Protein AF-A0A6A5TA75-F1 (afdb_monomer_lite)

Foldseek 3Di:
DLVVLVQVVVQCVVVVHDDDDADEPVNVVVVLLVCLAVDPLPLVQQFLDDDDDDCVQFVDDPVDDDDPVQKDKDKDWFDLVLLCLLCDDLCQQAVAHSVLLLVLLLFVLCCVLCVVDFKFKEWEKDQQLQDPDPVDDRVSYRDRRIFTAIDMDGPVPPPDDSSLSSRQRQLSRPSSSNSLRSNCPRHPNSVVVCVVVDPDHNHYDYDPDDDPDDDPDDPDPPPDPDCQDPSIRMDMDMDGPPTPDVVSVVVSVVCSSVSSSVSSVVSSVHDHDYHPSVQVADPDDPVLRCCCPVPVQVVLCVQQVFHWDHKHFQDQQLLVLLVVCVVPVPPQKDKDKDKDADPPAADDPVVVLVVVQVVCQPDQLSQWAWDADSDPVGRIMIIGTNGGRAAEAEEEDQDPVRVVVVVVVDDRQRNYPRSGARKYWYWYHHPVDSMIMIMIMHGCSSPDDFADDDFPKEWEWDQLLPDPDPCSVVDDDPSIAIFIDGDDPPDPQQFAPVVVVVVSVVSVVVSVVCRVPHPSVVVVVVPDHSVHHHHQEYEYEEQDCPVVVPPPDDDPDDDDCPDDDDDHPHQKYWYWHDYPPDIDIDIDHDCVRDPPVRRVQVVVLVVQQVVVSVPPPCDDDHDGPVPSDPHDPVRVVVVVVVPPDDDDDDDDDDFQDWDDDFPQDTDGNVRLLQQLCLLLVVVVVLPQAFAAEEEEEEDPGPCSSSPLSNSVQNNHAYEYADLVDPPLLSLLVCVVRLHQEYEYAPVCVVSCCVSCVVRPHYYDHDDDPVSSDDPDDSPDRDDGPHDQATFSYWDWDDDPVRRTDIDTDGNVNVSRVVVVVVVVVVVDDDDDPDDDDDDDDDDDDDDD

Structure (mmCIF, N/CA/C/O backbone):
data_AF-A0A6A5TA75-F1
#
_entry.id   AF-A0A6A5TA75-F1
#
loop_
_atom_site.group_PDB
_atom_site.id
_atom_site.type_symbol
_atom_site.label_atom_id
_atom_site.label_alt_id
_atom_site.label_comp_id
_atom_site.label_asym_id
_atom_site.label_entity_id
_atom_site.label_seq_id
_atom_site.pdbx_PDB_ins_code
_atom_site.Cartn_x
_atom_site.Cartn_y
_atom_site.Cartn_z
_atom_site.occupancy
_atom_site.B_iso_or_equiv
_atom_site.auth_seq_id
_atom_site.auth_comp_id
_atom_site.auth_asym_id
_atom_site.auth_atom_id
_atom_site.pdbx_PDB_model_num
ATOM 1 N N . MET A 1 1 ? 16.427 -24.072 -23.713 1.00 62.44 1 MET A N 1
ATOM 2 C CA . MET A 1 1 ? 15.085 -24.137 -23.081 1.00 62.44 1 MET A CA 1
ATOM 3 C C . MET A 1 1 ? 14.016 -24.795 -23.955 1.00 62.44 1 MET A C 1
ATOM 5 O O . MET A 1 1 ? 13.615 -25.899 -23.628 1.00 62.44 1 MET A O 1
ATOM 9 N N . SER A 1 2 ? 13.569 -24.209 -25.073 1.00 77.50 2 SER A N 1
ATOM 10 C CA . SER A 1 2 ? 12.445 -24.779 -25.856 1.00 77.50 2 SER A CA 1
ATOM 11 C C . SER A 1 2 ? 12.727 -26.154 -26.484 1.00 77.50 2 SER A C 1
ATOM 13 O O . SER A 1 2 ? 11.820 -26.970 -26.602 1.00 77.50 2 SER A O 1
ATOM 15 N N . TRP A 1 3 ? 13.988 -26.444 -26.821 1.00 77.69 3 TRP A N 1
ATOM 16 C CA . TRP A 1 3 ? 14.407 -27.764 -27.305 1.00 77.69 3 TRP A CA 1
ATOM 17 C C . TRP A 1 3 ? 14.197 -28.885 -26.285 1.00 77.69 3 TRP A C 1
ATOM 19 O O . TRP A 1 3 ? 13.798 -29.972 -26.678 1.00 77.69 3 TRP A O 1
ATOM 29 N N . HIS A 1 4 ? 14.391 -28.618 -24.990 1.00 78.50 4 HIS A N 1
ATOM 30 C CA . HIS A 1 4 ? 14.182 -29.623 -23.946 1.00 78.50 4 HIS A CA 1
ATOM 31 C C . HIS A 1 4 ? 12.713 -30.062 -23.876 1.00 78.50 4 HIS A C 1
ATOM 33 O O . HIS A 1 4 ? 12.434 -31.248 -23.769 1.00 78.50 4 HIS A O 1
ATOM 39 N N . ILE A 1 5 ? 11.775 -29.120 -24.039 1.00 83.94 5 ILE A N 1
ATOM 40 C CA . ILE A 1 5 ? 10.334 -29.411 -24.094 1.00 83.94 5 ILE A CA 1
ATOM 41 C C . ILE A 1 5 ? 10.025 -30.315 -25.294 1.00 83.94 5 ILE A C 1
ATOM 43 O O . ILE A 1 5 ? 9.351 -31.325 -25.144 1.00 83.94 5 ILE A O 1
ATOM 47 N N . ILE A 1 6 ? 10.560 -29.987 -26.476 1.00 84.81 6 ILE A N 1
ATOM 48 C CA . ILE A 1 6 ? 10.348 -30.779 -27.699 1.00 84.81 6 ILE A CA 1
ATOM 49 C C . ILE A 1 6 ? 10.919 -32.196 -27.545 1.00 84.81 6 ILE A C 1
ATOM 51 O O . ILE A 1 6 ? 10.263 -33.159 -27.929 1.00 84.81 6 ILE A O 1
ATOM 55 N N . LEU A 1 7 ? 12.129 -32.328 -26.994 1.00 82.94 7 LEU A N 1
ATOM 56 C CA . LEU A 1 7 ? 12.778 -33.624 -26.779 1.00 82.94 7 LEU A CA 1
ATOM 57 C C . LEU A 1 7 ? 12.020 -34.472 -25.753 1.00 82.94 7 LEU A C 1
ATOM 59 O O . LEU A 1 7 ? 11.767 -35.644 -26.008 1.00 82.94 7 LEU A O 1
ATOM 63 N N . ASN A 1 8 ? 11.587 -33.866 -24.649 1.00 82.81 8 ASN A N 1
ATOM 64 C CA . ASN A 1 8 ? 10.773 -34.533 -23.640 1.00 82.81 8 ASN A CA 1
ATOM 65 C C . ASN A 1 8 ? 9.407 -34.969 -24.205 1.00 82.81 8 ASN A C 1
ATOM 67 O O . ASN A 1 8 ? 8.933 -36.060 -23.912 1.00 82.81 8 ASN A O 1
ATOM 71 N N . ASP A 1 9 ? 8.779 -34.159 -25.059 1.00 87.31 9 ASP A N 1
ATOM 72 C CA . ASP A 1 9 ? 7.511 -34.515 -25.710 1.00 87.31 9 ASP A CA 1
ATOM 73 C C . ASP A 1 9 ? 7.676 -35.672 -26.698 1.00 87.31 9 ASP A C 1
ATOM 75 O O . ASP A 1 9 ? 6.812 -36.546 -26.789 1.00 87.31 9 ASP A O 1
ATOM 79 N N . LEU A 1 10 ? 8.803 -35.712 -27.412 1.00 85.50 10 LEU A N 1
ATOM 80 C CA . LEU A 1 10 ? 9.163 -36.849 -28.254 1.00 85.50 10 LEU A CA 1
ATOM 81 C C . LEU A 1 10 ? 9.362 -38.119 -27.421 1.00 85.50 10 LEU A C 1
ATOM 83 O O . LEU A 1 10 ? 8.849 -39.162 -27.813 1.00 85.50 10 LEU A O 1
ATOM 87 N N . GLU A 1 11 ? 10.049 -38.038 -26.281 1.00 87.00 11 GLU A N 1
ATOM 88 C CA . GLU A 1 11 ? 10.248 -39.173 -25.370 1.00 87.00 11 GLU A CA 1
ATOM 89 C C . GLU A 1 11 ? 8.910 -39.695 -24.825 1.00 87.00 11 GLU A C 1
ATOM 91 O O . GLU A 1 11 ? 8.597 -40.872 -24.994 1.00 87.00 11 GLU A O 1
ATOM 96 N N . VAL A 1 12 ? 8.039 -38.806 -24.331 1.00 86.75 12 VAL A N 1
ATOM 97 C CA . VAL A 1 12 ? 6.688 -39.165 -23.859 1.00 86.75 12 VAL A CA 1
ATOM 98 C C . VAL A 1 12 ? 5.874 -39.879 -24.941 1.00 86.75 12 VAL A C 1
ATOM 100 O O . VAL A 1 12 ? 5.173 -40.847 -24.645 1.00 86.75 12 VAL A O 1
ATOM 103 N N . LEU A 1 13 ? 5.942 -39.424 -26.195 1.00 88.38 13 LEU A N 1
ATOM 104 C CA . LEU A 1 13 ? 5.235 -40.066 -27.307 1.00 88.38 13 LEU A CA 1
ATOM 105 C C . LEU A 1 13 ? 5.834 -41.425 -27.685 1.00 88.38 13 LEU A C 1
ATOM 107 O O . LEU A 1 13 ? 5.085 -42.341 -28.032 1.00 88.38 13 LEU A O 1
ATOM 111 N N . LEU A 1 14 ? 7.161 -41.562 -27.639 1.00 86.38 14 LEU A N 1
ATOM 112 C CA . LEU A 1 14 ? 7.857 -42.819 -27.928 1.00 86.38 14 LEU A CA 1
ATOM 113 C C . LEU A 1 14 ? 7.573 -43.887 -26.865 1.00 86.38 14 LEU A C 1
ATOM 115 O O . LEU A 1 14 ? 7.445 -45.061 -27.216 1.00 86.38 14 LEU A O 1
ATOM 119 N N . ASP A 1 15 ? 7.351 -43.473 -25.619 1.00 90.25 15 ASP A N 1
ATOM 120 C CA . ASP A 1 15 ? 6.939 -44.338 -24.508 1.00 90.25 15 ASP A CA 1
ATOM 121 C C . ASP A 1 15 ? 5.425 -44.640 -24.489 1.00 90.25 15 ASP A C 1
ATOM 123 O O . ASP A 1 15 ? 4.922 -45.338 -23.606 1.00 90.25 15 ASP A O 1
ATOM 127 N N . GLY A 1 16 ? 4.671 -44.147 -25.480 1.00 86.12 16 GLY A N 1
ATOM 128 C CA . GLY A 1 16 ? 3.231 -44.388 -25.623 1.00 86.12 16 GLY A CA 1
ATOM 129 C C . GLY A 1 16 ? 2.338 -43.506 -24.741 1.00 86.12 16 GLY A C 1
ATOM 130 O O . GLY A 1 16 ? 1.153 -43.808 -24.578 1.00 86.12 16 GLY A O 1
ATOM 131 N N . GLY A 1 17 ? 2.879 -42.428 -24.171 1.00 87.75 17 GLY A N 1
ATOM 132 C CA . GLY A 1 17 ? 2.147 -41.432 -23.393 1.00 87.75 17 GLY A CA 1
ATOM 133 C C . GLY A 1 17 ? 1.369 -40.422 -24.247 1.00 87.75 17 GLY A C 1
ATOM 134 O O . GLY A 1 17 ? 1.492 -40.351 -25.469 1.00 87.75 17 GLY A O 1
ATOM 135 N N . THR A 1 18 ? 0.546 -39.607 -23.584 1.00 87.56 18 THR A N 1
ATOM 136 C CA . THR A 1 18 ? -0.215 -38.512 -24.208 1.00 87.56 18 THR A CA 1
ATOM 137 C C . THR A 1 18 ? 0.341 -37.157 -23.795 1.00 87.56 18 THR A C 1
ATOM 139 O O . THR A 1 18 ? 0.540 -36.908 -22.606 1.00 87.56 18 THR A O 1
ATOM 142 N N . LEU A 1 19 ? 0.525 -36.260 -24.765 1.00 88.25 19 LEU A N 1
ATOM 143 C CA . LEU A 1 19 ? 0.998 -34.902 -24.508 1.00 88.25 19 LEU A CA 1
ATOM 144 C C . LEU A 1 19 ? -0.048 -34.056 -23.774 1.00 88.25 19 LEU A C 1
ATOM 146 O O . LEU A 1 19 ? -1.245 -34.131 -24.053 1.00 88.25 19 LEU A O 1
ATOM 150 N N . GLN A 1 20 ? 0.432 -33.206 -22.871 1.00 81.19 20 GLN A N 1
ATOM 151 C CA . GLN A 1 20 ? -0.375 -32.173 -22.226 1.00 81.19 20 GLN A CA 1
ATOM 152 C C . GLN A 1 20 ? -0.529 -30.949 -23.138 1.00 81.19 20 GLN A C 1
ATOM 154 O O . GLN A 1 20 ? 0.348 -30.651 -23.951 1.00 81.19 20 GLN A O 1
ATOM 159 N N . GLY A 1 21 ? -1.639 -30.221 -22.985 1.00 80.56 21 GLY A N 1
ATOM 160 C CA . GLY A 1 21 ? -1.850 -28.948 -23.675 1.00 80.56 21 GLY A CA 1
ATOM 161 C C . GLY A 1 21 ? -0.842 -27.887 -23.223 1.00 80.56 21 GLY A C 1
ATOM 162 O O . GLY A 1 21 ? -0.429 -27.876 -22.068 1.00 80.56 21 GLY A O 1
ATOM 163 N N . ALA A 1 22 ? -0.460 -26.990 -24.131 1.00 85.50 22 ALA A N 1
ATOM 164 C CA . ALA A 1 22 ? 0.443 -25.879 -23.844 1.00 85.50 22 ALA A CA 1
ATOM 165 C C . ALA A 1 22 ? -0.144 -24.565 -24.368 1.00 85.50 22 ALA A C 1
ATOM 167 O O . ALA A 1 22 ? -0.798 -24.539 -25.416 1.00 85.50 22 ALA A O 1
ATOM 168 N N . VAL A 1 23 ? 0.117 -23.464 -23.661 1.00 86.44 23 VAL A N 1
ATOM 169 C CA . VAL A 1 23 ? -0.227 -22.120 -24.136 1.00 86.44 23 VAL A CA 1
ATOM 170 C C . VAL A 1 23 ? 0.597 -21.822 -25.397 1.00 86.44 23 VAL A C 1
ATOM 172 O O . VAL A 1 23 ? 1.819 -21.972 -25.360 1.00 86.44 23 VAL A O 1
ATOM 175 N N . PRO A 1 24 ? -0.006 -21.402 -26.525 1.00 90.19 24 PRO A N 1
ATOM 176 C CA . PRO A 1 24 ? 0.759 -21.006 -27.704 1.00 90.19 24 PRO A CA 1
ATOM 177 C C . PRO A 1 24 ? 1.611 -19.762 -27.433 1.00 90.19 24 PRO A C 1
ATOM 179 O O . PRO A 1 24 ? 1.159 -18.821 -26.781 1.00 90.19 24 PRO A O 1
ATOM 182 N N . PHE A 1 25 ? 2.814 -19.697 -28.006 1.00 91.38 25 PHE A N 1
ATOM 183 C CA . PHE A 1 25 ? 3.717 -18.553 -27.826 1.00 91.38 25 PHE A CA 1
ATOM 184 C C . PHE A 1 25 ? 3.089 -17.211 -28.249 1.00 91.38 25 PHE A C 1
ATOM 186 O O . PHE A 1 25 ? 3.297 -16.187 -27.606 1.00 91.38 25 PHE A O 1
ATOM 193 N N . GLN A 1 26 ? 2.241 -17.212 -29.279 1.00 91.38 26 GLN A N 1
ATOM 194 C CA . GLN A 1 26 ? 1.506 -16.024 -29.722 1.00 91.38 26 GLN A CA 1
ATOM 195 C C . GLN A 1 26 ? 0.490 -15.546 -28.678 1.00 91.38 26 GLN A C 1
ATOM 197 O O . GLN A 1 26 ? 0.262 -14.345 -28.545 1.00 91.38 26 GLN A O 1
ATOM 202 N N . VAL A 1 27 ? -0.124 -16.476 -27.941 1.00 90.69 27 VAL A N 1
ATOM 203 C CA . VAL A 1 27 ? -1.053 -16.141 -26.856 1.00 90.69 27 VAL A CA 1
ATOM 204 C C . VAL A 1 27 ? -0.285 -15.483 -25.717 1.00 90.69 27 VAL A C 1
ATOM 206 O O . VAL A 1 27 ? -0.701 -14.420 -25.268 1.00 90.69 27 VAL A O 1
ATOM 209 N N . TRP A 1 28 ? 0.867 -16.043 -25.335 1.00 89.75 28 TRP A N 1
ATOM 210 C CA . TRP A 1 28 ? 1.759 -15.427 -24.352 1.00 89.75 28 TRP A CA 1
ATOM 211 C C . TRP A 1 28 ? 2.174 -14.005 -24.758 1.00 89.75 28 TRP A C 1
ATOM 213 O O . TRP A 1 28 ? 1.988 -13.072 -23.982 1.00 89.75 28 TRP A O 1
ATOM 223 N N . ASN A 1 29 ? 2.632 -13.793 -25.995 1.00 89.00 29 ASN A N 1
ATOM 224 C CA . ASN A 1 29 ? 3.004 -12.453 -26.467 1.00 89.00 29 ASN A CA 1
ATOM 225 C C . ASN A 1 29 ? 1.835 -11.461 -26.412 1.00 89.00 29 ASN A C 1
ATOM 227 O O . ASN A 1 29 ? 2.007 -10.335 -25.955 1.00 89.00 29 ASN A O 1
ATOM 231 N N . ASN A 1 30 ? 0.631 -11.876 -26.812 1.00 89.62 30 ASN A N 1
ATOM 232 C CA . ASN A 1 30 ? -0.554 -11.022 -26.715 1.00 89.62 30 ASN A CA 1
ATOM 233 C C . ASN A 1 30 ? -0.926 -10.700 -25.261 1.00 89.62 30 ASN A C 1
ATOM 235 O O . ASN A 1 30 ? -1.386 -9.593 -24.986 1.00 89.62 30 ASN A O 1
ATOM 239 N N . MET A 1 31 ? -0.735 -11.643 -24.335 1.00 89.19 31 MET A N 1
ATOM 240 C CA . MET A 1 31 ? -0.914 -11.389 -22.905 1.00 89.19 31 MET A CA 1
ATOM 241 C C . MET A 1 31 ? 0.097 -10.349 -22.412 1.00 89.19 31 MET A C 1
ATOM 243 O O . MET A 1 31 ? -0.310 -9.415 -21.730 1.00 89.19 31 MET A O 1
ATOM 247 N N . GLN A 1 32 ? 1.375 -10.460 -22.799 1.00 87.00 32 GLN A N 1
ATOM 248 C CA . GLN A 1 32 ? 2.409 -9.484 -22.427 1.00 87.00 32 GLN A CA 1
ATOM 249 C C . GLN A 1 32 ? 2.090 -8.079 -22.954 1.00 87.00 32 GLN A C 1
ATOM 251 O O . GLN A 1 32 ? 2.182 -7.114 -22.200 1.00 87.00 32 GLN A O 1
ATOM 256 N N . ILE A 1 33 ? 1.663 -7.961 -24.217 1.00 87.06 33 ILE A N 1
ATOM 257 C CA . ILE A 1 33 ? 1.275 -6.678 -24.827 1.00 87.06 33 ILE A CA 1
ATOM 258 C C . ILE A 1 33 ? 0.119 -6.048 -24.051 1.00 87.06 33 ILE A C 1
ATOM 260 O O . ILE A 1 33 ? 0.226 -4.910 -23.608 1.00 87.06 33 ILE A O 1
ATOM 264 N N . ARG A 1 34 ? -0.960 -6.806 -23.819 1.00 86.69 34 ARG A N 1
ATOM 265 C CA . ARG A 1 34 ? -2.124 -6.307 -23.073 1.00 86.69 34 ARG A CA 1
ATOM 266 C C . ARG A 1 34 ? -1.769 -5.917 -21.648 1.00 86.69 34 ARG A C 1
ATOM 268 O O . ARG A 1 34 ? -2.282 -4.921 -21.155 1.00 86.69 34 ARG A O 1
ATOM 275 N N . HIS A 1 35 ? -0.912 -6.696 -20.992 1.00 85.00 35 HIS A N 1
ATOM 276 C CA . HIS A 1 35 ? -0.428 -6.365 -19.661 1.00 85.00 35 HIS A CA 1
ATOM 277 C C . HIS A 1 35 ? 0.352 -5.047 -19.690 1.00 85.00 35 HIS A C 1
ATOM 279 O O . HIS A 1 35 ? 0.051 -4.157 -18.912 1.00 85.00 35 HIS A O 1
ATOM 285 N N . ALA A 1 36 ? 1.275 -4.853 -20.630 1.00 83.00 36 ALA A N 1
ATOM 286 C CA . ALA A 1 36 ? 2.021 -3.600 -20.736 1.00 83.00 36 ALA A CA 1
ATOM 287 C C . ALA A 1 36 ? 1.169 -2.382 -21.136 1.00 83.00 36 ALA A C 1
ATOM 289 O O . ALA A 1 36 ? 1.501 -1.268 -20.739 1.00 83.00 36 ALA A O 1
ATOM 290 N N . GLU A 1 37 ? 0.088 -2.573 -21.895 1.00 80.38 37 GLU A N 1
ATOM 291 C CA . GLU A 1 37 ? -0.867 -1.513 -22.251 1.00 80.38 37 GLU A CA 1
ATOM 292 C C . GLU A 1 37 ? -1.817 -1.152 -21.096 1.00 80.38 37 GLU A C 1
ATOM 294 O O . GLU A 1 37 ? -2.194 0.010 -20.953 1.00 80.38 37 GLU A O 1
ATOM 299 N N . ALA A 1 38 ? -2.225 -2.133 -20.284 1.00 70.88 38 ALA A N 1
ATOM 300 C CA . ALA A 1 38 ? -3.181 -1.947 -19.189 1.00 70.88 38 ALA A CA 1
ATOM 301 C C . ALA A 1 38 ? -2.514 -1.509 -17.878 1.00 70.88 38 ALA A C 1
ATOM 303 O O . ALA A 1 38 ? -3.094 -0.751 -17.097 1.00 70.88 38 ALA A O 1
ATOM 304 N N . SER A 1 39 ? -1.306 -1.999 -17.625 1.00 61.50 39 SER A N 1
ATOM 305 C CA . SER A 1 39 ? -0.535 -1.706 -16.427 1.00 61.50 39 SER A CA 1
ATOM 306 C C . SER A 1 39 ? 0.085 -0.315 -16.541 1.00 61.50 39 SER A C 1
ATOM 308 O O . SER A 1 39 ? 0.736 0.009 -17.535 1.00 61.50 39 SER A O 1
ATOM 310 N N . LYS A 1 40 ? -0.045 0.505 -15.492 1.00 61.16 40 LYS A N 1
ATOM 311 C CA . LYS A 1 40 ? 0.764 1.722 -15.309 1.00 61.16 40 LYS A CA 1
ATOM 312 C C . LYS A 1 40 ? 2.219 1.322 -15.006 1.00 61.16 40 LYS A C 1
ATOM 314 O O . LYS A 1 40 ? 2.698 1.548 -13.900 1.00 61.16 40 LYS A O 1
ATOM 319 N N . LEU A 1 41 ? 2.905 0.656 -15.941 1.00 68.44 41 LEU A N 1
ATOM 320 C CA . LEU A 1 41 ? 4.326 0.313 -15.829 1.00 68.44 41 LEU A CA 1
ATOM 321 C C . LEU A 1 41 ? 5.144 1.607 -15.879 1.00 68.44 41 LEU A C 1
ATOM 323 O O . LEU A 1 41 ? 5.673 1.964 -16.930 1.00 68.44 41 LEU A O 1
ATOM 327 N N . GLU A 1 42 ? 5.199 2.333 -14.761 1.00 72.94 42 GLU A N 1
ATOM 328 C CA . GLU A 1 42 ? 5.907 3.605 -14.658 1.00 72.94 42 GLU A CA 1
ATOM 329 C C . GLU A 1 42 ? 7.395 3.399 -14.982 1.00 72.94 42 GLU A C 1
ATOM 331 O O . GLU A 1 42 ? 8.112 2.783 -14.188 1.00 72.94 42 GLU A O 1
ATOM 336 N N . PRO A 1 43 ? 7.896 3.926 -16.118 1.00 75.31 43 PRO A N 1
ATOM 337 C CA . PRO A 1 43 ? 9.231 3.591 -16.618 1.00 75.31 43 PRO A CA 1
ATOM 338 C C . PRO A 1 43 ? 10.362 3.898 -15.631 1.00 75.31 43 PRO A C 1
ATOM 340 O O . PRO A 1 43 ? 11.363 3.187 -15.588 1.00 75.31 43 PRO A O 1
ATOM 343 N N . VAL A 1 44 ? 10.178 4.920 -14.789 1.00 69.69 44 VAL A N 1
ATOM 344 C CA . VAL A 1 44 ? 11.168 5.369 -13.799 1.00 69.69 44 VAL A CA 1
ATOM 345 C C . VAL A 1 44 ? 11.483 4.318 -12.724 1.00 69.69 44 VAL A C 1
ATOM 347 O O . VAL A 1 44 ? 12.517 4.418 -12.074 1.00 69.69 44 VAL A O 1
ATOM 350 N N . GLN A 1 45 ? 10.619 3.316 -12.528 1.00 75.38 45 GLN A N 1
ATOM 351 C CA . GLN A 1 45 ? 10.782 2.283 -11.497 1.00 75.38 45 GLN A CA 1
ATOM 352 C C . GLN A 1 45 ? 11.240 0.923 -12.054 1.00 75.38 45 GLN A C 1
ATOM 354 O O . GLN A 1 45 ? 11.401 -0.022 -11.286 1.00 75.38 45 GLN A O 1
ATOM 359 N N . LEU A 1 46 ? 11.408 0.794 -13.377 1.00 78.56 46 LEU A N 1
ATOM 360 C CA . LEU A 1 46 ? 11.651 -0.501 -14.035 1.00 78.56 46 LEU A CA 1
ATOM 361 C C . LEU A 1 46 ? 13.134 -0.872 -14.158 1.00 78.56 46 LEU A C 1
ATOM 363 O O . LEU A 1 46 ? 13.450 -2.039 -14.386 1.00 78.56 46 LEU A O 1
ATOM 367 N N . LEU A 1 47 ? 14.035 0.103 -14.025 1.00 82.56 47 LEU A N 1
ATOM 368 C CA . LEU A 1 47 ? 15.480 -0.109 -14.034 1.00 82.56 47 LEU A CA 1
ATOM 369 C C . LEU A 1 47 ? 16.087 0.291 -12.691 1.00 82.56 47 LEU A C 1
ATOM 371 O O . LEU A 1 47 ? 15.717 1.303 -12.101 1.00 82.56 47 LEU A O 1
ATOM 375 N N . SER A 1 48 ? 17.074 -0.481 -12.250 1.00 76.31 48 SER A N 1
ATOM 376 C CA . SER A 1 48 ? 17.894 -0.189 -11.070 1.00 76.31 48 SER A CA 1
ATOM 377 C C . SER A 1 48 ? 19.056 0.766 -11.371 1.00 76.31 48 SER A C 1
ATOM 379 O O . SER A 1 48 ? 19.581 1.421 -10.471 1.00 76.31 48 SER A O 1
ATOM 381 N N . THR A 1 49 ? 19.457 0.871 -12.642 1.00 79.62 49 THR A N 1
ATOM 382 C CA . THR A 1 49 ? 20.560 1.720 -13.110 1.00 79.62 49 THR A CA 1
ATOM 383 C C . THR A 1 49 ? 20.213 2.401 -14.429 1.00 79.62 49 THR A C 1
ATOM 385 O O . THR A 1 49 ? 19.515 1.824 -15.260 1.00 79.62 49 THR A O 1
ATOM 388 N N . ASP A 1 50 ? 20.754 3.599 -14.649 1.00 77.50 50 ASP A N 1
ATOM 389 C CA . ASP A 1 50 ? 20.642 4.316 -15.925 1.00 77.50 50 ASP A CA 1
ATOM 390 C C . ASP A 1 50 ? 21.333 3.540 -17.061 1.00 77.50 50 ASP A C 1
ATOM 392 O O . ASP A 1 50 ? 22.296 2.826 -16.814 1.00 77.50 50 ASP A O 1
ATOM 396 N N . ASN A 1 51 ? 20.910 3.704 -18.316 1.00 81.75 51 ASN A N 1
ATOM 397 C CA . ASN A 1 51 ? 21.634 3.144 -19.463 1.00 81.75 51 ASN A CA 1
ATOM 398 C C . ASN A 1 51 ? 22.586 4.180 -20.076 1.00 81.75 51 ASN A C 1
ATOM 400 O O . ASN A 1 51 ? 22.164 5.282 -20.432 1.00 81.75 51 ASN A O 1
ATOM 404 N N . HIS A 1 52 ? 23.852 3.805 -20.261 1.00 83.69 52 HIS A N 1
ATOM 405 C CA . HIS A 1 52 ? 24.843 4.620 -20.958 1.00 83.69 52 HIS A CA 1
ATOM 406 C C . HIS A 1 52 ? 25.699 3.798 -21.938 1.00 83.69 52 HIS A C 1
ATOM 408 O O . HIS A 1 52 ? 26.867 3.516 -21.667 1.00 83.69 52 HIS A O 1
ATOM 414 N N . ASN A 1 53 ? 25.107 3.416 -23.075 1.00 86.00 53 ASN A N 1
ATOM 415 C CA . ASN A 1 53 ? 25.841 2.815 -24.193 1.00 86.00 53 ASN A CA 1
ATOM 416 C C . ASN A 1 53 ? 26.759 3.843 -24.862 1.00 86.00 53 ASN A C 1
ATOM 418 O O . ASN A 1 53 ? 26.317 4.937 -25.210 1.00 86.00 53 ASN A O 1
ATOM 422 N N . ASP A 1 54 ? 28.011 3.464 -25.108 1.00 88.50 54 ASP A N 1
ATOM 423 C CA . ASP A 1 54 ? 28.981 4.291 -25.837 1.00 88.50 54 ASP A CA 1
ATOM 424 C C . ASP A 1 54 ? 29.497 3.565 -27.082 1.00 88.50 54 ASP A C 1
ATOM 426 O O . ASP A 1 54 ? 30.623 3.076 -27.146 1.00 88.50 54 ASP A O 1
ATOM 430 N N . LEU A 1 55 ? 28.638 3.471 -28.097 1.00 88.31 55 LEU A N 1
ATOM 431 C CA . LEU A 1 55 ? 28.977 2.818 -29.366 1.00 88.31 55 LEU A CA 1
ATOM 432 C C . LEU A 1 55 ? 30.075 3.571 -30.134 1.00 88.31 55 LEU A C 1
ATOM 434 O O . LEU A 1 55 ? 30.862 2.957 -30.857 1.00 88.31 55 LEU A O 1
ATOM 438 N N . GLN A 1 56 ? 30.174 4.890 -29.935 1.00 90.19 56 GLN A N 1
ATOM 439 C CA . GLN A 1 56 ? 31.200 5.726 -30.561 1.00 90.19 56 GLN A CA 1
ATOM 440 C C . GLN A 1 56 ? 32.604 5.362 -30.080 1.00 90.19 56 GLN A C 1
ATOM 442 O O . GLN A 1 56 ? 33.530 5.334 -30.892 1.00 90.19 56 GLN A O 1
ATOM 447 N N . PHE A 1 57 ? 32.767 5.032 -28.796 1.00 91.94 57 PHE A N 1
ATOM 448 C CA . PHE A 1 57 ? 34.031 4.527 -28.261 1.00 91.94 57 PHE A CA 1
ATOM 449 C C . PHE A 1 57 ? 34.512 3.279 -29.013 1.00 91.94 57 PHE A C 1
ATOM 451 O O . PHE A 1 57 ? 35.672 3.190 -29.415 1.00 91.94 57 PHE A O 1
ATOM 458 N N . TRP A 1 58 ? 33.599 2.354 -29.310 1.00 91.38 58 TRP A N 1
ATOM 459 C CA . TRP A 1 58 ? 33.900 1.155 -30.096 1.00 91.38 58 TRP A CA 1
ATOM 460 C C . TRP A 1 58 ? 34.064 1.435 -31.593 1.00 91.38 58 TRP A C 1
ATOM 462 O O . TRP A 1 58 ? 34.437 0.539 -32.339 1.00 91.38 58 TRP A O 1
ATOM 472 N N . GLY A 1 59 ? 33.833 2.664 -32.059 1.00 90.69 59 GLY A N 1
ATOM 473 C CA . GLY A 1 59 ? 33.815 2.977 -33.487 1.00 90.69 59 GLY A CA 1
ATOM 474 C C . GLY A 1 59 ? 32.704 2.242 -34.233 1.00 90.69 59 GLY A C 1
ATOM 475 O O . GLY A 1 59 ? 32.848 1.996 -35.425 1.00 90.69 59 GLY A O 1
ATOM 476 N N . TYR A 1 60 ? 31.634 1.861 -33.530 1.00 89.44 60 TYR A N 1
ATOM 477 C CA . TYR A 1 60 ? 30.485 1.187 -34.113 1.00 89.44 60 TYR A CA 1
ATOM 478 C C . TYR A 1 60 ? 29.453 2.208 -34.600 1.00 89.44 60 TYR A C 1
ATOM 480 O O . TYR A 1 60 ? 29.105 3.154 -33.891 1.00 89.44 60 TYR A O 1
ATOM 488 N N . ASP A 1 61 ? 28.916 1.973 -35.793 1.00 86.38 61 ASP A N 1
ATOM 489 C CA . ASP A 1 61 ? 27.753 2.662 -36.331 1.00 86.38 61 ASP A CA 1
ATOM 490 C C . ASP A 1 61 ? 26.843 1.669 -37.069 1.00 86.38 61 ASP A C 1
ATOM 492 O O . ASP A 1 61 ? 27.231 0.543 -37.377 1.00 86.38 61 ASP A O 1
ATOM 496 N N . SER A 1 62 ? 25.617 2.093 -37.378 1.00 82.12 62 SER A N 1
ATOM 497 C CA . SER A 1 62 ? 24.615 1.247 -38.047 1.00 82.12 62 SER A CA 1
ATOM 498 C C . SER A 1 62 ? 24.993 0.760 -39.459 1.00 82.12 62 SER A C 1
ATOM 500 O O . SER A 1 62 ? 24.255 -0.037 -40.035 1.00 82.12 62 SER A O 1
ATOM 502 N N . SER A 1 63 ? 26.086 1.256 -40.049 1.00 86.00 63 SER A N 1
ATOM 503 C CA . SER A 1 63 ? 26.572 0.839 -41.369 1.00 86.00 63 SER A CA 1
ATOM 504 C C . SER A 1 63 ? 27.588 -0.305 -41.312 1.00 86.00 63 SER A C 1
ATOM 506 O O . SER A 1 63 ? 27.818 -0.957 -42.334 1.00 86.00 63 SER A O 1
ATOM 508 N N . LEU A 1 64 ? 28.168 -0.580 -40.138 1.00 88.00 64 LEU A N 1
ATOM 509 C CA . LEU A 1 64 ? 29.054 -1.721 -39.915 1.00 88.00 64 LEU A CA 1
ATOM 510 C C . LEU A 1 64 ? 28.265 -3.037 -39.898 1.00 88.00 64 LEU A C 1
ATOM 512 O O . LEU A 1 64 ? 27.237 -3.163 -39.235 1.00 88.00 64 LEU A O 1
ATOM 516 N N . SER A 1 65 ? 28.769 -4.038 -40.624 1.00 87.50 65 SER A N 1
ATOM 517 C CA . SER A 1 65 ? 28.223 -5.398 -40.577 1.00 87.50 65 SER A CA 1
ATOM 518 C C . SER A 1 65 ? 28.515 -6.026 -39.218 1.00 87.50 65 SER A C 1
ATOM 520 O O . SER A 1 65 ? 29.642 -5.951 -38.732 1.00 87.50 65 SER A O 1
ATOM 522 N N . ASN A 1 66 ? 27.501 -6.644 -38.614 1.00 84.44 66 ASN A N 1
ATOM 523 C CA . ASN A 1 66 ? 27.605 -7.344 -37.336 1.00 84.44 66 ASN A CA 1
ATOM 524 C C . ASN A 1 66 ? 26.963 -8.733 -37.445 1.00 84.44 66 ASN A C 1
ATOM 526 O O . ASN A 1 66 ? 25.969 -9.043 -36.788 1.00 84.44 66 ASN A O 1
ATOM 530 N N . THR A 1 67 ? 27.466 -9.528 -38.390 1.00 86.94 67 THR A N 1
ATOM 531 C CA . THR A 1 67 ? 27.027 -10.908 -38.636 1.00 86.94 67 THR A CA 1
ATOM 532 C C . THR A 1 67 ? 28.033 -11.886 -38.060 1.00 86.94 67 THR A C 1
ATOM 534 O O . THR A 1 67 ? 29.197 -11.535 -37.958 1.00 86.94 67 THR A O 1
ATOM 537 N N . PHE A 1 68 ? 27.638 -13.138 -37.788 1.00 81.06 68 PHE A N 1
ATOM 538 C CA . PHE A 1 68 ? 28.522 -14.177 -37.223 1.00 81.06 68 PHE A CA 1
ATOM 539 C C . PHE A 1 68 ? 29.885 -14.317 -37.937 1.00 81.06 68 PHE A C 1
ATOM 541 O O . PHE A 1 68 ? 30.877 -14.649 -37.300 1.00 81.06 68 PHE A O 1
ATOM 548 N N . ALA A 1 69 ? 29.949 -14.038 -39.244 1.00 86.94 69 ALA A N 1
ATOM 549 C CA . ALA A 1 69 ? 31.190 -14.085 -40.019 1.00 86.94 69 ALA A CA 1
ATOM 550 C C . ALA A 1 69 ? 32.203 -12.984 -39.648 1.00 86.94 69 ALA A C 1
ATOM 552 O O . ALA A 1 69 ? 33.391 -13.163 -39.892 1.00 86.94 69 ALA A O 1
ATOM 553 N N . ASP A 1 70 ? 31.732 -11.883 -39.064 1.00 88.88 70 ASP A N 1
ATOM 554 C CA . ASP A 1 70 ? 32.517 -10.708 -38.683 1.00 88.88 70 ASP A CA 1
ATOM 555 C C . ASP A 1 70 ? 33.032 -10.796 -37.229 1.00 88.88 70 ASP A C 1
ATOM 557 O O . ASP A 1 70 ? 33.661 -9.855 -36.746 1.00 88.88 70 ASP A O 1
ATOM 561 N N . HIS A 1 71 ? 32.743 -11.882 -36.493 1.00 88.31 71 HIS A N 1
ATOM 562 C CA . HIS A 1 71 ? 33.140 -12.024 -35.086 1.00 88.31 71 HIS A CA 1
ATOM 563 C C . HIS A 1 71 ? 34.421 -12.841 -34.911 1.00 88.31 71 HIS A C 1
ATOM 565 O O . HIS A 1 71 ? 34.618 -13.892 -35.519 1.00 88.31 71 HIS A O 1
ATOM 571 N N . ILE A 1 72 ? 35.250 -12.390 -33.974 1.00 89.12 72 ILE A N 1
ATOM 572 C CA . ILE A 1 72 ? 36.297 -13.186 -33.340 1.00 89.12 72 ILE A CA 1
ATOM 573 C C . ILE A 1 72 ? 35.692 -13.779 -32.069 1.00 89.12 72 ILE A C 1
ATOM 575 O O . ILE A 1 72 ? 35.068 -13.051 -31.301 1.00 89.12 72 ILE A O 1
ATOM 579 N N . GLU A 1 73 ? 35.883 -15.077 -31.845 1.00 90.94 73 GLU A N 1
ATOM 580 C CA . GLU A 1 73 ? 35.476 -15.773 -30.623 1.00 90.94 73 GLU A CA 1
ATOM 581 C C . GLU A 1 73 ? 36.709 -16.320 -29.898 1.00 90.94 73 GLU A C 1
ATOM 583 O O . GLU A 1 73 ? 37.591 -16.931 -30.509 1.00 90.94 73 GLU A O 1
ATOM 588 N N . GLU A 1 74 ? 36.769 -16.100 -28.588 1.00 90.69 74 GLU A N 1
ATOM 589 C CA . GLU A 1 74 ? 37.772 -16.687 -27.706 1.00 90.69 74 GLU A CA 1
ATOM 590 C C . GLU A 1 74 ? 37.118 -17.342 -26.497 1.00 90.69 74 GLU A C 1
ATOM 592 O O . GLU A 1 74 ? 36.093 -16.888 -25.989 1.00 90.69 74 GLU A O 1
ATOM 597 N N . THR A 1 75 ? 37.762 -18.394 -25.998 1.00 89.50 75 THR A N 1
ATOM 598 C CA . THR A 1 75 ? 37.284 -19.167 -24.854 1.00 89.50 75 THR A CA 1
ATOM 599 C C . THR A 1 75 ? 38.372 -19.259 -23.792 1.00 89.50 75 THR A C 1
ATOM 601 O O . THR A 1 75 ? 39.548 -19.465 -24.101 1.00 89.50 75 THR A O 1
ATOM 604 N N . LEU A 1 76 ? 37.985 -19.112 -22.527 1.00 88.75 76 LEU A N 1
ATOM 605 C CA . LEU A 1 76 ? 38.858 -19.233 -21.363 1.00 88.75 76 LEU A CA 1
ATOM 606 C C . LEU A 1 76 ? 38.199 -20.097 -20.295 1.00 88.75 76 LEU A 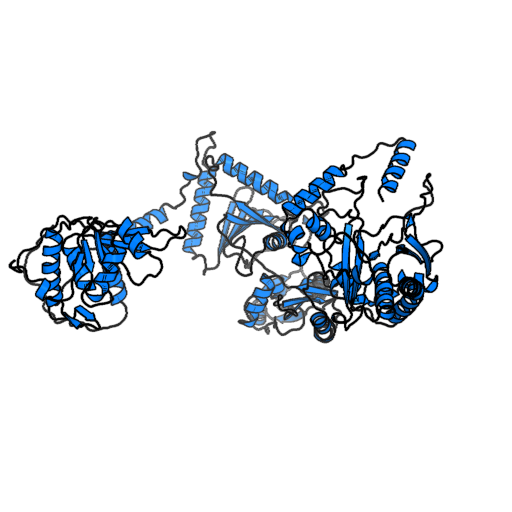C 1
ATOM 608 O O . LEU A 1 76 ? 36.991 -20.057 -20.093 1.00 88.75 76 LEU A O 1
ATOM 612 N N . THR A 1 77 ? 39.019 -20.831 -19.551 1.00 88.44 77 THR A N 1
ATOM 613 C CA . THR A 1 77 ? 38.561 -21.662 -18.435 1.00 88.44 77 THR A CA 1
ATOM 614 C C . THR A 1 77 ? 39.052 -21.099 -17.110 1.00 88.44 77 THR A C 1
ATOM 616 O O . THR A 1 77 ? 40.238 -20.787 -16.958 1.00 88.44 77 THR A O 1
ATOM 619 N N . ILE A 1 78 ? 38.167 -21.035 -16.121 1.00 88.50 78 ILE A N 1
ATOM 620 C CA . ILE A 1 78 ? 38.512 -20.726 -14.736 1.00 88.50 78 ILE A CA 1
ATOM 621 C C . ILE A 1 78 ? 38.906 -22.024 -14.024 1.00 88.50 78 ILE A C 1
ATOM 623 O O . ILE A 1 78 ? 38.194 -23.025 -14.075 1.00 88.50 78 ILE A O 1
ATOM 627 N N . ASP A 1 79 ? 40.045 -22.003 -13.330 1.00 89.50 79 ASP A N 1
ATOM 628 C CA . ASP A 1 79 ? 40.578 -23.178 -12.640 1.00 89.50 79 ASP A CA 1
ATOM 629 C C . ASP A 1 79 ? 39.597 -23.761 -11.601 1.00 89.50 79 ASP A C 1
ATOM 631 O O . ASP A 1 79 ? 38.773 -23.055 -11.019 1.00 89.50 79 ASP A O 1
ATOM 635 N N . HIS A 1 80 ? 39.707 -25.063 -11.336 1.00 88.44 80 HIS A N 1
ATOM 636 C CA . HIS A 1 80 ? 38.760 -25.814 -10.503 1.00 88.44 80 HIS A CA 1
ATOM 637 C C . HIS A 1 80 ? 38.647 -25.272 -9.065 1.00 88.44 80 HIS A C 1
ATOM 639 O O . HIS A 1 80 ? 37.593 -25.366 -8.432 1.00 88.44 80 HIS A O 1
ATOM 645 N N . LYS A 1 81 ? 39.729 -24.684 -8.530 1.00 91.50 81 LYS A N 1
ATOM 646 C CA . LYS A 1 81 ? 39.730 -24.082 -7.190 1.00 91.50 81 LYS A CA 1
ATOM 647 C C . LYS A 1 81 ? 38.903 -22.802 -7.191 1.00 91.50 81 LYS A C 1
ATOM 649 O O . LYS A 1 81 ? 38.062 -22.629 -6.315 1.00 91.50 81 LYS A O 1
ATOM 654 N N . THR A 1 82 ? 39.137 -21.922 -8.157 1.00 91.94 82 THR A N 1
ATOM 655 C CA . THR A 1 82 ? 38.385 -20.670 -8.296 1.00 91.94 82 THR A CA 1
ATOM 656 C C . THR A 1 82 ? 36.918 -20.944 -8.631 1.00 91.94 82 THR A C 1
ATOM 658 O O . THR A 1 82 ? 36.041 -20.354 -8.009 1.00 91.94 82 THR A O 1
ATOM 661 N N . THR A 1 83 ? 36.638 -21.907 -9.511 1.00 90.25 83 THR A N 1
ATOM 662 C CA . THR A 1 83 ? 35.275 -22.342 -9.858 1.00 90.25 83 THR A CA 1
ATOM 663 C C . THR A 1 83 ? 34.497 -22.829 -8.632 1.00 90.25 83 THR A C 1
ATOM 665 O O . THR A 1 83 ? 33.373 -22.389 -8.398 1.00 90.25 83 THR A O 1
ATOM 668 N N . ALA A 1 84 ? 35.107 -23.657 -7.776 1.00 89.81 84 ALA A N 1
ATOM 669 C CA . ALA A 1 84 ? 34.468 -24.114 -6.539 1.00 89.81 84 ALA A CA 1
ATOM 670 C C . ALA A 1 84 ? 34.156 -22.969 -5.555 1.00 89.81 84 ALA A C 1
ATOM 672 O O . ALA A 1 84 ? 33.201 -23.061 -4.784 1.00 89.81 84 ALA A O 1
ATOM 673 N N . LEU A 1 85 ? 34.951 -21.893 -5.567 1.00 91.94 85 LEU A N 1
ATOM 674 C CA . LEU A 1 85 ? 34.676 -20.703 -4.761 1.00 91.94 85 LEU A CA 1
ATOM 675 C C . LEU A 1 85 ? 33.544 -19.865 -5.359 1.00 91.94 85 LEU A C 1
ATOM 677 O O . LEU A 1 85 ? 32.637 -19.497 -4.615 1.00 91.94 85 LEU A O 1
ATOM 681 N N . LEU A 1 86 ? 33.572 -19.627 -6.675 1.00 89.75 86 LEU A N 1
ATOM 682 C CA . LEU A 1 86 ? 32.531 -18.909 -7.421 1.00 89.75 86 LEU A CA 1
ATOM 683 C C . LEU A 1 86 ? 31.151 -19.552 -7.253 1.00 89.75 86 LEU A C 1
ATOM 685 O O . LEU A 1 86 ? 30.164 -18.845 -7.089 1.00 89.75 86 LEU A O 1
ATOM 689 N N . LEU A 1 87 ? 31.086 -20.886 -7.271 1.00 88.44 87 LEU A N 1
ATOM 690 C CA . LEU A 1 87 ? 29.849 -21.659 -7.108 1.00 88.44 87 LEU A CA 1
ATOM 691 C C . LEU A 1 87 ? 29.491 -21.946 -5.638 1.00 88.44 87 LEU A C 1
ATOM 693 O O . LEU A 1 87 ? 28.503 -22.625 -5.371 1.00 88.44 87 LEU A O 1
ATOM 697 N N . GLY A 1 88 ? 30.302 -21.482 -4.684 1.00 89.81 88 GLY A N 1
ATOM 698 C CA . GLY A 1 88 ? 30.201 -21.867 -3.279 1.00 89.81 88 GLY A CA 1
ATOM 699 C C . GLY A 1 88 ? 30.477 -20.708 -2.331 1.00 89.81 88 GLY A C 1
ATOM 700 O O . GLY A 1 88 ? 29.882 -19.642 -2.454 1.00 89.81 88 GLY A O 1
ATOM 701 N N . LYS A 1 89 ? 31.396 -20.926 -1.383 1.00 91.38 89 LYS A N 1
ATOM 702 C CA . LYS A 1 89 ? 31.605 -20.083 -0.190 1.00 91.38 89 LYS A CA 1
ATOM 703 C C . LYS A 1 89 ? 31.915 -18.607 -0.439 1.00 91.38 89 LYS A C 1
ATOM 705 O O . LYS A 1 89 ? 31.769 -17.810 0.479 1.00 91.38 89 LYS A O 1
ATOM 710 N N . ALA A 1 90 ? 32.378 -18.218 -1.631 1.00 93.62 90 ALA A N 1
ATOM 711 C CA . ALA A 1 90 ? 32.586 -16.795 -1.911 1.00 93.62 90 ALA A CA 1
ATOM 712 C C . ALA A 1 90 ? 31.260 -16.014 -1.899 1.00 93.62 90 ALA A C 1
ATOM 714 O O . ALA A 1 90 ? 31.266 -14.815 -1.631 1.00 93.62 90 ALA A O 1
ATOM 715 N N . ASN A 1 91 ? 30.139 -16.701 -2.143 1.00 94.44 91 ASN A N 1
ATOM 716 C CA . ASN A 1 91 ? 28.815 -16.097 -2.145 1.00 94.44 91 ASN A CA 1
ATOM 717 C C . ASN A 1 91 ? 28.300 -15.726 -0.749 1.00 94.44 91 ASN A C 1
ATOM 719 O O . ASN A 1 91 ? 27.509 -14.793 -0.625 1.00 94.44 91 ASN A O 1
ATOM 723 N N . ASP A 1 92 ? 28.787 -16.397 0.299 1.00 94.00 92 ASP A N 1
ATOM 724 C CA . ASP A 1 92 ? 28.323 -16.212 1.681 1.00 94.00 92 ASP A CA 1
ATOM 725 C C . ASP A 1 92 ? 28.593 -14.788 2.204 1.00 94.00 92 ASP A C 1
ATOM 727 O O . ASP A 1 92 ? 27.867 -14.294 3.062 1.00 94.00 92 ASP A O 1
ATOM 731 N N . ALA A 1 93 ? 29.615 -14.105 1.672 1.00 92.81 93 ALA A N 1
ATOM 732 C CA . ALA A 1 93 ? 30.022 -12.771 2.119 1.00 92.81 93 ALA A CA 1
ATOM 733 C C . ALA A 1 93 ? 28.908 -11.721 1.972 1.00 92.81 93 ALA A C 1
ATOM 735 O O . ALA A 1 93 ? 28.740 -10.870 2.843 1.00 92.81 93 ALA A O 1
ATOM 736 N N . TYR A 1 94 ? 28.148 -11.794 0.879 1.00 92.19 94 TYR A N 1
ATOM 737 C CA . TYR A 1 94 ? 27.081 -10.844 0.560 1.00 92.19 94 TYR A CA 1
ATOM 738 C C . TYR A 1 94 ? 25.799 -11.534 0.108 1.00 92.19 94 TYR A C 1
ATOM 740 O O . TYR A 1 94 ? 24.991 -10.899 -0.556 1.00 92.19 94 TYR A O 1
ATOM 748 N N . ASN A 1 95 ? 25.611 -12.824 0.398 1.00 93.31 95 ASN A N 1
ATOM 749 C CA . ASN A 1 95 ? 24.477 -13.602 -0.108 1.00 93.31 95 ASN A CA 1
ATOM 750 C C . ASN A 1 95 ? 24.311 -13.467 -1.642 1.00 93.31 95 ASN A C 1
ATOM 752 O O . ASN A 1 95 ? 23.214 -13.204 -2.134 1.00 93.31 95 ASN A O 1
ATOM 756 N N . THR A 1 96 ? 25.408 -13.535 -2.405 1.00 93.50 96 THR A N 1
ATOM 757 C CA . THR A 1 96 ? 25.389 -13.397 -3.875 1.00 93.50 96 THR A CA 1
ATOM 758 C C . THR A 1 96 ? 25.025 -14.708 -4.568 1.00 93.50 96 THR A C 1
ATOM 760 O O . THR A 1 96 ? 24.972 -15.768 -3.954 1.00 93.50 96 THR A O 1
ATOM 763 N N . GLU A 1 97 ? 24.792 -14.648 -5.873 1.00 91.88 97 GLU A N 1
ATOM 764 C CA . GLU A 1 97 ? 24.807 -15.813 -6.756 1.00 91.88 97 GLU A CA 1
ATOM 765 C C . GLU A 1 97 ? 26.087 -15.827 -7.606 1.00 91.88 97 GLU A C 1
ATOM 767 O O . GLU A 1 97 ? 26.696 -14.774 -7.824 1.00 91.88 97 GLU A O 1
ATOM 772 N N . PRO A 1 98 ? 26.483 -16.981 -8.177 1.00 91.38 98 PRO A N 1
ATOM 773 C CA . PRO A 1 98 ? 27.694 -17.066 -8.995 1.00 91.38 98 PRO A CA 1
ATOM 774 C C . PRO A 1 98 ? 27.735 -16.060 -10.151 1.00 91.38 98 PRO A C 1
ATOM 776 O O . PRO A 1 98 ? 28.798 -15.535 -10.484 1.00 91.38 98 PRO A O 1
ATOM 779 N N . VAL A 1 99 ? 26.572 -15.756 -10.737 1.00 90.62 99 VAL A N 1
ATOM 780 C CA . VAL A 1 99 ? 26.437 -14.761 -11.805 1.00 90.62 99 VAL A CA 1
ATOM 781 C C . VAL A 1 99 ? 26.866 -13.361 -11.355 1.00 90.62 99 VAL A C 1
ATOM 783 O O . VAL A 1 99 ? 27.523 -12.665 -12.124 1.00 90.62 99 VAL A O 1
ATOM 786 N N . ASP A 1 100 ? 26.600 -12.974 -10.102 1.00 93.19 100 ASP A N 1
ATOM 787 C CA . ASP A 1 100 ? 26.994 -11.669 -9.556 1.00 93.19 100 ASP A CA 1
ATOM 788 C C . ASP A 1 100 ? 28.520 -11.543 -9.489 1.00 93.19 100 ASP A C 1
ATOM 790 O O . ASP A 1 100 ? 29.081 -10.494 -9.800 1.00 93.19 100 ASP A O 1
ATOM 794 N N . LEU A 1 101 ? 29.207 -12.631 -9.126 1.00 93.25 101 LEU A N 1
ATOM 795 C CA . LEU A 1 101 ? 30.665 -12.663 -9.009 1.00 93.25 101 LEU A CA 1
ATOM 796 C C . LEU A 1 101 ? 31.359 -12.679 -10.377 1.00 93.25 101 LEU A C 1
ATOM 798 O O . LEU A 1 101 ? 32.397 -12.034 -10.552 1.00 93.25 101 LEU A O 1
ATOM 802 N N . ILE A 1 102 ? 30.786 -13.385 -11.356 1.00 92.25 102 ILE A N 1
ATOM 803 C CA . ILE A 1 102 ? 31.283 -13.397 -12.741 1.00 92.25 102 ILE A CA 1
ATOM 804 C C . ILE A 1 102 ? 31.153 -11.997 -13.343 1.00 92.25 102 ILE A C 1
ATOM 806 O O . ILE A 1 102 ? 32.128 -11.444 -13.854 1.00 92.25 102 ILE A O 1
ATOM 810 N N . LEU A 1 103 ? 29.973 -11.396 -13.207 1.00 92.81 103 LEU A N 1
ATOM 811 C CA . LEU A 1 103 ? 29.708 -10.024 -13.612 1.00 92.81 103 LEU A CA 1
ATOM 812 C C . LEU A 1 103 ? 30.654 -9.035 -12.913 1.00 92.81 103 LEU A C 1
ATOM 814 O O . LEU A 1 103 ? 31.277 -8.207 -13.573 1.00 92.81 103 LEU A O 1
ATOM 818 N N . ALA A 1 104 ? 30.852 -9.150 -11.598 1.00 93.50 104 ALA A N 1
ATOM 819 C CA . ALA A 1 104 ? 31.793 -8.295 -10.872 1.00 93.50 104 ALA A CA 1
ATOM 820 C C . ALA A 1 104 ? 33.218 -8.407 -11.410 1.00 93.50 104 ALA A C 1
ATOM 822 O O . ALA A 1 104 ? 33.889 -7.390 -11.585 1.00 93.50 104 ALA A O 1
ATOM 823 N N . SER A 1 105 ? 33.656 -9.618 -11.746 1.00 93.50 105 SER A N 1
ATOM 824 C CA . SER A 1 105 ? 34.974 -9.854 -12.341 1.00 93.50 105 SER A CA 1
ATOM 825 C C . SER A 1 105 ? 35.104 -9.193 -13.721 1.00 93.50 105 SER A C 1
ATOM 827 O O . SER A 1 105 ? 36.124 -8.558 -14.004 1.00 93.50 105 SER A O 1
ATOM 829 N N . LEU A 1 106 ? 34.056 -9.269 -14.552 1.00 93.12 106 LEU A N 1
ATOM 830 C CA . LEU A 1 106 ? 33.966 -8.587 -15.851 1.00 93.12 106 LEU A CA 1
ATOM 831 C C . LEU A 1 106 ? 34.066 -7.062 -15.703 1.00 93.12 106 LEU A C 1
ATOM 833 O O . LEU A 1 106 ? 34.876 -6.432 -16.380 1.00 93.12 106 LEU A O 1
ATOM 837 N N . TRP A 1 107 ? 33.296 -6.466 -14.790 1.00 92.44 107 TRP A N 1
ATOM 838 C CA . TRP A 1 107 ? 33.300 -5.016 -14.570 1.00 92.44 107 TRP A CA 1
ATOM 839 C C . TRP A 1 107 ? 34.617 -4.499 -13.990 1.00 92.44 107 TRP A C 1
ATOM 841 O O . TRP A 1 107 ? 35.122 -3.473 -14.447 1.00 92.44 107 TRP A O 1
ATOM 851 N N . ILE A 1 108 ? 35.188 -5.194 -13.001 1.00 91.81 108 ILE A N 1
ATOM 852 C CA . ILE A 1 108 ? 36.466 -4.807 -12.385 1.00 91.81 108 ILE A CA 1
ATOM 853 C C . ILE A 1 108 ? 37.565 -4.779 -13.449 1.00 91.81 108 ILE A C 1
ATOM 855 O O . ILE A 1 108 ? 38.236 -3.762 -13.609 1.00 91.81 108 ILE A O 1
ATOM 859 N N . THR A 1 109 ? 37.697 -5.854 -14.228 1.00 94.00 109 THR A N 1
ATOM 860 C CA . THR A 1 109 ? 38.720 -5.940 -15.282 1.00 94.00 109 THR A CA 1
ATOM 861 C C . THR A 1 109 ? 38.490 -4.933 -16.401 1.00 94.00 109 THR A C 1
ATOM 863 O O . THR A 1 109 ? 39.452 -4.332 -16.881 1.00 94.00 109 THR A O 1
ATOM 866 N N . PHE A 1 110 ? 37.234 -4.660 -16.769 1.00 94.06 110 PHE A N 1
ATOM 867 C CA . PHE A 1 110 ? 36.920 -3.625 -17.753 1.00 94.06 110 PHE A CA 1
ATOM 868 C C . PHE A 1 110 ? 37.432 -2.257 -17.293 1.00 94.06 110 PHE A C 1
ATOM 870 O O . PHE A 1 110 ? 38.129 -1.565 -18.033 1.00 94.06 110 PHE A O 1
ATOM 877 N N . LEU A 1 111 ? 37.134 -1.874 -16.049 1.00 91.62 111 LEU A N 1
ATOM 878 C CA . LEU A 1 111 ? 37.569 -0.597 -15.481 1.00 91.62 111 LEU A CA 1
ATOM 879 C C . LEU A 1 111 ? 39.086 -0.550 -15.218 1.00 91.62 111 LEU A C 1
ATOM 881 O O . LEU A 1 111 ? 39.657 0.534 -15.085 1.00 91.62 111 LEU A O 1
ATOM 885 N N . GLU A 1 112 ? 39.781 -1.677 -15.155 1.00 91.69 112 GLU A N 1
ATOM 886 C CA . GLU A 1 112 ? 41.245 -1.694 -15.080 1.00 91.69 112 GLU A CA 1
ATOM 887 C C . GLU A 1 112 ? 41.898 -1.496 -16.454 1.00 91.69 112 GLU A C 1
ATOM 889 O O . GLU A 1 112 ? 42.859 -0.725 -16.574 1.00 91.69 112 GLU A O 1
ATOM 894 N N . VAL A 1 113 ? 41.353 -2.142 -17.489 1.00 95.50 113 VAL A N 1
ATOM 895 C CA . VAL A 1 113 ? 41.873 -2.094 -18.863 1.00 95.50 113 VAL A CA 1
ATOM 896 C C . VAL A 1 113 ? 41.497 -0.787 -19.566 1.00 95.50 113 VAL A C 1
ATOM 898 O O . VAL A 1 113 ? 42.358 -0.128 -20.152 1.00 95.50 113 VAL A O 1
ATOM 901 N N . PHE A 1 114 ? 40.241 -0.353 -19.460 1.00 94.44 114 PHE A N 1
ATOM 902 C CA . PHE A 1 114 ? 39.713 0.844 -20.116 1.00 94.44 114 PHE A CA 1
ATOM 903 C C . PHE A 1 114 ? 39.676 2.037 -19.152 1.00 94.44 114 PHE A C 1
ATOM 905 O O . PHE A 1 114 ? 38.632 2.451 -18.643 1.00 94.44 114 PHE A O 1
ATOM 912 N N . LYS A 1 115 ? 40.850 2.618 -18.884 1.00 90.38 115 LYS A N 1
ATOM 913 C CA . LYS A 1 115 ? 41.012 3.736 -17.931 1.00 90.38 115 LYS A CA 1
ATOM 914 C C . LYS A 1 115 ? 40.277 5.013 -18.332 1.00 90.38 115 LYS A C 1
ATOM 916 O O . LYS A 1 115 ? 39.838 5.751 -17.455 1.00 90.38 115 LYS A O 1
ATOM 921 N N . ASP A 1 116 ? 40.105 5.223 -19.633 1.00 89.69 116 ASP A N 1
ATOM 922 C CA . ASP A 1 116 ? 39.424 6.395 -20.188 1.00 89.69 116 ASP A CA 1
ATOM 923 C C . ASP A 1 116 ? 37.888 6.268 -20.134 1.00 89.69 116 ASP A C 1
ATOM 925 O O . ASP A 1 116 ? 37.174 7.245 -20.354 1.00 89.69 116 ASP A O 1
ATOM 929 N N . ARG A 1 117 ? 37.362 5.079 -19.795 1.00 90.62 117 ARG A N 1
ATOM 930 C CA . ARG A 1 117 ? 35.927 4.828 -19.610 1.00 90.62 117 ARG A CA 1
ATOM 931 C C . ARG A 1 117 ? 35.525 5.036 -18.148 1.00 90.62 117 ARG A C 1
ATOM 933 O O . ARG A 1 117 ? 36.181 4.553 -17.216 1.00 90.62 117 ARG A O 1
ATOM 940 N N . ASN A 1 118 ? 34.406 5.736 -17.947 1.00 87.31 118 ASN A N 1
ATOM 941 C CA . ASN A 1 118 ? 33.849 6.007 -16.616 1.00 87.31 118 ASN A CA 1
ATOM 942 C C . ASN A 1 118 ? 32.901 4.901 -16.112 1.00 87.31 118 ASN A C 1
ATOM 944 O O . ASN A 1 118 ? 32.629 4.815 -14.917 1.00 87.31 118 ASN A O 1
ATOM 948 N N . GLY A 1 119 ? 32.402 4.047 -16.999 1.00 89.94 119 GLY A N 1
ATOM 949 C CA . GLY A 1 119 ? 31.487 2.961 -16.671 1.00 89.94 119 GLY A CA 1
ATOM 950 C C . GLY A 1 119 ? 31.281 2.035 -17.861 1.00 89.94 119 GLY A C 1
ATOM 951 O O . GLY A 1 119 ? 31.820 2.288 -18.938 1.00 89.94 119 GLY A O 1
ATOM 952 N N . LEU A 1 120 ? 30.507 0.977 -17.647 1.00 91.38 120 LEU A N 1
ATOM 953 C CA . LEU A 1 120 ? 30.134 0.007 -18.672 1.00 91.38 120 LEU A CA 1
ATOM 954 C C . LEU A 1 120 ? 28.672 -0.393 -18.484 1.00 91.38 120 LEU A C 1
ATOM 956 O O . LEU A 1 120 ? 28.287 -0.762 -17.369 1.00 91.38 120 LEU A O 1
ATOM 960 N N . THR A 1 121 ? 27.899 -0.358 -19.572 1.00 91.19 121 THR A N 1
ATOM 961 C CA . THR A 1 121 ? 26.593 -1.020 -19.643 1.00 91.19 121 THR A CA 1
ATOM 962 C C . THR A 1 121 ? 26.772 -2.446 -20.159 1.00 91.19 121 THR A C 1
ATOM 964 O O . THR A 1 121 ? 27.297 -2.649 -21.251 1.00 91.19 121 THR A O 1
ATOM 967 N N . ILE A 1 122 ? 26.285 -3.427 -19.402 1.00 91.25 122 ILE A N 1
ATOM 968 C CA . ILE A 1 122 ? 26.138 -4.814 -19.852 1.00 91.25 122 ILE A CA 1
ATOM 969 C C . ILE A 1 122 ? 24.646 -5.133 -19.890 1.00 91.25 122 ILE A C 1
ATOM 971 O O . ILE A 1 122 ? 23.942 -4.946 -18.900 1.00 91.25 122 ILE A O 1
ATOM 975 N N . PHE A 1 123 ? 24.160 -5.624 -21.024 1.00 90.62 123 PHE A N 1
ATOM 976 C CA . PHE A 1 123 ? 22.814 -6.162 -21.151 1.00 90.62 123 PHE A CA 1
ATOM 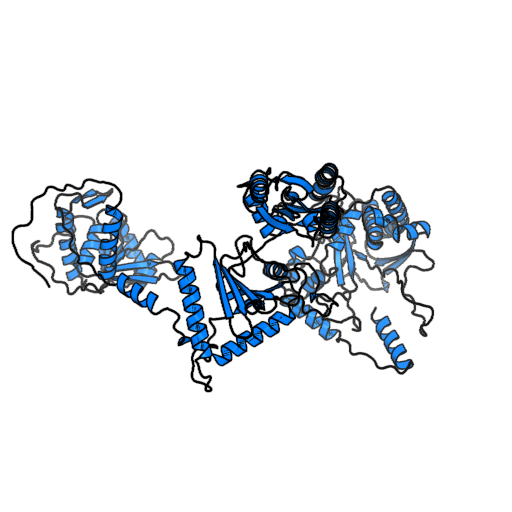977 C C . PHE A 1 123 ? 22.819 -7.608 -20.689 1.00 90.62 123 PHE A C 1
ATOM 979 O O . PHE A 1 123 ? 23.552 -8.434 -21.227 1.00 90.62 123 PHE A O 1
ATOM 986 N N . ILE A 1 124 ? 22.008 -7.908 -19.685 1.00 89.06 124 ILE A N 1
ATOM 987 C CA . ILE A 1 124 ? 21.851 -9.260 -19.164 1.00 89.06 124 ILE A CA 1
ATOM 988 C C . ILE A 1 124 ? 20.715 -9.930 -19.927 1.00 89.06 124 ILE A C 1
ATOM 990 O O . ILE A 1 124 ? 19.601 -9.400 -19.993 1.00 89.06 124 ILE A O 1
ATOM 994 N N . GLU A 1 125 ? 21.016 -11.088 -20.502 1.00 88.06 125 GLU A N 1
ATOM 995 C CA . GLU A 1 125 ? 20.046 -11.969 -21.130 1.00 88.06 125 GLU A CA 1
ATOM 996 C C . GLU A 1 125 ? 19.276 -12.751 -20.055 1.00 88.06 125 GLU A C 1
ATOM 998 O O . GLU A 1 125 ? 19.864 -13.484 -19.259 1.00 88.06 125 GLU A O 1
ATOM 1003 N N . GLY A 1 126 ? 17.955 -12.585 -20.027 1.00 83.44 126 GLY A N 1
ATOM 1004 C CA . GLY A 1 126 ? 17.037 -13.336 -19.177 1.00 83.44 126 GLY A CA 1
ATOM 1005 C C . GLY A 1 126 ? 16.269 -14.391 -19.969 1.00 83.44 126 GLY A C 1
ATOM 1006 O O . GLY A 1 126 ? 16.073 -14.275 -21.181 1.00 83.44 126 GLY A O 1
ATOM 1007 N N . HIS A 1 127 ? 15.791 -15.432 -19.283 1.00 80.81 127 HIS A N 1
ATOM 1008 C CA . HIS A 1 127 ? 15.010 -16.493 -19.923 1.00 80.81 127 HIS A CA 1
ATOM 1009 C C . HIS A 1 127 ? 13.644 -16.013 -20.427 1.00 80.81 127 HIS A C 1
ATOM 1011 O O . HIS A 1 127 ? 13.126 -16.608 -21.374 1.00 80.81 127 HIS A O 1
ATOM 1017 N N . GLY A 1 128 ? 13.063 -14.980 -19.807 1.00 78.12 128 GLY A N 1
ATOM 1018 C CA . GLY A 1 128 ? 11.790 -14.383 -20.216 1.00 78.12 128 GLY A CA 1
ATOM 1019 C C . GLY A 1 128 ? 10.568 -15.262 -19.942 1.00 78.12 128 GLY A C 1
ATOM 1020 O O . GLY A 1 128 ? 9.496 -15.037 -20.506 1.00 78.12 128 GLY A O 1
ATOM 1021 N N . ARG A 1 129 ? 10.740 -16.308 -19.122 1.00 82.56 129 ARG A N 1
ATOM 1022 C CA . ARG A 1 129 ? 9.702 -17.283 -18.742 1.00 82.56 129 ARG A CA 1
ATOM 1023 C C . ARG A 1 129 ? 9.170 -17.025 -17.338 1.00 82.56 129 ARG A C 1
ATOM 1025 O O . ARG A 1 129 ? 8.818 -17.953 -16.619 1.00 82.56 129 ARG A O 1
ATOM 1032 N N . GLU A 1 130 ? 9.119 -15.767 -16.948 1.00 81.88 130 GLU A N 1
ATOM 1033 C CA . GLU A 1 130 ? 8.569 -15.321 -15.682 1.00 81.88 130 GLU A CA 1
ATOM 1034 C C . GLU A 1 130 ? 7.108 -14.936 -15.951 1.00 81.88 130 GLU A C 1
ATOM 1036 O O . GLU A 1 130 ? 6.896 -13.968 -16.675 1.00 81.88 130 GLU A O 1
ATOM 1041 N N . PRO A 1 131 ? 6.079 -15.671 -15.491 1.00 83.19 131 PRO A N 1
ATOM 1042 C CA . PRO A 1 131 ? 4.687 -15.210 -15.521 1.00 83.19 131 PRO A CA 1
ATOM 1043 C C . PRO A 1 131 ? 4.407 -14.228 -14.365 1.00 83.19 131 PRO A C 1
ATOM 1045 O O . PRO A 1 131 ? 5.072 -14.276 -13.339 1.00 83.19 131 PRO A O 1
ATOM 1048 N N . TRP A 1 132 ? 3.446 -13.301 -14.517 1.00 82.62 132 TRP A N 1
ATOM 1049 C CA . TRP A 1 132 ? 3.040 -12.381 -13.423 1.00 82.62 132 TRP A CA 1
ATOM 1050 C C . TRP A 1 132 ? 1.944 -12.952 -12.508 1.00 82.62 132 TRP A C 1
ATOM 1052 O O . TRP A 1 132 ? 1.552 -12.299 -11.550 1.00 82.62 132 TRP A O 1
ATOM 1062 N N . SER A 1 133 ? 1.416 -14.137 -12.815 1.00 81.25 133 SER A N 1
ATOM 1063 C CA . SER A 1 133 ? 0.456 -14.862 -11.978 1.00 81.25 133 SER A CA 1
ATOM 1064 C C . SER A 1 133 ? 0.730 -16.359 -12.085 1.00 81.25 133 SER A C 1
ATOM 1066 O O . SER A 1 133 ? 1.103 -16.844 -13.157 1.00 81.25 133 SER A O 1
ATOM 1068 N N . SER A 1 134 ? 0.508 -17.092 -10.992 1.00 79.75 134 SER A N 1
ATOM 1069 C CA . SER A 1 134 ? 0.576 -18.556 -10.946 1.00 79.75 134 SER A CA 1
ATOM 1070 C C . SER A 1 134 ? -0.428 -19.246 -11.873 1.00 79.75 134 SER A C 1
ATOM 1072 O O . SER A 1 134 ? -0.229 -20.406 -12.221 1.00 79.75 134 SER A O 1
ATOM 1074 N N . ASP A 1 135 ? -1.475 -18.541 -12.311 1.00 84.00 135 ASP A N 1
ATOM 1075 C CA . ASP A 1 135 ? -2.492 -19.073 -13.228 1.00 84.00 135 ASP A CA 1
ATOM 1076 C C . ASP A 1 135 ? -1.992 -19.188 -14.679 1.00 84.00 135 ASP A C 1
ATOM 1078 O O . ASP A 1 135 ? -2.653 -19.783 -15.534 1.00 84.00 135 ASP A O 1
ATOM 1082 N N . ILE A 1 136 ? -0.835 -18.593 -14.988 1.00 85.44 136 ILE A N 1
ATOM 1083 C CA . ILE A 1 136 ? -0.249 -18.584 -16.327 1.00 85.44 136 ILE A CA 1
ATOM 1084 C C . ILE A 1 136 ? 0.873 -19.621 -16.393 1.00 85.44 136 ILE A C 1
ATOM 1086 O O . ILE A 1 136 ? 2.016 -19.351 -16.027 1.00 85.44 136 ILE A O 1
ATOM 1090 N N . ASP A 1 137 ? 0.561 -20.796 -16.938 1.00 86.38 137 ASP A N 1
ATOM 1091 C CA . ASP A 1 137 ? 1.562 -21.829 -17.199 1.00 86.38 137 ASP A CA 1
ATOM 1092 C C . ASP A 1 137 ? 2.122 -21.733 -18.628 1.00 86.38 137 ASP A C 1
ATOM 1094 O O . ASP A 1 137 ? 1.480 -22.097 -19.617 1.00 86.38 137 ASP A O 1
ATOM 1098 N N . ILE A 1 138 ? 3.362 -21.252 -18.723 1.00 87.88 138 ILE A N 1
ATOM 1099 C CA . ILE A 1 138 ? 4.161 -21.202 -19.958 1.00 87.88 138 ILE A CA 1
ATOM 1100 C C . ILE A 1 138 ? 5.344 -22.176 -19.932 1.00 87.88 138 ILE A C 1
ATOM 1102 O O . ILE A 1 138 ? 6.203 -22.130 -20.818 1.00 87.88 138 ILE A O 1
ATOM 1106 N N . SER A 1 139 ? 5.416 -23.072 -18.943 1.00 86.44 139 SER A N 1
ATOM 1107 C CA . SER A 1 139 ? 6.533 -24.013 -18.772 1.00 86.44 139 SER A CA 1
ATOM 1108 C C . SER A 1 139 ? 6.707 -24.932 -19.985 1.00 86.44 139 SER A C 1
ATOM 1110 O O . SER A 1 139 ? 7.832 -25.228 -20.385 1.00 86.44 139 SER A O 1
ATOM 1112 N N . ARG A 1 140 ? 5.595 -25.299 -20.636 1.00 86.38 140 ARG A N 1
ATOM 1113 C CA . ARG A 1 140 ? 5.542 -26.160 -21.831 1.00 86.38 140 ARG A CA 1
ATOM 1114 C C . ARG A 1 140 ? 5.421 -25.395 -23.150 1.00 86.38 140 ARG A C 1
ATOM 1116 O O . ARG A 1 140 ? 5.348 -26.000 -24.217 1.00 86.38 140 ARG A O 1
ATOM 1123 N N . THR A 1 141 ? 5.399 -24.064 -23.122 1.00 89.31 141 THR A N 1
ATOM 1124 C CA . THR A 1 141 ? 5.282 -23.268 -24.348 1.00 89.31 141 THR A CA 1
ATOM 1125 C C . THR A 1 141 ? 6.592 -23.284 -25.128 1.00 89.31 141 THR A C 1
ATOM 1127 O O . THR A 1 141 ? 7.642 -22.907 -24.607 1.00 89.31 141 THR A O 1
ATOM 1130 N N . VAL A 1 142 ? 6.537 -23.656 -26.406 1.00 88.50 142 VAL A N 1
ATOM 1131 C CA . VAL A 1 142 ? 7.676 -23.587 -27.333 1.00 88.50 142 VAL A CA 1
ATOM 1132 C C . VAL A 1 142 ? 7.704 -22.212 -28.005 1.00 88.50 142 VAL A C 1
ATOM 1134 O O . VAL A 1 142 ? 6.754 -21.829 -28.682 1.00 88.50 142 VAL A O 1
ATOM 1137 N N . GLY A 1 143 ? 8.798 -21.471 -27.824 1.00 86.81 143 GLY A N 1
ATOM 1138 C CA . GLY A 1 143 ? 8.983 -20.125 -28.378 1.00 86.81 143 GLY A CA 1
ATOM 1139 C C . GLY A 1 143 ? 10.344 -19.519 -28.026 1.00 86.81 143 GLY A C 1
ATOM 1140 O O . GLY A 1 143 ? 11.165 -20.182 -27.385 1.00 86.81 143 GLY A O 1
ATOM 1141 N N . TRP A 1 144 ? 10.578 -18.272 -28.439 1.00 85.25 144 TRP A N 1
ATOM 1142 C CA . TRP A 1 144 ? 11.782 -17.500 -28.106 1.00 85.25 144 TRP A CA 1
ATOM 1143 C C . TRP A 1 144 ? 11.423 -16.418 -27.087 1.00 85.25 144 TRP A C 1
ATOM 1145 O O . TRP A 1 144 ? 10.798 -15.426 -27.439 1.00 85.25 144 TRP A O 1
ATOM 1155 N N . PHE A 1 145 ? 11.781 -16.627 -25.822 1.00 86.62 145 PHE A N 1
ATOM 1156 C CA . PHE A 1 145 ? 11.313 -15.794 -24.708 1.00 86.62 145 PHE A CA 1
ATOM 1157 C C . PHE A 1 145 ? 12.310 -14.718 -24.274 1.00 86.62 145 PHE A C 1
ATOM 1159 O O . PHE A 1 145 ? 11.930 -13.847 -23.506 1.00 86.62 145 PHE A O 1
ATOM 1166 N N . THR A 1 146 ? 13.548 -14.768 -24.771 1.00 85.44 146 THR A N 1
ATOM 1167 C CA . THR A 1 146 ? 14.672 -13.964 -24.289 1.00 85.44 146 THR A CA 1
ATOM 1168 C C . THR A 1 146 ? 14.324 -12.501 -24.018 1.00 85.44 146 THR A C 1
ATOM 1170 O O . THR A 1 146 ? 13.850 -11.789 -24.906 1.00 85.44 146 THR A O 1
ATOM 1173 N N . THR A 1 147 ? 14.639 -12.052 -22.806 1.00 88.25 147 THR A N 1
ATOM 1174 C CA . THR A 1 147 ? 14.606 -10.645 -22.400 1.00 88.25 147 THR A CA 1
ATOM 1175 C C . THR A 1 147 ? 16.031 -10.109 -22.306 1.00 88.25 147 THR A C 1
ATOM 1177 O O . THR A 1 147 ? 16.974 -10.858 -22.064 1.00 88.25 147 THR A O 1
ATOM 1180 N N . MET A 1 148 ? 16.211 -8.809 -22.525 1.00 89.19 148 MET A N 1
ATOM 1181 C CA . MET A 1 148 ? 17.521 -8.156 -22.459 1.00 89.19 148 MET A CA 1
ATOM 1182 C C . MET A 1 148 ? 17.403 -6.869 -21.653 1.00 89.19 148 MET A C 1
ATOM 1184 O O . MET A 1 148 ? 16.661 -5.964 -22.036 1.00 89.19 148 MET A O 1
ATOM 1188 N N . THR A 1 149 ? 18.134 -6.784 -20.545 1.00 90.50 149 THR A N 1
ATOM 1189 C CA . THR A 1 149 ? 17.987 -5.679 -19.586 1.00 90.50 149 THR A CA 1
ATOM 1190 C C . THR A 1 149 ? 19.336 -5.026 -19.306 1.00 90.50 149 THR A C 1
ATOM 1192 O O . THR A 1 149 ? 20.282 -5.746 -18.986 1.00 90.50 149 THR A O 1
ATOM 1195 N N . PRO A 1 150 ? 19.464 -3.692 -19.432 1.00 90.94 150 PRO A N 1
ATOM 1196 C CA . PRO A 1 150 ? 20.726 -3.008 -19.195 1.00 90.94 150 PRO A CA 1
ATOM 1197 C C . PRO A 1 150 ? 21.050 -2.950 -17.702 1.00 90.94 150 PRO A C 1
ATOM 1199 O O . PRO A 1 150 ? 20.200 -2.613 -16.878 1.00 90.94 150 PRO A O 1
ATOM 1202 N N . LEU A 1 151 ? 22.314 -3.198 -17.380 1.00 90.38 151 LEU A N 1
ATOM 1203 C CA . LEU A 1 151 ? 22.908 -2.934 -16.080 1.00 90.38 151 LEU A CA 1
ATOM 1204 C C . LEU A 1 151 ? 24.120 -2.028 -16.281 1.00 90.38 151 LEU A C 1
ATOM 1206 O O . LEU A 1 151 ? 25.027 -2.381 -17.033 1.00 90.38 151 LEU A O 1
ATOM 1210 N N . HIS A 1 152 ? 24.152 -0.868 -15.631 1.00 90.12 152 HIS A N 1
ATOM 1211 C CA . HIS A 1 152 ? 25.252 0.083 -15.769 1.00 90.12 152 HIS A CA 1
ATOM 1212 C C . HIS A 1 152 ? 25.949 0.341 -14.442 1.00 90.12 152 HIS A C 1
ATOM 1214 O O . HIS A 1 152 ? 25.349 0.804 -13.471 1.00 90.12 152 HIS A O 1
ATOM 1220 N N . ILE A 1 153 ? 27.262 0.135 -14.439 1.00 88.50 153 ILE A N 1
ATOM 1221 C CA . ILE A 1 153 ? 28.121 0.393 -13.287 1.00 88.50 153 ILE A CA 1
ATOM 1222 C C . ILE A 1 153 ? 29.178 1.428 -13.674 1.00 88.50 153 ILE A C 1
ATOM 1224 O O . ILE A 1 153 ? 29.887 1.259 -14.667 1.00 88.50 153 ILE A O 1
ATOM 1228 N N . SER A 1 154 ? 29.297 2.493 -12.871 1.00 86.44 154 SER A N 1
ATOM 1229 C CA . SER A 1 154 ? 30.278 3.569 -13.064 1.00 86.44 154 SER A CA 1
ATOM 1230 C C . SER A 1 154 ? 31.234 3.713 -11.879 1.00 86.44 154 SER A C 1
ATOM 1232 O O . SER A 1 154 ? 30.909 3.358 -10.744 1.00 86.44 154 SER A O 1
ATOM 1234 N N . ARG A 1 155 ? 32.415 4.290 -12.131 1.00 80.19 155 ARG A N 1
ATOM 1235 C CA . ARG A 1 155 ? 33.440 4.555 -11.107 1.00 80.19 155 ARG A CA 1
ATOM 1236 C C . ARG A 1 155 ? 32.952 5.528 -10.032 1.00 80.19 155 ARG A C 1
ATOM 1238 O O . ARG A 1 155 ? 33.313 5.381 -8.872 1.00 80.19 155 ARG A O 1
ATOM 1245 N N . CYS A 1 156 ? 32.155 6.531 -10.415 1.00 60.78 156 CYS A N 1
ATOM 1246 C CA . CYS A 1 156 ? 31.767 7.645 -9.542 1.00 60.78 156 CYS A CA 1
ATOM 1247 C C . CYS A 1 156 ? 30.615 7.328 -8.576 1.00 60.78 156 CYS A C 1
ATOM 1249 O O . CYS A 1 156 ? 30.549 7.944 -7.514 1.00 60.78 156 CYS A O 1
ATOM 1251 N N . ARG A 1 157 ? 29.696 6.414 -8.927 1.00 55.59 157 ARG A N 1
ATOM 1252 C CA . ARG A 1 157 ? 28.562 6.048 -8.051 1.00 55.59 157 ARG A CA 1
ATOM 1253 C C . ARG A 1 157 ? 28.953 5.050 -6.953 1.00 55.59 157 ARG A C 1
ATOM 1255 O O . ARG A 1 157 ? 28.309 5.036 -5.910 1.00 55.59 157 ARG A O 1
ATOM 1262 N N . ASN A 1 158 ? 30.024 4.274 -7.144 1.00 55.44 158 ASN A N 1
ATOM 1263 C CA . ASN A 1 158 ? 30.290 3.067 -6.353 1.00 55.44 158 ASN A CA 1
ATOM 1264 C C . ASN A 1 158 ? 31.602 3.133 -5.557 1.00 55.44 158 ASN A C 1
ATOM 1266 O O . ASN A 1 158 ? 32.433 2.231 -5.646 1.00 55.44 158 ASN A O 1
ATOM 1270 N N . ASN A 1 159 ? 31.779 4.172 -4.731 1.00 50.47 159 ASN A N 1
ATOM 1271 C CA . ASN A 1 159 ? 32.923 4.253 -3.808 1.00 50.47 159 ASN A CA 1
ATOM 1272 C C . ASN A 1 159 ? 33.016 3.047 -2.841 1.00 50.47 159 ASN A C 1
ATOM 1274 O O . ASN A 1 159 ? 34.094 2.796 -2.310 1.00 50.47 159 ASN A O 1
ATOM 1278 N N . ASN A 1 160 ? 31.936 2.270 -2.662 1.00 59.38 160 ASN A N 1
ATOM 1279 C CA . ASN A 1 160 ? 31.871 1.125 -1.755 1.00 59.38 160 ASN A CA 1
ATOM 1280 C C . ASN A 1 160 ? 31.406 -0.154 -2.491 1.00 59.38 160 ASN A C 1
ATOM 1282 O O . ASN A 1 160 ? 30.218 -0.415 -2.609 1.00 59.38 160 ASN A O 1
ATOM 1286 N N . ASN A 1 161 ? 32.368 -0.972 -2.931 1.00 81.06 161 ASN A N 1
ATOM 1287 C CA . ASN A 1 161 ? 32.229 -2.376 -3.361 1.00 81.06 161 ASN A CA 1
ATOM 1288 C C . ASN A 1 161 ? 31.350 -2.685 -4.607 1.00 81.06 161 ASN A C 1
ATOM 1290 O O . ASN A 1 161 ? 30.123 -2.744 -4.551 1.00 81.06 161 ASN A O 1
ATOM 1294 N N . VAL A 1 162 ? 32.013 -3.024 -5.722 1.00 87.12 162 VAL A N 1
ATOM 1295 C CA . VAL A 1 162 ? 31.395 -3.404 -7.012 1.00 87.12 162 VAL A CA 1
ATOM 1296 C C . VAL A 1 162 ? 30.481 -4.635 -6.908 1.00 87.12 162 VAL A C 1
ATOM 1298 O O . VAL A 1 162 ? 29.472 -4.692 -7.605 1.00 87.12 162 VAL A O 1
ATOM 1301 N N . VAL A 1 163 ? 30.781 -5.592 -6.023 1.00 91.12 163 VAL A N 1
ATOM 1302 C CA . VAL A 1 163 ? 29.971 -6.814 -5.855 1.00 91.12 163 VAL A CA 1
ATOM 1303 C C . VAL A 1 163 ? 28.585 -6.488 -5.311 1.00 91.12 163 VAL A C 1
ATOM 1305 O O . VAL A 1 163 ? 27.594 -6.959 -5.866 1.00 91.12 163 VAL A O 1
ATOM 1308 N N . ARG A 1 164 ? 28.512 -5.645 -4.267 1.00 89.62 164 ARG A N 1
ATOM 1309 C CA . ARG A 1 164 ? 27.236 -5.187 -3.687 1.00 89.62 164 ARG A CA 1
ATOM 1310 C C . ARG A 1 164 ? 26.413 -4.476 -4.756 1.00 89.62 164 ARG A C 1
ATOM 1312 O O . ARG A 1 164 ? 25.262 -4.829 -4.975 1.00 89.62 164 ARG A O 1
ATOM 1319 N N . ALA A 1 165 ? 27.046 -3.557 -5.490 1.00 88.38 165 ALA A N 1
ATOM 1320 C CA . ALA A 1 165 ? 26.379 -2.777 -6.525 1.00 88.38 165 ALA A CA 1
ATOM 1321 C C . ALA A 1 165 ? 25.783 -3.650 -7.633 1.00 88.38 165 ALA A C 1
ATOM 1323 O O . ALA A 1 165 ? 24.652 -3.407 -8.041 1.00 88.38 165 ALA A O 1
ATOM 1324 N N . ILE A 1 166 ? 26.502 -4.671 -8.101 1.00 90.69 166 ILE A N 1
ATOM 1325 C CA . ILE A 1 166 ? 26.003 -5.579 -9.142 1.00 90.69 166 ILE A CA 1
ATOM 1326 C C . ILE A 1 166 ? 24.871 -6.448 -8.620 1.00 90.69 166 ILE A C 1
ATOM 1328 O O . ILE A 1 166 ? 23.829 -6.516 -9.268 1.00 90.69 166 ILE A O 1
ATOM 1332 N N . LYS A 1 167 ? 25.056 -7.070 -7.450 1.00 91.50 167 LYS A N 1
ATOM 1333 C CA . LYS A 1 167 ? 24.024 -7.897 -6.821 1.00 91.50 167 LYS A CA 1
ATOM 1334 C C . LYS A 1 167 ? 22.739 -7.095 -6.631 1.00 91.50 167 LYS A C 1
ATOM 1336 O O . LYS A 1 167 ? 21.680 -7.526 -7.082 1.00 91.50 167 LYS A O 1
ATOM 1341 N N . ASP A 1 168 ? 22.843 -5.926 -6.000 1.00 90.38 168 ASP A N 1
ATOM 1342 C CA . ASP A 1 168 ? 21.694 -5.074 -5.698 1.00 90.38 168 ASP A CA 1
ATOM 1343 C C . ASP A 1 168 ? 21.023 -4.599 -6.988 1.00 90.38 168 ASP A C 1
ATOM 1345 O O . ASP A 1 168 ? 19.812 -4.735 -7.146 1.00 90.38 168 ASP A O 1
ATOM 1349 N N . SER A 1 169 ? 21.810 -4.145 -7.968 1.00 88.44 169 SER A N 1
ATOM 1350 C CA . SER A 1 169 ? 21.254 -3.677 -9.236 1.00 88.44 169 SER A CA 1
ATOM 1351 C C . SER A 1 169 ? 20.579 -4.808 -10.021 1.00 88.44 169 SER A C 1
ATOM 1353 O O . SER A 1 169 ? 19.552 -4.569 -10.649 1.00 88.44 169 SER A O 1
ATOM 1355 N N . ARG A 1 170 ? 21.095 -6.043 -9.983 1.00 89.69 170 ARG A N 1
ATOM 1356 C CA . ARG A 1 170 ? 20.464 -7.185 -10.660 1.00 89.69 170 ARG A CA 1
ATOM 1357 C C . ARG A 1 170 ? 19.188 -7.635 -9.950 1.00 89.69 170 ARG A C 1
ATOM 1359 O O . ARG A 1 170 ? 18.182 -7.848 -10.616 1.00 89.69 170 ARG A O 1
ATOM 1366 N N . ARG A 1 171 ? 19.216 -7.781 -8.621 1.00 88.00 171 ARG A N 1
ATOM 1367 C CA . ARG A 1 171 ? 18.077 -8.299 -7.840 1.00 88.00 171 ARG A CA 1
ATOM 1368 C C . ARG A 1 171 ? 16.914 -7.317 -7.723 1.00 88.00 171 ARG A C 1
ATOM 1370 O O . ARG A 1 171 ? 15.779 -7.752 -7.602 1.00 88.00 171 ARG A O 1
ATOM 1377 N N . MET A 1 172 ? 17.170 -6.013 -7.816 1.00 84.88 172 MET A N 1
ATOM 1378 C CA . MET A 1 172 ? 16.112 -4.994 -7.835 1.00 84.88 172 MET A CA 1
ATOM 1379 C C . MET A 1 172 ? 15.352 -4.910 -9.169 1.00 84.88 172 MET A C 1
ATOM 1381 O O . MET A 1 172 ? 14.383 -4.157 -9.271 1.00 84.88 172 MET A O 1
ATOM 1385 N N . LEU A 1 173 ? 15.769 -5.644 -10.208 1.00 84.00 173 LEU A N 1
ATOM 1386 C CA . LEU A 1 173 ? 15.030 -5.692 -11.467 1.00 84.00 173 LEU A CA 1
ATOM 1387 C C . LEU A 1 173 ? 13.728 -6.476 -11.285 1.00 84.00 173 LEU A C 1
ATOM 1389 O O . LEU A 1 173 ? 13.735 -7.693 -11.096 1.00 84.00 173 LEU A O 1
ATOM 1393 N N . ARG A 1 174 ? 12.594 -5.785 -11.426 1.00 79.25 174 ARG A N 1
ATOM 1394 C CA . ARG A 1 174 ? 11.268 -6.414 -11.371 1.00 79.25 174 ARG A CA 1
ATOM 1395 C C . ARG A 1 174 ? 11.127 -7.496 -12.431 1.00 79.25 174 ARG A C 1
ATOM 1397 O O . ARG A 1 174 ? 11.506 -7.294 -13.589 1.00 79.25 174 ARG A O 1
ATOM 1404 N N . SER A 1 175 ? 10.552 -8.635 -12.045 1.00 79.62 175 SER A N 1
ATOM 1405 C CA . SER A 1 175 ? 10.312 -9.765 -12.949 1.00 79.62 175 SER A CA 1
ATOM 1406 C C . SER A 1 175 ? 11.556 -10.151 -13.776 1.00 79.62 175 SER A C 1
ATOM 1408 O O . SER A 1 175 ? 11.445 -10.391 -14.978 1.00 79.62 175 SER A O 1
ATOM 1410 N N . ASN A 1 176 ? 12.756 -10.118 -13.177 1.00 81.75 176 ASN A N 1
ATOM 1411 C CA . ASN A 1 176 ? 14.040 -10.366 -13.854 1.00 81.75 176 ASN A CA 1
ATOM 1412 C C . ASN A 1 176 ? 14.253 -9.517 -15.128 1.00 81.75 176 ASN A C 1
ATOM 1414 O O . ASN A 1 176 ? 14.837 -9.971 -16.112 1.00 81.75 176 ASN A O 1
ATOM 1418 N N . GLY A 1 177 ? 13.740 -8.282 -15.138 1.00 84.56 177 GLY A N 1
ATOM 1419 C CA . GLY A 1 177 ? 13.873 -7.342 -16.253 1.00 84.56 177 GLY A CA 1
ATOM 1420 C C . GLY A 1 177 ? 12.843 -7.509 -17.378 1.00 84.56 177 GLY A C 1
ATOM 1421 O O . GLY A 1 177 ? 12.813 -6.701 -18.310 1.00 84.56 177 GLY A O 1
ATOM 1422 N N . ARG A 1 178 ? 11.933 -8.492 -17.287 1.00 87.06 178 ARG A N 1
ATOM 1423 C CA . ARG A 1 178 ? 10.835 -8.678 -18.254 1.00 87.06 178 ARG A CA 1
ATOM 1424 C C . ARG A 1 178 ? 9.961 -7.427 -18.373 1.00 87.06 178 ARG A C 1
ATOM 1426 O O . ARG A 1 178 ? 9.626 -7.027 -19.482 1.00 87.06 178 ARG A O 1
ATOM 1433 N N . GLU A 1 179 ? 9.604 -6.790 -17.258 1.00 88.06 179 GLU A N 1
ATOM 1434 C CA . GLU A 1 179 ? 8.746 -5.593 -17.276 1.00 88.06 179 GLU A CA 1
ATOM 1435 C C . GLU A 1 179 ? 9.397 -4.411 -17.994 1.00 88.06 179 GLU A C 1
ATOM 1437 O O . GLU A 1 179 ? 8.736 -3.756 -18.799 1.00 88.06 179 GLU A O 1
ATOM 1442 N N . TYR A 1 180 ? 10.696 -4.183 -17.773 1.00 89.25 180 TYR A N 1
ATOM 1443 C CA . TYR A 1 180 ? 11.468 -3.216 -18.553 1.00 89.25 180 TYR A CA 1
ATOM 1444 C C . TYR A 1 180 ? 11.409 -3.553 -20.049 1.00 89.25 180 TYR A C 1
ATOM 1446 O O . TYR A 1 180 ? 11.053 -2.699 -20.864 1.00 89.25 180 TYR A O 1
ATOM 1454 N N . PHE A 1 181 ? 11.719 -4.804 -20.405 1.00 88.56 181 PHE A N 1
ATOM 1455 C CA . PHE A 1 181 ? 11.806 -5.242 -21.795 1.00 88.56 181 PHE A CA 1
ATOM 1456 C C . PHE A 1 181 ? 10.476 -5.052 -22.533 1.00 88.56 181 PHE A C 1
ATOM 1458 O O . PHE A 1 181 ? 10.439 -4.442 -23.598 1.00 88.56 181 PHE A O 1
ATOM 1465 N N . VAL A 1 182 ? 9.364 -5.505 -21.948 1.00 87.94 182 VAL A N 1
ATOM 1466 C CA . VAL A 1 182 ? 8.036 -5.359 -22.560 1.00 87.94 182 VAL A CA 1
ATOM 1467 C C . VAL A 1 182 ? 7.610 -3.887 -22.595 1.00 87.94 182 VAL A C 1
ATOM 1469 O O . VAL A 1 182 ? 7.092 -3.435 -23.616 1.00 87.94 182 VAL A O 1
ATOM 1472 N N . SER A 1 183 ? 7.866 -3.114 -21.532 1.00 88.69 183 SER A N 1
ATOM 1473 C CA . SER A 1 183 ? 7.532 -1.683 -21.480 1.00 88.69 183 SER A CA 1
ATOM 1474 C C . SER A 1 183 ? 8.229 -0.891 -22.590 1.00 88.69 183 SER A C 1
ATOM 1476 O O . SER A 1 183 ? 7.581 -0.113 -23.292 1.00 88.69 183 SER A O 1
ATOM 1478 N N . ARG A 1 184 ? 9.516 -1.162 -22.844 1.00 88.06 184 ARG A N 1
ATOM 1479 C CA . ARG A 1 184 ? 10.297 -0.523 -23.917 1.00 88.06 184 ARG A CA 1
ATOM 1480 C C . ARG A 1 184 ? 9.669 -0.684 -25.308 1.00 88.06 184 ARG A C 1
ATOM 1482 O O . ARG A 1 184 ? 9.772 0.240 -26.109 1.00 88.06 184 ARG A O 1
ATOM 1489 N N . TYR A 1 185 ? 9.020 -1.814 -25.603 1.00 87.31 185 TYR A N 1
ATOM 1490 C CA . TYR A 1 185 ? 8.483 -2.099 -26.945 1.00 87.31 185 TYR A CA 1
ATOM 1491 C C . TYR A 1 185 ? 6.963 -1.979 -27.070 1.00 87.31 185 TYR A C 1
ATOM 1493 O O . TYR A 1 185 ? 6.463 -1.773 -28.179 1.00 87.31 185 TYR A O 1
ATOM 1501 N N . HIS A 1 186 ? 6.212 -2.098 -25.975 1.00 87.38 186 HIS A N 1
ATOM 1502 C CA . HIS A 1 186 ? 4.751 -2.227 -26.022 1.00 87.38 186 HIS A CA 1
ATOM 1503 C C . HIS A 1 186 ? 3.992 -1.213 -25.160 1.00 87.38 186 HIS A C 1
ATOM 1505 O O . HIS A 1 186 ? 2.804 -1.026 -25.399 1.00 87.38 186 HIS A O 1
ATOM 1511 N N . ASN A 1 187 ? 4.650 -0.488 -24.251 1.00 87.00 187 ASN A N 1
ATOM 1512 C CA . ASN A 1 187 ? 4.034 0.602 -23.490 1.00 87.00 187 ASN A CA 1
ATOM 1513 C C . ASN A 1 187 ? 4.422 1.969 -24.090 1.00 87.00 187 ASN A C 1
ATOM 1515 O O . ASN A 1 187 ? 5.591 2.214 -24.373 1.00 87.00 187 ASN A O 1
ATOM 1519 N N . GLU A 1 188 ? 3.464 2.877 -24.301 1.00 86.62 188 GLU A N 1
ATOM 1520 C CA . GLU A 1 188 ? 3.733 4.177 -24.947 1.00 86.62 188 GLU A CA 1
ATOM 1521 C C . GLU A 1 188 ? 4.633 5.107 -24.122 1.00 86.62 188 GLU A C 1
ATOM 1523 O O . GLU A 1 188 ? 5.476 5.808 -24.687 1.00 86.62 188 GLU A O 1
ATOM 1528 N N . ASP A 1 189 ? 4.500 5.104 -22.796 1.00 86.38 189 ASP A N 1
ATOM 1529 C CA . ASP A 1 189 ? 5.357 5.907 -21.922 1.00 86.38 189 ASP A CA 1
ATOM 1530 C C . ASP A 1 189 ? 6.749 5.281 -21.801 1.00 86.38 189 ASP A C 1
ATOM 1532 O O . ASP A 1 189 ? 7.748 5.997 -21.861 1.00 86.38 189 ASP A O 1
ATOM 1536 N N . GLY A 1 190 ? 6.828 3.948 -21.743 1.00 87.12 190 GLY A N 1
ATOM 1537 C CA . GLY A 1 190 ? 8.073 3.182 -21.810 1.00 87.12 190 GLY A CA 1
ATOM 1538 C C . GLY A 1 190 ? 8.857 3.444 -23.095 1.00 87.12 190 GLY A C 1
ATOM 1539 O O . GLY A 1 190 ? 10.036 3.789 -23.029 1.00 87.12 190 GLY A O 1
ATOM 1540 N N . LYS A 1 191 ? 8.204 3.379 -24.262 1.00 87.88 191 LYS A N 1
ATOM 1541 C CA . LYS A 1 191 ? 8.813 3.708 -25.565 1.00 87.88 191 LYS A CA 1
ATOM 1542 C C . LYS A 1 191 ? 9.416 5.110 -25.588 1.00 87.88 191 LYS A C 1
ATOM 1544 O O . LYS A 1 191 ? 10.513 5.291 -26.106 1.00 87.88 191 LYS A O 1
ATOM 1549 N N . ARG A 1 192 ? 8.706 6.107 -25.044 1.00 87.31 192 ARG A N 1
ATOM 1550 C CA . ARG A 1 192 ? 9.195 7.496 -24.973 1.00 87.31 192 ARG A CA 1
ATOM 1551 C C . ARG A 1 192 ? 10.357 7.630 -23.998 1.00 87.31 192 ARG A C 1
ATOM 1553 O O . ARG A 1 192 ? 11.358 8.257 -24.327 1.00 87.31 192 ARG A O 1
ATOM 1560 N N . TYR A 1 193 ? 10.228 7.048 -22.809 1.00 87.31 193 TYR A N 1
ATOM 1561 C CA . TYR A 1 193 ? 11.219 7.176 -21.745 1.00 87.31 193 TYR A CA 1
ATOM 1562 C C . TYR A 1 193 ? 12.530 6.456 -22.090 1.00 87.31 193 TYR A C 1
ATOM 1564 O O . TYR A 1 193 ? 13.613 7.004 -21.898 1.00 87.31 193 TYR A O 1
ATOM 1572 N N . PHE A 1 194 ? 12.440 5.259 -22.674 1.00 88.38 194 PHE A N 1
ATOM 1573 C CA . PHE A 1 194 ? 13.589 4.448 -23.077 1.00 88.38 194 PHE A CA 1
ATOM 1574 C C . PHE A 1 194 ? 14.010 4.664 -24.535 1.00 88.38 194 PHE A C 1
ATOM 1576 O O . PHE A 1 194 ? 14.814 3.892 -25.049 1.00 88.38 194 PHE A O 1
ATOM 1583 N N . GLN A 1 195 ? 13.531 5.718 -25.206 1.00 85.06 195 GLN A N 1
ATOM 1584 C CA . GLN A 1 195 ? 13.857 5.995 -26.611 1.00 85.06 195 GLN A CA 1
ATOM 1585 C C . GLN A 1 195 ? 15.371 6.127 -26.863 1.00 85.06 195 GLN A C 1
ATOM 1587 O O . GLN A 1 195 ? 15.851 5.810 -27.946 1.00 85.06 195 GLN A O 1
ATOM 1592 N N . SER A 1 196 ? 16.127 6.588 -25.862 1.00 81.75 196 SER A N 1
ATOM 1593 C CA . SER A 1 196 ? 17.590 6.712 -25.916 1.00 81.75 196 SER A CA 1
ATOM 1594 C C . SER A 1 196 ? 18.335 5.380 -25.809 1.00 81.75 196 SER A C 1
ATOM 1596 O O . SER A 1 196 ? 19.541 5.332 -26.032 1.00 81.75 196 SER A O 1
ATOM 1598 N N . HIS A 1 197 ? 17.654 4.306 -25.414 1.00 83.38 197 HIS A N 1
ATOM 1599 C CA . HIS A 1 197 ? 18.255 2.988 -25.289 1.00 83.38 197 HIS A CA 1
ATOM 1600 C C . HIS A 1 197 ? 18.226 2.368 -26.679 1.00 83.38 197 HIS A C 1
ATOM 1602 O O . HIS A 1 197 ? 17.287 1.658 -27.003 1.00 83.38 197 HIS A O 1
ATOM 1608 N N . GLU A 1 198 ? 19.207 2.697 -27.515 1.00 71.25 198 GLU A N 1
ATOM 1609 C CA . GLU A 1 198 ? 19.312 2.196 -28.890 1.00 71.25 198 GLU A CA 1
ATOM 1610 C C . GLU A 1 198 ? 19.187 0.657 -28.968 1.00 71.25 198 GLU A C 1
ATOM 1612 O O . GLU A 1 198 ? 19.384 -0.065 -27.984 1.00 71.25 198 GLU A O 1
ATOM 1617 N N . ASP A 1 199 ? 18.841 0.125 -30.143 1.00 74.12 199 ASP A N 1
ATOM 1618 C CA . ASP A 1 199 ? 18.674 -1.327 -30.344 1.00 74.12 199 ASP A CA 1
ATOM 1619 C C . ASP A 1 199 ? 20.006 -2.091 -30.338 1.00 74.12 199 ASP A C 1
ATOM 1621 O O . ASP A 1 199 ? 20.028 -3.309 -30.170 1.00 74.12 199 ASP A O 1
ATOM 1625 N N . THR A 1 200 ? 21.127 -1.380 -30.484 1.00 82.69 200 THR A N 1
ATOM 1626 C CA . THR A 1 200 ? 22.461 -1.974 -30.373 1.00 82.69 200 THR A CA 1
ATOM 1627 C C . THR A 1 200 ? 22.943 -1.930 -28.926 1.00 82.69 200 THR A C 1
ATOM 1629 O O . THR A 1 200 ? 22.960 -0.880 -28.281 1.00 82.69 200 THR A O 1
ATOM 1632 N N . MET A 1 201 ? 23.365 -3.088 -28.429 1.00 87.62 201 MET A N 1
ATOM 1633 C CA . MET A 1 201 ? 23.883 -3.280 -27.077 1.00 87.62 201 MET A CA 1
ATOM 1634 C C . MET A 1 201 ? 25.405 -3.187 -27.088 1.00 87.62 201 MET A C 1
ATOM 1636 O O . MET A 1 201 ? 26.044 -3.748 -27.973 1.00 87.62 201 MET A O 1
ATOM 1640 N N . GLU A 1 202 ? 25.981 -2.497 -26.103 1.00 88.19 202 GLU A N 1
ATOM 1641 C CA . GLU A 1 202 ? 27.438 -2.374 -25.982 1.00 88.19 202 GLU A CA 1
ATOM 1642 C C . GLU A 1 202 ? 28.090 -3.727 -25.656 1.00 88.19 202 GLU A C 1
ATOM 1644 O O . GLU A 1 202 ? 29.044 -4.142 -26.308 1.00 88.19 202 GLU A O 1
ATOM 1649 N N . VAL A 1 203 ? 27.536 -4.437 -24.670 1.00 91.19 203 VAL A N 1
ATOM 1650 C CA . VAL A 1 203 ? 27.930 -5.797 -24.288 1.00 91.19 203 VAL A CA 1
ATOM 1651 C C . VAL A 1 203 ? 26.666 -6.581 -23.962 1.00 91.19 203 VAL A C 1
ATOM 1653 O O . VAL A 1 203 ? 25.822 -6.088 -23.215 1.00 91.19 203 VAL A O 1
ATOM 1656 N N . LEU A 1 204 ? 26.543 -7.797 -24.493 1.00 91.19 204 LEU A N 1
ATOM 1657 C CA . LEU A 1 204 ? 25.498 -8.752 -24.126 1.00 91.19 204 LEU A CA 1
ATOM 1658 C C . LEU A 1 204 ? 26.126 -9.877 -23.300 1.00 91.19 204 LEU A C 1
ATOM 1660 O O . LEU A 1 204 ? 27.143 -10.447 -23.688 1.00 91.19 204 LEU A O 1
ATOM 1664 N N . PHE A 1 205 ? 25.519 -10.192 -22.164 1.00 92.31 205 PHE A N 1
ATOM 1665 C CA . PHE A 1 205 ? 25.958 -11.241 -21.258 1.00 92.31 205 PHE A CA 1
ATOM 1666 C C . PHE A 1 205 ? 24.839 -12.255 -21.051 1.00 92.31 205 PHE A C 1
ATOM 1668 O O . PHE A 1 205 ? 23.719 -11.889 -20.699 1.00 92.31 205 PHE A O 1
ATOM 1675 N N . ASN A 1 206 ? 25.168 -13.533 -21.206 1.00 87.25 206 ASN A N 1
ATOM 1676 C CA . ASN A 1 206 ? 24.258 -14.641 -20.965 1.00 87.25 206 ASN A CA 1
ATOM 1677 C C . ASN A 1 206 ? 24.902 -15.634 -19.991 1.00 87.25 206 ASN A C 1
ATOM 1679 O O . ASN A 1 206 ? 26.075 -15.988 -20.126 1.00 87.25 206 ASN A O 1
ATOM 1683 N N . TYR A 1 207 ? 24.121 -16.090 -19.015 1.00 83.00 207 TYR A N 1
ATOM 1684 C CA . TYR A 1 207 ? 24.518 -17.101 -18.049 1.00 83.00 207 TYR A CA 1
ATOM 1685 C C . TYR A 1 207 ? 23.539 -18.276 -18.095 1.00 83.00 207 TYR A C 1
ATOM 1687 O O . TYR A 1 207 ? 22.376 -18.149 -17.726 1.00 83.00 207 TYR A O 1
ATOM 1695 N N . HIS A 1 208 ? 24.035 -19.441 -18.512 1.00 66.06 208 HIS A N 1
ATOM 1696 C CA . HIS A 1 208 ? 23.227 -20.649 -18.710 1.00 66.06 208 HIS A CA 1
ATOM 1697 C C . HIS A 1 208 ? 22.943 -21.426 -17.408 1.00 66.06 208 HIS A C 1
ATOM 1699 O O . HIS A 1 208 ? 22.235 -22.429 -17.433 1.00 66.06 208 HIS A O 1
ATOM 1705 N N . GLY A 1 209 ? 23.446 -20.948 -16.263 1.00 62.41 209 GLY A N 1
ATOM 1706 C CA . GLY A 1 209 ? 23.249 -21.599 -14.969 1.00 62.41 209 GLY A CA 1
ATOM 1707 C C . GLY A 1 209 ? 24.153 -22.810 -14.736 1.00 62.41 209 GLY A C 1
ATOM 1708 O O . GLY A 1 209 ? 25.053 -23.117 -15.514 1.00 62.41 209 GLY A O 1
ATOM 1709 N N . HIS A 1 210 ? 23.911 -23.489 -13.616 1.00 54.06 210 HIS A N 1
ATOM 1710 C CA . HIS A 1 210 ? 24.448 -24.816 -13.328 1.00 54.06 210 HIS A CA 1
ATOM 1711 C C . HIS A 1 210 ? 23.279 -25.804 -13.392 1.00 54.06 210 HIS A C 1
ATOM 1713 O O . HIS A 1 210 ? 22.443 -25.820 -12.484 1.00 54.06 210 HIS A O 1
ATOM 1719 N N . SER A 1 211 ? 23.179 -26.603 -14.458 1.00 42.94 211 SER A N 1
ATOM 1720 C CA . SER A 1 211 ? 22.148 -27.642 -14.557 1.00 42.94 211 SER A CA 1
ATOM 1721 C C . SER A 1 211 ? 22.395 -28.734 -13.515 1.00 42.94 211 SER A C 1
ATOM 1723 O O . SER A 1 211 ? 23.220 -29.623 -13.692 1.00 42.94 211 SER A O 1
ATOM 1725 N N . LYS A 1 212 ? 21.649 -28.700 -12.407 1.00 37.53 212 LYS A N 1
ATOM 1726 C CA . LYS A 1 212 ? 21.470 -29.850 -11.506 1.00 37.53 212 LYS A CA 1
ATOM 1727 C C . LYS A 1 212 ? 20.222 -30.642 -11.912 1.00 37.53 212 LYS A C 1
ATOM 1729 O O . LYS A 1 212 ? 19.255 -30.680 -11.168 1.00 37.53 212 LYS A O 1
ATOM 1734 N N . LEU A 1 213 ? 20.230 -31.246 -13.096 1.00 31.27 213 LEU A N 1
ATOM 1735 C CA . LEU A 1 213 ? 19.205 -32.160 -13.634 1.00 31.27 213 LEU A CA 1
ATOM 1736 C C . LEU A 1 213 ? 19.949 -32.977 -14.717 1.00 31.27 213 LEU A C 1
ATOM 1738 O O . LEU A 1 213 ? 20.499 -32.369 -15.621 1.00 31.27 213 LEU A O 1
ATOM 1742 N N . GLN A 1 214 ? 20.129 -34.299 -14.668 1.00 34.69 214 GLN A N 1
ATOM 1743 C CA . GLN A 1 214 ? 19.157 -35.369 -14.431 1.00 34.69 214 GLN A CA 1
ATOM 1744 C C . GLN A 1 214 ? 19.859 -36.695 -14.073 1.00 34.69 214 GLN A C 1
ATOM 1746 O O . GLN A 1 214 ? 21.037 -36.885 -14.366 1.00 34.69 214 GLN A O 1
ATOM 1751 N N . GLY A 1 215 ? 19.107 -37.601 -13.439 1.00 36.56 215 GLY A N 1
ATOM 1752 C CA . GLY A 1 215 ? 19.523 -38.980 -13.184 1.00 36.56 215 GLY A CA 1
ATOM 1753 C C . GLY A 1 215 ? 19.739 -39.797 -14.463 1.00 36.56 215 GLY A C 1
ATOM 1754 O O . GLY A 1 215 ? 19.239 -39.447 -15.528 1.00 36.56 215 GLY A O 1
ATOM 1755 N N . ASP A 1 216 ? 20.474 -40.895 -14.297 1.00 34.00 216 ASP A N 1
ATOM 1756 C CA . ASP A 1 216 ? 21.062 -41.790 -15.308 1.00 34.00 216 ASP A CA 1
ATOM 1757 C C . ASP A 1 216 ? 20.109 -42.454 -16.339 1.00 34.00 216 ASP A C 1
ATOM 1759 O O . ASP A 1 216 ? 20.566 -43.287 -17.115 1.00 34.00 216 ASP A O 1
ATOM 1763 N N . ASP A 1 217 ? 18.824 -42.091 -16.423 1.00 37.25 217 ASP A N 1
ATOM 1764 C CA . ASP A 1 217 ? 17.821 -42.804 -17.236 1.00 37.25 217 ASP A CA 1
ATOM 1765 C C . ASP A 1 217 ? 17.020 -41.867 -18.171 1.00 37.25 217 ASP A C 1
ATOM 1767 O O . ASP A 1 217 ? 15.810 -41.714 -18.025 1.00 37.25 217 ASP A O 1
ATOM 1771 N N . THR A 1 218 ? 17.671 -41.228 -19.153 1.00 37.81 218 THR A N 1
ATOM 1772 C CA . THR A 1 218 ? 16.976 -40.616 -20.313 1.00 37.81 218 THR A CA 1
ATOM 1773 C C . THR A 1 218 ? 17.581 -41.120 -21.621 1.00 37.81 218 THR A C 1
ATOM 1775 O O . THR A 1 218 ? 18.800 -41.239 -21.766 1.00 37.81 218 THR A O 1
ATOM 1778 N N . THR A 1 219 ? 16.725 -41.479 -22.582 1.00 38.94 219 THR A N 1
ATOM 1779 C CA . THR A 1 219 ? 17.125 -42.231 -23.792 1.00 38.94 219 THR A CA 1
ATOM 1780 C C . THR A 1 219 ? 17.759 -41.326 -24.852 1.00 38.94 219 THR A C 1
ATOM 1782 O O . THR A 1 219 ? 18.527 -41.775 -25.708 1.00 38.94 219 THR A O 1
ATOM 1785 N N . PHE A 1 220 ? 17.472 -40.027 -24.775 1.00 31.23 220 PHE A N 1
ATOM 1786 C CA . PHE A 1 220 ? 18.155 -38.990 -25.529 1.00 31.23 220 PHE A CA 1
ATOM 1787 C C . PHE A 1 220 ? 19.232 -38.377 -24.638 1.00 31.23 220 PHE A C 1
ATOM 1789 O O . PHE A 1 220 ? 18.918 -37.622 -23.724 1.00 31.23 220 PHE A O 1
ATOM 1796 N N . MET A 1 221 ? 20.510 -38.657 -24.920 1.00 30.20 221 MET A N 1
ATOM 1797 C CA . MET A 1 221 ? 21.586 -37.828 -24.379 1.00 30.20 221 MET A CA 1
ATOM 1798 C C . MET A 1 221 ? 21.311 -36.383 -24.801 1.00 30.20 221 MET A C 1
ATOM 1800 O O . MET A 1 221 ? 21.461 -36.037 -25.976 1.00 30.20 221 MET A O 1
ATOM 1804 N N . ASN A 1 222 ? 20.873 -35.552 -23.853 1.00 33.41 222 ASN A N 1
ATOM 1805 C CA . ASN A 1 222 ? 20.842 -34.111 -24.032 1.00 33.41 222 ASN A CA 1
ATOM 1806 C C . ASN A 1 222 ? 22.251 -33.705 -24.469 1.00 33.41 222 ASN A C 1
ATOM 1808 O O . ASN A 1 222 ? 23.218 -33.936 -23.746 1.00 33.41 222 ASN A O 1
ATOM 1812 N N . ALA A 1 223 ? 22.380 -33.125 -25.663 1.00 25.50 223 ALA A N 1
ATOM 1813 C CA . ALA A 1 223 ? 23.559 -32.347 -25.994 1.00 25.50 223 ALA A CA 1
ATOM 1814 C C . ALA A 1 223 ? 23.616 -31.220 -24.954 1.00 25.50 223 ALA A C 1
ATOM 1816 O O . ALA A 1 223 ? 22.845 -30.263 -25.035 1.00 25.50 223 ALA A O 1
ATOM 1817 N N . SER A 1 224 ? 24.422 -31.407 -23.908 1.00 29.55 224 SER A N 1
ATOM 1818 C CA . SER A 1 224 ? 24.557 -30.456 -22.815 1.00 29.55 224 SER A CA 1
ATOM 1819 C C . SER A 1 224 ? 25.154 -29.179 -23.389 1.00 29.55 224 SER A C 1
ATOM 1821 O O . SER A 1 224 ? 26.346 -29.111 -23.685 1.00 29.55 224 SER A O 1
ATOM 1823 N N . PHE A 1 225 ? 24.321 -28.160 -23.564 1.00 33.25 225 PHE A N 1
ATOM 1824 C CA . PHE A 1 225 ? 24.783 -26.784 -23.667 1.00 33.25 225 PHE A CA 1
ATOM 1825 C C . PHE A 1 225 ? 25.158 -26.317 -22.252 1.00 33.25 225 PHE A C 1
ATOM 1827 O O . PHE A 1 225 ? 24.471 -25.475 -21.685 1.00 33.25 225 PHE A O 1
ATOM 1834 N N . ASP A 1 226 ? 26.183 -26.924 -21.649 1.00 35.81 226 ASP A N 1
ATOM 1835 C CA . ASP A 1 226 ? 26.649 -26.583 -20.303 1.00 35.81 226 ASP A CA 1
ATOM 1836 C C . ASP A 1 226 ? 28.108 -26.113 -20.357 1.00 35.81 226 ASP A C 1
ATOM 1838 O O . ASP A 1 226 ? 29.023 -26.890 -20.625 1.00 35.81 226 ASP A O 1
ATOM 1842 N N . ASN A 1 227 ? 28.327 -24.842 -20.009 1.00 46.31 227 ASN A N 1
ATOM 1843 C CA . ASN A 1 227 ? 29.645 -24.217 -19.810 1.00 46.31 227 ASN A CA 1
ATOM 1844 C C . ASN A 1 227 ? 30.300 -24.606 -18.464 1.00 46.31 227 ASN A C 1
ATOM 1846 O O . ASN A 1 227 ? 31.100 -23.851 -17.903 1.00 46.31 227 ASN A O 1
ATOM 1850 N N . VAL A 1 228 ? 29.959 -25.776 -17.914 1.00 48.59 228 VAL A N 1
ATOM 1851 C CA . VAL A 1 228 ? 30.658 -26.374 -16.770 1.00 48.59 228 VAL A CA 1
ATOM 1852 C C . VAL A 1 228 ? 30.921 -27.845 -17.069 1.00 48.59 228 VAL A C 1
ATOM 1854 O O . VAL A 1 228 ? 30.235 -28.735 -16.573 1.00 48.59 228 VAL A O 1
ATOM 1857 N N . SER A 1 229 ? 31.919 -28.103 -17.908 1.00 47.72 229 SER A N 1
ATOM 1858 C CA . SER A 1 229 ? 32.462 -29.447 -18.104 1.00 47.72 229 SER A CA 1
ATOM 1859 C C . SER A 1 229 ? 33.519 -29.725 -17.024 1.00 47.72 229 SER A C 1
ATOM 1861 O O . SER A 1 229 ? 34.364 -28.881 -16.725 1.00 47.72 229 SER A O 1
ATOM 1863 N N . ASP A 1 230 ? 33.437 -30.882 -16.360 1.00 54.91 230 ASP A N 1
ATOM 1864 C CA . ASP A 1 230 ? 34.429 -31.365 -15.380 1.00 54.91 230 ASP A CA 1
ATOM 1865 C C . ASP A 1 230 ? 34.782 -30.407 -14.211 1.00 54.91 230 ASP A C 1
ATOM 1867 O O . ASP A 1 230 ? 35.906 -30.403 -13.704 1.00 54.91 230 ASP A O 1
ATOM 1871 N N . GLY A 1 231 ? 33.830 -29.591 -13.740 1.00 63.78 231 GLY A N 1
ATOM 1872 C CA . GLY A 1 231 ? 34.036 -28.706 -12.579 1.00 63.78 231 GLY A CA 1
ATOM 1873 C C . GLY A 1 231 ? 34.860 -27.441 -12.861 1.00 63.78 231 GLY A C 1
ATOM 1874 O O . GLY A 1 231 ? 35.323 -26.785 -11.921 1.00 63.78 231 GLY A O 1
ATOM 1875 N N . LEU A 1 232 ? 35.035 -27.085 -14.137 1.00 76.00 232 LEU A N 1
ATOM 1876 C CA . LEU A 1 232 ? 35.638 -25.834 -14.605 1.00 76.00 232 LEU A CA 1
ATOM 1877 C C . LEU A 1 232 ? 34.552 -24.897 -15.141 1.00 76.00 232 LEU A C 1
ATOM 1879 O O . LEU A 1 232 ? 33.689 -25.340 -15.888 1.00 76.00 232 LEU A O 1
ATOM 1883 N N . THR A 1 233 ? 34.598 -23.606 -14.808 1.00 81.12 233 THR A N 1
ATOM 1884 C CA . THR A 1 233 ? 33.739 -22.607 -15.465 1.00 81.12 233 THR A CA 1
ATOM 1885 C C . THR A 1 233 ? 34.376 -22.182 -16.783 1.00 81.12 233 THR A C 1
ATOM 1887 O O . THR A 1 233 ? 35.484 -21.640 -16.784 1.00 81.12 233 THR A O 1
ATOM 1890 N N . GLU A 1 234 ? 33.675 -22.389 -17.894 1.00 85.12 234 GLU A N 1
ATOM 1891 C CA . GLU A 1 234 ? 34.080 -21.918 -19.217 1.00 85.12 234 GLU A CA 1
ATOM 1892 C C . GLU A 1 234 ? 33.421 -20.570 -19.545 1.00 85.12 234 GLU A C 1
ATOM 1894 O O . GLU A 1 234 ? 32.221 -20.365 -19.353 1.00 85.12 234 GLU A O 1
ATOM 1899 N N . LEU A 1 235 ? 34.223 -19.630 -20.035 1.00 87.56 235 LEU A N 1
ATOM 1900 C CA . LEU A 1 235 ? 33.791 -18.329 -20.526 1.00 87.56 235 LEU A CA 1
ATOM 1901 C C . LEU A 1 235 ? 34.066 -18.280 -22.027 1.00 87.56 235 LEU A C 1
ATOM 1903 O O . LEU A 1 235 ? 35.206 -18.493 -22.430 1.00 87.56 235 LEU A O 1
ATOM 1907 N N . SER A 1 236 ? 33.055 -17.962 -22.835 1.00 89.44 236 SER A N 1
ATOM 1908 C CA . SER A 1 236 ? 33.238 -17.578 -24.238 1.00 89.44 236 SER A CA 1
ATOM 1909 C C . SER A 1 236 ? 32.956 -16.087 -24.388 1.00 89.44 236 SER A C 1
ATOM 1911 O O . SER A 1 236 ? 32.031 -15.558 -23.765 1.00 89.44 236 SER A O 1
ATOM 1913 N N . PHE A 1 237 ? 33.770 -15.404 -25.185 1.00 91.69 237 PHE A N 1
ATOM 1914 C CA . PHE A 1 237 ? 33.605 -13.996 -25.495 1.00 91.69 237 PHE A CA 1
ATOM 1915 C C . PHE A 1 237 ? 33.807 -13.777 -26.987 1.00 91.69 237 PHE A C 1
ATOM 1917 O O . PHE A 1 237 ? 34.835 -14.158 -27.550 1.00 91.69 237 PHE A O 1
ATOM 1924 N N . SER A 1 238 ? 32.815 -13.155 -27.621 1.00 92.50 238 SER A N 1
ATOM 1925 C CA . SER A 1 238 ? 32.848 -12.836 -29.042 1.00 92.50 238 SER A CA 1
ATOM 1926 C C . SER A 1 238 ? 32.657 -11.345 -29.272 1.00 92.50 238 SER A C 1
ATOM 1928 O O . SER A 1 238 ? 31.865 -10.686 -28.598 1.00 92.50 238 SER A O 1
ATOM 1930 N N . TRP A 1 239 ? 33.401 -10.794 -30.226 1.00 93.25 239 TRP A N 1
ATOM 1931 C CA . TRP A 1 239 ? 33.315 -9.384 -30.596 1.00 93.25 239 TRP A CA 1
ATOM 1932 C C . TRP A 1 239 ? 33.620 -9.203 -32.081 1.00 93.25 239 TRP A C 1
ATOM 1934 O O . TRP A 1 239 ? 34.239 -10.055 -32.711 1.00 93.25 239 TRP A O 1
ATOM 1944 N N . ASN A 1 240 ? 33.158 -8.095 -32.648 1.00 92.94 240 ASN A N 1
ATOM 1945 C CA . ASN A 1 240 ? 33.318 -7.797 -34.066 1.00 92.94 240 ASN A CA 1
ATOM 1946 C C . ASN A 1 240 ? 34.791 -7.471 -34.401 1.00 92.94 240 ASN A C 1
ATOM 1948 O O . ASN A 1 240 ? 35.445 -6.731 -33.671 1.00 92.94 240 ASN A O 1
ATOM 1952 N N . GLU A 1 241 ? 35.346 -7.983 -35.495 1.00 93.00 241 GLU A N 1
ATOM 1953 C CA . GLU A 1 241 ? 36.753 -7.740 -35.854 1.00 93.00 241 GLU A CA 1
ATOM 1954 C C . GLU A 1 241 ? 37.029 -6.303 -36.334 1.00 93.00 241 GLU A C 1
ATOM 1956 O O . GLU A 1 241 ? 38.175 -5.847 -36.320 1.00 93.00 241 GLU A O 1
ATOM 1961 N N . CYS A 1 242 ? 35.982 -5.571 -36.727 1.00 92.06 242 CYS A N 1
ATOM 1962 C CA . CYS A 1 242 ? 36.074 -4.231 -37.304 1.00 92.06 242 CYS A CA 1
ATOM 1963 C C . CYS A 1 242 ? 35.929 -3.089 -36.282 1.00 92.06 242 CYS A C 1
ATOM 1965 O O . CYS A 1 242 ? 36.172 -1.938 -36.644 1.00 92.06 242 CYS A O 1
ATOM 1967 N N . ILE A 1 243 ? 35.551 -3.365 -35.025 1.00 93.38 243 ILE A N 1
ATOM 1968 C CA . ILE A 1 243 ? 35.435 -2.319 -33.988 1.00 93.38 243 ILE A CA 1
ATOM 1969 C C . ILE A 1 243 ? 36.811 -1.890 -33.458 1.00 93.38 243 ILE A C 1
ATOM 1971 O O . ILE A 1 243 ? 37.809 -2.609 -33.562 1.00 93.38 243 ILE A O 1
ATOM 1975 N N . ASN A 1 244 ? 36.880 -0.707 -32.856 1.00 94.25 244 ASN A N 1
ATOM 1976 C CA . ASN A 1 244 ? 38.092 -0.187 -32.232 1.00 94.25 244 ASN A CA 1
ATOM 1977 C C . ASN A 1 244 ? 38.530 -1.033 -31.020 1.00 94.25 244 ASN A C 1
ATOM 1979 O O . ASN A 1 244 ? 37.788 -1.848 -30.482 1.00 94.25 244 ASN A O 1
ATOM 1983 N N . HIS A 1 245 ? 39.758 -0.791 -30.549 1.00 94.44 245 HIS A N 1
ATOM 1984 C CA . HIS A 1 245 ? 40.290 -1.343 -29.293 1.00 94.44 245 HIS A CA 1
ATOM 1985 C C . HIS A 1 245 ? 40.469 -2.875 -29.229 1.00 94.44 245 HIS A C 1
ATOM 1987 O O . HIS A 1 245 ? 40.602 -3.420 -28.137 1.00 94.44 245 HIS A O 1
ATOM 1993 N N . GLN A 1 246 ? 40.591 -3.559 -30.373 1.00 94.94 246 GLN A N 1
ATOM 1994 C CA . GLN A 1 246 ? 40.801 -5.017 -30.492 1.00 94.94 246 GLN A CA 1
ATOM 1995 C C . GLN A 1 246 ? 41.809 -5.610 -29.482 1.00 94.94 246 GLN A C 1
ATOM 1997 O O . GLN A 1 246 ? 41.528 -6.603 -28.815 1.00 94.94 246 GLN A O 1
ATOM 2002 N N . PHE A 1 247 ? 42.983 -4.983 -29.326 1.00 95.94 247 PHE A N 1
ATOM 2003 C CA . PHE A 1 247 ? 44.002 -5.435 -28.369 1.00 95.94 247 PHE A CA 1
ATOM 2004 C C . PHE A 1 247 ? 43.521 -5.347 -26.913 1.00 95.94 247 PHE A C 1
ATOM 2006 O O . PHE A 1 247 ? 43.713 -6.281 -26.139 1.00 95.94 247 PHE A O 1
ATOM 2013 N N . SER A 1 248 ? 42.883 -4.234 -26.547 1.00 96.06 248 SER A N 1
ATOM 2014 C CA . SER A 1 248 ? 42.362 -4.008 -25.199 1.00 96.06 248 SER A CA 1
ATOM 2015 C C . SER A 1 248 ? 41.179 -4.921 -24.884 1.00 96.06 248 SER A C 1
ATOM 2017 O O . SER A 1 248 ? 41.076 -5.378 -23.756 1.00 96.06 248 SER A O 1
ATOM 2019 N N . ILE A 1 249 ? 40.328 -5.244 -25.863 1.00 94.50 249 ILE A N 1
ATOM 2020 C CA . ILE A 1 249 ? 39.232 -6.213 -25.695 1.00 94.50 249 ILE A CA 1
ATOM 2021 C C . ILE A 1 249 ? 39.792 -7.599 -25.356 1.00 94.50 249 ILE A C 1
ATOM 2023 O O . ILE A 1 249 ? 39.401 -8.200 -24.357 1.00 94.50 249 ILE A O 1
ATOM 2027 N N . ARG A 1 250 ? 40.772 -8.075 -26.134 1.00 95.00 250 ARG A N 1
ATOM 2028 C CA . ARG A 1 250 ? 41.452 -9.348 -25.861 1.00 95.00 250 ARG A CA 1
ATOM 2029 C C . ARG A 1 250 ? 42.142 -9.343 -24.495 1.00 95.00 250 ARG A C 1
ATOM 2031 O O . ARG A 1 250 ? 42.041 -10.318 -23.757 1.00 95.00 250 ARG A O 1
ATOM 2038 N N . GLN A 1 251 ? 42.814 -8.246 -24.137 1.00 96.25 251 GLN A N 1
ATOM 2039 C CA . GLN A 1 251 ? 43.425 -8.096 -22.815 1.00 96.25 251 GLN A CA 1
ATOM 2040 C C . GLN A 1 251 ? 42.373 -8.151 -21.699 1.00 96.25 251 GLN A C 1
ATOM 2042 O O . GLN A 1 251 ? 42.566 -8.865 -20.721 1.00 96.25 251 GLN A O 1
ATOM 2047 N N . TRP A 1 252 ? 41.259 -7.433 -21.848 1.00 95.56 252 TRP A N 1
ATOM 2048 C CA . TRP A 1 252 ? 40.152 -7.454 -20.895 1.00 95.56 252 TRP A CA 1
ATOM 2049 C C . TRP A 1 252 ? 39.653 -8.878 -20.661 1.00 95.56 252 TRP A C 1
ATOM 2051 O O . TRP A 1 252 ? 39.593 -9.307 -19.510 1.00 95.56 252 TRP A O 1
ATOM 2061 N N . PHE A 1 253 ? 39.404 -9.635 -21.730 1.00 94.50 253 PHE A N 1
ATOM 2062 C CA . PHE A 1 253 ? 38.951 -11.017 -21.617 1.00 94.50 253 PHE A CA 1
ATOM 2063 C C . PHE A 1 253 ? 39.966 -11.917 -20.884 1.00 94.50 253 PHE A C 1
ATOM 2065 O O . PHE A 1 253 ? 39.595 -12.684 -19.995 1.00 94.50 253 PHE A O 1
ATOM 2072 N N . GLN A 1 254 ? 41.262 -11.768 -21.180 1.00 95.00 254 GLN A N 1
ATOM 2073 C CA . GLN A 1 254 ? 42.343 -12.559 -20.572 1.00 95.00 254 GLN A CA 1
ATOM 2074 C C . GLN A 1 254 ? 42.538 -12.323 -19.066 1.00 95.00 254 GLN A C 1
ATOM 2076 O O . GLN A 1 254 ? 42.980 -13.235 -18.364 1.00 95.00 254 GLN A O 1
ATOM 2081 N N . GLU A 1 255 ? 42.197 -11.142 -18.548 1.00 95.25 255 GLU A N 1
ATOM 2082 C CA . GLU A 1 255 ? 42.369 -10.803 -17.127 1.00 95.25 255 GLU A CA 1
ATOM 2083 C C . GLU A 1 255 ? 41.209 -11.298 -16.234 1.00 95.25 255 GLU A C 1
ATOM 2085 O O . GLU A 1 255 ? 41.357 -11.383 -15.008 1.00 95.25 255 GLU A O 1
ATOM 2090 N N . ILE A 1 256 ? 40.061 -11.687 -16.812 1.00 93.25 256 ILE A N 1
ATOM 2091 C CA . ILE A 1 256 ? 38.858 -12.095 -16.055 1.00 93.25 256 ILE A CA 1
ATOM 2092 C C . ILE A 1 256 ? 39.128 -13.253 -15.079 1.00 93.25 256 ILE A C 1
ATOM 2094 O O . ILE A 1 256 ? 38.756 -13.114 -13.909 1.00 93.25 256 ILE A O 1
ATOM 2098 N N . PRO A 1 257 ? 39.790 -14.370 -15.459 1.00 93.62 257 PRO A N 1
ATOM 2099 C CA . PRO A 1 257 ? 40.044 -15.466 -14.519 1.00 93.62 257 PRO A CA 1
ATOM 2100 C C . PRO A 1 257 ? 40.918 -15.048 -13.326 1.00 93.62 257 PRO A C 1
ATOM 2102 O O . PRO A 1 257 ? 40.728 -15.532 -12.207 1.00 93.62 257 PRO A O 1
ATOM 2105 N N . GLY A 1 258 ? 41.873 -14.137 -13.550 1.00 94.19 258 GLY A N 1
ATOM 2106 C CA . GLY A 1 258 ? 42.724 -13.578 -12.500 1.00 94.19 258 GLY A CA 1
ATOM 2107 C C . GLY A 1 258 ? 41.925 -12.726 -11.517 1.00 94.19 258 GLY A C 1
ATOM 2108 O O . GLY A 1 258 ? 42.036 -12.915 -10.302 1.00 94.19 258 GLY A O 1
ATOM 2109 N N . SER A 1 259 ? 41.062 -11.855 -12.043 1.00 94.12 259 SER A N 1
ATOM 2110 C CA . SER A 1 259 ? 40.158 -11.030 -11.240 1.00 94.12 259 SER A CA 1
ATOM 2111 C C . SER A 1 259 ? 39.170 -11.872 -10.435 1.00 94.12 259 SER A C 1
ATOM 2113 O O . SER A 1 259 ? 39.076 -11.691 -9.223 1.00 94.12 259 SER A O 1
ATOM 2115 N N . ALA A 1 260 ? 38.541 -12.883 -11.044 1.00 93.25 260 ALA A N 1
ATOM 2116 C CA . ALA A 1 260 ? 37.624 -13.791 -10.351 1.00 93.25 260 ALA A CA 1
ATOM 2117 C C . ALA A 1 260 ? 38.288 -14.505 -9.164 1.00 93.25 260 ALA A C 1
ATOM 2119 O O . ALA A 1 260 ? 37.704 -14.611 -8.082 1.00 93.25 260 ALA A O 1
ATOM 2120 N N . ARG A 1 261 ? 39.542 -14.946 -9.328 1.00 94.94 261 ARG A N 1
ATOM 2121 C CA . ARG A 1 261 ? 40.325 -15.569 -8.253 1.00 94.94 261 ARG A CA 1
ATOM 2122 C C . ARG A 1 261 ? 40.597 -14.607 -7.102 1.00 94.94 261 ARG A C 1
ATOM 2124 O O . ARG A 1 261 ? 40.432 -14.989 -5.939 1.00 94.94 261 ARG A O 1
ATOM 2131 N N . LEU A 1 262 ? 41.043 -13.389 -7.409 1.00 94.31 262 LEU A N 1
ATOM 2132 C CA . LEU A 1 262 ? 41.335 -12.364 -6.403 1.00 94.31 262 LEU A CA 1
ATOM 2133 C C . LEU A 1 262 ? 40.062 -11.936 -5.673 1.00 94.31 262 LEU A C 1
ATOM 2135 O O . LEU A 1 262 ? 40.053 -11.889 -4.442 1.00 94.31 262 LEU A O 1
ATOM 2139 N N . LEU A 1 263 ? 38.980 -11.720 -6.421 1.00 93.75 263 LEU A N 1
ATOM 2140 C CA . LEU A 1 263 ? 37.675 -11.362 -5.893 1.00 93.75 263 LEU A CA 1
ATOM 2141 C C . LEU A 1 263 ? 37.169 -12.426 -4.920 1.00 93.75 263 LEU A C 1
ATOM 2143 O O . LEU A 1 263 ? 36.960 -12.119 -3.748 1.00 93.75 263 LEU A O 1
ATOM 2147 N N . CYS A 1 264 ? 37.073 -13.687 -5.349 1.00 94.19 264 CYS A N 1
ATOM 2148 C CA . CYS A 1 264 ? 36.634 -14.783 -4.481 1.00 94.19 264 CYS A CA 1
ATOM 2149 C C . CYS A 1 264 ? 37.500 -14.909 -3.222 1.00 94.19 264 CYS A C 1
ATOM 2151 O O . CYS A 1 264 ? 36.982 -15.120 -2.129 1.00 94.19 264 CYS A O 1
ATOM 2153 N N . SER A 1 265 ? 38.820 -14.755 -3.360 1.00 93.25 265 SER A N 1
ATOM 2154 C CA . SER A 1 265 ? 39.742 -14.827 -2.221 1.00 93.25 265 SER A CA 1
ATOM 2155 C C . SER A 1 265 ? 39.521 -13.685 -1.226 1.00 93.25 265 SER A C 1
ATOM 2157 O O . SER A 1 265 ? 39.602 -13.912 -0.021 1.00 93.25 265 SER A O 1
ATOM 2159 N N . SER A 1 266 ? 39.225 -12.477 -1.714 1.00 93.00 266 SER A N 1
ATOM 2160 C CA . SER A 1 266 ? 38.900 -11.326 -0.865 1.00 93.00 266 SER A CA 1
ATOM 2161 C C . SER A 1 266 ? 37.566 -11.498 -0.135 1.00 93.00 266 SER A C 1
ATOM 2163 O O . SER A 1 266 ? 37.495 -11.211 1.056 1.00 93.00 266 SER A O 1
ATOM 2165 N N . LEU A 1 267 ? 36.544 -12.043 -0.803 1.00 93.38 267 LEU A N 1
ATOM 2166 C CA . LEU A 1 267 ? 35.219 -12.268 -0.217 1.00 93.38 267 LEU A CA 1
ATOM 2167 C C . LEU A 1 267 ? 35.249 -13.307 0.909 1.00 93.38 267 LEU A C 1
ATOM 2169 O O . LEU A 1 267 ? 34.610 -13.108 1.934 1.00 93.38 267 LEU A O 1
ATOM 2173 N N . LEU A 1 268 ? 36.064 -14.359 0.786 1.00 92.81 268 LEU A N 1
ATOM 2174 C CA . LEU A 1 268 ? 36.259 -15.348 1.858 1.00 92.81 268 LEU A CA 1
ATOM 2175 C C . LEU A 1 268 ? 36.832 -14.763 3.156 1.00 92.81 268 LEU A C 1
ATOM 2177 O O . LEU A 1 268 ? 36.714 -15.389 4.208 1.00 92.81 268 LEU A O 1
ATOM 2181 N N . ALA A 1 269 ? 37.514 -13.618 3.083 1.00 89.38 269 ALA A N 1
ATOM 2182 C CA . ALA A 1 269 ? 38.084 -12.957 4.252 1.00 89.38 269 ALA A CA 1
ATOM 2183 C C . ALA A 1 269 ? 37.071 -12.060 4.984 1.00 89.38 269 ALA A C 1
ATOM 2185 O O . ALA A 1 269 ? 37.371 -11.581 6.079 1.00 89.38 269 ALA A O 1
ATOM 2186 N N . LEU A 1 270 ? 35.897 -11.816 4.393 1.00 89.69 270 LEU A N 1
ATOM 2187 C CA . LEU A 1 270 ? 34.865 -10.955 4.958 1.00 89.69 270 LEU A CA 1
ATOM 2188 C C . LEU A 1 270 ? 33.921 -11.737 5.872 1.00 89.69 270 LEU A C 1
ATOM 2190 O O . LEU A 1 270 ? 33.690 -12.933 5.696 1.00 89.69 270 LEU A O 1
ATOM 2194 N N . GLN A 1 271 ? 33.363 -11.034 6.855 1.00 87.31 271 GLN A N 1
ATOM 2195 C CA . GLN A 1 271 ? 32.200 -11.533 7.580 1.00 87.31 271 GLN A CA 1
ATOM 2196 C C . GLN A 1 271 ? 30.953 -11.366 6.702 1.00 87.31 271 GLN A C 1
ATOM 2198 O O . GLN A 1 271 ? 30.853 -10.340 6.023 1.00 87.31 271 GLN A O 1
ATOM 2203 N N . PRO A 1 272 ? 30.016 -12.330 6.718 1.00 89.69 272 PRO A N 1
ATOM 2204 C CA . PRO A 1 272 ? 28.740 -12.194 6.030 1.00 89.69 272 PRO A CA 1
ATOM 2205 C C . PRO A 1 272 ? 28.012 -10.911 6.437 1.00 89.69 272 PRO A C 1
ATOM 2207 O O . PRO A 1 272 ? 27.868 -10.622 7.626 1.00 89.69 272 PRO A O 1
ATOM 2210 N N . SER A 1 273 ? 27.534 -10.157 5.451 1.00 88.00 273 SER A N 1
ATOM 2211 C CA . SER A 1 273 ? 26.710 -8.966 5.663 1.00 88.00 273 SER A CA 1
ATOM 2212 C C . SER A 1 273 ? 25.655 -8.845 4.572 1.00 88.00 273 SER A C 1
ATOM 2214 O O . SER A 1 273 ? 25.938 -9.128 3.407 1.00 88.00 273 SER A O 1
ATOM 2216 N N . LEU A 1 274 ? 24.466 -8.377 4.937 1.00 90.06 274 LEU A N 1
ATOM 2217 C CA . LEU A 1 274 ? 23.371 -8.169 3.993 1.00 90.06 274 LEU A CA 1
ATOM 2218 C C . LEU A 1 274 ? 23.587 -6.898 3.153 1.00 90.06 274 LEU A C 1
ATOM 2220 O O . LEU A 1 274 ? 24.190 -5.926 3.614 1.00 90.06 274 LEU A O 1
ATOM 2224 N N . THR A 1 275 ? 23.098 -6.902 1.918 1.00 90.06 275 THR A N 1
ATOM 2225 C CA . THR A 1 275 ? 23.106 -5.760 0.992 1.00 90.06 275 THR A CA 1
ATOM 2226 C C . THR A 1 275 ? 21.705 -5.164 0.854 1.00 90.06 275 THR A C 1
ATOM 2228 O O . THR A 1 275 ? 20.776 -5.617 1.518 1.00 90.06 275 THR A O 1
ATOM 2231 N N . ILE A 1 276 ? 21.523 -4.129 0.025 1.00 89.00 276 ILE A N 1
ATOM 2232 C CA . ILE A 1 276 ? 20.230 -3.432 -0.053 1.00 89.00 276 ILE A CA 1
ATOM 2233 C C . ILE A 1 276 ? 19.132 -4.389 -0.536 1.00 89.00 276 ILE A C 1
ATOM 2235 O O . ILE A 1 276 ? 18.043 -4.400 0.024 1.00 89.00 276 ILE A O 1
ATOM 2239 N N . ALA A 1 277 ? 19.434 -5.242 -1.517 1.00 87.44 277 ALA A N 1
ATOM 2240 C CA . ALA A 1 277 ? 18.469 -6.194 -2.059 1.00 87.44 277 ALA A CA 1
ATOM 2241 C C . ALA A 1 277 ? 18.076 -7.328 -1.097 1.00 87.44 277 ALA A C 1
ATOM 2243 O O . ALA A 1 277 ? 17.159 -8.075 -1.415 1.00 87.44 277 ALA A O 1
ATOM 2244 N N . ASP A 1 278 ? 18.751 -7.488 0.047 1.00 88.31 278 ASP A N 1
ATOM 2245 C CA . ASP A 1 278 ? 18.302 -8.431 1.082 1.00 88.31 278 ASP A CA 1
ATOM 2246 C C . ASP A 1 278 ? 17.224 -7.816 1.998 1.00 88.31 278 ASP A C 1
ATOM 2248 O O . ASP A 1 278 ? 16.551 -8.550 2.712 1.00 88.31 278 ASP A O 1
ATOM 2252 N N . TYR A 1 279 ? 17.038 -6.490 1.968 1.00 86.56 279 TYR A N 1
ATOM 2253 C CA . TYR A 1 279 ? 15.971 -5.779 2.678 1.00 86.56 279 TYR A CA 1
ATOM 2254 C C . TYR A 1 279 ? 14.869 -5.370 1.696 1.00 86.56 279 TYR A C 1
ATOM 2256 O O . TYR A 1 279 ? 14.650 -4.185 1.451 1.00 86.56 279 TYR A O 1
ATOM 2264 N N . GLU A 1 280 ? 14.191 -6.362 1.115 1.00 73.25 280 GLU A N 1
ATOM 2265 C CA . GLU A 1 280 ? 13.242 -6.203 -0.002 1.00 73.25 280 GLU A CA 1
ATOM 2266 C C . GLU A 1 280 ? 12.186 -5.107 0.226 1.00 73.25 280 GLU A C 1
ATOM 2268 O O . GLU A 1 280 ? 11.839 -4.366 -0.694 1.00 73.25 280 GLU A O 1
ATOM 2273 N N . PHE A 1 281 ? 11.721 -4.960 1.468 1.00 73.62 281 PHE A N 1
ATOM 2274 C CA . PHE A 1 281 ? 10.647 -4.036 1.834 1.00 73.62 281 PHE A CA 1
ATOM 2275 C C . PHE A 1 281 ? 11.129 -2.650 2.292 1.00 73.62 281 PHE A C 1
ATOM 2277 O O . PHE A 1 281 ? 10.303 -1.792 2.601 1.00 73.62 281 PHE A O 1
ATOM 2284 N N . LEU A 1 282 ? 12.442 -2.400 2.355 1.00 79.94 282 LEU A N 1
ATOM 2285 C CA . LEU A 1 282 ? 12.997 -1.110 2.777 1.00 79.94 282 LEU A CA 1
ATOM 2286 C C . LEU A 1 282 ? 13.572 -0.332 1.592 1.00 79.94 282 LEU A C 1
ATOM 2288 O O . LEU A 1 282 ? 14.253 -0.871 0.722 1.00 79.94 282 LEU A O 1
ATOM 2292 N N . HIS A 1 283 ? 13.379 0.985 1.591 1.00 79.88 283 HIS A N 1
ATOM 2293 C CA . HIS A 1 283 ? 13.923 1.866 0.560 1.00 79.88 283 HIS A CA 1
ATOM 2294 C C . HIS A 1 283 ? 15.271 2.457 0.990 1.00 79.88 283 HIS A C 1
ATOM 2296 O O . HIS A 1 283 ? 15.408 3.666 1.192 1.00 79.88 283 HIS A O 1
ATOM 2302 N N . LEU A 1 284 ? 16.283 1.597 1.121 1.00 83.38 284 LEU A N 1
ATOM 2303 C CA . LEU A 1 284 ? 17.612 1.997 1.591 1.00 83.38 284 LEU A CA 1
ATOM 2304 C C . LEU A 1 284 ? 18.516 2.482 0.448 1.00 83.38 284 LEU A C 1
ATOM 2306 O O . LEU A 1 284 ? 18.508 1.949 -0.660 1.00 83.38 284 LEU A O 1
ATOM 2310 N N . ASP A 1 285 ? 19.371 3.454 0.760 1.00 84.62 285 ASP A N 1
ATOM 2311 C CA . ASP A 1 285 ? 20.633 3.668 0.051 1.00 84.62 285 ASP A CA 1
ATOM 2312 C C . ASP A 1 285 ? 21.798 3.067 0.863 1.00 84.62 285 ASP A C 1
ATOM 2314 O O . ASP A 1 285 ? 21.621 2.620 1.998 1.00 84.62 285 ASP A O 1
ATOM 2318 N N . TYR A 1 286 ? 23.013 3.051 0.307 1.00 84.19 286 TYR A N 1
ATOM 2319 C CA . TYR A 1 286 ? 24.173 2.488 1.013 1.00 84.19 286 TYR A CA 1
ATOM 2320 C C . TYR A 1 286 ? 24.473 3.181 2.346 1.00 84.19 286 TYR A C 1
ATOM 2322 O O . TYR A 1 286 ? 24.955 2.537 3.269 1.00 84.19 286 TYR A O 1
ATOM 2330 N N . LYS A 1 287 ? 24.160 4.474 2.480 1.00 84.94 287 LYS A N 1
ATOM 2331 C CA . LYS A 1 287 ? 24.381 5.209 3.728 1.00 84.94 287 LYS A CA 1
ATOM 2332 C C . LYS A 1 287 ? 23.362 4.799 4.794 1.00 84.94 287 LYS A C 1
ATOM 2334 O O . LYS A 1 287 ? 23.735 4.632 5.951 1.00 84.94 287 LYS A O 1
ATOM 2339 N N . ALA A 1 288 ? 22.097 4.650 4.410 1.00 86.69 288 ALA A N 1
ATOM 2340 C CA . ALA A 1 288 ? 21.024 4.160 5.265 1.00 86.69 288 ALA A CA 1
ATOM 2341 C C . ALA A 1 288 ? 21.270 2.703 5.686 1.00 86.69 288 ALA A C 1
ATOM 2343 O O . ALA A 1 288 ? 21.063 2.360 6.846 1.00 86.69 288 ALA A O 1
ATOM 2344 N N . LEU A 1 289 ? 21.781 1.871 4.774 1.00 88.38 289 LEU A N 1
ATOM 2345 C CA . LEU A 1 289 ? 22.173 0.493 5.064 1.00 88.38 289 LEU A CA 1
ATOM 2346 C C . LEU A 1 289 ? 23.311 0.424 6.092 1.00 88.38 289 LEU A C 1
ATOM 2348 O O . LEU A 1 289 ? 23.192 -0.302 7.077 1.00 88.38 289 LEU A O 1
ATOM 2352 N N . ASP A 1 290 ? 24.369 1.218 5.910 1.00 87.06 290 ASP A N 1
ATOM 2353 C CA . ASP A 1 290 ? 25.475 1.283 6.870 1.00 87.06 290 ASP A CA 1
ATOM 2354 C C . ASP A 1 290 ? 24.975 1.820 8.234 1.00 87.06 290 ASP A C 1
ATOM 2356 O O . ASP A 1 290 ? 25.336 1.299 9.286 1.00 87.06 290 ASP A O 1
ATOM 2360 N N . GLN A 1 291 ? 24.060 2.801 8.260 1.00 88.69 291 GLN A N 1
ATOM 2361 C CA . GLN A 1 291 ? 23.431 3.269 9.505 1.00 88.69 291 GLN A CA 1
ATOM 2362 C C . GLN A 1 291 ? 22.607 2.169 10.200 1.00 88.69 291 GLN A C 1
ATOM 2364 O O . GLN A 1 291 ? 22.691 2.017 11.423 1.00 88.69 291 GLN A O 1
ATOM 2369 N N . LEU A 1 292 ? 21.823 1.397 9.444 1.00 89.69 292 LEU A N 1
ATOM 2370 C CA . LEU A 1 292 ? 21.053 0.273 9.971 1.00 89.69 292 LEU A CA 1
ATOM 2371 C C . LEU A 1 292 ? 21.991 -0.773 10.595 1.00 89.69 292 LEU A C 1
ATOM 2373 O O . LEU A 1 292 ? 21.830 -1.114 11.767 1.00 89.69 292 LEU A O 1
ATOM 2377 N N . GLN A 1 293 ? 22.988 -1.239 9.841 1.00 89.19 293 GLN A N 1
ATOM 2378 C CA . GLN A 1 293 ? 23.849 -2.359 10.231 1.00 89.19 293 GLN A CA 1
ATOM 2379 C C . GLN A 1 293 ? 24.913 -1.997 11.269 1.00 89.19 293 GLN A C 1
ATOM 2381 O O . GLN A 1 293 ? 25.156 -2.792 12.175 1.00 89.19 293 GLN A O 1
ATOM 2386 N N . ASP A 1 294 ? 25.506 -0.805 11.191 1.00 89.00 294 ASP A N 1
ATOM 2387 C CA . ASP A 1 294 ? 26.622 -0.426 12.065 1.00 89.00 294 ASP A CA 1
ATOM 2388 C C . ASP A 1 294 ? 26.167 0.305 13.336 1.00 89.00 294 ASP A C 1
ATOM 2390 O O . ASP A 1 294 ? 26.930 0.393 14.301 1.00 89.00 294 ASP A O 1
ATOM 2394 N N . GLN A 1 295 ? 24.941 0.847 13.360 1.00 89.00 295 GLN A N 1
ATOM 2395 C CA . GLN A 1 295 ? 24.451 1.658 14.483 1.00 89.00 295 GLN A CA 1
ATOM 2396 C C . GLN A 1 295 ? 23.179 1.089 15.109 1.00 89.00 295 GLN A C 1
ATOM 2398 O O . GLN A 1 295 ? 23.166 0.816 16.307 1.00 89.00 295 GLN A O 1
ATOM 2403 N N . ILE A 1 296 ? 22.114 0.885 14.330 1.00 89.56 296 ILE A N 1
ATOM 2404 C CA . ILE A 1 296 ? 20.790 0.549 14.881 1.00 89.56 296 ILE A CA 1
ATOM 2405 C C . ILE A 1 296 ? 20.730 -0.908 15.354 1.00 89.56 296 ILE A C 1
ATOM 2407 O O . ILE A 1 296 ? 20.399 -1.165 16.516 1.00 89.56 296 ILE A O 1
ATOM 2411 N N . LEU A 1 297 ? 21.093 -1.864 14.492 1.00 90.50 297 LEU A N 1
ATOM 2412 C CA . LEU A 1 297 ? 21.040 -3.290 14.829 1.00 90.50 297 LEU A CA 1
ATOM 2413 C C . LEU A 1 297 ? 21.934 -3.646 16.035 1.00 90.50 297 LEU A C 1
ATOM 2415 O O . LEU A 1 297 ? 21.429 -4.303 16.949 1.00 90.50 297 LEU A O 1
ATOM 2419 N N . PRO A 1 298 ? 23.195 -3.173 16.145 1.00 90.81 298 PRO A N 1
ATOM 2420 C CA . PRO A 1 298 ? 24.040 -3.467 17.305 1.00 90.81 298 PRO A CA 1
ATOM 2421 C C . PRO A 1 298 ? 23.492 -2.891 18.618 1.00 90.81 298 PRO A C 1
ATOM 2423 O O . PRO A 1 298 ? 23.605 -3.519 19.676 1.00 90.81 298 PRO A O 1
ATOM 2426 N N . ILE A 1 299 ? 22.858 -1.713 18.575 1.00 89.12 299 ILE A N 1
ATOM 2427 C CA . ILE A 1 299 ? 22.212 -1.113 19.750 1.00 89.12 299 ILE A CA 1
ATOM 2428 C C . ILE A 1 299 ? 21.061 -2.005 20.232 1.00 89.12 299 ILE A C 1
ATOM 2430 O O . ILE A 1 299 ? 20.982 -2.302 21.424 1.00 89.12 299 ILE A O 1
ATOM 2434 N N . ILE A 1 300 ? 20.212 -2.502 19.334 1.00 88.19 300 ILE A N 1
ATOM 2435 C CA . ILE A 1 300 ? 19.094 -3.385 19.704 1.00 88.19 300 ILE A CA 1
ATOM 2436 C C . ILE A 1 300 ? 19.606 -4.727 20.220 1.00 88.19 300 ILE A C 1
ATOM 2438 O O . ILE A 1 300 ? 19.154 -5.197 21.264 1.00 88.19 300 ILE A O 1
ATOM 2442 N N . GLN A 1 301 ? 20.594 -5.320 19.549 1.00 90.12 301 GLN A N 1
ATOM 2443 C CA . GLN A 1 301 ? 21.195 -6.588 19.968 1.00 90.12 301 GLN A CA 1
ATOM 2444 C C . GLN A 1 301 ? 21.846 -6.479 21.352 1.00 90.12 301 GLN A C 1
ATOM 2446 O O . GLN A 1 301 ? 21.691 -7.374 22.179 1.00 90.12 301 GLN A O 1
ATOM 2451 N N . SER A 1 302 ? 22.522 -5.365 21.651 1.00 88.50 302 SER A N 1
ATOM 2452 C CA . SER A 1 302 ? 23.121 -5.141 22.975 1.00 88.50 302 SER A CA 1
ATOM 2453 C C . SER A 1 302 ? 22.088 -4.909 24.085 1.00 88.50 302 SER A C 1
ATOM 2455 O O . SER A 1 302 ? 22.326 -5.322 25.219 1.00 88.50 302 SER A O 1
ATOM 2457 N N . ASN A 1 303 ? 20.938 -4.296 23.776 1.00 83.88 303 ASN A N 1
ATOM 2458 C CA . ASN A 1 303 ? 19.862 -4.057 24.747 1.00 83.88 303 ASN A CA 1
ATOM 2459 C C . ASN A 1 303 ? 18.999 -5.301 25.000 1.00 83.88 303 ASN A C 1
ATOM 2461 O O . ASN A 1 303 ? 18.576 -5.541 26.128 1.00 83.88 303 ASN A O 1
ATOM 2465 N N . THR A 1 304 ? 18.735 -6.091 23.961 1.00 84.31 304 THR A N 1
ATOM 2466 C CA . THR A 1 304 ? 17.871 -7.280 24.035 1.00 84.31 304 THR A CA 1
ATOM 2467 C C . THR A 1 304 ? 18.647 -8.544 24.396 1.00 84.31 304 THR A C 1
ATOM 2469 O O . THR A 1 304 ? 18.084 -9.454 25.000 1.00 84.31 304 THR A O 1
ATOM 2472 N N . GLY A 1 305 ? 19.936 -8.604 24.045 1.00 86.81 305 GLY A N 1
ATOM 2473 C CA . GLY A 1 305 ? 20.774 -9.797 24.145 1.00 86.81 305 GLY A CA 1
ATOM 2474 C C . GLY A 1 305 ? 20.546 -10.820 23.026 1.00 86.81 305 GLY A C 1
ATOM 2475 O O . GLY A 1 305 ? 21.086 -11.922 23.118 1.00 86.81 305 GLY A O 1
ATOM 2476 N N . PHE A 1 306 ? 19.761 -10.486 21.995 1.00 89.88 306 PHE A N 1
ATOM 2477 C CA . PHE A 1 306 ? 19.368 -11.412 20.930 1.00 89.88 306 PHE A CA 1
ATOM 2478 C C . PHE A 1 306 ? 19.676 -10.858 19.537 1.00 89.88 306 PHE A C 1
ATOM 2480 O O . PHE A 1 306 ? 19.621 -9.653 19.306 1.00 89.88 306 PHE A O 1
ATOM 2487 N N . SER A 1 307 ? 19.999 -11.763 18.613 1.00 90.12 307 SER A N 1
ATOM 2488 C CA . SER A 1 307 ? 20.170 -11.514 17.176 1.00 90.12 307 SER A CA 1
ATOM 2489 C C . SER A 1 307 ? 18.882 -10.996 16.541 1.00 90.12 307 SER A C 1
ATOM 2491 O O . SER A 1 307 ? 17.782 -11.237 17.035 1.00 90.12 307 SER A O 1
ATOM 2493 N N . VAL A 1 308 ? 19.034 -10.297 15.417 1.00 90.44 308 VAL A N 1
ATOM 2494 C CA . VAL A 1 308 ? 17.924 -9.829 14.579 1.00 90.44 308 VAL A CA 1
ATOM 2495 C C . VAL A 1 308 ? 17.785 -10.807 13.423 1.00 90.44 308 VAL A C 1
ATOM 2497 O O . VAL A 1 308 ? 18.794 -11.170 12.821 1.00 90.44 308 VAL A O 1
ATOM 2500 N N . VAL A 1 309 ? 16.559 -11.242 13.149 1.00 87.75 309 VAL A N 1
ATOM 2501 C CA . VAL A 1 309 ? 16.246 -12.136 12.025 1.00 87.75 309 VAL A CA 1
ATOM 2502 C C . VAL A 1 309 ? 15.758 -11.343 10.830 1.00 87.75 309 VAL A C 1
ATOM 2504 O O . VAL A 1 309 ? 16.129 -11.678 9.713 1.00 87.75 309 VAL A O 1
ATOM 2507 N N . ASP A 1 310 ? 14.957 -10.302 11.063 1.00 85.00 310 ASP A N 1
ATOM 2508 C CA . ASP A 1 310 ? 14.336 -9.563 9.970 1.00 85.00 310 ASP A CA 1
ATOM 2509 C C . ASP A 1 310 ? 14.036 -8.105 10.327 1.00 85.00 310 ASP A C 1
ATOM 2511 O O . ASP A 1 310 ? 13.966 -7.734 11.507 1.00 85.00 310 ASP A O 1
ATOM 2515 N N . VAL A 1 311 ? 13.871 -7.281 9.295 1.00 87.44 311 VAL A N 1
ATOM 2516 C CA . VAL A 1 311 ? 13.610 -5.846 9.397 1.00 87.44 311 VAL A CA 1
ATOM 2517 C C . VAL A 1 311 ? 12.577 -5.440 8.346 1.00 87.44 311 VAL A C 1
ATOM 2519 O O . VAL A 1 311 ? 12.843 -5.499 7.148 1.00 87.44 311 VAL A O 1
ATOM 2522 N N . PHE A 1 312 ? 11.425 -4.958 8.806 1.00 80.56 312 PHE A N 1
ATOM 2523 C CA . PHE A 1 312 ? 10.293 -4.576 7.966 1.00 80.56 312 PHE A CA 1
ATOM 2524 C C . PHE A 1 312 ? 9.944 -3.094 8.133 1.00 80.56 312 PHE A C 1
ATOM 2526 O O . PHE A 1 312 ? 10.091 -2.554 9.234 1.00 80.56 312 PHE A O 1
ATOM 2533 N N . PRO A 1 313 ? 9.438 -2.412 7.091 1.00 76.38 313 PRO A N 1
ATOM 2534 C CA . PRO A 1 313 ? 8.745 -1.145 7.297 1.00 76.38 313 PRO A CA 1
ATOM 2535 C C . PRO A 1 313 ? 7.524 -1.371 8.201 1.00 76.38 313 PRO A C 1
ATOM 2537 O O . PRO A 1 313 ? 6.889 -2.427 8.150 1.00 76.38 313 PRO A O 1
ATOM 2540 N N . CYS A 1 314 ? 7.183 -0.390 9.035 1.00 67.88 314 CYS A N 1
ATOM 2541 C CA . CYS A 1 314 ? 5.930 -0.456 9.781 1.00 67.88 314 CYS A CA 1
ATOM 2542 C C . CYS A 1 314 ? 4.736 -0.217 8.853 1.00 67.88 314 CYS A C 1
ATOM 2544 O O . CYS A 1 314 ? 4.791 0.586 7.921 1.00 67.88 314 CYS A O 1
ATOM 2546 N N . TRP A 1 315 ? 3.628 -0.897 9.141 1.00 52.25 315 TRP A N 1
ATOM 2547 C CA . TRP A 1 315 ? 2.356 -0.618 8.487 1.00 52.25 315 TRP A CA 1
ATOM 2548 C C . TRP A 1 315 ? 1.843 0.776 8.874 1.00 52.25 315 TRP A C 1
ATOM 2550 O O . TRP A 1 315 ? 2.066 1.201 10.010 1.00 52.25 315 TRP A O 1
ATOM 2560 N N . PRO A 1 316 ? 1.085 1.463 7.998 1.00 55.06 316 PRO A N 1
ATOM 2561 C CA . PRO A 1 316 ? 0.499 2.769 8.291 1.00 55.06 316 PRO A CA 1
ATOM 2562 C C . PRO A 1 316 ? -0.203 2.864 9.655 1.00 55.06 316 PRO A C 1
ATOM 2564 O O . PRO A 1 316 ? 0.013 3.783 10.434 1.00 55.06 316 PRO A O 1
ATOM 2567 N N . MET A 1 317 ? -1.014 1.879 10.024 1.00 50.97 317 MET A N 1
ATOM 2568 C CA . MET A 1 317 ? -1.630 1.901 11.351 1.00 50.97 317 MET A CA 1
ATOM 2569 C C . MET A 1 317 ? -0.592 1.870 12.481 1.00 50.97 317 MET A C 1
ATOM 2571 O O . MET A 1 317 ? -0.705 2.646 13.428 1.00 50.97 317 MET A O 1
ATOM 2575 N N . VAL A 1 318 ? 0.433 1.026 12.367 1.00 58.06 318 VAL A N 1
ATOM 2576 C CA . VAL A 1 318 ? 1.479 0.875 13.385 1.00 58.06 318 VAL A CA 1
ATOM 2577 C C . VAL A 1 318 ? 2.243 2.190 13.547 1.00 58.06 318 VAL A C 1
ATOM 2579 O O . VAL A 1 318 ? 2.418 2.654 14.672 1.00 58.06 318 VAL A O 1
ATOM 2582 N N . ASP A 1 319 ? 2.592 2.854 12.442 1.00 63.62 319 ASP A N 1
ATOM 2583 C CA . ASP A 1 319 ? 3.161 4.207 12.436 1.00 63.62 319 ASP A CA 1
ATOM 2584 C C . ASP A 1 319 ? 2.239 5.208 13.161 1.00 63.62 319 ASP A C 1
ATOM 2586 O O . ASP A 1 319 ? 2.676 5.950 14.045 1.00 63.62 319 ASP A O 1
ATOM 2590 N N . GLY A 1 320 ? 0.940 5.209 12.847 1.00 55.72 320 GLY A N 1
ATOM 2591 C CA . GLY A 1 320 ? -0.063 6.061 13.495 1.00 55.72 320 GLY A CA 1
ATOM 2592 C C . GLY A 1 320 ? -0.196 5.822 15.003 1.00 55.72 320 GLY A C 1
ATOM 2593 O O . GLY A 1 320 ? -0.292 6.783 15.782 1.00 55.72 320 GLY A O 1
ATOM 2594 N N . ILE A 1 321 ? -0.156 4.560 15.431 1.00 60.81 321 ILE A N 1
ATOM 2595 C CA . ILE A 1 321 ? -0.176 4.162 16.840 1.00 60.81 321 ILE A CA 1
ATOM 2596 C C . ILE A 1 321 ? 1.095 4.638 17.545 1.00 60.81 321 ILE A C 1
ATOM 2598 O O . ILE A 1 321 ? 0.997 5.305 18.578 1.00 60.81 321 ILE A O 1
ATOM 2602 N N . LEU A 1 322 ? 2.274 4.374 16.977 1.00 68.38 322 LEU A N 1
ATOM 2603 C CA . LEU A 1 322 ? 3.567 4.767 17.547 1.00 68.38 322 LEU A CA 1
ATOM 2604 C C . LEU A 1 322 ? 3.714 6.297 17.630 1.00 68.38 322 LEU A C 1
ATOM 2606 O O . LEU A 1 322 ? 4.182 6.818 18.647 1.00 68.38 322 LEU A O 1
ATOM 2610 N N . LEU A 1 323 ? 3.238 7.046 16.626 1.00 69.94 323 LEU A N 1
ATOM 2611 C CA . LEU A 1 323 ? 3.174 8.516 16.655 1.00 69.94 323 LEU A CA 1
ATOM 2612 C C . LEU A 1 323 ? 2.225 9.034 17.742 1.00 69.94 323 LEU A C 1
ATOM 2614 O O . LEU A 1 323 ? 2.522 10.027 18.415 1.00 69.94 323 LEU A O 1
ATOM 2618 N N . SER A 1 324 ? 1.070 8.388 17.913 1.00 61.56 324 SER A N 1
ATOM 2619 C CA . SER A 1 324 ? 0.076 8.770 18.920 1.00 61.56 324 SER A CA 1
ATOM 2620 C C . SER A 1 324 ? 0.573 8.495 20.337 1.00 61.56 324 SER A C 1
ATOM 2622 O O . SER A 1 324 ? 0.418 9.350 21.214 1.00 61.56 324 SER A O 1
ATOM 2624 N N . GLN A 1 325 ? 1.250 7.363 20.543 1.00 65.00 325 GLN A N 1
ATOM 2625 C CA . GLN A 1 325 ? 1.931 7.027 21.794 1.00 65.00 325 GLN A CA 1
ATOM 2626 C C . GLN A 1 325 ? 3.007 8.059 22.165 1.00 65.00 325 GLN A C 1
ATOM 2628 O O . GLN A 1 325 ? 3.167 8.368 23.345 1.00 65.00 325 GLN A O 1
ATOM 2633 N N . GLY A 1 326 ? 3.667 8.679 21.180 1.00 64.81 326 GLY A N 1
ATOM 2634 C CA . GLY A 1 326 ? 4.630 9.764 21.421 1.00 64.81 326 GLY A CA 1
ATOM 2635 C C . GLY A 1 326 ? 4.032 11.076 21.902 1.00 64.81 326 GLY A C 1
ATOM 2636 O O . GLY A 1 326 ? 4.721 11.879 22.530 1.00 64.81 326 GLY A O 1
ATOM 2637 N N . LYS A 1 327 ? 2.740 11.301 21.649 1.00 65.12 327 LYS A N 1
ATOM 2638 C CA . LYS A 1 327 ? 1.998 12.449 22.190 1.00 65.12 327 LYS A CA 1
ATOM 2639 C C . LYS A 1 327 ? 1.347 12.116 23.529 1.00 65.12 327 LYS A C 1
ATOM 2641 O O . LYS A 1 327 ? 1.275 12.978 24.403 1.00 65.12 327 LYS A O 1
ATOM 2646 N N . ASN A 1 328 ? 0.860 10.885 23.685 1.00 62.81 328 ASN A N 1
ATOM 2647 C CA . ASN A 1 328 ? 0.244 10.386 24.906 1.00 62.81 328 ASN A CA 1
ATOM 2648 C C . ASN A 1 328 ? 0.635 8.922 25.155 1.00 62.81 328 ASN A C 1
ATOM 2650 O O . ASN A 1 328 ? 0.064 8.015 24.558 1.00 62.81 328 ASN A O 1
ATOM 2654 N N . PHE A 1 329 ? 1.513 8.701 26.136 1.00 63.34 329 PHE A N 1
ATOM 2655 C CA . PHE A 1 329 ? 2.034 7.379 26.506 1.00 63.34 329 PHE A CA 1
ATOM 2656 C C . PHE A 1 329 ? 0.977 6.357 26.960 1.00 63.34 329 PHE A C 1
ATOM 2658 O O . PHE A 1 329 ? 1.285 5.175 27.072 1.00 63.34 329 PHE A O 1
ATOM 2665 N N . SER A 1 330 ? -0.242 6.804 27.280 1.00 61.38 330 SER A N 1
ATOM 2666 C CA . SER A 1 330 ? -1.348 5.930 27.700 1.00 61.38 330 SER A CA 1
ATOM 2667 C C . SER A 1 330 ? -2.303 5.545 26.567 1.00 61.38 330 SER A C 1
ATOM 2669 O O . SER A 1 330 ? -3.122 4.648 26.751 1.00 61.38 330 SER A O 1
ATOM 2671 N N . ALA A 1 331 ? -2.211 6.206 25.408 1.00 57.19 331 ALA A N 1
ATOM 2672 C CA . ALA A 1 331 ? -3.002 5.851 24.237 1.00 57.19 331 ALA A CA 1
ATOM 2673 C C . ALA A 1 331 ? -2.523 4.508 23.670 1.00 57.19 331 ALA A C 1
ATOM 2675 O O . ALA A 1 331 ? -1.327 4.221 23.696 1.00 57.19 331 ALA A O 1
ATOM 2676 N N . TYR A 1 332 ? -3.444 3.700 23.138 1.00 62.38 332 TYR A N 1
ATOM 2677 C CA . TYR A 1 332 ? -3.101 2.436 22.484 1.00 62.38 332 TYR A CA 1
ATOM 2678 C C . TYR A 1 332 ? -2.311 1.464 23.386 1.00 62.38 332 TYR A C 1
ATOM 2680 O O . TYR A 1 332 ? -1.405 0.761 22.927 1.00 62.38 332 TYR A O 1
ATOM 2688 N N . LYS A 1 333 ? -2.695 1.380 24.667 1.00 69.00 333 LYS A N 1
ATOM 2689 C CA . LYS A 1 333 ? -2.313 0.307 25.597 1.00 69.00 333 LYS A CA 1
ATOM 2690 C C . LYS A 1 333 ? -3.460 -0.706 25.690 1.00 69.00 333 LYS A C 1
ATOM 2692 O O . LYS A 1 333 ? -4.522 -0.355 26.198 1.00 69.00 333 LYS A O 1
ATOM 2697 N N . THR A 1 334 ? -3.223 -1.954 25.288 1.00 71.12 334 THR A N 1
ATOM 2698 C CA . THR A 1 334 ? -4.150 -3.061 25.570 1.00 71.12 334 THR A CA 1
ATOM 2699 C C . THR A 1 334 ? -3.772 -3.729 26.883 1.00 71.12 334 THR A C 1
ATOM 2701 O O . THR A 1 334 ? -2.590 -3.852 27.232 1.00 71.12 334 THR A O 1
ATOM 2704 N N . SER A 1 335 ? -4.775 -4.200 27.613 1.00 80.62 335 SER A N 1
ATOM 2705 C CA . SER A 1 335 ? -4.543 -5.188 28.650 1.00 80.62 335 SER A CA 1
ATOM 2706 C C . SER A 1 335 ? -5.750 -6.089 28.854 1.00 80.62 335 SER A C 1
ATOM 2708 O O . SER A 1 335 ? -6.895 -5.700 28.621 1.00 80.62 335 SER A O 1
ATOM 2710 N N . SER A 1 336 ? -5.497 -7.315 29.293 1.00 75.62 336 SER A N 1
ATOM 2711 C CA . SER A 1 336 ? -6.536 -8.304 29.561 1.00 75.62 336 SER A CA 1
ATOM 2712 C C . SER A 1 336 ? -6.233 -9.033 30.856 1.00 75.62 336 SER A C 1
ATOM 2714 O O . SER A 1 336 ? -5.092 -9.415 31.114 1.00 75.62 336 SER A O 1
ATOM 2716 N N . THR A 1 337 ? -7.263 -9.229 31.674 1.00 84.62 337 THR A N 1
ATOM 2717 C CA . THR A 1 337 ? -7.145 -9.894 32.972 1.00 84.62 337 THR A CA 1
ATOM 2718 C C . THR A 1 337 ? -8.035 -11.122 33.005 1.00 84.62 337 THR A C 1
ATOM 2720 O O . THR A 1 337 ? -9.250 -11.019 32.871 1.00 84.62 337 THR A O 1
ATOM 2723 N N . TYR A 1 338 ? -7.425 -12.268 33.254 1.00 81.38 338 TYR A N 1
ATOM 2724 C CA . TYR A 1 338 ? -8.041 -13.579 33.302 1.00 81.38 338 TYR A CA 1
ATOM 2725 C C . TYR A 1 338 ? -7.941 -14.164 34.706 1.00 81.38 338 TYR A C 1
ATOM 2727 O O . TYR A 1 338 ? -6.976 -13.935 35.437 1.00 81.38 338 TYR A O 1
ATOM 2735 N N . GLU A 1 339 ? -8.928 -14.968 35.069 1.00 84.69 339 GLU A N 1
ATOM 2736 C CA . GLU A 1 339 ? -8.894 -15.790 36.270 1.00 84.69 339 GLU A CA 1
ATOM 2737 C C . GLU A 1 339 ? -8.616 -17.237 35.866 1.00 84.69 339 GLU A C 1
ATOM 2739 O O . GLU A 1 339 ? -9.365 -17.843 35.105 1.00 84.69 339 GLU A O 1
ATOM 2744 N N . VAL A 1 340 ? -7.507 -17.786 36.351 1.00 82.44 340 VAL A N 1
ATOM 2745 C CA . VAL A 1 340 ? -7.060 -19.146 36.055 1.00 82.44 340 VAL A CA 1
ATOM 2746 C C . VAL A 1 340 ? -7.377 -20.035 37.249 1.00 82.44 340 VAL A C 1
ATOM 2748 O O . VAL A 1 340 ? -6.911 -19.788 38.365 1.00 82.44 340 VAL A O 1
ATOM 2751 N N . MET A 1 341 ? -8.154 -21.088 37.003 1.00 79.88 341 MET A N 1
ATOM 2752 C CA . MET A 1 341 ? -8.578 -22.065 38.006 1.00 79.88 341 MET A CA 1
ATOM 2753 C C . MET A 1 341 ? -8.226 -23.483 37.551 1.00 79.88 341 MET A C 1
ATOM 2755 O O . MET A 1 341 ? -8.253 -23.786 36.359 1.00 79.88 341 MET A O 1
ATOM 2759 N N . GLN A 1 342 ? -7.915 -24.368 38.497 1.00 74.62 342 GLN A N 1
ATOM 2760 C CA . GLN A 1 342 ? -7.703 -25.791 38.238 1.00 74.62 342 GLN A CA 1
ATOM 2761 C C . GLN A 1 342 ? -8.510 -26.611 39.252 1.00 74.62 342 GLN A C 1
ATOM 2763 O O . GLN A 1 342 ? -8.643 -26.244 40.419 1.00 74.62 342 GLN A O 1
ATOM 2768 N N . ARG A 1 343 ? -9.109 -27.722 38.808 1.00 67.06 343 ARG A N 1
ATOM 2769 C CA . ARG A 1 343 ? -10.010 -28.516 39.655 1.00 67.06 343 ARG A CA 1
ATOM 2770 C C . ARG A 1 343 ? -9.289 -29.006 40.911 1.00 67.06 343 ARG A C 1
ATOM 2772 O O . ARG A 1 343 ? -8.323 -29.760 40.814 1.00 67.06 343 ARG A O 1
ATOM 2779 N N . ASN A 1 344 ? -9.801 -28.621 42.079 1.00 62.97 344 ASN A N 1
ATOM 2780 C CA . ASN A 1 344 ? -9.336 -29.046 43.405 1.00 62.97 344 ASN A CA 1
ATOM 2781 C C . ASN A 1 344 ? -7.856 -28.740 43.731 1.00 62.97 344 ASN A C 1
ATOM 2783 O O . ASN A 1 344 ? -7.345 -29.280 44.713 1.00 62.97 344 ASN A O 1
ATOM 2787 N N . GLN A 1 345 ? -7.158 -27.916 42.937 1.00 76.94 345 GLN A N 1
ATOM 2788 C CA . GLN A 1 345 ? -5.750 -27.545 43.138 1.00 76.94 345 GLN A CA 1
ATOM 2789 C C . GLN A 1 345 ? -5.468 -26.149 42.566 1.00 76.94 345 GLN A C 1
ATOM 2791 O O . GLN A 1 345 ? -6.127 -25.709 41.632 1.00 76.94 345 GLN A O 1
ATOM 2796 N N . LEU A 1 346 ? -4.460 -25.458 43.098 1.00 75.94 346 LEU A N 1
ATOM 2797 C CA . LEU A 1 346 ? -3.982 -24.202 42.519 1.00 75.94 346 LEU A CA 1
ATOM 2798 C C . LEU A 1 346 ? -3.293 -24.478 41.163 1.00 75.94 346 LEU A C 1
ATOM 2800 O O . LEU A 1 346 ? -2.448 -25.378 41.121 1.00 75.94 346 LEU A O 1
ATOM 2804 N N . PRO A 1 347 ? -3.568 -23.701 40.095 1.00 83.75 347 PRO A N 1
ATOM 2805 C CA . PRO A 1 347 ? -2.868 -23.864 38.826 1.00 83.75 347 PRO A CA 1
ATOM 2806 C C . PRO A 1 347 ? -1.347 -23.694 38.959 1.00 83.75 347 PRO A C 1
ATOM 2808 O O . PRO A 1 347 ? -0.849 -22.917 39.779 1.00 83.75 347 PRO A O 1
ATOM 2811 N N . ASN A 1 348 ? -0.588 -24.426 38.141 1.00 85.31 348 ASN A N 1
ATOM 2812 C CA . ASN A 1 348 ? 0.872 -24.380 38.175 1.00 85.31 348 ASN A CA 1
ATOM 2813 C C . ASN A 1 348 ? 1.403 -23.090 37.522 1.00 85.31 348 ASN A C 1
ATOM 2815 O O . ASN A 1 348 ? 1.410 -22.952 36.300 1.00 85.31 348 ASN A O 1
ATOM 2819 N N . ILE A 1 349 ? 1.888 -22.161 38.351 1.00 87.81 349 ILE A N 1
ATOM 2820 C CA . ILE A 1 349 ? 2.459 -20.880 37.907 1.00 87.81 349 ILE A CA 1
ATOM 2821 C C . ILE A 1 349 ? 3.689 -21.071 37.022 1.00 87.81 349 ILE A C 1
ATOM 2823 O O . ILE A 1 349 ? 3.839 -20.343 36.045 1.00 87.81 349 ILE A O 1
ATOM 2827 N N . ASP A 1 350 ? 4.565 -22.023 37.338 1.00 87.94 350 ASP A N 1
ATOM 2828 C CA . ASP A 1 350 ? 5.785 -22.225 36.556 1.00 87.94 350 ASP A CA 1
ATOM 2829 C C . ASP A 1 350 ? 5.459 -22.709 35.142 1.00 87.94 350 ASP A C 1
ATOM 2831 O O . ASP A 1 350 ? 6.028 -22.199 34.178 1.00 87.94 350 ASP A O 1
ATOM 2835 N N . LEU A 1 351 ? 4.441 -23.563 35.003 1.00 87.31 351 LEU A N 1
ATOM 2836 C CA . LEU A 1 351 ? 3.938 -23.980 33.695 1.00 87.31 351 LEU A CA 1
ATOM 2837 C C . LEU A 1 351 ? 3.347 -22.804 32.898 1.00 87.31 351 LEU A C 1
ATOM 2839 O O . LEU A 1 351 ? 3.591 -22.699 31.701 1.00 87.31 351 LEU A O 1
ATOM 2843 N N . LEU A 1 352 ? 2.605 -21.895 33.543 1.00 86.62 352 LEU A N 1
ATOM 2844 C CA . LEU A 1 352 ? 2.064 -20.696 32.883 1.00 86.62 352 LEU A CA 1
ATOM 2845 C C . LEU A 1 352 ? 3.176 -19.754 32.402 1.00 86.62 352 LEU A C 1
ATOM 2847 O O . LEU A 1 352 ? 3.083 -19.189 31.313 1.00 86.62 352 LEU A O 1
ATOM 2851 N N . LYS A 1 353 ? 4.252 -19.610 33.186 1.00 89.94 353 LYS A N 1
ATOM 2852 C CA . LYS A 1 353 ? 5.432 -18.832 32.783 1.00 89.94 353 LYS A CA 1
ATOM 2853 C C . LYS A 1 353 ? 6.103 -19.455 31.566 1.00 89.94 353 LYS A C 1
ATOM 2855 O O . LYS A 1 353 ? 6.413 -18.734 30.624 1.00 89.94 353 LYS A O 1
ATOM 2860 N N . GLU A 1 354 ? 6.336 -20.766 31.584 1.00 89.56 354 GLU A N 1
ATOM 2861 C CA . GLU A 1 354 ? 6.943 -21.491 30.462 1.00 89.56 354 GLU A CA 1
ATOM 2862 C C . GLU A 1 354 ? 6.074 -21.410 29.203 1.00 89.56 354 GLU A C 1
ATOM 2864 O O . GLU A 1 354 ? 6.591 -21.127 28.122 1.00 89.56 354 GLU A O 1
ATOM 2869 N N . ALA A 1 355 ? 4.754 -21.557 29.349 1.00 87.62 355 ALA A N 1
ATOM 2870 C CA . ALA A 1 355 ? 3.802 -21.409 28.253 1.00 87.62 355 ALA A CA 1
ATOM 2871 C C . ALA A 1 355 ? 3.869 -20.009 27.628 1.00 87.62 355 ALA A C 1
ATOM 2873 O O . ALA A 1 355 ? 3.927 -19.892 26.407 1.00 87.62 355 ALA A O 1
ATOM 2874 N N . TRP A 1 356 ? 3.943 -18.949 28.440 1.00 90.75 356 TRP A N 1
ATOM 2875 C CA . TRP A 1 356 ? 4.105 -17.588 27.923 1.00 90.75 356 TRP A CA 1
ATOM 2876 C C . TRP A 1 356 ? 5.401 -17.411 27.134 1.00 90.75 356 TRP A C 1
ATOM 2878 O O . TRP A 1 356 ? 5.381 -16.845 26.046 1.00 90.75 356 TRP A O 1
ATOM 2888 N N . GLN A 1 357 ? 6.523 -17.946 27.626 1.00 92.75 357 GLN A N 1
ATOM 2889 C CA . GLN A 1 357 ? 7.784 -17.887 26.878 1.00 92.75 357 GLN A CA 1
ATOM 2890 C C . GLN A 1 357 ? 7.692 -18.637 25.544 1.00 92.75 357 GLN A C 1
ATOM 2892 O O . GLN A 1 357 ? 8.212 -18.156 24.541 1.00 92.75 357 GLN A O 1
ATOM 2897 N N . ALA A 1 358 ? 6.995 -19.777 25.503 1.00 85.88 358 ALA A N 1
ATOM 2898 C CA . ALA A 1 358 ? 6.759 -20.515 24.264 1.00 85.88 358 ALA A CA 1
ATOM 2899 C C . ALA A 1 358 ? 5.876 -19.731 23.274 1.00 85.88 358 ALA A C 1
ATOM 2901 O O . ALA A 1 358 ? 6.153 -19.736 22.074 1.00 85.88 358 ALA A O 1
ATOM 2902 N N . VAL A 1 359 ? 4.856 -19.015 23.764 1.00 85.44 359 VAL A N 1
ATOM 2903 C CA . VAL A 1 359 ? 4.020 -18.113 22.952 1.00 85.44 359 VAL A CA 1
ATOM 2904 C C . VAL A 1 359 ? 4.866 -16.973 22.382 1.00 85.44 359 VAL A C 1
ATOM 2906 O O . VAL A 1 359 ? 4.865 -16.758 21.172 1.00 85.44 359 VAL A O 1
ATOM 2909 N N . VAL A 1 360 ? 5.664 -16.298 23.213 1.00 89.06 360 VAL A N 1
ATOM 2910 C CA . VAL A 1 360 ? 6.567 -15.229 22.757 1.00 89.06 360 VAL A CA 1
ATOM 2911 C C . VAL A 1 360 ? 7.554 -15.758 21.714 1.00 89.06 360 VAL A C 1
ATOM 2913 O O . VAL A 1 360 ? 7.704 -15.154 20.659 1.00 89.06 360 VAL A O 1
ATOM 2916 N N . ALA A 1 361 ? 8.178 -16.918 21.942 1.00 86.00 361 ALA A N 1
ATOM 2917 C CA . ALA A 1 361 ? 9.094 -17.541 20.983 1.00 86.00 361 ALA A CA 1
ATOM 2918 C C . ALA A 1 361 ? 8.428 -17.823 19.623 1.00 86.00 361 ALA A C 1
ATOM 2920 O O . ALA A 1 361 ? 9.032 -17.580 18.576 1.00 86.00 361 ALA A O 1
ATOM 2921 N N . ARG A 1 362 ? 7.172 -18.285 19.630 1.00 80.88 362 ARG A N 1
ATOM 2922 C CA . ARG A 1 362 ? 6.418 -18.653 18.425 1.00 80.88 362 ARG A CA 1
ATOM 2923 C C . ARG A 1 362 ? 6.034 -17.457 17.550 1.00 80.88 362 ARG A C 1
ATOM 2925 O O . ARG A 1 362 ? 6.028 -17.610 16.332 1.00 80.88 362 ARG A O 1
ATOM 2932 N N . HIS A 1 363 ? 5.698 -16.306 18.133 1.00 81.06 363 HIS A N 1
ATOM 2933 C CA . HIS A 1 363 ? 5.083 -15.190 17.404 1.00 81.06 363 HIS A CA 1
ATOM 2934 C C . HIS A 1 363 ? 6.069 -14.027 17.165 1.00 81.06 363 HIS A C 1
ATOM 2936 O O . HIS A 1 363 ? 6.431 -13.345 18.125 1.00 81.06 363 HIS A O 1
ATOM 2942 N N . PRO A 1 364 ? 6.465 -13.733 15.906 1.00 82.44 364 PRO A N 1
ATOM 2943 C CA . PRO A 1 364 ? 7.374 -12.627 15.574 1.00 82.44 364 PRO A CA 1
ATOM 2944 C C . PRO A 1 364 ? 6.950 -11.261 16.129 1.00 82.44 364 PRO A C 1
ATOM 2946 O O . PRO A 1 364 ? 7.796 -10.517 16.622 1.00 82.44 364 PRO A O 1
ATOM 2949 N N . ALA A 1 365 ? 5.647 -10.955 16.135 1.00 82.62 365 ALA A N 1
ATOM 2950 C CA . ALA A 1 365 ? 5.105 -9.709 16.688 1.00 82.62 365 ALA A CA 1
ATOM 2951 C C . ALA A 1 365 ? 5.474 -9.509 18.173 1.00 82.62 365 ALA A C 1
ATOM 2953 O O . ALA A 1 365 ? 5.887 -8.425 18.574 1.00 82.62 365 ALA A O 1
ATOM 2954 N N . LEU A 1 366 ? 5.452 -10.578 18.980 1.00 86.19 366 LEU A N 1
ATOM 2955 C CA . LEU A 1 366 ? 5.849 -10.541 20.397 1.00 86.19 366 LEU A CA 1
ATOM 2956 C C . LEU A 1 366 ? 7.373 -10.475 20.597 1.00 86.19 366 LEU A C 1
ATOM 2958 O O . LEU A 1 366 ? 7.859 -10.361 21.722 1.00 86.19 366 LEU A O 1
ATOM 2962 N N . ARG A 1 367 ? 8.153 -10.551 19.520 1.00 90.81 367 ARG A N 1
ATOM 2963 C CA . ARG A 1 367 ? 9.617 -10.424 19.523 1.00 90.81 367 ARG A CA 1
ATOM 2964 C C . ARG A 1 367 ? 10.079 -9.240 18.680 1.00 90.81 367 ARG A C 1
ATOM 2966 O O . ARG A 1 367 ? 11.245 -9.188 18.297 1.00 90.81 367 ARG A O 1
ATOM 2973 N N . SER A 1 368 ? 9.161 -8.324 18.384 1.00 88.75 368 SER A N 1
ATOM 2974 C CA . SER A 1 368 ? 9.410 -7.154 17.555 1.00 88.75 368 SER A CA 1
ATOM 2975 C C . SER A 1 368 ? 9.709 -5.921 18.398 1.00 88.75 368 SER A C 1
ATOM 2977 O O . SER A 1 368 ? 9.080 -5.688 19.429 1.00 88.75 368 SER A O 1
ATOM 2979 N N . VAL A 1 369 ? 10.670 -5.131 17.935 1.00 89.06 369 VAL A N 1
ATOM 2980 C CA . VAL A 1 369 ? 11.028 -3.811 18.455 1.00 89.06 369 VAL A CA 1
ATOM 2981 C C . VAL A 1 369 ? 10.750 -2.793 17.357 1.00 89.06 369 VAL A C 1
ATOM 2983 O O . VAL A 1 369 ? 11.078 -3.044 16.202 1.00 89.06 369 VAL A O 1
ATOM 2986 N N . PHE A 1 370 ? 10.173 -1.649 17.707 1.00 86.12 370 PHE A N 1
ATOM 2987 C CA . PHE A 1 370 ? 9.919 -0.569 16.756 1.00 86.12 370 PHE A CA 1
ATOM 2988 C C . PHE A 1 370 ? 10.927 0.556 16.974 1.00 86.12 370 PHE A C 1
ATOM 2990 O O . PHE A 1 370 ? 11.151 0.977 18.110 1.00 86.12 370 PHE A O 1
ATOM 2997 N N . VAL A 1 371 ? 11.553 1.022 15.897 1.00 86.38 371 VAL A N 1
ATOM 2998 C CA . VAL A 1 371 ? 12.535 2.116 15.921 1.00 86.38 371 VAL A CA 1
ATOM 2999 C C . VAL A 1 371 ? 12.204 3.166 14.876 1.00 86.38 371 VAL A C 1
ATOM 3001 O O . VAL A 1 371 ? 11.476 2.882 13.930 1.00 86.38 371 VAL A O 1
ATOM 3004 N N . ASP A 1 372 ? 12.745 4.371 15.042 1.00 84.50 372 ASP A N 1
ATOM 3005 C CA . ASP A 1 372 ? 12.562 5.453 14.076 1.00 84.50 372 ASP A CA 1
ATOM 3006 C C . ASP A 1 372 ? 13.002 5.039 12.661 1.00 84.50 372 ASP A C 1
ATOM 3008 O O . ASP A 1 372 ? 13.967 4.292 12.464 1.00 84.50 372 ASP A O 1
ATOM 3012 N N . GLY A 1 373 ? 12.286 5.576 11.677 1.00 79.50 373 GLY A N 1
ATOM 3013 C CA . GLY A 1 373 ? 12.545 5.430 10.253 1.00 79.50 373 GLY A CA 1
ATOM 3014 C C . GLY A 1 373 ? 13.982 5.762 9.862 1.00 79.50 373 GLY A C 1
ATOM 3015 O O . GLY A 1 373 ? 14.558 6.760 10.301 1.00 79.50 373 GLY A O 1
ATOM 3016 N N . ILE A 1 374 ? 14.556 4.924 9.002 1.00 75.81 374 ILE A N 1
ATOM 3017 C CA . ILE A 1 374 ? 15.950 5.048 8.539 1.00 75.81 374 ILE A CA 1
ATOM 3018 C C . ILE A 1 374 ? 16.006 5.806 7.208 1.00 75.81 374 ILE A C 1
ATOM 3020 O O . ILE A 1 374 ? 16.995 6.476 6.900 1.00 75.81 374 ILE A O 1
ATOM 3024 N N . ASP A 1 375 ? 14.917 5.757 6.441 1.00 69.12 375 ASP A N 1
ATOM 3025 C CA . ASP A 1 375 ? 14.720 6.538 5.229 1.00 69.12 375 ASP A CA 1
ATOM 3026 C C . ASP A 1 375 ? 13.647 7.631 5.429 1.00 69.12 375 ASP A C 1
ATOM 3028 O O . ASP A 1 375 ? 12.967 7.703 6.449 1.00 69.12 375 ASP A O 1
ATOM 3032 N N . LYS A 1 376 ? 13.512 8.541 4.456 1.00 60.81 376 LYS A N 1
ATOM 3033 C CA . LYS A 1 376 ? 12.556 9.666 4.536 1.00 60.81 376 LYS A CA 1
ATOM 3034 C C . LYS A 1 376 ? 11.092 9.275 4.277 1.00 60.81 376 LYS A C 1
ATOM 3036 O O . LYS A 1 376 ? 10.230 10.149 4.342 1.00 60.81 376 LYS A O 1
ATOM 3041 N N . ARG A 1 377 ? 10.829 8.035 3.873 1.00 64.25 377 ARG A N 1
ATOM 3042 C CA . ARG A 1 377 ? 9.518 7.496 3.488 1.00 64.25 377 ARG A CA 1
ATOM 3043 C C . ARG A 1 377 ? 8.891 6.669 4.610 1.00 64.25 377 ARG A C 1
ATOM 3045 O O . ARG A 1 377 ? 7.673 6.690 4.729 1.00 64.25 377 ARG A O 1
ATOM 3052 N N . THR A 1 378 ? 9.694 5.989 5.424 1.00 66.06 378 THR A N 1
ATOM 3053 C CA . THR A 1 378 ? 9.249 5.214 6.592 1.00 66.06 378 THR A CA 1
ATOM 3054 C C . THR A 1 378 ? 9.276 6.076 7.851 1.00 66.06 378 THR A C 1
ATOM 3056 O O . THR A 1 378 ? 10.301 6.705 8.113 1.00 66.06 378 THR A O 1
ATOM 3059 N N . ALA A 1 379 ? 8.201 6.110 8.645 1.00 71.94 379 ALA A N 1
ATOM 3060 C CA . ALA A 1 379 ? 8.226 6.801 9.937 1.00 71.94 379 ALA A CA 1
ATOM 3061 C C . ALA A 1 379 ? 8.831 5.919 11.037 1.00 71.94 379 ALA A C 1
ATOM 3063 O O . ALA A 1 379 ? 9.638 6.418 11.822 1.00 71.94 379 ALA A O 1
ATOM 3064 N N . PHE A 1 380 ? 8.508 4.622 11.043 1.00 81.25 380 PHE A N 1
ATOM 3065 C CA . PHE A 1 380 ? 9.125 3.615 11.902 1.00 81.25 380 PHE A CA 1
ATOM 3066 C C . PHE A 1 380 ? 9.488 2.340 11.129 1.00 81.25 380 PHE A C 1
ATOM 3068 O O . PHE A 1 380 ? 8.966 2.042 10.052 1.00 81.25 380 PHE A O 1
ATOM 3075 N N . VAL A 1 381 ? 10.394 1.558 11.709 1.00 84.94 381 VAL A N 1
ATOM 3076 C CA . VAL A 1 381 ? 10.844 0.254 11.218 1.00 84.94 381 VAL A CA 1
ATOM 3077 C C . VAL A 1 381 ? 10.624 -0.787 12.313 1.00 84.94 381 VAL A C 1
ATOM 3079 O O . VAL A 1 381 ? 10.973 -0.569 13.475 1.00 84.94 381 VAL A O 1
ATOM 3082 N N . GLN A 1 382 ? 10.051 -1.927 11.940 1.00 86.25 382 GLN A N 1
ATOM 3083 C CA . GLN A 1 382 ? 9.859 -3.085 12.797 1.00 86.25 382 GLN A CA 1
ATOM 3084 C C . GLN A 1 382 ? 11.068 -4.015 12.684 1.00 86.25 382 GLN A C 1
ATOM 3086 O O . GLN A 1 382 ? 11.400 -4.504 11.609 1.00 86.25 382 GLN A O 1
ATOM 3091 N N . ILE A 1 383 ? 11.712 -4.298 13.809 1.00 89.25 383 ILE A N 1
ATOM 3092 C CA . ILE A 1 383 ? 12.885 -5.165 13.905 1.00 89.25 383 ILE A CA 1
ATOM 3093 C C . ILE A 1 383 ? 12.499 -6.419 14.673 1.00 89.25 383 ILE A C 1
ATOM 3095 O O . ILE A 1 383 ? 12.132 -6.356 15.846 1.00 89.25 383 ILE A O 1
ATOM 3099 N N . VAL A 1 384 ? 12.591 -7.567 14.011 1.00 89.38 384 VAL A N 1
ATOM 3100 C CA . VAL A 1 384 ? 12.199 -8.864 14.558 1.00 89.38 384 VAL A CA 1
ATOM 3101 C C . VAL A 1 384 ? 13.437 -9.569 15.095 1.00 89.38 384 VAL A C 1
ATOM 3103 O O . VAL A 1 384 ? 14.378 -9.866 14.358 1.00 89.38 384 VAL A O 1
ATOM 3106 N N . LEU A 1 385 ? 13.444 -9.859 16.393 1.00 91.31 385 LEU A N 1
ATOM 3107 C CA . LEU A 1 385 ? 14.536 -10.597 17.031 1.00 91.31 385 LEU A CA 1
ATOM 3108 C C . LEU A 1 385 ? 14.513 -12.075 16.604 1.00 91.31 385 LEU A C 1
ATOM 3110 O O . LEU A 1 385 ? 13.561 -12.526 15.982 1.00 91.31 385 LEU A O 1
ATOM 3114 N N . GLU A 1 386 ? 15.523 -12.871 16.937 1.00 91.38 386 GLU A N 1
ATOM 3115 C CA . GLU A 1 386 ? 15.477 -14.338 16.785 1.00 91.38 386 GLU A CA 1
ATOM 3116 C C . GLU A 1 386 ? 14.721 -14.988 17.941 1.00 91.38 386 GLU A C 1
ATOM 3118 O O . GLU A 1 386 ? 13.916 -15.903 17.776 1.00 91.38 386 GLU A O 1
ATOM 3123 N N . TYR A 1 387 ? 14.937 -14.442 19.129 1.00 89.81 387 TYR A N 1
ATOM 3124 C CA . TYR A 1 387 ? 14.324 -14.870 20.367 1.00 89.81 387 TYR A CA 1
ATOM 3125 C C . TYR A 1 387 ? 14.128 -13.648 21.262 1.00 89.81 387 TYR A C 1
ATOM 3127 O O . TYR A 1 387 ? 14.834 -12.651 21.137 1.00 89.81 387 TYR A O 1
ATOM 3135 N N . PHE A 1 388 ? 13.160 -13.711 22.169 1.00 90.19 388 PHE A N 1
ATOM 3136 C CA . PHE A 1 388 ? 13.020 -12.726 23.230 1.00 90.19 388 PHE A CA 1
ATOM 3137 C C . PHE A 1 388 ? 12.406 -13.394 24.450 1.00 90.19 388 PHE A C 1
ATOM 3139 O O . PHE A 1 388 ? 11.429 -14.134 24.337 1.00 90.19 388 PHE A O 1
ATOM 3146 N N . LYS A 1 389 ? 12.979 -13.138 25.627 1.00 89.50 389 LYS A N 1
ATOM 3147 C CA . LYS A 1 389 ? 12.414 -13.618 26.885 1.00 89.50 389 LYS A CA 1
ATOM 3148 C C . LYS A 1 389 ? 11.417 -12.582 27.401 1.00 89.50 389 LYS A C 1
ATOM 3150 O O . LYS A 1 389 ? 11.833 -11.600 28.007 1.00 89.50 389 LYS A O 1
ATOM 3155 N N . GLY A 1 390 ? 10.125 -12.812 27.164 1.00 87.50 390 GLY A N 1
ATOM 3156 C CA . GLY A 1 390 ? 9.055 -11.901 27.584 1.00 87.50 390 GLY A CA 1
ATOM 3157 C C . GLY A 1 390 ? 9.069 -11.635 29.090 1.00 87.50 390 GLY A C 1
ATOM 3158 O O . GLY A 1 390 ? 9.389 -12.532 29.878 1.00 87.50 390 GLY A O 1
ATOM 3159 N N . GLU A 1 391 ? 8.713 -10.419 29.502 1.00 88.75 391 GLU A N 1
ATOM 3160 C CA . GLU A 1 391 ? 8.667 -10.057 30.919 1.00 88.75 391 GLU A CA 1
ATOM 3161 C C . GLU A 1 391 ? 7.535 -10.815 31.626 1.00 88.75 391 GLU A C 1
ATOM 3163 O O . GLU A 1 391 ? 6.384 -10.792 31.185 1.00 88.75 391 GLU A O 1
ATOM 3168 N N . VAL A 1 392 ? 7.865 -11.493 32.733 1.00 92.44 392 VAL A N 1
ATOM 3169 C CA . VAL A 1 392 ? 6.875 -12.171 33.578 1.00 92.44 392 VAL A CA 1
ATOM 3170 C C . VAL A 1 392 ? 7.072 -11.793 35.038 1.00 92.44 392 VAL A C 1
ATOM 3172 O O . VAL A 1 392 ? 8.094 -12.131 35.640 1.00 92.44 392 VAL A O 1
ATOM 3175 N N . ILE A 1 393 ? 6.069 -11.145 35.623 1.00 92.19 393 ILE A N 1
ATOM 3176 C CA . ILE A 1 393 ? 6.020 -10.798 37.043 1.00 92.19 393 ILE A CA 1
ATOM 3177 C C . ILE A 1 393 ? 5.150 -11.824 37.767 1.00 92.19 393 ILE A C 1
ATOM 3179 O O . ILE A 1 393 ? 4.030 -12.104 37.354 1.00 92.19 393 ILE A O 1
ATOM 3183 N N . VAL A 1 394 ? 5.649 -12.376 38.872 1.00 92.56 394 VAL A N 1
ATOM 3184 C CA . VAL A 1 394 ? 4.892 -13.298 39.731 1.00 92.56 394 VAL A CA 1
ATOM 3185 C C . VAL A 1 394 ? 4.831 -12.722 41.133 1.00 92.56 394 VAL A C 1
ATOM 3187 O O . VAL A 1 394 ? 5.868 -12.389 41.705 1.00 92.56 394 VAL A O 1
ATOM 3190 N N . THR A 1 395 ? 3.632 -12.623 41.697 1.00 91.75 395 THR A N 1
ATOM 3191 C CA . THR A 1 395 ? 3.425 -12.074 43.041 1.00 91.75 395 THR A CA 1
ATOM 3192 C C . THR A 1 395 ? 2.212 -12.706 43.735 1.00 91.75 395 THR A C 1
ATOM 3194 O O . THR A 1 395 ? 1.509 -13.534 43.152 1.00 91.75 395 THR A O 1
ATOM 3197 N N . THR A 1 396 ? 1.974 -12.362 45.000 1.00 90.88 396 THR A N 1
ATOM 3198 C CA . THR A 1 396 ? 0.822 -12.819 45.792 1.00 90.88 396 THR A CA 1
ATOM 3199 C C . THR A 1 396 ? -0.088 -11.648 46.153 1.00 90.88 396 THR A C 1
ATOM 3201 O O . THR A 1 396 ? 0.370 -10.520 46.331 1.00 90.88 396 THR A O 1
ATOM 3204 N N . ALA A 1 397 ? -1.390 -11.908 46.267 1.00 90.44 397 ALA A N 1
ATOM 3205 C CA . ALA A 1 397 ? -2.361 -10.941 46.769 1.00 90.44 397 ALA A CA 1
ATOM 3206 C C . ALA A 1 397 ? -3.329 -11.603 47.763 1.00 90.44 397 ALA A C 1
ATOM 3208 O O . ALA A 1 397 ? -3.754 -12.741 47.548 1.00 90.44 397 ALA A O 1
ATOM 3209 N N . PRO A 1 398 ? -3.741 -10.891 48.827 1.00 88.75 398 PRO A N 1
ATOM 3210 C CA . PRO A 1 398 ? -4.630 -11.452 49.840 1.00 88.75 398 PRO A CA 1
ATOM 3211 C C . PRO A 1 398 ? -6.032 -11.746 49.290 1.00 88.75 398 PRO A C 1
ATOM 3213 O O . PRO A 1 398 ? -6.678 -12.692 49.723 1.00 88.75 398 PRO A O 1
ATOM 3216 N N . THR A 1 399 ? -6.509 -10.953 48.324 1.00 88.94 399 THR A N 1
ATOM 3217 C CA . THR A 1 399 ? -7.824 -11.116 47.684 1.00 88.94 399 THR A CA 1
ATOM 3218 C C . THR A 1 399 ? -7.749 -10.794 46.194 1.00 88.94 399 THR A C 1
ATOM 3220 O O . THR A 1 399 ? -6.862 -10.054 45.758 1.00 88.94 399 THR A O 1
ATOM 3223 N N . ARG A 1 400 ? -8.732 -11.268 45.415 1.00 84.50 400 ARG A N 1
ATOM 3224 C CA . ARG A 1 400 ? -8.914 -10.881 44.004 1.00 84.50 400 ARG A CA 1
ATOM 3225 C C . ARG A 1 400 ? -8.999 -9.364 43.824 1.00 84.50 400 ARG A C 1
ATOM 3227 O O . ARG A 1 400 ? -8.379 -8.814 42.923 1.00 84.50 400 ARG A O 1
ATOM 3234 N N . HIS A 1 401 ? -9.727 -8.679 44.704 1.00 86.38 401 HIS A N 1
ATOM 3235 C CA . HIS A 1 401 ? -9.868 -7.224 44.639 1.00 86.38 401 HIS A CA 1
ATOM 3236 C C . HIS A 1 401 ? -8.529 -6.506 44.864 1.00 86.38 401 HIS A C 1
ATOM 3238 O O . HIS A 1 401 ? -8.200 -5.573 44.138 1.00 86.38 401 HIS A O 1
ATOM 3244 N N . ALA A 1 402 ? -7.713 -6.988 45.809 1.00 87.19 402 ALA A N 1
ATOM 3245 C CA . ALA A 1 402 ? -6.371 -6.454 46.032 1.00 87.19 402 ALA A CA 1
ATOM 3246 C C . ALA A 1 402 ? -5.438 -6.692 44.830 1.00 87.19 402 ALA A C 1
ATOM 3248 O O . ALA A 1 402 ? -4.621 -5.825 44.525 1.00 87.19 402 ALA A O 1
ATOM 3249 N N . ALA A 1 403 ? -5.576 -7.824 44.128 1.00 88.06 403 ALA A N 1
ATOM 3250 C CA . ALA A 1 403 ? -4.825 -8.088 42.899 1.00 88.06 403 ALA A CA 1
ATOM 3251 C C . ALA A 1 403 ? -5.180 -7.082 41.792 1.00 88.06 403 ALA A C 1
ATOM 3253 O O . ALA A 1 403 ? -4.281 -6.495 41.201 1.00 88.06 403 ALA A O 1
ATOM 3254 N N . LEU A 1 404 ? -6.474 -6.814 41.572 1.00 86.69 404 LEU A N 1
ATOM 3255 C CA . LEU A 1 404 ? -6.939 -5.844 40.570 1.00 86.69 404 LEU A CA 1
ATOM 3256 C C . LEU A 1 404 ? -6.465 -4.412 40.872 1.00 86.69 404 LEU A C 1
ATOM 3258 O O . LEU A 1 404 ? -5.950 -3.749 39.981 1.00 86.69 404 LEU A O 1
ATOM 3262 N N . ILE A 1 405 ? -6.535 -3.967 42.133 1.00 86.19 405 ILE A N 1
ATOM 3263 C CA . ILE A 1 405 ? -5.993 -2.652 42.535 1.00 86.19 405 ILE A CA 1
ATOM 3264 C C . ILE A 1 405 ? -4.480 -2.580 42.293 1.00 86.19 405 ILE A C 1
ATOM 3266 O O . ILE A 1 405 ? -3.959 -1.538 41.905 1.00 86.19 405 ILE A O 1
ATOM 3270 N N . SER A 1 406 ? -3.765 -3.679 42.542 1.00 86.88 406 SER A N 1
ATOM 3271 C CA . SER A 1 406 ? -2.313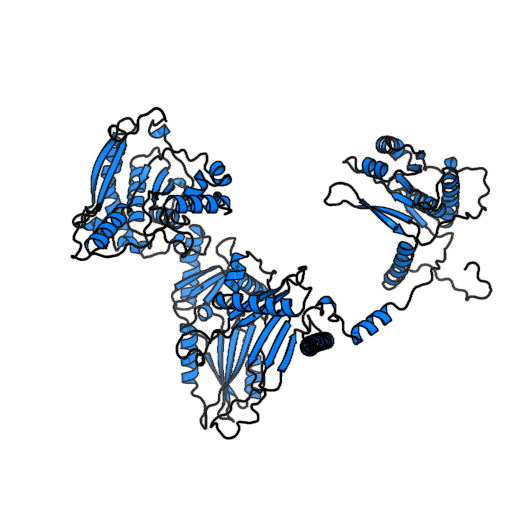 -3.727 42.346 1.00 86.88 406 SER A CA 1
ATOM 3272 C C . SER A 1 406 ? -1.936 -3.673 40.863 1.00 86.88 406 SER A C 1
ATOM 3274 O O . SER A 1 406 ? -0.922 -3.066 40.532 1.00 86.88 406 SER A O 1
ATOM 3276 N N . ILE A 1 407 ? -2.755 -4.264 39.984 1.00 86.44 407 ILE A N 1
ATOM 3277 C CA . ILE A 1 407 ? -2.602 -4.183 38.525 1.00 86.44 407 ILE A CA 1
ATOM 3278 C C . ILE A 1 407 ? -2.701 -2.726 38.055 1.00 86.44 407 ILE A C 1
ATOM 3280 O O . ILE A 1 407 ? -1.820 -2.264 37.333 1.00 86.44 407 ILE A O 1
ATOM 3284 N N . ASP A 1 408 ? -3.690 -1.971 38.541 1.00 81.69 408 ASP A N 1
ATOM 3285 C CA . ASP A 1 408 ? -3.872 -0.550 38.192 1.00 81.69 408 ASP A CA 1
ATOM 3286 C C . ASP A 1 408 ? -2.701 0.347 38.647 1.00 81.69 408 ASP A C 1
ATOM 3288 O O . ASP A 1 408 ? -2.544 1.471 38.167 1.00 81.69 408 ASP A O 1
ATOM 3292 N N . GLN A 1 409 ? -1.871 -0.134 39.578 1.00 83.88 409 GLN A N 1
ATOM 3293 C CA . GLN A 1 409 ? -0.702 0.574 40.113 1.00 83.88 409 GLN A CA 1
ATOM 3294 C C . GLN A 1 409 ? 0.622 0.157 39.459 1.00 83.88 409 GLN A C 1
ATOM 3296 O O . GLN A 1 409 ? 1.676 0.687 39.829 1.00 83.88 409 GLN A O 1
ATOM 3301 N N . LEU A 1 410 ? 0.607 -0.790 38.516 1.00 82.44 410 LEU A N 1
ATOM 3302 C CA . LEU A 1 410 ? 1.822 -1.236 37.843 1.00 82.44 410 LEU A CA 1
ATOM 3303 C C . LEU A 1 410 ? 2.463 -0.095 37.033 1.00 82.44 410 LEU A C 1
ATOM 3305 O O . LEU A 1 410 ? 1.762 0.716 36.423 1.00 82.44 410 LEU A O 1
ATOM 3309 N N . PRO A 1 411 ? 3.807 -0.030 36.975 1.00 77.75 411 PRO A N 1
ATOM 3310 C CA . PRO A 1 411 ? 4.487 0.952 36.146 1.00 77.75 411 PRO A CA 1
ATOM 3311 C C . PRO A 1 411 ? 4.137 0.720 34.676 1.00 77.75 411 PRO A C 1
ATOM 3313 O O . PRO A 1 411 ? 4.146 -0.420 34.203 1.00 77.75 411 PRO A O 1
ATOM 3316 N N . ASN A 1 412 ? 3.856 1.805 33.955 1.00 71.12 412 ASN A N 1
ATOM 3317 C CA . ASN A 1 412 ? 3.566 1.743 32.527 1.00 71.12 412 ASN A CA 1
ATOM 3318 C C . ASN A 1 412 ? 4.769 1.182 31.758 1.00 71.12 412 ASN A C 1
ATOM 3320 O O . ASN A 1 412 ? 5.900 1.631 31.952 1.00 71.12 412 ASN A O 1
ATOM 3324 N N . ILE A 1 413 ? 4.507 0.223 30.870 1.00 71.50 413 ILE A N 1
ATOM 3325 C CA . ILE A 1 413 ? 5.469 -0.212 29.853 1.00 71.50 413 ILE A CA 1
ATOM 3326 C C . ILE A 1 413 ? 5.695 0.981 28.921 1.00 71.50 413 ILE A C 1
ATOM 3328 O O . ILE A 1 413 ? 4.736 1.640 28.515 1.00 71.50 413 ILE A O 1
ATOM 3332 N N . ASN A 1 414 ? 6.952 1.316 28.635 1.00 65.62 414 ASN A N 1
ATOM 3333 C CA . ASN A 1 414 ? 7.262 2.432 27.750 1.00 65.62 414 ASN A CA 1
ATOM 3334 C C . ASN A 1 414 ? 7.412 1.915 26.320 1.00 65.62 414 ASN A C 1
ATOM 3336 O O . ASN A 1 414 ? 8.458 1.389 25.962 1.00 65.62 414 ASN A O 1
ATOM 3340 N N . TYR A 1 415 ? 6.367 2.101 25.520 1.00 65.44 415 TYR A N 1
ATOM 3341 C CA . TYR A 1 415 ? 6.256 1.578 24.158 1.00 65.44 415 TYR A CA 1
ATOM 3342 C C . TYR A 1 415 ? 7.161 2.271 23.120 1.00 65.44 415 TYR A C 1
ATOM 3344 O O . TYR A 1 415 ? 7.296 1.756 22.018 1.00 65.44 415 TYR A O 1
ATOM 3352 N N . GLN A 1 416 ? 7.795 3.404 23.456 1.00 57.59 416 GLN A N 1
ATOM 3353 C CA . GLN A 1 416 ? 8.653 4.163 22.531 1.00 57.59 416 GLN A CA 1
ATOM 3354 C C . GLN A 1 416 ? 10.144 4.134 22.875 1.00 57.59 416 GLN A C 1
ATOM 3356 O O . GLN A 1 416 ? 10.980 4.161 21.981 1.00 57.59 416 GLN A O 1
ATOM 3361 N N . SER A 1 417 ? 10.510 4.139 24.161 1.00 54.59 417 SER A N 1
ATOM 3362 C CA . SER A 1 417 ? 11.921 4.250 24.568 1.00 54.59 417 SER A CA 1
ATOM 3363 C C . SER A 1 417 ? 12.545 2.921 24.987 1.00 54.59 417 SER A C 1
ATOM 3365 O O . SER A 1 417 ? 13.708 2.891 25.394 1.00 54.59 417 SER A O 1
ATOM 3367 N N . GLN A 1 418 ? 11.772 1.837 24.983 1.00 59.69 418 GLN A N 1
ATOM 3368 C CA . GLN A 1 418 ? 12.284 0.508 25.262 1.00 59.69 418 GLN A CA 1
ATOM 3369 C C . GLN A 1 418 ? 12.672 -0.142 23.941 1.00 59.69 418 GLN A C 1
ATOM 3371 O O . GLN A 1 418 ? 11.827 -0.502 23.134 1.00 59.69 418 GLN A O 1
ATOM 3376 N N . LEU A 1 419 ? 13.975 -0.339 23.752 1.00 73.31 419 LEU A N 1
ATOM 3377 C CA . LEU A 1 419 ? 14.541 -1.155 22.674 1.00 73.31 419 LEU A CA 1
ATOM 3378 C C . LEU A 1 419 ? 14.265 -2.658 22.901 1.00 73.31 419 LEU A C 1
ATOM 3380 O O . LEU A 1 419 ? 15.102 -3.497 22.585 1.00 73.31 419 LEU A O 1
ATOM 3384 N N . VAL A 1 420 ? 13.130 -2.996 23.519 1.00 82.00 420 VAL A N 1
ATOM 3385 C CA . VAL A 1 420 ? 12.672 -4.352 23.818 1.00 82.00 420 VAL A CA 1
ATOM 3386 C C . VAL A 1 420 ? 11.180 -4.471 23.475 1.00 82.00 420 VAL A C 1
ATOM 3388 O O . VAL A 1 420 ? 10.457 -3.482 23.599 1.00 82.00 420 VAL A O 1
ATOM 3391 N N . PRO A 1 421 ? 10.702 -5.657 23.057 1.00 86.75 421 PRO A N 1
ATOM 3392 C CA . PRO A 1 421 ? 9.294 -5.884 22.747 1.00 86.75 421 PRO A CA 1
ATOM 3393 C C . PRO A 1 421 ? 8.362 -5.477 23.900 1.00 86.75 421 PRO A C 1
ATOM 3395 O O . PRO A 1 421 ? 8.550 -5.949 25.027 1.00 86.75 421 PRO A O 1
ATOM 3398 N N . PRO A 1 422 ? 7.356 -4.617 23.656 1.00 83.00 422 PRO A N 1
ATOM 3399 C CA . PRO A 1 422 ? 6.646 -3.944 24.731 1.00 83.00 422 PRO A CA 1
ATOM 3400 C C . PRO A 1 422 ? 5.394 -4.726 25.155 1.00 83.00 422 PRO A C 1
ATOM 3402 O O . PRO A 1 422 ? 4.257 -4.341 24.881 1.00 83.00 422 PRO A O 1
ATOM 3405 N N . HIS A 1 423 ? 5.606 -5.855 25.828 1.00 87.69 423 HIS A N 1
ATOM 3406 C CA . HIS A 1 423 ? 4.544 -6.652 26.445 1.00 87.69 423 HIS A CA 1
ATOM 3407 C C . HIS A 1 423 ? 4.991 -7.232 27.786 1.00 87.69 423 HIS A C 1
ATOM 3409 O O . HIS A 1 423 ? 6.183 -7.399 28.052 1.00 87.69 423 HIS A O 1
ATOM 3415 N N . ARG A 1 424 ? 4.018 -7.540 28.644 1.00 90.19 424 ARG A N 1
ATOM 3416 C CA . ARG A 1 424 ? 4.251 -8.085 29.981 1.00 90.19 424 ARG A CA 1
ATOM 3417 C C . ARG A 1 424 ? 3.134 -9.024 30.398 1.00 90.19 424 ARG A C 1
ATOM 3419 O O . ARG A 1 424 ? 1.959 -8.714 30.228 1.00 90.19 424 ARG A O 1
ATOM 3426 N N . LEU A 1 425 ? 3.514 -10.127 31.037 1.00 92.31 425 LEU A N 1
ATOM 3427 C CA . LEU A 1 425 ? 2.607 -11.012 31.760 1.00 92.31 425 LEU A CA 1
ATOM 3428 C C . LEU A 1 425 ? 2.785 -10.818 33.272 1.00 92.31 425 LEU A C 1
ATOM 3430 O O . LEU A 1 425 ? 3.902 -10.820 33.788 1.00 92.31 425 LEU A O 1
ATOM 3434 N N . VAL A 1 426 ? 1.686 -10.716 34.009 1.00 93.50 426 VAL A N 1
ATOM 3435 C CA . VAL A 1 426 ? 1.668 -10.626 35.470 1.00 93.50 426 VAL A CA 1
ATOM 3436 C C . VAL A 1 426 ? 0.762 -11.714 36.036 1.00 93.50 426 VAL A C 1
ATOM 3438 O O . VAL A 1 426 ? -0.395 -11.840 35.652 1.00 93.50 426 VAL A O 1
ATOM 3441 N N . LEU A 1 427 ? 1.285 -12.510 36.965 1.00 93.00 427 LEU A N 1
ATOM 3442 C CA . LEU A 1 427 ? 0.586 -13.619 37.608 1.00 93.00 427 LEU A CA 1
ATOM 3443 C C . LEU A 1 427 ? 0.476 -13.350 39.116 1.00 93.00 427 LEU A C 1
ATOM 3445 O O . LEU A 1 427 ? 1.481 -13.354 39.830 1.00 93.00 427 LEU A O 1
ATOM 3449 N N . TYR A 1 428 ? -0.744 -13.148 39.610 1.00 92.69 428 TYR A N 1
ATOM 3450 C CA . TYR A 1 428 ? -1.054 -13.004 41.033 1.00 92.69 428 TYR A CA 1
ATOM 3451 C C . TYR A 1 428 ? -1.620 -14.307 41.593 1.00 92.69 428 TYR A C 1
ATOM 3453 O O . TYR A 1 428 ? -2.698 -14.746 41.196 1.00 92.69 428 TYR A O 1
ATOM 3461 N N . LYS A 1 429 ? -0.943 -14.891 42.579 1.00 91.44 429 LYS A N 1
ATOM 3462 C CA . LYS A 1 429 ? -1.491 -15.981 43.391 1.00 91.44 429 LYS A CA 1
ATOM 3463 C C . LYS A 1 429 ? -2.376 -15.412 44.499 1.00 91.44 429 LYS A C 1
ATOM 3465 O O . LYS A 1 429 ? -1.898 -14.613 45.306 1.00 91.44 429 LYS A O 1
ATOM 3470 N N . ILE A 1 430 ? -3.635 -15.839 44.565 1.00 90.44 430 ILE A N 1
ATOM 3471 C CA . ILE A 1 430 ? -4.553 -15.405 45.623 1.00 90.44 430 ILE A CA 1
ATOM 3472 C C . ILE A 1 430 ? -4.337 -16.263 46.875 1.00 90.44 430 ILE A C 1
ATOM 3474 O O . ILE A 1 430 ? -4.257 -17.483 46.795 1.00 90.44 430 ILE A O 1
ATOM 3478 N N . GLU A 1 431 ? -4.186 -15.638 48.044 1.00 84.56 431 GLU A N 1
ATOM 3479 C CA . GLU A 1 431 ? -3.908 -16.362 49.299 1.00 84.56 431 GLU A CA 1
ATOM 3480 C C . GLU A 1 431 ? -5.144 -17.068 49.870 1.00 84.56 431 GLU A C 1
ATOM 3482 O O . GLU A 1 431 ? -5.024 -18.100 50.527 1.00 84.56 431 GLU A O 1
ATOM 3487 N N . GLN A 1 432 ? -6.326 -16.500 49.626 1.00 71.06 432 GLN A N 1
ATOM 3488 C CA . GLN A 1 432 ? -7.601 -16.965 50.177 1.00 71.06 432 GLN A CA 1
ATOM 3489 C C . GLN A 1 432 ? -8.344 -17.962 49.274 1.00 71.06 432 GLN A C 1
ATOM 3491 O O . GLN A 1 432 ? -9.366 -18.495 49.701 1.00 71.06 432 GLN A O 1
ATOM 3496 N N . ASP A 1 433 ? -7.850 -18.222 48.058 1.00 72.94 433 ASP A N 1
ATOM 3497 C CA . ASP A 1 433 ? -8.523 -19.061 47.060 1.00 72.94 433 ASP A CA 1
ATOM 3498 C C . ASP A 1 433 ? -7.513 -19.840 46.193 1.00 72.94 433 ASP A C 1
ATOM 3500 O O . ASP A 1 433 ? -6.357 -19.443 46.050 1.00 72.94 433 ASP A O 1
ATOM 3504 N N . SER A 1 434 ? -7.928 -20.957 45.592 1.00 79.75 434 SER A N 1
ATOM 3505 C CA . SER A 1 434 ? -7.102 -21.768 44.680 1.00 79.75 434 SER A CA 1
ATOM 3506 C C . SER A 1 434 ? -7.102 -21.214 43.249 1.00 79.75 434 SER A C 1
ATOM 3508 O O . SER A 1 434 ? -7.203 -21.964 42.279 1.00 79.75 434 SER A O 1
ATOM 3510 N N . THR A 1 435 ? -6.949 -19.896 43.112 1.00 84.44 435 THR A N 1
ATOM 3511 C CA . THR A 1 435 ? -7.038 -19.167 41.839 1.00 84.44 435 THR A CA 1
ATOM 3512 C C . THR A 1 435 ? -5.794 -18.320 41.576 1.00 84.44 435 THR A C 1
ATOM 3514 O O . THR A 1 435 ? -5.153 -17.807 42.500 1.00 84.44 435 THR A O 1
ATOM 3517 N N . ILE A 1 436 ? -5.476 -18.113 40.299 1.00 88.75 436 ILE A N 1
ATOM 3518 C CA . ILE A 1 436 ? -4.442 -17.173 39.849 1.00 88.75 436 ILE A CA 1
ATOM 3519 C C . ILE A 1 436 ? -5.091 -16.103 38.984 1.00 88.75 436 ILE A C 1
ATOM 3521 O O . ILE A 1 436 ? -5.834 -16.425 38.066 1.00 88.75 436 ILE A O 1
ATOM 3525 N N . ILE A 1 437 ? -4.786 -14.835 39.240 1.00 90.56 437 ILE A N 1
ATOM 3526 C CA . ILE A 1 437 ? -5.137 -13.752 38.320 1.00 90.56 437 ILE A CA 1
ATOM 3527 C C . ILE A 1 437 ? -3.975 -13.569 37.348 1.00 90.56 437 ILE A C 1
ATOM 3529 O O . ILE A 1 437 ? -2.847 -13.300 37.758 1.00 90.56 437 ILE A O 1
ATOM 3533 N N . CYS A 1 438 ? -4.254 -13.751 36.066 1.00 90.12 438 CYS A N 1
ATOM 3534 C CA . CYS A 1 438 ? -3.326 -13.586 34.960 1.00 90.12 438 CYS A CA 1
ATOM 3535 C C . CYS A 1 438 ? -3.649 -12.274 34.251 1.00 90.12 438 CYS A C 1
ATOM 3537 O O . CYS A 1 438 ? -4.763 -12.092 33.782 1.00 90.12 438 CYS A O 1
ATOM 3539 N N . HIS A 1 439 ? -2.702 -11.353 34.185 1.00 90.69 439 HIS A N 1
ATOM 3540 C CA . HIS A 1 439 ? -2.863 -10.067 33.527 1.00 90.69 439 HIS A CA 1
ATOM 3541 C C . HIS A 1 439 ? -1.817 -9.920 32.431 1.00 90.69 439 HIS A C 1
ATOM 3543 O O . HIS A 1 439 ? -0.629 -10.090 32.689 1.00 90.69 439 HIS A O 1
ATOM 3549 N N . ILE A 1 440 ? -2.252 -9.619 31.216 1.00 87.06 440 ILE A N 1
ATOM 3550 C CA . ILE A 1 440 ? -1.383 -9.438 30.057 1.00 87.06 440 ILE A CA 1
ATOM 3551 C C . ILE A 1 440 ? -1.531 -7.993 29.597 1.00 87.06 440 ILE A C 1
ATOM 3553 O O . ILE A 1 440 ? -2.652 -7.528 29.425 1.00 87.06 440 ILE A O 1
ATOM 3557 N N . GLU A 1 441 ? -0.417 -7.296 29.396 1.00 84.88 441 GLU A N 1
ATOM 3558 C CA . GLU A 1 441 ? -0.368 -5.945 28.830 1.00 84.88 441 GLU A CA 1
ATOM 3559 C C . GLU A 1 441 ? 0.486 -5.950 27.566 1.00 84.88 441 GLU A C 1
ATOM 3561 O O . GLU A 1 441 ? 1.563 -6.550 27.556 1.00 84.88 441 GLU A O 1
ATOM 3566 N N . MET A 1 442 ? 0.032 -5.265 26.518 1.00 79.06 442 MET A N 1
ATOM 3567 C CA . MET A 1 442 ? 0.795 -5.076 25.282 1.00 79.06 442 MET A CA 1
ATOM 3568 C C . MET A 1 442 ? 0.325 -3.834 24.505 1.00 79.06 442 MET A C 1
ATOM 3570 O O . MET A 1 442 ? -0.771 -3.321 24.733 1.00 79.06 442 MET A O 1
ATOM 3574 N N . GLY A 1 443 ? 1.152 -3.301 23.604 1.00 69.19 443 GLY A N 1
ATOM 3575 C CA . GLY A 1 443 ? 0.806 -2.101 22.823 1.00 69.19 443 GLY A CA 1
ATOM 3576 C C . GLY A 1 443 ? -0.051 -2.434 21.600 1.00 69.19 443 GLY A C 1
ATOM 3577 O O . GLY A 1 443 ? 0.186 -3.458 20.979 1.00 69.19 443 GLY A O 1
ATOM 3578 N N . HIS A 1 444 ? -0.986 -1.574 21.180 1.00 62.78 444 HIS A N 1
ATOM 3579 C CA . HIS A 1 444 ? -1.762 -1.865 19.954 1.00 62.78 444 HIS A CA 1
ATOM 3580 C C . HIS A 1 444 ? -0.919 -1.824 18.665 1.00 62.78 444 HIS A C 1
ATOM 3582 O O . HIS A 1 444 ? -1.357 -2.338 17.645 1.00 62.78 444 HIS A O 1
ATOM 3588 N N . ALA A 1 445 ? 0.313 -1.292 18.698 1.00 59.47 445 ALA A N 1
ATOM 3589 C CA . ALA A 1 445 ? 1.272 -1.408 17.591 1.00 59.47 445 ALA A CA 1
ATOM 3590 C C . ALA A 1 445 ? 1.558 -2.878 17.212 1.00 59.47 445 ALA A C 1
ATOM 3592 O O . ALA A 1 445 ? 2.091 -3.148 16.141 1.00 59.47 445 ALA A O 1
ATOM 3593 N N . ILE A 1 446 ? 1.199 -3.823 18.091 1.00 64.38 446 ILE A N 1
ATOM 3594 C CA . ILE A 1 446 ? 1.221 -5.260 17.823 1.00 64.38 446 ILE A CA 1
ATOM 3595 C C . ILE A 1 446 ? -0.181 -5.903 17.705 1.00 64.38 446 ILE A C 1
ATOM 3597 O O . ILE A 1 446 ? -0.212 -7.124 17.568 1.00 64.38 446 ILE A O 1
ATOM 3601 N N . THR A 1 447 ? -1.312 -5.162 17.746 1.00 50.69 447 THR A N 1
ATOM 3602 C CA . THR A 1 447 ? -2.678 -5.754 17.785 1.00 50.69 447 THR A CA 1
ATOM 3603 C C . THR A 1 447 ? -3.750 -5.295 16.749 1.00 50.69 447 THR A C 1
ATOM 3605 O O . THR A 1 447 ? -4.381 -6.210 16.231 1.00 50.69 447 THR A O 1
ATOM 3608 N N . ASP A 1 448 ? -3.986 -4.011 16.378 1.00 46.97 448 ASP A N 1
ATOM 3609 C CA . ASP A 1 448 ? -5.277 -3.596 15.708 1.00 46.97 448 ASP A CA 1
ATOM 3610 C C . ASP A 1 448 ? -5.165 -2.547 14.553 1.00 46.97 448 ASP A C 1
ATOM 3612 O O . ASP A 1 448 ? -4.706 -1.445 14.818 1.00 46.97 448 ASP A O 1
ATOM 3616 N N . ALA A 1 449 ? -5.620 -2.782 13.305 1.00 31.84 449 ALA A N 1
ATOM 3617 C CA . ALA A 1 449 ? -5.708 -1.738 12.248 1.00 31.84 449 ALA A CA 1
ATOM 3618 C C . ALA A 1 449 ? -6.927 -1.806 11.326 1.00 31.84 449 ALA A C 1
ATOM 3620 O O . ALA A 1 449 ? -7.088 -2.811 10.636 1.00 31.84 449 ALA A O 1
ATOM 3621 N N . TYR A 1 450 ? -7.478 -0.598 11.078 1.00 28.02 450 TYR A N 1
ATOM 3622 C CA . TYR A 1 450 ? -8.017 -0.033 9.820 1.00 28.02 450 TYR A CA 1
ATOM 3623 C C . TYR A 1 450 ? -9.575 -0.118 9.697 1.00 28.02 450 TYR A C 1
ATOM 3625 O O . TYR A 1 450 ? -10.153 -1.199 9.747 1.00 28.02 450 TYR A O 1
ATOM 3633 N N . THR A 1 451 ? -10.295 0.996 9.398 1.00 37.25 451 THR A N 1
ATOM 3634 C CA . THR A 1 451 ? -11.610 0.939 8.636 1.00 37.25 451 THR A CA 1
ATOM 3635 C C . THR A 1 451 ? -12.670 2.166 8.527 1.00 37.25 451 THR A C 1
ATOM 3637 O O . THR A 1 451 ? -12.896 2.793 9.551 1.00 37.25 451 THR A O 1
ATOM 3640 N N . GLY A 1 452 ? -13.342 2.587 7.382 1.00 33.66 452 GLY A N 1
ATOM 3641 C CA . GLY A 1 452 ? -14.426 3.653 7.154 1.00 33.66 452 GLY A CA 1
ATOM 3642 C C . GLY A 1 452 ? -14.634 4.490 5.793 1.00 33.66 452 GLY A C 1
ATOM 3643 O O . GLY A 1 452 ? -13.941 5.500 5.616 1.00 33.66 452 GLY A O 1
ATOM 3644 N N . ASN A 1 453 ? -15.640 4.203 4.896 1.00 34.47 453 ASN A N 1
ATOM 3645 C CA . ASN A 1 453 ? -16.160 5.074 3.759 1.00 34.47 453 ASN A CA 1
ATOM 3646 C C . ASN A 1 453 ? -17.565 4.688 3.119 1.00 34.47 453 ASN A C 1
ATOM 3648 O O . ASN A 1 453 ? -18.072 3.629 3.454 1.00 34.47 453 ASN A O 1
ATOM 3652 N N . ASP A 1 454 ? -18.146 5.500 2.182 1.00 36.94 454 ASP A N 1
ATOM 3653 C CA . ASP A 1 454 ? -19.546 5.580 1.590 1.00 36.94 454 ASP A CA 1
ATOM 3654 C C . ASP A 1 454 ? -20.093 4.468 0.637 1.00 36.94 454 ASP A C 1
ATOM 3656 O O . ASP A 1 454 ? -21.161 4.593 0.025 1.00 36.94 454 ASP A O 1
ATOM 3660 N N . GLN A 1 455 ? -19.406 3.343 0.508 1.00 50.88 455 GLN A N 1
ATOM 3661 C CA . GLN A 1 455 ? -20.098 2.084 0.215 1.00 50.88 455 GLN A CA 1
ATOM 3662 C C . GLN A 1 455 ? -20.602 1.560 1.554 1.00 50.88 455 GLN A C 1
ATOM 3664 O O . GLN A 1 455 ? -19.985 1.862 2.569 1.00 50.88 455 GLN A O 1
ATOM 3669 N N . VAL A 1 456 ? -21.677 0.763 1.620 1.00 54.09 456 VAL A N 1
ATOM 3670 C CA . VAL A 1 456 ? -21.902 0.046 2.886 1.00 54.09 456 VAL A CA 1
ATOM 3671 C C . VAL A 1 456 ? -20.882 -1.082 2.914 1.00 54.09 456 VAL A C 1
ATOM 3673 O O . VAL A 1 456 ? -21.117 -2.192 2.442 1.00 54.09 456 VAL A O 1
ATOM 3676 N N . CYS A 1 457 ? -19.697 -0.694 3.354 1.00 63.09 457 CYS A N 1
ATOM 3677 C CA . CYS A 1 457 ? -18.550 -1.509 3.616 1.00 63.09 457 CYS A CA 1
ATOM 3678 C C . CYS A 1 457 ? -18.626 -1.795 5.111 1.00 63.09 457 CYS A C 1
ATOM 3680 O O . CYS A 1 457 ? -18.683 -0.863 5.914 1.00 63.09 457 CYS A O 1
ATOM 3682 N N . PHE A 1 458 ? -18.715 -3.061 5.485 1.00 68.81 458 PHE A N 1
ATOM 3683 C CA . PHE A 1 458 ? -18.608 -3.492 6.874 1.00 68.81 458 PHE A CA 1
ATOM 3684 C C . PHE A 1 458 ? -17.846 -4.804 6.929 1.00 68.81 458 PHE A C 1
ATOM 3686 O O . PHE A 1 458 ? -17.909 -5.621 6.005 1.00 68.81 458 PHE A O 1
ATOM 3693 N N . GLY A 1 459 ? -17.122 -4.993 8.020 1.00 73.25 459 GLY A N 1
ATOM 3694 C CA . GLY A 1 459 ? -16.382 -6.212 8.275 1.00 73.25 459 GLY A CA 1
ATOM 3695 C C . GLY A 1 459 ? -17.310 -7.244 8.867 1.00 73.25 459 GLY A C 1
ATOM 3696 O O . GLY A 1 459 ? -18.172 -6.910 9.681 1.00 73.25 459 GLY A O 1
ATOM 3697 N N . TYR A 1 460 ? -17.127 -8.504 8.506 1.00 76.56 460 TYR A N 1
ATOM 3698 C CA . TYR A 1 460 ? -17.754 -9.597 9.230 1.00 76.56 460 TYR A CA 1
ATOM 3699 C C . TYR A 1 460 ? -16.772 -10.724 9.502 1.00 76.56 460 TYR A C 1
ATOM 3701 O O . TYR A 1 460 ? -15.848 -10.978 8.728 1.00 76.56 460 TYR A O 1
ATOM 3709 N N . THR A 1 461 ? -16.951 -11.381 10.645 1.00 71.06 461 THR A N 1
ATOM 3710 C CA . THR A 1 461 ? -16.017 -12.405 11.110 1.00 71.06 461 THR A CA 1
ATOM 3711 C C . THR A 1 461 ? -16.335 -13.762 10.488 1.00 71.06 461 THR A C 1
ATOM 3713 O O . THR A 1 461 ? -17.412 -14.326 10.685 1.00 71.06 461 THR A O 1
ATOM 3716 N N . ALA A 1 462 ? -15.372 -14.318 9.756 1.00 74.00 462 ALA A N 1
ATOM 3717 C CA . ALA A 1 462 ? -15.340 -15.733 9.405 1.00 74.00 462 ALA A CA 1
ATOM 3718 C C . ALA A 1 462 ? -14.554 -16.485 10.485 1.00 74.00 462 ALA A C 1
ATOM 3720 O O . ALA A 1 462 ? -13.504 -16.018 10.911 1.00 74.00 462 ALA A O 1
ATOM 3721 N N . SER A 1 463 ? -15.035 -17.647 10.939 1.00 70.62 463 SER A N 1
ATOM 3722 C CA . SER A 1 463 ? -14.401 -18.394 12.042 1.00 70.62 463 SER A CA 1
ATOM 3723 C C . SER A 1 463 ? -12.978 -18.869 11.710 1.00 70.62 463 SER A C 1
ATOM 3725 O O . SER A 1 463 ? -12.148 -19.012 12.608 1.00 70.62 463 SER A O 1
ATOM 3727 N N . GLY A 1 464 ? -12.715 -19.172 10.431 1.00 65.50 464 GLY A N 1
ATOM 3728 C CA . GLY A 1 464 ? -11.460 -19.757 9.933 1.00 65.50 464 GLY A CA 1
ATOM 3729 C C . GLY A 1 464 ? -11.172 -21.181 10.427 1.00 65.50 464 GLY A C 1
ATOM 3730 O O . GLY A 1 464 ? -10.193 -21.803 10.015 1.00 65.50 464 GLY A O 1
ATOM 3731 N N . ARG A 1 465 ? -12.052 -21.734 11.269 1.00 69.88 465 ARG A N 1
ATOM 3732 C CA . ARG A 1 465 ? -11.993 -23.102 11.807 1.00 69.88 465 ARG A CA 1
ATOM 3733 C C . ARG A 1 465 ? -12.685 -24.138 10.921 1.00 69.88 465 ARG A C 1
ATOM 3735 O O . ARG A 1 465 ? -12.704 -25.311 11.263 1.00 69.88 465 ARG A O 1
ATOM 3742 N N . ASP A 1 466 ? -13.193 -23.722 9.767 1.00 66.12 466 ASP A N 1
ATOM 3743 C CA . ASP A 1 466 ? -13.831 -24.609 8.788 1.00 66.12 466 ASP A CA 1
ATOM 3744 C C . ASP A 1 466 ? -12.823 -25.197 7.777 1.00 66.12 466 ASP A C 1
ATOM 3746 O O . ASP A 1 466 ? -13.204 -25.887 6.831 1.00 66.12 466 ASP A O 1
ATOM 3750 N N . SER A 1 467 ? -11.520 -24.930 7.955 1.00 61.75 467 SER A N 1
ATOM 3751 C CA . SER A 1 467 ? -10.472 -25.454 7.072 1.00 61.75 467 SER A CA 1
ATOM 3752 C C . SER A 1 467 ? -10.239 -26.958 7.275 1.00 61.75 467 SER A C 1
ATOM 3754 O O . SER A 1 467 ? -10.434 -27.502 8.359 1.00 61.75 467 SER A O 1
ATOM 3756 N N . HIS A 1 468 ? -9.760 -27.649 6.236 1.00 62.66 468 HIS A N 1
ATOM 3757 C CA . HIS A 1 468 ? -9.501 -29.098 6.255 1.00 62.66 468 HIS A CA 1
ATOM 3758 C C . HIS A 1 468 ? -8.270 -29.522 7.087 1.00 62.66 468 HIS A C 1
ATOM 3760 O O . HIS A 1 468 ? -7.659 -30.558 6.819 1.00 62.66 468 HIS A O 1
ATOM 3766 N N . ILE A 1 469 ? -7.882 -28.730 8.086 1.00 68.56 469 ILE A N 1
ATOM 3767 C CA . ILE A 1 469 ? -6.791 -29.046 9.003 1.00 68.56 469 ILE A CA 1
ATOM 3768 C C . ILE A 1 469 ? -7.369 -29.876 10.163 1.00 68.56 469 ILE A C 1
ATOM 3770 O O . ILE A 1 469 ? -8.291 -29.413 10.837 1.00 68.56 469 ILE A O 1
ATOM 3774 N N . PRO A 1 470 ? -6.858 -31.095 10.425 1.00 66.00 470 PRO A N 1
ATOM 3775 C CA . PRO A 1 470 ? -7.331 -31.919 11.535 1.00 66.00 470 PRO A CA 1
ATOM 3776 C C . PRO A 1 470 ? -7.263 -31.176 12.878 1.00 66.00 470 PRO A C 1
ATOM 3778 O O . PRO A 1 470 ? -6.255 -30.537 13.176 1.00 66.00 470 PRO A O 1
ATOM 3781 N N . ASP A 1 471 ? -8.328 -31.283 13.680 1.00 70.81 471 ASP A N 1
ATOM 3782 C CA . ASP A 1 471 ? -8.476 -30.678 15.016 1.00 70.81 471 ASP A CA 1
ATOM 3783 C C . ASP A 1 471 ? -8.399 -29.133 15.069 1.00 70.81 471 ASP A C 1
ATOM 3785 O O . ASP A 1 471 ? -8.200 -28.553 16.145 1.00 70.81 471 ASP A O 1
ATOM 3789 N N . ILE A 1 472 ? -8.569 -28.425 13.942 1.00 65.50 472 ILE A N 1
ATOM 3790 C CA . ILE A 1 472 ? -8.548 -26.951 13.928 1.00 65.50 472 ILE A CA 1
ATOM 3791 C C . ILE A 1 472 ? -9.682 -26.333 14.760 1.00 65.50 472 ILE A C 1
ATOM 3793 O O . ILE A 1 472 ? -9.497 -25.290 15.389 1.00 65.50 472 ILE A O 1
ATOM 3797 N N . ASP A 1 473 ? -10.824 -27.002 14.867 1.00 62.75 473 ASP A N 1
ATOM 3798 C CA . ASP A 1 473 ? -11.934 -26.630 15.743 1.00 62.75 473 ASP A CA 1
ATOM 3799 C C . ASP A 1 473 ? -11.511 -26.572 17.222 1.00 62.75 473 ASP A C 1
ATOM 3801 O O . ASP A 1 473 ? -12.016 -25.742 17.976 1.00 62.75 473 ASP A O 1
ATOM 3805 N N . ARG A 1 474 ? -10.506 -27.361 17.619 1.00 63.81 474 ARG A N 1
ATOM 3806 C CA . ARG A 1 474 ? -9.987 -27.458 18.998 1.00 63.81 474 ARG A CA 1
ATOM 3807 C C . ARG A 1 474 ? -8.711 -26.642 19.228 1.00 63.81 474 ARG A C 1
ATOM 3809 O O . ARG A 1 474 ? -8.168 -26.639 20.332 1.00 63.81 474 ARG A O 1
ATOM 3816 N N . SER A 1 475 ? -8.215 -25.964 18.196 1.00 54.94 475 SER A N 1
ATOM 3817 C CA . SER A 1 475 ? -6.966 -25.203 18.238 1.00 54.94 475 SER A CA 1
ATOM 3818 C C . SER A 1 475 ? -7.129 -23.840 18.937 1.00 54.94 475 SER A C 1
ATOM 3820 O O . SER A 1 475 ? -8.184 -23.212 18.875 1.00 54.94 475 SER A O 1
ATOM 3822 N N . VAL A 1 476 ? -6.098 -23.341 19.622 1.00 54.75 476 VAL A N 1
ATOM 3823 C CA . VAL A 1 476 ? -6.120 -22.011 20.269 1.00 54.75 476 VAL A CA 1
ATOM 3824 C C . VAL A 1 476 ? -5.325 -21.031 19.408 1.00 54.75 476 VAL A C 1
ATOM 3826 O O . VAL A 1 476 ? -4.224 -21.357 18.970 1.00 54.75 476 VAL A O 1
ATOM 3829 N N . GLY A 1 477 ? -5.899 -19.863 19.119 1.00 51.78 477 GLY A N 1
ATOM 3830 C CA . GLY A 1 477 ? -5.329 -18.873 18.204 1.00 51.78 477 GLY A CA 1
ATOM 3831 C C . GLY A 1 477 ? -6.402 -18.021 17.527 1.00 51.78 477 GLY A C 1
ATOM 3832 O O . GLY A 1 477 ? -7.586 -18.369 17.542 1.00 51.78 477 GLY A O 1
ATOM 3833 N N . ALA A 1 478 ? -5.977 -16.905 16.941 1.00 55.94 478 ALA A N 1
ATOM 3834 C CA . ALA A 1 478 ? -6.819 -16.054 16.112 1.00 55.94 478 ALA A CA 1
ATOM 3835 C C . ALA A 1 478 ? -6.918 -16.665 14.706 1.00 55.94 478 ALA A C 1
ATOM 3837 O O . ALA A 1 478 ? -6.120 -16.367 13.826 1.00 55.94 478 ALA A O 1
ATOM 3838 N N . TYR A 1 479 ? -7.857 -17.596 14.536 1.00 64.12 479 TYR A N 1
ATOM 3839 C CA . TYR A 1 479 ? -8.214 -18.146 13.220 1.00 64.12 479 TYR A CA 1
ATOM 3840 C C . TYR A 1 479 ? -9.301 -17.323 12.545 1.00 64.12 479 TYR A C 1
ATOM 3842 O O . TYR A 1 479 ? -9.498 -17.447 11.340 1.00 64.12 479 TYR A O 1
ATOM 3850 N N . ALA A 1 480 ? -10.001 -16.501 13.332 1.00 63.09 480 ALA A N 1
ATOM 3851 C CA . ALA A 1 480 ? -11.027 -15.637 12.807 1.00 63.09 480 ALA A CA 1
ATOM 3852 C C . ALA A 1 480 ? -10.391 -14.659 11.818 1.00 63.09 480 ALA A C 1
ATOM 3854 O O . ALA A 1 480 ? -9.422 -13.982 12.159 1.00 63.09 480 ALA A O 1
ATOM 3855 N N . ASN A 1 481 ? -10.935 -14.609 10.608 1.00 69.12 481 ASN A N 1
ATOM 3856 C CA . ASN A 1 481 ? -10.530 -13.646 9.599 1.00 69.12 481 ASN A CA 1
ATOM 3857 C C . ASN A 1 481 ? -11.662 -12.642 9.376 1.00 69.12 481 ASN A C 1
ATOM 3859 O O . ASN A 1 481 ? -12.843 -12.974 9.526 1.00 69.12 481 ASN A O 1
ATOM 3863 N N . LEU A 1 482 ? -11.299 -11.414 9.027 1.00 70.81 482 LEU A N 1
ATOM 3864 C CA . LEU A 1 482 ? -12.250 -10.358 8.712 1.00 70.81 482 LEU A CA 1
ATOM 3865 C C . LEU A 1 482 ? -12.472 -10.326 7.207 1.00 70.81 482 LEU A C 1
ATOM 3867 O O . LEU A 1 482 ? -11.558 -10.047 6.436 1.00 70.81 482 LEU A O 1
ATOM 3871 N N . LEU A 1 483 ? -13.703 -10.616 6.802 1.00 78.12 483 LEU A N 1
ATOM 3872 C CA . LEU A 1 483 ? -14.155 -10.465 5.430 1.00 78.12 483 LEU A CA 1
ATOM 3873 C C . LEU A 1 483 ? -14.805 -9.099 5.246 1.00 78.12 483 LEU A C 1
ATOM 3875 O O . LEU A 1 483 ? -15.474 -8.587 6.144 1.00 78.12 483 LEU A O 1
ATOM 3879 N N . ILE A 1 484 ? -14.635 -8.530 4.058 1.00 79.12 484 ILE A N 1
ATOM 3880 C CA . ILE A 1 484 ? -15.196 -7.229 3.702 1.00 79.12 484 ILE A CA 1
ATOM 3881 C C . ILE A 1 484 ? -16.487 -7.450 2.937 1.00 79.12 484 ILE A C 1
ATOM 3883 O O . ILE A 1 484 ? -16.466 -7.914 1.799 1.00 79.12 484 ILE A O 1
ATOM 3887 N N . CYS A 1 485 ? -17.616 -7.069 3.523 1.00 77.12 485 CYS A N 1
ATOM 3888 C CA . CYS A 1 485 ? -18.849 -6.968 2.764 1.00 77.12 485 CYS A CA 1
ATOM 3889 C C . CYS A 1 485 ? -18.927 -5.578 2.137 1.00 77.12 485 CYS A C 1
ATOM 3891 O O . CYS A 1 485 ? -19.206 -4.605 2.831 1.00 77.12 485 CYS A O 1
ATOM 3893 N N . GLN A 1 486 ? -18.743 -5.490 0.821 1.00 73.12 486 GLN A N 1
ATOM 3894 C CA . GLN A 1 486 ? -19.006 -4.280 0.044 1.00 73.12 486 GLN A CA 1
ATOM 3895 C C . GLN A 1 486 ? -20.388 -4.399 -0.615 1.00 73.12 486 GLN A C 1
ATOM 3897 O O . GLN A 1 486 ? -20.554 -5.037 -1.657 1.00 73.12 486 GLN A O 1
ATOM 3902 N N . ALA A 1 487 ? -21.409 -3.799 -0.002 1.00 66.19 487 ALA A N 1
ATOM 3903 C CA . ALA A 1 487 ? -22.760 -3.795 -0.552 1.00 66.19 487 ALA A CA 1
ATOM 3904 C C . ALA A 1 487 ? -23.040 -2.488 -1.309 1.00 66.19 487 ALA A C 1
ATOM 3906 O O . ALA A 1 487 ? -23.105 -1.409 -0.716 1.00 66.19 487 ALA A O 1
ATOM 3907 N N . ASP A 1 488 ? -23.257 -2.592 -2.626 1.00 65.38 488 ASP A N 1
ATOM 3908 C CA . ASP A 1 488 ? -23.775 -1.483 -3.427 1.00 65.38 488 ASP A CA 1
ATOM 3909 C C . ASP A 1 488 ? -25.284 -1.323 -3.193 1.00 65.38 488 ASP A C 1
ATOM 3911 O O . ASP A 1 488 ? -26.121 -2.045 -3.743 1.00 65.38 488 ASP A O 1
ATOM 3915 N N . THR A 1 489 ? -25.624 -0.344 -2.359 1.00 58.75 489 THR A N 1
ATOM 3916 C CA . THR A 1 489 ? -27.003 0.041 -2.047 1.00 58.75 489 THR A CA 1
ATOM 3917 C C . THR A 1 489 ? -27.568 1.092 -3.013 1.00 58.75 489 THR A C 1
ATOM 3919 O O . THR A 1 489 ? -28.734 1.467 -2.895 1.00 58.75 489 THR A O 1
ATOM 3922 N N . SER A 1 490 ? -26.774 1.561 -3.983 1.00 53.03 490 SER A N 1
ATOM 3923 C CA . SER A 1 490 ? -27.126 2.641 -4.914 1.00 53.03 490 SER A CA 1
ATOM 3924 C C . SER A 1 490 ? -27.708 2.148 -6.245 1.00 53.03 490 SER A C 1
ATOM 3926 O O . SER A 1 490 ? -28.352 2.914 -6.967 1.00 53.03 490 SER A O 1
ATOM 3928 N N . SER A 1 491 ? -27.521 0.867 -6.580 1.00 49.06 491 SER A N 1
ATOM 3929 C CA . SER A 1 491 ? -27.931 0.340 -7.882 1.00 49.06 491 SER A CA 1
ATOM 3930 C C . SER A 1 491 ? -29.458 0.241 -8.052 1.00 49.06 491 SER A C 1
ATOM 3932 O O . SER A 1 491 ? -30.205 -0.205 -7.178 1.00 49.06 491 SER A O 1
ATOM 3934 N N . HIS A 1 492 ? -29.934 0.537 -9.268 1.00 48.59 492 HIS A N 1
ATOM 3935 C CA . HIS A 1 492 ? -31.309 0.283 -9.731 1.00 48.59 492 HIS A CA 1
ATOM 3936 C C . HIS A 1 492 ? -31.728 -1.214 -9.691 1.00 48.59 492 HIS A C 1
ATOM 3938 O O . HIS A 1 492 ? -32.838 -1.558 -10.107 1.00 48.59 492 HIS A O 1
ATOM 3944 N N . ALA A 1 493 ? -30.872 -2.118 -9.188 1.00 44.53 493 ALA A N 1
ATOM 3945 C CA . ALA A 1 493 ? -31.133 -3.548 -9.029 1.00 44.53 493 ALA A CA 1
ATOM 3946 C C . ALA A 1 493 ? -31.982 -3.900 -7.784 1.00 44.53 493 ALA A C 1
ATOM 3948 O O . ALA A 1 493 ? -32.468 -5.026 -7.679 1.00 44.53 493 ALA A O 1
ATOM 3949 N N . LEU A 1 494 ? -32.241 -2.948 -6.880 1.00 53.38 494 LEU A N 1
ATOM 3950 C CA . LEU A 1 494 ? -32.960 -3.147 -5.606 1.00 53.38 494 LEU A CA 1
ATOM 3951 C C . LEU A 1 494 ? -34.497 -3.062 -5.712 1.00 53.38 494 LEU A C 1
ATOM 3953 O O . LEU A 1 494 ? -35.184 -2.631 -4.784 1.00 53.38 494 LEU A O 1
ATOM 3957 N N . THR A 1 495 ? -35.065 -3.467 -6.849 1.00 55.03 495 THR A N 1
ATOM 3958 C CA . THR A 1 495 ? -36.524 -3.433 -7.069 1.00 55.03 495 THR A CA 1
ATOM 3959 C C . THR A 1 495 ? -37.280 -4.597 -6.413 1.00 55.03 495 THR A C 1
ATOM 3961 O O . THR A 1 495 ? -38.503 -4.546 -6.315 1.00 55.03 495 THR A O 1
ATOM 3964 N N . ASP A 1 496 ? -36.575 -5.625 -5.933 1.00 64.69 496 ASP A N 1
ATOM 3965 C CA . ASP A 1 496 ? -37.160 -6.828 -5.328 1.00 64.69 496 ASP A CA 1
ATOM 3966 C C . ASP A 1 496 ? -36.330 -7.284 -4.116 1.00 64.69 496 ASP A C 1
ATOM 3968 O O . ASP A 1 496 ? -35.153 -7.635 -4.251 1.00 64.69 496 ASP A O 1
ATOM 3972 N N . THR A 1 497 ? -36.954 -7.318 -2.934 1.00 65.44 497 THR A N 1
ATOM 3973 C CA . THR A 1 497 ? -36.347 -7.794 -1.679 1.00 65.44 497 THR A CA 1
ATOM 3974 C C . THR A 1 497 ? -35.749 -9.196 -1.811 1.00 65.44 497 THR A C 1
ATOM 3976 O O . THR A 1 497 ? -34.677 -9.469 -1.270 1.00 65.44 497 THR A O 1
ATOM 3979 N N . ARG A 1 498 ? -36.384 -10.098 -2.571 1.00 67.81 498 ARG A N 1
ATOM 3980 C CA . ARG A 1 498 ? -35.866 -11.457 -2.779 1.00 67.81 498 ARG A CA 1
ATOM 3981 C C . ARG A 1 498 ? -34.565 -11.440 -3.572 1.00 67.81 498 ARG A C 1
ATOM 3983 O O . ARG A 1 498 ? -33.639 -12.173 -3.232 1.00 67.81 498 ARG A O 1
ATOM 3990 N N . ARG A 1 499 ? -34.487 -10.608 -4.614 1.00 68.81 499 ARG A N 1
ATOM 3991 C CA . ARG A 1 499 ? -33.260 -10.443 -5.405 1.00 68.81 499 ARG A CA 1
ATOM 3992 C C . ARG A 1 499 ? -32.145 -9.827 -4.580 1.00 68.81 499 ARG A C 1
ATOM 3994 O O . ARG A 1 499 ? -31.006 -10.233 -4.755 1.00 68.81 499 ARG A O 1
ATOM 4001 N N . PHE A 1 500 ? -32.466 -8.918 -3.661 1.00 69.06 500 PHE A N 1
ATOM 4002 C CA . PHE A 1 500 ? -31.480 -8.363 -2.739 1.00 69.06 500 PHE A CA 1
ATOM 4003 C C . PHE A 1 500 ? -30.906 -9.427 -1.793 1.00 69.06 500 PHE A C 1
ATOM 4005 O O . PHE A 1 500 ? -29.692 -9.543 -1.680 1.00 69.06 500 PHE A O 1
ATOM 4012 N N . VAL A 1 501 ? -31.748 -10.272 -1.186 1.00 73.81 501 VAL A N 1
ATOM 4013 C CA . VAL A 1 501 ? -31.269 -11.386 -0.343 1.00 73.81 501 VAL A CA 1
ATOM 4014 C C . VAL A 1 501 ? -30.435 -12.382 -1.157 1.00 73.81 501 VAL A C 1
ATOM 4016 O O . VAL A 1 501 ? -29.395 -12.837 -0.694 1.00 73.81 501 VAL A O 1
ATOM 4019 N N . GLN A 1 502 ? -30.851 -12.695 -2.388 1.00 75.81 502 GLN A N 1
ATOM 4020 C CA . GLN A 1 502 ? -30.078 -13.555 -3.293 1.00 75.81 502 GLN A CA 1
ATOM 4021 C C . GLN A 1 502 ? -28.741 -12.926 -3.698 1.00 75.81 502 GLN A C 1
ATOM 4023 O O . GLN A 1 502 ? -27.742 -13.634 -3.762 1.00 75.81 502 GLN A O 1
ATOM 4028 N N . TYR A 1 503 ? -28.720 -11.616 -3.947 1.00 77.75 503 TYR A N 1
ATOM 4029 C CA . TYR A 1 503 ? -27.511 -10.850 -4.229 1.00 77.75 503 TYR A CA 1
ATOM 4030 C C . TYR A 1 503 ? -26.549 -10.891 -3.040 1.00 77.75 503 TYR A C 1
ATOM 4032 O O . TYR A 1 503 ? -25.403 -11.287 -3.218 1.00 77.75 503 TYR A O 1
ATOM 4040 N N . MET A 1 504 ? -27.026 -10.576 -1.832 1.00 74.75 504 MET A N 1
ATOM 4041 C CA . MET A 1 504 ? -26.215 -10.625 -0.612 1.00 74.75 504 MET A CA 1
ATOM 4042 C C . MET A 1 504 ? -25.691 -12.037 -0.340 1.00 74.75 504 MET A C 1
ATOM 4044 O O . MET A 1 504 ? -24.522 -12.202 -0.020 1.00 74.75 504 MET A O 1
ATOM 4048 N N . HIS A 1 505 ? -26.517 -13.070 -0.532 1.00 80.94 505 HIS A N 1
ATOM 4049 C CA . HIS A 1 505 ? -26.074 -14.457 -0.400 1.00 80.94 505 HIS A CA 1
ATOM 4050 C C . HIS A 1 505 ? -24.989 -14.815 -1.426 1.00 80.94 505 HIS A C 1
ATOM 4052 O O . HIS A 1 505 ? -23.965 -15.378 -1.057 1.00 80.94 505 HIS A O 1
ATOM 4058 N N . ALA A 1 506 ? -25.183 -14.472 -2.702 1.00 79.12 506 ALA A N 1
ATOM 4059 C CA . ALA A 1 506 ? -24.192 -14.720 -3.746 1.00 79.12 506 ALA A CA 1
ATOM 4060 C C . ALA A 1 506 ? -22.899 -13.916 -3.531 1.00 79.12 506 ALA A C 1
ATOM 4062 O O . ALA A 1 506 ? -21.826 -14.396 -3.879 1.00 79.12 506 ALA A O 1
ATOM 4063 N N . GLN A 1 507 ? -22.990 -12.713 -2.960 1.00 77.25 507 GLN A N 1
ATOM 4064 C CA . GLN A 1 507 ? -21.834 -11.922 -2.553 1.00 77.25 507 GLN A CA 1
ATOM 4065 C C . GLN A 1 507 ? -21.054 -12.644 -1.452 1.00 77.25 507 GLN A C 1
ATOM 4067 O O . GLN A 1 507 ? -19.908 -13.000 -1.685 1.00 77.25 507 GLN A O 1
ATOM 4072 N N . VAL A 1 508 ? -21.701 -12.991 -0.333 1.00 77.75 508 VAL A N 1
ATOM 4073 C CA . VAL A 1 508 ? -21.051 -13.690 0.792 1.00 77.75 508 VAL A CA 1
ATOM 4074 C C . VAL A 1 508 ? -20.441 -15.028 0.363 1.00 77.75 508 VAL A C 1
ATOM 4076 O O . VAL A 1 508 ? -19.341 -15.366 0.782 1.00 77.75 508 VAL A O 1
ATOM 4079 N N . MET A 1 509 ? -21.115 -15.795 -0.502 1.00 82.06 509 MET A N 1
ATOM 4080 C CA . MET A 1 509 ? -20.563 -17.060 -1.006 1.00 82.06 509 MET A CA 1
ATOM 4081 C C . MET A 1 509 ? -19.299 -16.857 -1.851 1.00 82.06 509 MET A C 1
ATOM 4083 O O . MET A 1 509 ? -18.401 -17.687 -1.774 1.00 82.06 509 MET A O 1
ATOM 4087 N N . ARG A 1 510 ? -19.210 -15.763 -2.622 1.00 81.50 510 ARG A N 1
ATOM 4088 C CA . ARG A 1 510 ? -17.987 -15.398 -3.354 1.00 81.50 510 ARG A CA 1
ATOM 4089 C C . ARG A 1 510 ? -16.895 -14.910 -2.408 1.00 81.50 510 ARG A C 1
ATOM 4091 O O . ARG A 1 510 ? -15.751 -15.310 -2.562 1.00 81.50 510 ARG A O 1
ATOM 4098 N N . ASP A 1 511 ? -17.244 -14.097 -1.413 1.00 80.06 511 ASP A N 1
ATOM 4099 C CA . ASP A 1 511 ? -16.290 -13.590 -0.421 1.00 80.06 511 ASP A CA 1
ATOM 4100 C C . ASP A 1 511 ? -15.633 -14.745 0.366 1.00 80.06 511 ASP A C 1
ATOM 4102 O O . ASP A 1 511 ? -14.434 -14.712 0.639 1.00 80.06 511 ASP A O 1
ATOM 4106 N N . LEU A 1 512 ? -16.390 -15.812 0.671 1.00 77.94 512 LEU A N 1
ATOM 4107 C CA . LEU A 1 512 ? -15.882 -17.011 1.352 1.00 77.94 512 LEU A CA 1
ATOM 4108 C C . LEU A 1 512 ? -14.798 -17.765 0.562 1.00 77.94 512 LEU A C 1
ATOM 4110 O O . LEU A 1 512 ? -13.971 -18.439 1.179 1.00 77.94 512 LEU A O 1
ATOM 4114 N N . GLU A 1 513 ? -14.749 -17.648 -0.770 1.00 80.44 513 GLU A N 1
ATOM 4115 C CA . GLU A 1 513 ? -13.657 -18.218 -1.582 1.00 80.44 513 GLU A CA 1
ATOM 4116 C C . GLU A 1 513 ? -12.308 -17.548 -1.260 1.00 80.44 513 GLU A C 1
ATOM 4118 O O . GLU A 1 513 ? -11.253 -18.164 -1.410 1.00 80.44 513 GLU A O 1
ATOM 4123 N N . TYR A 1 514 ? -12.351 -16.321 -0.730 1.00 75.94 514 TYR A N 1
ATOM 4124 C CA . TYR A 1 514 ? -11.199 -15.514 -0.332 1.00 75.94 514 TYR A CA 1
ATOM 4125 C C . TYR A 1 514 ? -11.055 -15.385 1.191 1.00 75.94 514 TYR A C 1
ATOM 4127 O O . TYR A 1 514 ? -10.265 -14.573 1.660 1.00 75.94 514 TYR A O 1
ATOM 4135 N N . GLN A 1 515 ? -11.745 -16.214 1.987 1.00 72.56 515 GLN A N 1
ATOM 4136 C CA . GLN A 1 515 ? -11.711 -16.174 3.462 1.00 72.56 515 GLN A CA 1
ATOM 4137 C C . GLN A 1 515 ? -10.329 -16.375 4.099 1.00 72.56 515 GLN A C 1
ATOM 4139 O O . GLN A 1 515 ? -10.185 -16.219 5.308 1.00 72.56 515 GLN A O 1
ATOM 4144 N N . HIS A 1 516 ? -9.318 -16.738 3.311 1.00 71.94 516 HIS A N 1
ATOM 4145 C CA . HIS A 1 516 ? -7.928 -16.882 3.743 1.00 71.94 516 HIS A CA 1
ATOM 4146 C C . HIS A 1 516 ? -7.056 -15.665 3.393 1.00 71.94 516 HIS A C 1
ATOM 4148 O O . HIS A 1 516 ? -5.885 -15.652 3.757 1.00 71.94 516 HIS A O 1
ATOM 4154 N N . CYS A 1 517 ? -7.609 -14.666 2.694 1.00 69.06 517 CYS A N 1
ATOM 4155 C CA . CYS A 1 517 ? -6.945 -13.409 2.367 1.00 69.06 517 CYS A CA 1
ATOM 4156 C C . CYS A 1 517 ? -7.087 -12.434 3.551 1.00 69.06 517 CYS A C 1
ATOM 4158 O O . CYS A 1 517 ? -8.214 -12.137 3.959 1.00 69.06 517 CYS A O 1
ATOM 4160 N N . PRO A 1 518 ? -5.979 -11.976 4.150 1.00 66.44 518 PRO A N 1
ATOM 4161 C CA . PRO A 1 518 ? -6.008 -10.989 5.223 1.00 66.44 518 PRO A CA 1
ATOM 4162 C C . PRO A 1 518 ? -6.566 -9.638 4.756 1.00 66.44 518 PRO A C 1
ATOM 4164 O O . PRO A 1 518 ? -6.210 -9.144 3.689 1.00 66.44 518 PRO A O 1
ATOM 4167 N N . LEU A 1 519 ? -7.372 -8.992 5.604 1.00 63.41 519 LEU A N 1
ATOM 4168 C CA . LEU A 1 519 ? -7.889 -7.633 5.382 1.00 63.41 519 LEU A CA 1
ATOM 4169 C C . LEU A 1 519 ? -6.770 -6.608 5.085 1.00 63.41 519 LEU A C 1
ATOM 4171 O O . LEU A 1 519 ? -6.907 -5.779 4.188 1.00 63.41 519 LEU A O 1
ATOM 4175 N N . ALA A 1 520 ? -5.631 -6.733 5.772 1.00 56.72 520 ALA A N 1
ATOM 4176 C CA . ALA A 1 520 ? -4.475 -5.853 5.603 1.00 56.72 520 ALA A CA 1
ATOM 4177 C C . ALA A 1 520 ? -3.856 -5.914 4.191 1.00 56.72 520 ALA A C 1
ATOM 4179 O O . ALA A 1 520 ? -3.440 -4.885 3.657 1.00 56.72 520 ALA A O 1
ATOM 4180 N N . ASP A 1 521 ? -3.836 -7.095 3.559 1.00 61.47 521 ASP A N 1
ATOM 4181 C CA . ASP A 1 521 ? -3.312 -7.260 2.195 1.00 61.47 521 ASP A CA 1
ATOM 4182 C C . ASP A 1 521 ? -4.230 -6.567 1.177 1.00 61.47 521 ASP A C 1
ATOM 4184 O O . ASP A 1 521 ? -3.768 -5.930 0.228 1.00 61.47 521 ASP A O 1
ATOM 4188 N N . ILE A 1 522 ? -5.544 -6.624 1.418 1.00 66.12 522 ILE A N 1
ATOM 4189 C CA . ILE A 1 522 ? -6.555 -5.946 0.599 1.00 66.12 522 ILE A CA 1
ATOM 4190 C C . ILE A 1 522 ? -6.395 -4.418 0.698 1.00 66.12 522 ILE A C 1
ATOM 4192 O O . ILE A 1 522 ? -6.468 -3.719 -0.311 1.00 66.12 522 ILE A O 1
ATOM 4196 N N . GLU A 1 523 ? -6.147 -3.874 1.890 1.00 59.59 523 GLU A N 1
ATOM 4197 C CA . GLU A 1 523 ? -5.949 -2.431 2.110 1.00 59.59 523 GLU A CA 1
ATOM 4198 C C . GLU A 1 523 ? -4.650 -1.897 1.506 1.00 59.59 523 GLU A C 1
ATOM 4200 O O . GLU A 1 523 ? -4.628 -0.775 0.986 1.00 59.59 523 GLU A O 1
ATOM 4205 N N . HIS A 1 524 ? -3.585 -2.705 1.553 1.00 58.59 524 HIS A N 1
ATOM 4206 C CA . HIS A 1 524 ? -2.281 -2.385 0.980 1.00 58.59 524 HIS A CA 1
ATOM 4207 C C . HIS A 1 524 ? -2.356 -2.188 -0.534 1.00 58.59 524 HIS A C 1
ATOM 4209 O O . HIS A 1 524 ? -1.952 -1.142 -1.046 1.00 58.59 524 HIS A O 1
ATOM 4215 N N . GLU A 1 525 ? -2.930 -3.164 -1.241 1.00 73.25 525 GLU A N 1
ATOM 4216 C CA . GLU A 1 525 ? -3.086 -3.137 -2.700 1.00 73.25 525 GLU A CA 1
ATOM 4217 C C . GLU A 1 525 ? -3.990 -1.987 -3.173 1.00 73.25 525 GLU A C 1
ATOM 4219 O O . GLU A 1 525 ? -3.835 -1.466 -4.279 1.00 73.25 525 GLU A O 1
ATOM 4224 N N . LEU A 1 526 ? -4.917 -1.530 -2.323 1.00 66.75 526 LEU A N 1
ATOM 4225 C CA . LEU A 1 526 ? -5.788 -0.386 -2.607 1.00 66.75 526 LEU A CA 1
ATOM 4226 C C . LEU A 1 526 ? -5.127 0.984 -2.350 1.00 66.75 526 LEU A C 1
ATOM 4228 O O . LEU A 1 526 ? -5.703 2.007 -2.729 1.00 66.75 526 LEU A O 1
ATOM 4232 N N . GLY A 1 527 ? -3.931 1.037 -1.748 1.00 63.78 527 GLY A N 1
ATOM 4233 C CA . GLY A 1 527 ? -3.156 2.271 -1.559 1.00 63.78 527 GLY A CA 1
ATOM 4234 C C . GLY A 1 527 ? -3.786 3.293 -0.600 1.00 63.78 527 GLY A C 1
ATOM 4235 O O . GLY A 1 527 ? -3.611 4.501 -0.789 1.00 63.78 527 GLY A O 1
ATOM 4236 N N . LEU A 1 528 ? -4.548 2.837 0.400 1.00 56.69 528 LEU A N 1
ATOM 4237 C CA . LEU A 1 528 ? -5.199 3.701 1.396 1.00 56.69 528 LEU A CA 1
ATOM 4238 C C . LEU A 1 528 ? -4.179 4.314 2.387 1.00 56.69 528 LEU A C 1
ATOM 4240 O O . LEU A 1 528 ? -3.083 3.793 2.587 1.00 56.69 528 LEU A O 1
ATOM 4244 N N . SER A 1 529 ? -4.508 5.473 2.979 1.00 48.88 529 SER A N 1
ATOM 4245 C CA . SER A 1 529 ? -3.632 6.247 3.889 1.00 48.88 529 SER A CA 1
ATOM 4246 C C . SER A 1 529 ? -4.068 6.167 5.367 1.00 48.88 529 SER A C 1
ATOM 4248 O O . SER A 1 529 ? -5.197 5.800 5.647 1.00 48.88 529 SER A O 1
ATOM 4250 N N . HIS A 1 530 ? -3.212 6.578 6.321 1.00 41.72 530 HIS A N 1
ATOM 4251 C CA . HIS A 1 530 ? -3.360 6.425 7.794 1.00 41.72 530 HIS A CA 1
ATOM 4252 C C . HIS A 1 530 ? -4.672 6.911 8.456 1.00 41.72 530 HIS A C 1
ATOM 4254 O O . HIS A 1 530 ? -4.924 6.593 9.614 1.00 41.72 530 HIS A O 1
ATOM 4260 N N . SER A 1 531 ? -5.465 7.749 7.792 1.00 42.72 531 SER A N 1
ATOM 4261 C CA . SER A 1 531 ? -6.753 8.258 8.295 1.00 42.72 531 SER A CA 1
ATOM 4262 C C . SER A 1 531 ? -7.943 7.762 7.470 1.00 42.72 531 SER A C 1
ATOM 4264 O O . SER A 1 531 ? -9.061 8.239 7.646 1.00 42.72 531 SER A O 1
ATOM 4266 N N . GLN A 1 532 ? -7.676 6.893 6.499 1.00 46.31 532 GLN A N 1
ATOM 4267 C CA . GLN A 1 532 ? -8.634 6.295 5.591 1.00 46.31 532 GLN A CA 1
ATOM 4268 C C . GLN A 1 532 ? -8.658 4.801 5.806 1.00 46.31 532 GLN A C 1
ATOM 4270 O O . GLN A 1 532 ? -7.748 4.191 6.333 1.00 46.31 532 GLN A O 1
ATOM 4275 N N . SER A 1 533 ? -9.806 4.256 5.484 1.00 55.88 533 SER A N 1
ATOM 4276 C CA . SER A 1 533 ? -10.390 3.240 6.295 1.00 55.88 533 SER A CA 1
ATOM 4277 C C . SER A 1 533 ? -11.461 2.676 5.310 1.00 55.88 533 SER A C 1
ATOM 4279 O O . SER A 1 533 ? -12.288 3.439 4.853 1.00 55.88 533 SER A O 1
ATOM 4281 N N . LEU A 1 534 ? -11.477 1.408 4.870 1.00 63.53 534 LEU A N 1
ATOM 4282 C CA . LEU A 1 534 ? -12.591 0.714 4.169 1.00 63.53 534 LEU A CA 1
ATOM 4283 C C . LEU A 1 534 ? -13.942 0.684 4.942 1.00 63.53 534 LEU A C 1
ATOM 4285 O O . LEU A 1 534 ? -14.945 1.153 4.425 1.00 63.53 534 LEU A O 1
ATOM 4289 N N . PHE A 1 535 ? -13.954 0.144 6.162 1.00 67.75 535 PHE A N 1
ATOM 4290 C CA . PHE A 1 535 ? -14.991 -0.086 7.190 1.00 67.75 535 PHE A CA 1
ATOM 4291 C C . PHE A 1 535 ? -15.127 0.476 8.640 1.00 67.75 535 PHE A C 1
ATOM 4293 O O . PHE A 1 535 ? -14.356 0.070 9.496 1.00 67.75 535 PHE A O 1
ATOM 4300 N N . ASN A 1 536 ? -16.131 1.252 9.060 1.00 68.81 536 ASN A N 1
ATOM 4301 C CA . ASN A 1 536 ? -16.195 1.679 10.488 1.00 68.81 536 ASN A CA 1
ATOM 4302 C C . ASN A 1 536 ? -17.040 0.772 11.413 1.00 68.81 536 ASN A C 1
ATOM 4304 O O . ASN A 1 536 ? -17.172 1.051 12.605 1.00 68.81 536 ASN A O 1
ATOM 4308 N N . THR A 1 537 ? -17.655 -0.278 10.858 1.00 68.88 537 THR A N 1
ATOM 4309 C CA . THR A 1 537 ? -18.610 -1.154 11.550 1.00 68.88 537 THR A CA 1
ATOM 4310 C C . THR A 1 537 ? -18.225 -2.618 11.361 1.00 68.88 537 THR A C 1
ATOM 4312 O O . THR A 1 537 ? -17.950 -3.037 10.234 1.00 68.88 537 THR A O 1
ATOM 4315 N N . ILE A 1 538 ? -18.270 -3.405 12.439 1.00 78.69 538 ILE A N 1
ATOM 4316 C CA . ILE A 1 538 ? -18.069 -4.860 12.405 1.00 78.69 538 ILE A CA 1
ATOM 4317 C C . ILE A 1 538 ? -19.352 -5.612 12.771 1.00 78.69 538 ILE A C 1
ATOM 4319 O O . ILE A 1 538 ? -20.099 -5.203 13.659 1.00 78.69 538 ILE A O 1
ATOM 4323 N N . VAL A 1 539 ? -19.602 -6.729 12.090 1.00 77.50 539 VAL A N 1
ATOM 4324 C CA . VAL A 1 539 ? -20.719 -7.640 12.354 1.00 77.50 539 VAL A CA 1
ATOM 4325 C C . VAL A 1 539 ? -20.174 -9.019 12.709 1.00 77.50 539 VA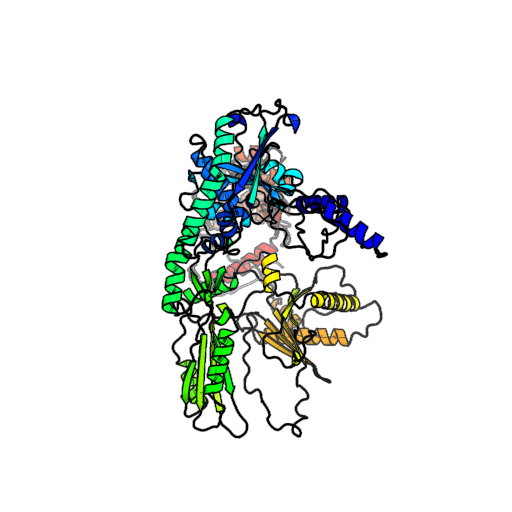L A C 1
ATOM 4327 O O . VAL A 1 539 ? -19.442 -9.627 11.932 1.00 77.50 539 VAL A O 1
ATOM 4330 N N . SER A 1 540 ? -20.555 -9.551 13.866 1.00 77.44 540 SER A N 1
ATOM 4331 C CA . SER A 1 540 ? -20.165 -10.901 14.279 1.00 77.44 540 SER A CA 1
ATOM 4332 C C . SER A 1 540 ? -21.371 -11.831 14.346 1.00 77.44 540 SER A C 1
ATOM 4334 O O . SER A 1 540 ? -22.411 -11.486 14.903 1.00 77.44 540 SER A O 1
ATOM 4336 N N . PHE A 1 541 ? -21.226 -13.027 13.773 1.00 78.25 541 PHE A N 1
ATOM 4337 C CA . PHE A 1 541 ? -22.217 -14.097 13.866 1.00 78.25 541 PHE A CA 1
ATOM 4338 C C . PHE A 1 541 ? -21.658 -15.212 14.738 1.00 78.25 541 PHE A C 1
ATOM 4340 O O . PHE A 1 541 ? -20.655 -15.835 14.389 1.00 78.25 541 PHE A O 1
ATOM 4347 N N . GLN A 1 542 ? -22.311 -15.485 15.862 1.00 70.81 542 GLN A N 1
ATOM 4348 C CA . GLN A 1 542 ? -21.887 -16.537 16.777 1.00 70.81 542 GLN A CA 1
ATOM 4349 C C . GLN A 1 542 ? -23.036 -17.498 17.054 1.00 70.81 542 GLN A C 1
ATOM 4351 O O . GLN A 1 542 ? -24.192 -17.100 17.228 1.00 70.81 542 GLN A O 1
ATOM 4356 N N . VAL A 1 543 ? -22.701 -18.787 17.106 1.00 69.69 543 VAL A N 1
ATOM 4357 C CA . VAL A 1 543 ? -23.593 -19.783 17.698 1.00 69.69 543 VAL A CA 1
ATOM 4358 C C . VAL A 1 543 ? -23.586 -19.499 19.191 1.00 69.69 543 VAL A C 1
ATOM 4360 O O . VAL A 1 543 ? -22.610 -19.784 19.880 1.00 69.69 543 VAL A O 1
ATOM 4363 N N . GLY A 1 544 ? -24.639 -18.841 19.661 1.00 58.78 544 GLY A N 1
ATOM 4364 C CA . GLY A 1 544 ? -24.749 -18.456 21.055 1.00 58.78 544 GLY A CA 1
ATOM 4365 C C . GLY A 1 544 ? -25.158 -19.651 21.900 1.00 58.78 544 GLY A C 1
ATOM 4366 O O . GLY A 1 544 ? -26.024 -20.436 21.511 1.00 58.78 544 GLY A O 1
ATOM 4367 N N . ASP A 1 545 ? -24.614 -19.728 23.108 1.00 56.19 545 ASP A N 1
ATOM 4368 C CA . ASP A 1 545 ? -25.025 -20.687 24.133 1.00 56.19 545 ASP A CA 1
ATOM 4369 C C . ASP A 1 545 ? -26.329 -20.229 24.825 1.00 56.19 545 ASP A C 1
ATOM 4371 O O . ASP A 1 545 ? -26.522 -20.325 26.032 1.00 56.19 545 ASP A O 1
ATOM 4375 N N . VAL A 1 546 ? -27.262 -19.672 24.045 1.00 51.16 546 VAL A N 1
ATOM 4376 C CA . VAL A 1 546 ? -28.512 -19.064 24.540 1.00 51.16 546 VAL A CA 1
ATOM 4377 C C . VAL A 1 546 ? -29.417 -20.123 25.199 1.00 51.16 546 VAL A C 1
ATOM 4379 O O . VAL A 1 546 ? -30.265 -19.809 26.035 1.00 51.16 546 VAL A O 1
ATOM 4382 N N . ASP A 1 547 ? -29.183 -21.399 24.875 1.00 49.31 547 ASP A N 1
ATOM 4383 C CA . ASP A 1 547 ? -29.901 -22.562 25.395 1.00 49.31 547 ASP A CA 1
ATOM 4384 C C . ASP A 1 547 ? -29.182 -23.267 26.586 1.00 49.31 547 ASP A C 1
ATOM 4386 O O . ASP A 1 547 ? -29.758 -24.184 27.180 1.00 49.31 547 ASP A O 1
ATOM 4390 N N . SER A 1 548 ? -27.967 -22.867 27.009 1.00 49.78 548 SER A N 1
ATOM 4391 C CA . SER A 1 548 ? -27.121 -23.662 27.938 1.00 49.78 548 SER A CA 1
ATOM 4392 C C . SER A 1 548 ? -27.467 -23.620 29.420 1.00 49.78 548 SER A C 1
ATOM 4394 O O . SER A 1 548 ? -26.780 -24.205 30.260 1.00 49.78 548 SER A O 1
ATOM 4396 N N . ARG A 1 549 ? -28.636 -23.084 29.771 1.00 50.09 549 ARG A N 1
ATOM 4397 C CA . ARG A 1 549 ? -29.225 -23.371 31.089 1.00 50.09 549 ARG A CA 1
ATOM 4398 C C . ARG A 1 549 ? -29.643 -24.842 31.261 1.00 50.09 549 ARG A C 1
ATOM 4400 O O . ARG A 1 549 ? -30.055 -25.205 32.360 1.00 50.09 549 ARG A O 1
ATOM 4407 N N . ALA A 1 550 ? -29.552 -25.674 30.218 1.00 49.00 550 ALA A N 1
ATOM 4408 C CA . ALA A 1 550 ? -30.021 -27.060 30.227 1.00 49.00 550 ALA A CA 1
ATOM 4409 C C . ALA A 1 550 ? -28.965 -28.143 30.564 1.00 49.00 550 ALA A C 1
ATOM 441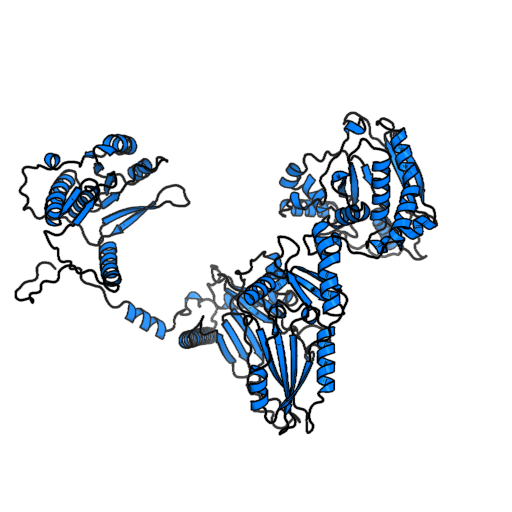1 O O . ALA A 1 550 ? -29.374 -29.246 30.915 1.00 49.00 550 ALA A O 1
ATOM 4412 N N . ASP A 1 551 ? -27.652 -27.865 30.533 1.00 48.38 551 ASP A N 1
ATOM 4413 C CA . ASP A 1 551 ? -26.592 -28.900 30.634 1.00 48.38 551 ASP A CA 1
ATOM 4414 C C . ASP A 1 551 ? -25.813 -28.896 31.968 1.00 48.38 551 ASP A C 1
ATOM 4416 O O . ASP A 1 551 ? -24.594 -29.052 32.030 1.00 48.38 551 ASP A O 1
ATOM 4420 N N . ILE A 1 552 ? -26.530 -28.752 33.084 1.00 52.81 552 ILE A N 1
ATOM 4421 C CA . ILE A 1 552 ? -25.940 -28.724 34.438 1.00 52.81 552 ILE A CA 1
ATOM 4422 C C . ILE A 1 552 ? -25.477 -30.125 34.908 1.00 52.81 552 ILE A C 1
ATOM 4424 O O . ILE A 1 552 ? -24.641 -30.229 35.804 1.00 52.81 552 ILE A O 1
ATOM 4428 N N . ASP A 1 553 ? -25.948 -31.209 34.281 1.00 50.41 553 ASP A N 1
ATOM 4429 C CA . ASP A 1 553 ? -25.779 -32.578 34.800 1.00 50.41 553 ASP A CA 1
ATOM 4430 C C . ASP A 1 553 ? -24.622 -33.397 34.181 1.00 50.41 553 ASP A C 1
ATOM 4432 O O . ASP A 1 553 ? -24.403 -34.540 34.588 1.00 50.41 553 ASP A O 1
ATOM 4436 N N . THR A 1 554 ? -23.861 -32.870 33.212 1.00 51.03 554 THR A N 1
ATOM 4437 C CA . THR A 1 554 ? -22.934 -33.695 32.398 1.00 51.03 554 THR A CA 1
ATOM 4438 C C . THR A 1 554 ? -21.441 -33.361 32.511 1.00 51.03 554 THR A C 1
ATOM 4440 O O . THR A 1 554 ? -20.628 -34.166 32.054 1.00 51.03 554 THR A O 1
ATOM 4443 N N . HIS A 1 555 ? -21.039 -32.241 33.128 1.00 47.06 555 HIS A N 1
ATOM 4444 C CA . HIS A 1 555 ? -19.646 -31.762 33.084 1.00 47.06 555 HIS A CA 1
ATOM 4445 C C . HIS A 1 555 ? -19.019 -31.531 34.475 1.00 47.06 555 HIS A C 1
ATOM 4447 O O . HIS A 1 555 ? -19.641 -31.025 35.402 1.00 47.06 555 HIS A O 1
ATOM 4453 N N . GLU A 1 556 ? -17.746 -31.919 34.620 1.00 48.75 556 GLU A N 1
ATOM 4454 C CA . GLU A 1 556 ? -16.982 -31.945 35.879 1.00 48.75 556 GLU A CA 1
ATOM 4455 C C . GLU A 1 556 ? -16.360 -30.590 36.298 1.00 48.75 556 GLU A C 1
ATOM 4457 O O . GLU A 1 556 ? -15.990 -30.405 37.464 1.00 48.75 556 GLU A O 1
ATOM 4462 N N . LEU A 1 557 ? -16.248 -29.653 35.356 1.00 41.50 557 LEU A N 1
ATOM 4463 C CA . LEU A 1 557 ? -15.786 -28.271 35.504 1.00 41.50 557 LEU A CA 1
ATOM 4464 C C . LEU A 1 557 ? -16.662 -27.388 34.611 1.00 41.50 557 LEU A C 1
ATOM 4466 O O . LEU A 1 557 ? -16.925 -27.759 33.468 1.00 41.50 557 LEU A O 1
ATOM 4470 N N . LEU A 1 558 ? -17.074 -26.230 35.124 1.00 46.78 558 LEU A N 1
ATOM 4471 C CA . LEU A 1 558 ? -17.906 -25.256 34.420 1.00 46.78 558 LEU A CA 1
ATOM 4472 C C . LEU A 1 558 ? -17.197 -23.902 34.434 1.00 46.78 558 LEU A C 1
ATOM 4474 O O . LEU A 1 558 ? -16.776 -23.436 35.494 1.00 46.78 558 LEU A O 1
ATOM 4478 N N . PHE A 1 559 ? -17.069 -23.290 33.260 1.00 46.66 559 PHE A N 1
ATOM 4479 C CA . PHE A 1 559 ? -16.566 -21.929 33.101 1.00 46.66 559 PHE A CA 1
ATOM 4480 C C . PHE A 1 559 ? -17.764 -20.993 32.973 1.00 46.66 559 PHE A C 1
ATOM 4482 O O . PHE A 1 559 ? -18.690 -21.275 32.217 1.00 46.66 559 PHE A O 1
ATOM 4489 N N . HIS A 1 560 ? -17.770 -19.918 33.760 1.00 48.66 560 HIS A N 1
ATOM 4490 C CA . HIS A 1 560 ? -18.830 -18.919 33.737 1.00 48.66 560 HIS A CA 1
ATOM 4491 C C . HIS A 1 560 ? -18.228 -17.546 33.473 1.00 48.66 560 HIS A C 1
ATOM 4493 O O . HIS A 1 560 ? -17.334 -17.111 34.203 1.00 48.66 560 HIS A O 1
ATOM 4499 N N . ASP A 1 561 ? -18.743 -16.865 32.456 1.00 47.28 561 ASP A N 1
ATOM 4500 C CA . ASP A 1 561 ? -18.306 -15.522 32.104 1.00 47.28 561 ASP A CA 1
ATOM 4501 C C . ASP A 1 561 ? -18.865 -14.507 33.109 1.00 47.28 561 ASP A C 1
ATOM 4503 O O . ASP A 1 561 ? -20.069 -14.279 33.202 1.00 47.28 561 ASP A O 1
ATOM 4507 N N . ILE A 1 562 ? -17.977 -13.914 33.915 1.00 44.38 562 ILE A N 1
ATOM 4508 C CA . ILE A 1 562 ? -18.332 -12.948 34.974 1.00 44.38 562 ILE A CA 1
ATOM 4509 C C . ILE A 1 562 ? -18.238 -11.503 34.459 1.00 44.38 562 ILE A C 1
ATOM 4511 O O . ILE A 1 562 ? -18.988 -10.631 34.899 1.00 44.38 562 ILE A O 1
ATOM 4515 N N . ALA A 1 563 ? -17.290 -11.236 33.558 1.00 45.09 563 ALA A N 1
ATOM 4516 C CA . ALA A 1 563 ? -17.096 -9.944 32.915 1.00 45.09 563 ALA A CA 1
ATOM 4517 C C . ALA A 1 563 ? -16.297 -10.125 31.619 1.00 45.09 563 ALA A C 1
ATOM 4519 O O . ALA A 1 563 ? -15.266 -10.796 31.621 1.00 45.09 563 ALA A O 1
ATOM 4520 N N . TYR A 1 564 ? -16.754 -9.481 30.550 1.00 46.41 564 TYR A N 1
ATOM 4521 C CA . TYR A 1 564 ? -16.126 -9.486 29.234 1.00 46.41 564 TYR A CA 1
ATOM 4522 C C . TYR A 1 564 ? -15.861 -8.040 28.809 1.00 46.41 564 TYR A C 1
ATOM 4524 O O . TYR A 1 564 ? -16.702 -7.163 29.015 1.00 46.41 564 TYR A O 1
ATOM 4532 N N . LYS A 1 565 ? -14.667 -7.775 28.280 1.00 47.41 565 LYS A N 1
ATOM 4533 C CA . LYS A 1 565 ? -14.298 -6.502 27.657 1.00 47.41 565 LYS A CA 1
ATOM 4534 C C . LYS A 1 565 ? -13.581 -6.829 26.363 1.00 47.41 565 LYS A C 1
ATOM 4536 O O . LYS A 1 565 ? -12.471 -7.347 26.411 1.00 47.41 565 LYS A O 1
ATOM 4541 N N . ASP A 1 566 ? -14.216 -6.479 25.260 1.00 54.72 566 ASP A N 1
ATOM 4542 C CA . ASP A 1 566 ? -13.695 -6.664 23.910 1.00 54.72 566 ASP A CA 1
ATOM 4543 C C . ASP A 1 566 ? -13.750 -5.320 23.186 1.00 54.72 566 ASP A C 1
ATOM 4545 O O . ASP A 1 566 ? -14.697 -5.031 22.454 1.00 54.72 566 ASP A O 1
ATOM 4549 N N . PRO A 1 567 ? -12.834 -4.403 23.548 1.00 52.44 567 PRO A N 1
ATOM 4550 C CA . PRO A 1 567 ? -12.771 -3.096 22.924 1.00 52.44 567 PRO A CA 1
ATOM 4551 C C . PRO A 1 567 ? -12.333 -3.272 21.469 1.00 52.44 567 PRO A C 1
ATOM 4553 O O . PRO A 1 567 ? -11.183 -3.603 21.204 1.00 52.44 567 PRO A O 1
ATOM 4556 N N . THR A 1 568 ? -13.255 -3.048 20.539 1.00 55.97 568 THR A N 1
ATOM 4557 C CA . THR A 1 568 ? -12.979 -3.094 19.103 1.00 55.97 568 THR A CA 1
ATOM 4558 C C . THR A 1 568 ? -12.440 -1.753 18.611 1.00 55.97 568 THR A C 1
ATOM 4560 O O . THR A 1 568 ? -12.853 -0.702 19.099 1.00 55.97 568 THR A O 1
ATOM 4563 N N . GLU A 1 569 ? -11.567 -1.771 17.601 1.00 54.94 569 GLU A N 1
ATOM 4564 C CA . GLU A 1 569 ? -11.123 -0.554 16.900 1.00 54.94 569 GLU A CA 1
ATOM 4565 C C . GLU A 1 569 ? -12.224 0.094 16.043 1.00 54.94 569 GLU A C 1
ATOM 4567 O O . GLU A 1 569 ? -12.134 1.267 15.687 1.00 54.94 569 GLU A O 1
ATOM 4572 N N . PHE A 1 570 ? -13.279 -0.667 15.738 1.00 66.00 570 PHE A N 1
ATOM 4573 C CA . PHE A 1 570 ? -14.447 -0.198 15.005 1.00 66.00 570 PHE A CA 1
ATOM 4574 C C . PHE A 1 570 ? -15.340 0.669 15.894 1.00 66.00 570 PHE A C 1
ATOM 4576 O O . PHE A 1 570 ? -15.622 0.321 17.044 1.00 66.00 570 PHE A O 1
ATOM 4583 N N . ASP A 1 571 ? -15.838 1.773 15.335 1.00 72.62 571 ASP A N 1
ATOM 4584 C CA . ASP A 1 571 ? -16.704 2.728 16.033 1.00 72.62 571 ASP A CA 1
ATOM 4585 C C . ASP A 1 571 ? -18.020 2.078 16.514 1.00 72.62 571 ASP A C 1
ATOM 4587 O O . ASP A 1 571 ? -18.620 2.524 17.502 1.00 72.62 571 ASP A O 1
ATOM 4591 N N . ILE A 1 572 ? -18.466 1.032 15.800 1.00 72.88 572 ILE A N 1
ATOM 4592 C CA . ILE A 1 572 ? -19.696 0.266 16.037 1.00 72.88 572 ILE A CA 1
ATOM 4593 C C . ILE A 1 572 ? -19.417 -1.239 15.871 1.00 72.88 572 ILE A C 1
ATOM 4595 O O . ILE A 1 572 ? -18.931 -1.679 14.827 1.00 72.88 572 ILE A O 1
ATOM 4599 N N . SER A 1 573 ? -19.808 -2.045 16.858 1.00 80.25 573 SER A N 1
ATOM 4600 C CA . SER A 1 573 ? -19.794 -3.509 16.806 1.00 80.25 573 SER A CA 1
ATOM 4601 C C . SER A 1 573 ? -21.208 -4.060 16.977 1.00 80.25 573 SER A C 1
ATOM 4603 O O . SER A 1 573 ? -21.883 -3.780 17.967 1.00 80.25 573 SER A O 1
ATOM 4605 N N . LEU A 1 574 ? -21.675 -4.822 15.988 1.00 79.44 574 LEU A N 1
ATOM 4606 C CA . LEU A 1 574 ? -22.970 -5.495 15.993 1.00 79.44 574 LEU A CA 1
ATOM 4607 C C . LEU A 1 574 ? -22.759 -6.994 16.236 1.00 79.44 574 LEU A C 1
ATOM 4609 O O . LEU A 1 574 ? -22.261 -7.717 15.369 1.00 79.44 574 LEU A O 1
ATOM 4613 N N . GLY A 1 575 ? -23.162 -7.470 17.409 1.00 81.75 575 GLY A N 1
ATOM 4614 C CA . GLY A 1 575 ? -23.164 -8.885 17.758 1.00 81.75 575 GLY A CA 1
ATOM 4615 C C . GLY A 1 575 ? -24.496 -9.541 17.416 1.00 81.75 575 GLY A C 1
ATOM 4616 O O . GLY A 1 575 ? -25.560 -9.057 17.802 1.00 81.75 575 GLY A O 1
ATOM 4617 N N . ILE A 1 576 ? -24.443 -10.658 16.692 1.00 82.25 576 ILE A N 1
ATOM 4618 C CA . ILE A 1 576 ? -25.600 -11.493 16.374 1.00 82.25 576 ILE A CA 1
ATOM 4619 C C . ILE A 1 576 ? -25.337 -12.891 16.926 1.00 82.25 576 ILE A C 1
ATOM 4621 O O . ILE A 1 576 ? -24.592 -13.683 16.343 1.00 82.25 576 ILE A O 1
ATOM 4625 N N . ALA A 1 577 ? -25.982 -13.207 18.044 1.00 78.75 577 ALA A N 1
ATOM 4626 C CA . ALA A 1 577 ? -25.966 -14.543 18.619 1.00 78.75 577 ALA A CA 1
ATOM 4627 C C . ALA A 1 577 ? -27.263 -15.264 18.249 1.00 78.75 577 ALA A C 1
ATOM 4629 O O . ALA A 1 577 ? -28.358 -14.748 18.476 1.00 78.75 577 ALA A O 1
ATOM 4630 N N . TYR A 1 578 ? -27.167 -16.458 17.671 1.00 80.19 578 TYR A N 1
ATOM 4631 C CA . TYR A 1 578 ? -28.345 -17.249 17.316 1.00 80.19 578 TYR A CA 1
ATOM 4632 C C . TYR A 1 578 ? -28.308 -18.632 17.966 1.00 80.19 578 TYR A C 1
ATOM 4634 O O . TYR A 1 578 ? -27.274 -19.297 18.004 1.00 80.19 578 TYR A O 1
ATOM 4642 N N . GLY A 1 579 ? -29.463 -19.050 18.484 1.00 75.06 579 GLY A N 1
ATOM 4643 C CA . GLY A 1 579 ? -29.725 -20.384 19.021 1.00 75.06 579 GLY A CA 1
ATOM 4644 C C . GLY A 1 579 ? -30.819 -21.098 18.225 1.00 75.06 579 GLY A C 1
ATOM 4645 O O . GLY A 1 579 ? -31.228 -20.653 17.151 1.00 75.06 579 GLY A O 1
ATOM 4646 N N . LYS A 1 580 ? -31.355 -22.207 18.751 1.00 74.44 580 LYS A N 1
ATOM 4647 C CA . LYS A 1 580 ? -32.404 -22.970 18.041 1.00 74.44 580 LYS A CA 1
ATOM 4648 C C . LYS A 1 580 ? -33.741 -22.233 17.960 1.00 74.44 580 LYS A C 1
ATOM 4650 O O . LYS A 1 580 ? -34.542 -22.525 17.075 1.00 74.44 580 LYS A O 1
ATOM 4655 N N . THR A 1 581 ? -34.011 -21.335 18.907 1.00 75.75 581 THR A N 1
ATOM 4656 C CA . THR A 1 581 ? -35.329 -20.697 19.069 1.00 75.75 581 THR A CA 1
ATOM 4657 C C . THR A 1 581 ? -35.292 -19.173 19.138 1.00 75.75 581 THR A C 1
ATOM 4659 O O . THR A 1 581 ? -36.345 -18.545 19.027 1.00 75.75 581 THR A O 1
ATOM 4662 N N . GLN A 1 582 ? -34.115 -18.568 19.317 1.00 77.50 582 GLN A N 1
ATOM 4663 C CA . GLN A 1 582 ? -33.963 -17.130 19.531 1.00 77.50 582 GLN A CA 1
ATOM 4664 C C . GLN A 1 582 ? -32.731 -16.581 18.810 1.00 77.50 582 GLN A C 1
ATOM 4666 O O . GLN A 1 582 ? -31.751 -17.295 18.599 1.00 77.50 582 GLN A O 1
ATOM 4671 N N . VAL A 1 583 ? -32.814 -15.300 18.448 1.00 79.38 583 VAL A N 1
ATOM 4672 C CA . VAL A 1 583 ? -31.704 -14.487 17.945 1.00 79.38 583 VAL A CA 1
ATOM 4673 C C . VAL A 1 583 ? -31.589 -13.273 18.855 1.00 79.38 583 VAL A C 1
ATOM 4675 O O . VAL A 1 583 ? -32.580 -12.577 19.091 1.00 79.38 583 VAL A O 1
ATOM 4678 N N . GLU A 1 584 ? -30.392 -13.035 19.363 1.00 81.19 584 GLU A N 1
ATOM 4679 C CA . GLU A 1 584 ? -30.028 -11.883 20.171 1.00 81.19 584 GLU A CA 1
ATOM 4680 C C . GLU A 1 584 ? -29.179 -10.924 19.330 1.00 81.19 584 GLU A C 1
ATOM 4682 O O . GLU A 1 584 ? -28.298 -11.351 18.583 1.00 81.19 584 GLU A O 1
ATOM 4687 N N . LEU A 1 585 ? -29.490 -9.629 19.429 1.00 79.50 585 LEU A N 1
ATOM 4688 C CA . LEU A 1 585 ? -28.762 -8.547 18.772 1.00 79.50 585 LEU A CA 1
ATOM 4689 C C . LEU A 1 585 ? -28.168 -7.651 19.858 1.00 79.50 585 LEU A C 1
ATOM 4691 O O . LEU A 1 585 ? -28.923 -7.073 20.645 1.00 79.50 585 LEU A O 1
ATOM 4695 N N . SER A 1 586 ? -26.849 -7.508 19.878 1.00 84.00 586 SER A N 1
ATOM 4696 C CA . SER A 1 586 ? -26.128 -6.561 20.730 1.00 84.00 586 SER A CA 1
ATOM 4697 C C . SER A 1 586 ? -25.453 -5.498 19.868 1.00 84.00 586 SER A C 1
ATOM 4699 O O . SER A 1 586 ? -24.992 -5.788 18.767 1.00 84.00 586 SER A O 1
ATOM 4701 N N . LEU A 1 587 ? -25.420 -4.252 20.342 1.00 78.75 587 LEU A N 1
ATOM 4702 C CA . LEU A 1 587 ? -24.691 -3.170 19.685 1.00 78.75 587 LEU A CA 1
ATOM 4703 C C . LEU A 1 587 ? -23.800 -2.483 20.710 1.00 78.75 587 LEU A C 1
ATOM 4705 O O . LEU A 1 587 ? -24.299 -1.841 21.636 1.00 78.75 587 LEU A O 1
ATOM 4709 N N . ASP A 1 588 ? -22.499 -2.614 20.510 1.00 79.88 588 ASP A N 1
ATOM 4710 C CA . ASP A 1 588 ? -21.476 -1.928 21.278 1.00 79.88 588 ASP A CA 1
ATOM 4711 C C . ASP A 1 588 ? -20.961 -0.748 20.455 1.00 79.88 588 ASP A C 1
ATOM 4713 O O . ASP A 1 588 ? -20.632 -0.869 19.276 1.00 79.88 588 ASP A O 1
ATOM 4717 N N . SER A 1 589 ? -20.932 0.433 21.061 1.00 75.62 589 SER A N 1
ATOM 4718 C CA . SER A 1 589 ? -20.458 1.652 20.407 1.00 75.62 589 SER A CA 1
ATOM 4719 C C . SER A 1 589 ? -19.830 2.574 21.433 1.00 75.62 589 SER A C 1
ATOM 4721 O O . SER A 1 589 ? -20.322 2.677 22.563 1.00 75.62 589 SER A O 1
ATOM 4723 N N . HIS A 1 590 ? -18.792 3.310 21.046 1.00 69.12 590 HIS A N 1
ATOM 4724 C CA . HIS A 1 590 ? -18.237 4.319 21.938 1.00 69.12 590 HIS A CA 1
ATOM 4725 C C . HIS A 1 590 ? -19.232 5.478 22.119 1.00 69.12 590 HIS A C 1
ATOM 4727 O O . HIS A 1 590 ? -19.834 5.960 21.156 1.00 69.12 590 HIS A O 1
ATOM 4733 N N . SER A 1 591 ? -19.367 5.987 23.348 1.00 70.62 591 SER A N 1
ATOM 4734 C CA . SER A 1 591 ? -20.314 7.069 23.677 1.00 70.62 591 SER A CA 1
ATOM 4735 C C . SER A 1 591 ? -20.008 8.401 22.979 1.00 70.62 591 SER A C 1
ATOM 4737 O O . SER A 1 591 ? -20.852 9.296 22.959 1.00 70.62 591 SER A O 1
ATOM 4739 N N . SER A 1 592 ? -18.813 8.534 22.394 1.00 68.19 592 SER A N 1
ATOM 4740 C CA . SER A 1 592 ? -18.433 9.658 21.531 1.00 68.19 592 SER A CA 1
ATOM 4741 C C . SER A 1 592 ? -19.024 9.585 20.119 1.00 68.19 592 SER A C 1
ATOM 4743 O O . SER A 1 592 ? -19.082 10.625 19.468 1.00 68.19 592 SER A O 1
ATOM 4745 N N . TYR A 1 593 ? -19.445 8.402 19.651 1.00 61.22 593 TYR A N 1
ATOM 4746 C CA . TYR A 1 593 ? -19.975 8.177 18.298 1.00 61.22 593 TYR A CA 1
ATOM 4747 C C . TYR A 1 593 ? -21.487 7.945 18.289 1.00 61.22 593 TYR A C 1
ATOM 4749 O O . TYR A 1 593 ? -22.198 8.573 17.505 1.00 61.22 593 TYR A O 1
ATOM 4757 N N . LEU A 1 594 ? -21.993 7.101 19.193 1.00 68.19 594 LEU A N 1
ATOM 4758 C CA . LEU A 1 594 ? -23.424 6.914 19.423 1.00 68.19 594 LEU A CA 1
ATOM 4759 C C . LEU A 1 594 ? -23.742 7.087 20.907 1.00 68.19 594 LEU A C 1
ATOM 4761 O O . LEU A 1 594 ? -23.204 6.399 21.773 1.00 68.19 594 LEU A O 1
ATOM 4765 N N . SER A 1 595 ? -24.673 7.989 21.210 1.00 78.00 595 SER A N 1
ATOM 4766 C CA . SER A 1 595 ? -25.304 8.002 22.529 1.00 78.00 595 SER A CA 1
ATOM 4767 C C . SER A 1 595 ? -26.146 6.741 22.728 1.00 78.00 595 SER A C 1
ATOM 4769 O O . SER A 1 595 ? -26.654 6.165 21.766 1.00 78.00 595 SER A O 1
ATOM 4771 N N . THR A 1 596 ? -26.371 6.352 23.984 1.00 78.94 596 THR A N 1
ATOM 4772 C CA . THR A 1 596 ? -27.202 5.187 24.329 1.00 78.94 596 THR A CA 1
ATOM 4773 C C . THR A 1 596 ? -28.577 5.241 23.659 1.00 78.94 596 THR A C 1
ATOM 4775 O O . THR A 1 596 ? -29.007 4.266 23.056 1.00 78.94 596 THR A O 1
ATOM 4778 N N . THR A 1 597 ? -29.226 6.409 23.651 1.00 77.56 597 THR A N 1
ATOM 4779 C CA . THR A 1 597 ? -30.524 6.599 22.987 1.00 77.56 597 THR A CA 1
ATOM 4780 C C . THR A 1 597 ? -30.444 6.392 21.473 1.00 77.56 597 THR A C 1
ATOM 4782 O O . THR A 1 597 ? -31.359 5.828 20.879 1.00 77.56 597 THR A O 1
ATOM 4785 N N . GLN A 1 598 ? -29.367 6.846 20.823 1.00 73.12 598 GLN A N 1
ATOM 4786 C CA . GLN A 1 598 ? -29.173 6.631 19.386 1.00 73.12 598 GLN A CA 1
ATOM 4787 C C . GLN A 1 598 ? -28.914 5.151 19.085 1.00 73.12 598 GLN A C 1
ATOM 4789 O O . GLN A 1 598 ? -29.510 4.622 18.154 1.00 73.12 598 GLN A O 1
ATOM 4794 N N . ALA A 1 599 ? -28.092 4.471 19.891 1.00 75.88 599 ALA A N 1
ATOM 4795 C CA . ALA A 1 599 ? -27.822 3.040 19.760 1.00 75.88 599 ALA A CA 1
ATOM 4796 C C . ALA A 1 599 ? -29.107 2.202 19.897 1.00 75.88 599 ALA A C 1
ATOM 4798 O O . ALA A 1 599 ? -29.393 1.348 19.055 1.00 75.88 599 ALA A O 1
ATOM 4799 N N . GLU A 1 600 ? -29.936 2.508 20.898 1.00 82.19 600 GLU A N 1
ATOM 4800 C CA . GLU A 1 600 ? -31.244 1.874 21.107 1.00 82.19 600 GLU A CA 1
ATOM 4801 C C . GLU A 1 600 ? -32.205 2.106 19.931 1.00 82.19 600 GLU A C 1
ATOM 4803 O O . GLU A 1 600 ? -32.891 1.174 19.495 1.00 82.19 600 GLU A O 1
ATOM 4808 N N . ARG A 1 601 ? -32.250 3.332 19.387 1.00 75.38 601 ARG A N 1
ATOM 4809 C CA . ARG A 1 601 ? -33.057 3.657 18.198 1.00 75.38 601 ARG A CA 1
ATOM 4810 C C . ARG A 1 601 ? -32.575 2.882 16.968 1.00 75.38 601 ARG A C 1
ATOM 4812 O O . ARG A 1 601 ? -33.407 2.309 16.264 1.00 75.38 601 ARG A O 1
ATOM 4819 N N . THR A 1 602 ? -31.263 2.780 16.755 1.00 74.38 602 THR A N 1
ATOM 4820 C CA . THR A 1 602 ? -30.654 2.004 15.660 1.00 74.38 602 THR A CA 1
ATOM 4821 C C . THR A 1 602 ? -30.996 0.516 15.757 1.00 74.38 602 THR A C 1
ATOM 4823 O O . THR A 1 602 ? -31.471 -0.068 14.782 1.00 74.38 602 THR A O 1
ATOM 4826 N N . LEU A 1 603 ? -30.848 -0.098 16.937 1.00 79.25 603 LEU A N 1
ATOM 4827 C CA . LEU A 1 603 ? -31.232 -1.498 17.166 1.00 79.25 603 LEU A CA 1
ATOM 4828 C C . LEU A 1 603 ? -32.737 -1.725 16.972 1.00 79.25 603 LEU A C 1
ATOM 4830 O O . LEU A 1 603 ? -33.152 -2.724 16.382 1.00 79.25 603 LEU A O 1
ATOM 4834 N N . SER A 1 604 ? -33.568 -0.789 17.430 1.00 78.56 604 SER A N 1
ATOM 4835 C CA . SER A 1 604 ? -35.024 -0.863 17.269 1.00 78.56 604 SER A CA 1
ATOM 4836 C C . SER A 1 604 ? -35.447 -0.780 15.801 1.00 78.56 604 SER A C 1
ATOM 4838 O O . SER A 1 604 ? -36.348 -1.511 15.373 1.00 78.56 604 SER A O 1
ATOM 4840 N N . LEU A 1 605 ? -34.779 0.067 15.014 1.00 72.06 605 LEU A N 1
ATOM 4841 C CA . LEU A 1 605 ? -34.971 0.149 13.569 1.00 72.06 605 LEU A CA 1
ATOM 4842 C C . LEU A 1 605 ? -34.541 -1.156 12.891 1.00 72.06 605 LEU A C 1
ATOM 4844 O O . LEU A 1 605 ? -35.348 -1.742 12.171 1.00 72.06 605 LEU A O 1
ATOM 4848 N N . LEU A 1 606 ? -33.336 -1.662 13.180 1.00 76.06 606 LEU A N 1
ATOM 4849 C CA . LEU A 1 606 ? -32.831 -2.927 12.632 1.00 76.06 606 LEU A CA 1
ATOM 4850 C C . LEU A 1 606 ? -33.791 -4.087 12.919 1.00 76.06 606 LEU A C 1
ATOM 4852 O O . LEU A 1 606 ? -34.159 -4.835 12.014 1.00 76.06 606 LEU A O 1
ATOM 4856 N N . LYS A 1 607 ? -34.275 -4.193 14.160 1.00 80.12 607 LYS A N 1
ATOM 4857 C CA . LYS A 1 607 ? -35.278 -5.185 14.558 1.00 80.12 607 LYS A CA 1
ATOM 4858 C C . LYS A 1 607 ? -36.573 -5.047 13.752 1.00 80.12 607 LYS A C 1
ATOM 4860 O O . LYS A 1 607 ? -37.118 -6.048 13.295 1.00 80.12 607 LYS A O 1
ATOM 4865 N N . SER A 1 608 ? -37.072 -3.826 13.571 1.00 71.62 608 SER A N 1
ATOM 4866 C CA . SER A 1 608 ? -38.306 -3.562 12.815 1.00 71.62 608 SER A CA 1
ATOM 4867 C C . SER A 1 608 ? -38.159 -3.918 11.334 1.00 71.62 608 SER A C 1
ATOM 4869 O O . SER A 1 608 ? -39.075 -4.497 10.746 1.00 71.62 608 SER A O 1
ATOM 4871 N N . VAL A 1 609 ? -36.992 -3.637 10.746 1.00 71.06 609 VAL A N 1
ATOM 4872 C CA . VAL A 1 609 ? -36.635 -4.038 9.379 1.00 71.06 609 VAL A CA 1
ATOM 4873 C C . VAL A 1 609 ? -36.587 -5.561 9.263 1.00 71.06 609 VAL A C 1
ATOM 4875 O O . VAL A 1 609 ? -37.235 -6.111 8.378 1.00 71.06 609 VAL A O 1
ATOM 4878 N N . LEU A 1 610 ? -35.903 -6.256 10.178 1.00 75.06 610 LEU A N 1
ATOM 4879 C CA . LEU A 1 610 ? -35.820 -7.722 10.188 1.00 75.06 610 LEU A CA 1
ATOM 4880 C C . LEU A 1 610 ? -37.199 -8.378 10.314 1.00 75.06 610 LEU A C 1
ATOM 4882 O O . LEU A 1 610 ? -37.519 -9.275 9.540 1.00 75.06 610 LEU A O 1
ATOM 4886 N N . MET A 1 611 ? -38.044 -7.902 11.234 1.00 76.25 611 MET A N 1
ATOM 4887 C CA . MET A 1 611 ? -39.418 -8.400 11.370 1.00 76.25 611 MET A CA 1
ATOM 4888 C C . MET A 1 611 ? -40.228 -8.153 10.095 1.00 76.25 611 MET A C 1
ATOM 4890 O O . MET A 1 611 ? -40.896 -9.062 9.620 1.00 76.25 611 MET A O 1
ATOM 4894 N N . SER A 1 612 ? -40.095 -6.974 9.480 1.00 69.06 612 SER A N 1
ATOM 4895 C CA . SER A 1 612 ? -40.761 -6.672 8.207 1.00 69.06 612 SER A CA 1
ATOM 4896 C C . SER A 1 612 ? -40.297 -7.605 7.084 1.00 69.06 612 SER A C 1
ATOM 4898 O O . SER A 1 612 ? -41.117 -8.072 6.302 1.00 69.06 612 SER A O 1
ATOM 4900 N N . LEU A 1 613 ? -39.000 -7.923 7.012 1.00 70.00 613 LEU A N 1
ATOM 4901 C CA . LEU A 1 613 ? -38.443 -8.859 6.030 1.00 70.00 613 LEU A CA 1
ATOM 4902 C C . LEU A 1 613 ? -38.941 -10.299 6.230 1.00 70.00 613 LEU A C 1
ATOM 4904 O O . LEU A 1 613 ? -39.137 -11.006 5.244 1.00 70.00 613 LEU A O 1
ATOM 4908 N N . VAL A 1 614 ? -39.163 -10.721 7.478 1.00 73.69 614 VAL A N 1
ATOM 4909 C CA . VAL A 1 614 ? -39.697 -12.051 7.823 1.00 73.69 614 VAL A CA 1
ATOM 4910 C C . VAL A 1 614 ? -41.212 -12.136 7.590 1.00 73.69 614 VAL A C 1
ATOM 4912 O O . VAL A 1 614 ? -41.696 -13.144 7.075 1.00 73.69 614 VAL A O 1
ATOM 4915 N N . ASP A 1 615 ? -41.958 -11.083 7.932 1.00 67.31 615 ASP A N 1
ATOM 4916 C CA . ASP A 1 615 ? -43.421 -11.016 7.797 1.00 67.31 615 ASP A CA 1
ATOM 4917 C C . ASP A 1 615 ? -43.886 -10.785 6.356 1.00 67.31 615 ASP A C 1
ATOM 4919 O O . ASP A 1 615 ? -45.032 -11.102 6.008 1.00 67.31 615 ASP A O 1
ATOM 4923 N N . LEU A 1 616 ? -43.006 -10.262 5.494 1.00 63.28 616 LEU A N 1
ATOM 4924 C CA . LEU A 1 616 ? -43.196 -10.261 4.051 1.00 63.28 616 LEU A CA 1
ATOM 4925 C C . LEU A 1 616 ? -43.313 -11.714 3.578 1.00 63.28 616 LEU A C 1
ATOM 4927 O O . LEU A 1 616 ? -42.332 -12.359 3.215 1.00 63.28 616 LEU A O 1
ATOM 4931 N N . LYS A 1 617 ? -44.545 -12.236 3.533 1.00 53.75 617 LYS A N 1
ATOM 4932 C CA . LYS A 1 617 ? -44.874 -13.421 2.740 1.00 53.75 617 LYS A CA 1
ATOM 4933 C C . LYS A 1 617 ? -44.355 -13.144 1.338 1.00 53.75 617 LYS A C 1
ATOM 4935 O O . LYS A 1 617 ? -44.898 -12.287 0.645 1.00 53.75 617 LYS A O 1
ATOM 4940 N N . ILE A 1 618 ? -43.271 -13.818 0.962 1.00 51.97 618 ILE A N 1
ATOM 4941 C CA . ILE A 1 618 ? -42.601 -13.662 -0.329 1.00 51.97 618 ILE A CA 1
ATOM 4942 C C . ILE A 1 618 ? -43.527 -14.243 -1.410 1.00 51.97 618 ILE A C 1
ATOM 4944 O O . ILE A 1 618 ? -43.303 -15.331 -1.936 1.00 51.97 618 ILE A O 1
ATOM 4948 N N . GLU A 1 619 ? -44.621 -13.548 -1.714 1.00 49.53 619 GLU A N 1
ATOM 4949 C CA . GLU A 1 619 ? -45.374 -13.741 -2.943 1.00 49.53 619 GLU A CA 1
ATOM 4950 C C . GLU A 1 619 ? -44.564 -13.099 -4.067 1.00 49.53 619 GLU A C 1
ATOM 4952 O O . GLU A 1 619 ? -44.044 -11.987 -3.950 1.00 49.53 619 GLU A O 1
ATOM 4957 N N . ALA A 1 620 ? -44.353 -13.865 -5.133 1.00 46.16 620 ALA A N 1
ATOM 4958 C CA . ALA A 1 620 ? -43.413 -13.514 -6.181 1.00 46.16 620 ALA A CA 1
ATOM 4959 C C . ALA A 1 620 ? -43.812 -12.200 -6.881 1.00 46.16 620 ALA A C 1
ATOM 4961 O O . ALA A 1 620 ? -44.732 -12.190 -7.695 1.00 46.16 620 ALA A O 1
ATOM 4962 N N . GLY A 1 621 ? -43.063 -11.121 -6.616 1.00 48.59 621 GLY A N 1
ATOM 4963 C CA . GLY A 1 621 ? -42.917 -9.997 -7.546 1.00 48.59 621 GLY A CA 1
ATOM 4964 C C . GLY A 1 621 ? -43.452 -8.617 -7.144 1.00 48.59 621 GLY A C 1
ATOM 4965 O O . GLY A 1 621 ? -43.541 -7.778 -8.036 1.00 48.59 621 GLY A O 1
ATOM 4966 N N . THR A 1 622 ? -43.802 -8.331 -5.882 1.00 47.53 622 THR A N 1
ATOM 4967 C CA . THR A 1 622 ? -44.435 -7.029 -5.539 1.00 47.53 622 THR A CA 1
ATOM 4968 C C . THR A 1 622 ? -43.812 -6.207 -4.405 1.00 47.53 622 THR A C 1
ATOM 4970 O O . THR A 1 622 ? -44.255 -5.080 -4.190 1.00 47.53 622 THR A O 1
ATOM 4973 N N . SER A 1 623 ? -42.792 -6.692 -3.697 1.00 55.41 623 SER A N 1
ATOM 4974 C CA . SER A 1 623 ? -42.264 -5.997 -2.509 1.00 55.41 623 SER A CA 1
ATOM 4975 C C . SER A 1 623 ? -40.945 -5.277 -2.817 1.00 55.41 623 SER A C 1
ATOM 4977 O O . SER A 1 623 ? -39.894 -5.905 -2.932 1.00 55.41 623 SER A O 1
ATOM 4979 N N . LEU A 1 624 ? -41.021 -3.953 -2.978 1.00 55.47 624 LEU A N 1
ATOM 4980 C CA . LEU A 1 624 ? -39.883 -3.059 -3.231 1.00 55.47 624 LEU A CA 1
ATOM 4981 C C . LEU A 1 624 ? -39.101 -2.792 -1.935 1.00 55.47 624 LEU A C 1
ATOM 4983 O O . LEU A 1 624 ? -39.706 -2.430 -0.925 1.00 55.47 624 LEU A O 1
ATOM 4987 N N . LEU A 1 625 ? -37.764 -2.853 -1.972 1.00 53.56 625 LEU A N 1
ATOM 4988 C CA . LEU A 1 625 ? -36.908 -2.534 -0.815 1.00 53.56 625 LEU A CA 1
ATOM 4989 C C . LEU A 1 625 ? -37.133 -1.093 -0.307 1.00 53.56 625 LEU A C 1
ATOM 4991 O O . LEU A 1 625 ? -37.080 -0.834 0.890 1.00 53.56 625 LEU A O 1
ATOM 4995 N N . SER A 1 626 ? -37.495 -0.173 -1.209 1.00 49.59 626 SER A N 1
ATOM 4996 C CA . SER A 1 626 ? -37.821 1.228 -0.902 1.00 49.59 626 SER A CA 1
ATOM 4997 C C . SER A 1 626 ? -39.087 1.423 -0.055 1.00 49.59 626 SER A C 1
ATOM 4999 O O . SER A 1 626 ? -39.390 2.547 0.332 1.00 49.59 626 SER A O 1
ATOM 5001 N N . THR A 1 627 ? -39.870 0.365 0.179 1.00 51.84 627 THR A N 1
ATOM 5002 C CA . THR A 1 627 ? -41.077 0.420 1.024 1.00 51.84 627 THR A CA 1
ATOM 5003 C C . THR A 1 627 ? -40.798 0.090 2.486 1.00 51.84 627 THR A C 1
ATOM 5005 O O . THR A 1 627 ? -41.655 0.330 3.336 1.00 51.84 627 THR A O 1
ATOM 5008 N N . VAL A 1 628 ? -39.598 -0.408 2.797 1.00 57.12 628 VAL A N 1
ATOM 5009 C CA . VAL A 1 628 ? -39.141 -0.573 4.175 1.00 57.12 628 VAL A CA 1
ATOM 5010 C C . VAL A 1 628 ? -38.884 0.822 4.742 1.00 57.12 628 VAL A C 1
ATOM 5012 O O . VAL A 1 628 ? -38.022 1.551 4.254 1.00 57.12 628 VAL A O 1
ATOM 5015 N N . ALA A 1 629 ? -39.670 1.227 5.739 1.00 54.66 629 ALA A N 1
ATOM 5016 C CA . ALA A 1 629 ? -39.545 2.547 6.345 1.00 54.66 629 ALA A CA 1
ATOM 5017 C C . ALA A 1 629 ? -38.146 2.718 6.966 1.00 54.66 629 ALA A C 1
ATOM 5019 O O . ALA A 1 629 ? -37.812 2.060 7.947 1.00 54.66 629 ALA A O 1
ATOM 5020 N N . ALA A 1 630 ? -37.345 3.626 6.402 1.00 54.56 630 ALA A N 1
ATOM 5021 C CA . ALA A 1 630 ? -35.996 3.960 6.875 1.00 54.56 630 ALA A CA 1
ATOM 5022 C C . ALA A 1 630 ? -35.987 4.862 8.126 1.00 54.56 630 ALA A C 1
ATOM 5024 O O . ALA A 1 630 ? -34.943 5.356 8.539 1.00 54.56 630 ALA A O 1
ATOM 5025 N N . ILE A 1 631 ? -37.160 5.119 8.704 1.00 62.94 631 ILE A N 1
ATOM 5026 C CA . ILE A 1 631 ? -37.344 5.972 9.870 1.00 62.94 631 ILE A CA 1
ATOM 5027 C C . ILE A 1 631 ? -38.361 5.321 10.802 1.00 62.94 631 ILE A C 1
ATOM 5029 O O . ILE A 1 631 ? -39.386 4.798 10.351 1.00 62.94 631 ILE A O 1
ATOM 5033 N N . SER A 1 632 ? -38.077 5.330 12.104 1.00 65.81 632 SER A N 1
ATOM 5034 C CA . SER A 1 632 ? -39.027 4.824 13.088 1.00 65.81 632 SER A CA 1
ATOM 5035 C C . SER A 1 632 ? -40.224 5.776 13.218 1.00 65.81 632 SER A C 1
ATOM 5037 O O . SER A 1 632 ? -40.123 6.979 12.961 1.00 65.81 632 SER A O 1
ATOM 5039 N N . ALA A 1 633 ? -41.377 5.259 13.648 1.00 68.12 633 ALA A N 1
ATOM 5040 C CA . ALA A 1 633 ? -42.552 6.097 13.902 1.00 68.12 633 ALA A CA 1
ATOM 5041 C C . ALA A 1 633 ? -42.277 7.184 14.962 1.00 68.12 633 ALA A C 1
ATOM 5043 O O . ALA A 1 633 ? -42.817 8.284 14.872 1.00 68.12 633 ALA A O 1
ATOM 5044 N N . GLN A 1 634 ? -41.401 6.882 15.924 1.00 69.25 634 GLN A N 1
ATOM 5045 C CA . GLN A 1 634 ? -40.999 7.789 16.995 1.00 69.25 634 GLN A CA 1
ATOM 5046 C C . GLN A 1 634 ? -40.143 8.957 16.480 1.00 69.25 634 GLN A C 1
ATOM 5048 O O . GLN A 1 634 ? -40.353 10.095 16.892 1.00 69.25 634 GLN A O 1
ATOM 5053 N N . ASP A 1 635 ? -39.214 8.702 15.553 1.00 66.50 635 ASP A N 1
ATOM 5054 C CA . ASP A 1 635 ? -38.344 9.745 14.990 1.00 66.50 635 ASP A CA 1
ATOM 5055 C C . ASP A 1 635 ? -39.124 10.735 14.112 1.00 66.50 635 ASP A C 1
ATOM 5057 O O . ASP A 1 635 ? -38.873 11.941 14.146 1.00 66.50 635 ASP A O 1
ATOM 5061 N N . LEU A 1 636 ? -40.106 10.249 13.342 1.00 69.56 636 LEU A N 1
ATOM 5062 C CA . LEU A 1 636 ? -40.958 11.108 12.512 1.00 69.56 636 LEU A CA 1
ATOM 5063 C C . LEU A 1 636 ? -41.739 12.124 13.349 1.00 69.56 636 LEU A C 1
ATOM 5065 O O . LEU A 1 636 ? -41.831 13.291 12.968 1.00 69.56 636 LEU A O 1
ATOM 5069 N N . GLU A 1 637 ? -42.298 11.696 14.478 1.00 76.94 637 GLU A N 1
ATOM 5070 C CA . GLU A 1 637 ? -43.066 12.563 15.375 1.00 76.94 637 GLU A CA 1
ATOM 5071 C C . GLU A 1 637 ? -42.200 13.705 15.938 1.00 76.94 637 GLU A C 1
ATOM 5073 O O . GLU A 1 637 ? -42.623 14.864 15.963 1.00 76.94 637 GLU A O 1
ATOM 5078 N N . GLU A 1 638 ? -40.946 13.403 16.280 1.00 75.12 638 GLU A N 1
ATOM 5079 C CA . GLU A 1 638 ? -39.979 14.370 16.801 1.00 75.12 638 GLU A CA 1
ATOM 5080 C C . GLU A 1 638 ? -39.558 15.415 15.741 1.00 75.12 638 GLU A C 1
ATOM 5082 O O . GLU A 1 638 ? -39.541 16.623 16.008 1.00 75.12 638 GLU A O 1
ATOM 5087 N N . ILE A 1 639 ? -39.323 14.990 14.495 1.00 73.00 639 ILE A N 1
ATOM 5088 C CA . ILE A 1 639 ? -38.996 15.899 13.379 1.00 73.00 639 ILE A CA 1
ATOM 5089 C C . ILE A 1 639 ? -40.127 16.903 13.128 1.00 73.00 639 ILE A C 1
ATOM 5091 O O . ILE A 1 639 ? -39.879 18.086 12.866 1.00 73.00 639 ILE A O 1
ATOM 5095 N N . TRP A 1 640 ? -41.382 16.462 13.215 1.00 75.06 640 TRP A N 1
ATOM 5096 C CA . TRP A 1 640 ? -42.526 17.352 13.025 1.00 75.06 640 TRP A CA 1
ATOM 5097 C C . TRP A 1 640 ? -42.657 18.383 14.146 1.00 75.06 640 TRP A C 1
ATOM 5099 O O . TRP A 1 640 ? -43.018 19.529 13.868 1.00 75.06 640 TRP A O 1
ATOM 5109 N N . THR A 1 641 ? -42.286 18.042 15.383 1.00 76.25 641 THR A N 1
ATOM 5110 C CA . THR A 1 641 ? -42.247 19.030 16.471 1.00 76.25 641 THR A CA 1
ATOM 5111 C C . THR A 1 641 ? -41.210 20.133 16.259 1.00 76.25 641 THR A C 1
ATOM 5113 O O . THR A 1 641 ? -41.492 21.292 16.570 1.00 76.25 641 THR A O 1
ATOM 5116 N N . TRP A 1 642 ? -40.040 19.830 15.688 1.00 69.75 642 TRP A N 1
ATOM 5117 C CA . TRP A 1 642 ? -38.997 20.838 15.443 1.00 69.75 642 TRP A CA 1
ATOM 5118 C C . TRP A 1 642 ? -39.389 21.874 14.382 1.00 69.75 642 TRP A C 1
ATOM 5120 O O . TRP A 1 642 ? -38.959 23.025 14.450 1.00 69.75 642 TRP A O 1
ATOM 5130 N N . ASN A 1 643 ? -40.252 21.496 13.437 1.00 65.56 643 ASN A N 1
ATOM 5131 C CA . ASN A 1 643 ? -40.617 22.318 12.280 1.00 65.56 643 ASN A CA 1
ATOM 5132 C C . ASN A 1 643 ? -41.881 23.179 12.481 1.00 65.56 643 ASN A C 1
ATOM 5134 O O . ASN A 1 643 ? -42.410 23.740 11.523 1.00 65.56 643 ASN A O 1
ATOM 5138 N N . HIS A 1 644 ? -42.385 23.304 13.711 1.00 65.50 644 HIS A N 1
ATOM 5139 C CA . HIS A 1 644 ? -43.708 23.883 13.960 1.00 65.50 644 HIS A CA 1
ATOM 5140 C C . HIS A 1 644 ? -43.791 25.427 13.794 1.00 65.50 644 HIS A C 1
ATOM 5142 O O . HIS A 1 644 ? -44.877 25.947 13.535 1.00 65.50 644 HIS A O 1
ATOM 5148 N N . ALA A 1 645 ? -42.718 26.217 13.946 1.00 59.56 645 ALA A N 1
ATOM 5149 C CA . ALA A 1 645 ? -42.842 27.682 14.105 1.00 59.56 645 ALA A CA 1
ATOM 5150 C C . ALA A 1 645 ? -42.221 28.532 12.971 1.00 59.56 645 ALA A C 1
ATOM 5152 O O . ALA A 1 645 ? -41.023 28.437 12.714 1.00 59.56 645 ALA A O 1
ATOM 5153 N N . ALA A 1 646 ? -43.007 29.451 12.385 1.00 50.09 646 ALA A N 1
ATOM 5154 C CA . ALA A 1 646 ? -42.550 30.492 11.449 1.00 50.09 646 ALA A CA 1
ATOM 5155 C C . ALA A 1 646 ? -42.640 31.909 12.081 1.00 50.09 646 ALA A C 1
ATOM 5157 O O . ALA A 1 646 ? -43.647 32.206 12.726 1.00 50.09 646 ALA A O 1
ATOM 5158 N N . PRO A 1 647 ? -41.620 32.784 11.936 1.00 51.00 647 PRO A N 1
ATOM 5159 C CA . PRO A 1 647 ? -41.580 34.104 12.585 1.00 51.00 647 PRO A CA 1
ATOM 5160 C C . PRO A 1 647 ? -42.181 35.267 11.764 1.00 51.00 647 PRO A C 1
ATOM 5162 O O . PRO A 1 647 ? -42.223 35.225 10.537 1.00 51.00 647 PRO A O 1
ATOM 5165 N N . ASP A 1 648 ? -42.571 36.340 12.469 1.00 47.97 648 ASP A N 1
ATOM 5166 C CA . ASP A 1 648 ? -43.203 37.568 11.948 1.00 47.97 648 ASP A CA 1
ATOM 5167 C C . ASP A 1 648 ? -42.173 38.728 11.800 1.00 47.97 648 ASP A C 1
ATOM 5169 O O . ASP A 1 648 ? -41.427 39.005 12.754 1.00 47.97 648 ASP A O 1
ATOM 5173 N N . PRO A 1 649 ? -42.049 39.406 10.638 1.00 44.88 649 PRO A N 1
ATOM 5174 C CA . PRO A 1 649 ? -40.976 40.370 10.389 1.00 44.88 649 PRO A CA 1
ATOM 5175 C C . PRO A 1 649 ? -41.346 41.809 10.793 1.00 44.88 649 PRO A C 1
ATOM 5177 O O . PRO A 1 649 ? -41.966 42.545 10.033 1.00 44.88 649 PRO A O 1
ATOM 5180 N N . THR A 1 650 ? -40.864 42.288 11.946 1.00 48.97 650 THR A N 1
ATOM 5181 C CA . THR A 1 650 ? -40.845 43.736 12.254 1.00 48.97 650 THR A CA 1
ATOM 5182 C C . THR A 1 650 ? -39.462 44.224 12.703 1.00 48.97 650 THR A C 1
ATOM 5184 O O . THR A 1 650 ? -38.813 43.656 13.585 1.00 48.97 650 THR A O 1
ATOM 5187 N N . VAL A 1 651 ? -38.988 45.318 12.093 1.00 53.62 651 VAL A N 1
ATOM 5188 C CA . VAL A 1 651 ? -37.733 46.015 12.435 1.00 53.62 651 VAL A CA 1
ATOM 5189 C C . VAL A 1 651 ? -38.057 47.485 12.724 1.00 53.62 651 VAL A C 1
ATOM 5191 O O . VAL A 1 651 ? -38.799 48.113 11.976 1.00 53.62 651 VAL A O 1
ATOM 5194 N N . ARG A 1 652 ? -37.521 48.046 13.818 1.00 55.06 652 ARG A N 1
ATOM 5195 C CA . ARG A 1 652 ? -37.658 49.474 14.176 1.00 55.06 652 ARG A CA 1
ATOM 5196 C C . ARG A 1 652 ? -36.436 50.256 13.680 1.00 55.06 652 ARG A C 1
ATOM 5198 O O . ARG A 1 652 ? -35.317 49.841 13.964 1.00 55.06 652 ARG A O 1
ATOM 5205 N N . MET A 1 653 ? -36.645 51.380 12.988 1.00 58.38 653 MET A N 1
ATOM 5206 C CA . MET A 1 653 ? -35.577 52.285 12.521 1.00 58.38 653 MET A CA 1
ATOM 5207 C C . MET A 1 653 ? -35.353 53.457 13.493 1.00 58.38 653 MET A C 1
ATOM 5209 O O . MET A 1 653 ? -36.317 53.976 14.056 1.00 58.38 653 MET A O 1
ATOM 5213 N N . VAL A 1 654 ? -34.098 53.905 13.649 1.00 73.31 654 VAL A N 1
ATOM 5214 C CA . VAL A 1 654 ? -33.710 55.100 14.429 1.00 73.31 654 VAL A CA 1
ATOM 5215 C C . VAL A 1 654 ? -33.140 56.162 13.466 1.00 73.31 654 VAL A C 1
ATOM 5217 O O . VAL A 1 654 ? -32.003 56.008 13.026 1.00 73.31 654 VAL A O 1
ATOM 5220 N N . PRO A 1 655 ? -33.893 57.228 13.121 1.00 73.44 655 PRO A N 1
ATOM 5221 C CA . PRO A 1 655 ? -33.581 58.104 11.979 1.00 73.44 655 PRO A CA 1
ATOM 5222 C C . PRO A 1 655 ? -32.203 58.786 11.991 1.00 73.44 655 PRO A C 1
ATOM 5224 O O . PRO A 1 655 ? -31.537 58.823 10.963 1.00 73.44 655 PRO A O 1
ATOM 5227 N N . ASN A 1 656 ? -31.745 59.288 13.141 1.00 78.69 656 ASN A N 1
ATOM 5228 C CA . ASN A 1 656 ? -30.524 60.108 13.221 1.00 78.69 656 ASN A CA 1
ATOM 5229 C C . ASN A 1 656 ? -29.251 59.297 13.526 1.00 78.69 656 ASN A C 1
ATOM 5231 O O . ASN A 1 656 ? -28.214 59.874 13.844 1.00 78.69 656 ASN A O 1
ATOM 5235 N N . SER A 1 657 ? -29.321 57.964 13.507 1.00 82.19 657 SER A N 1
ATOM 5236 C CA . SER A 1 657 ? -28.154 57.113 13.762 1.00 82.19 657 SER A CA 1
ATOM 5237 C C . SER A 1 657 ? -27.320 56.938 12.480 1.00 82.19 657 SER A C 1
ATOM 5239 O O . SER A 1 657 ? -27.908 56.920 11.392 1.00 82.19 657 SER A O 1
ATOM 5241 N N . PRO A 1 658 ? -25.981 56.800 12.572 1.00 82.94 658 PRO A N 1
ATOM 5242 C CA . PRO A 1 658 ? -25.148 56.435 11.427 1.00 82.94 658 PRO A CA 1
ATOM 5243 C C . PRO A 1 658 ? -25.619 55.115 10.795 1.00 82.94 658 PRO A C 1
ATOM 5245 O O . PRO A 1 658 ? -25.838 54.133 11.505 1.00 82.94 658 PRO A O 1
ATOM 5248 N N . ALA A 1 659 ? -25.791 55.099 9.473 1.00 81.56 659 ALA A N 1
ATOM 5249 C CA . ALA A 1 659 ? -26.263 53.945 8.701 1.00 81.56 659 ALA A CA 1
ATOM 5250 C C . ALA A 1 659 ? -25.200 53.407 7.733 1.00 81.56 659 ALA A C 1
ATOM 5252 O O . ALA A 1 659 ? -25.057 52.194 7.597 1.00 81.56 659 ALA A O 1
ATOM 5253 N N . VAL A 1 660 ? -24.443 54.294 7.082 1.00 84.81 660 VAL A N 1
ATOM 5254 C CA . VAL A 1 660 ? -23.311 53.953 6.210 1.00 84.81 660 VAL A CA 1
ATOM 5255 C C . VAL A 1 660 ? -22.102 54.759 6.671 1.00 84.81 660 VAL A C 1
ATOM 5257 O O . VAL A 1 660 ? -22.221 55.965 6.872 1.00 84.81 660 VAL A O 1
ATOM 5260 N N . CYS A 1 661 ? -20.959 54.094 6.833 1.00 86.25 661 CYS A N 1
ATOM 5261 C CA . CYS A 1 661 ? -19.665 54.731 7.058 1.00 86.25 661 CYS A CA 1
ATOM 5262 C C . CYS A 1 661 ? -18.695 54.220 5.994 1.00 86.25 661 CYS A C 1
ATOM 5264 O O . CYS A 1 661 ? -18.467 53.010 5.903 1.00 86.25 661 CYS A O 1
ATOM 5266 N N . ALA A 1 662 ? -18.192 55.117 5.152 1.00 87.00 662 ALA A N 1
ATOM 5267 C CA . ALA A 1 662 ? -17.332 54.783 4.023 1.00 87.00 662 ALA A CA 1
ATOM 5268 C C . ALA A 1 662 ? -16.238 55.842 3.847 1.00 87.00 662 ALA A C 1
ATOM 5270 O O . ALA A 1 662 ? -16.309 56.941 4.392 1.00 87.00 662 ALA A O 1
ATOM 5271 N N . TRP A 1 663 ? -15.198 55.507 3.083 1.00 86.56 663 TRP A N 1
ATOM 5272 C CA . TRP A 1 663 ? -14.034 56.382 2.902 1.00 86.56 663 TRP A CA 1
ATOM 5273 C C . TRP A 1 663 ? -14.363 57.682 2.148 1.00 86.56 663 TRP A C 1
ATOM 5275 O O . TRP A 1 663 ? -13.672 58.682 2.324 1.00 86.56 663 TRP A O 1
ATOM 5285 N N . ASP A 1 664 ? -15.416 57.674 1.332 1.00 84.75 664 ASP A N 1
ATOM 5286 C CA . ASP A 1 664 ? -15.914 58.801 0.543 1.00 84.75 664 ASP A CA 1
ATOM 5287 C C . ASP A 1 664 ? -17.072 59.555 1.229 1.00 84.75 664 ASP A C 1
ATOM 5289 O O . ASP A 1 664 ? -17.616 60.512 0.672 1.00 84.75 664 ASP A O 1
ATOM 5293 N N . GLY A 1 665 ? -17.440 59.156 2.455 1.00 85.50 665 GLY A N 1
ATOM 5294 C CA . GLY A 1 665 ? -18.362 59.872 3.335 1.00 85.50 665 GLY A CA 1
ATOM 5295 C C . GLY A 1 665 ? -19.357 58.977 4.076 1.00 85.50 665 GLY A C 1
ATOM 5296 O O . GLY A 1 665 ? -19.526 57.797 3.771 1.00 85.50 665 GLY A O 1
ATOM 5297 N N . ASP A 1 666 ? -20.064 59.586 5.026 1.00 87.81 666 ASP A N 1
ATOM 5298 C CA . ASP A 1 666 ? -21.020 58.906 5.902 1.00 87.81 666 ASP A CA 1
ATOM 5299 C C . ASP A 1 666 ? -22.470 59.303 5.584 1.00 87.81 666 ASP A C 1
ATOM 5301 O O . ASP A 1 666 ? -22.725 60.407 5.102 1.00 87.81 666 ASP A O 1
ATOM 5305 N N . TRP A 1 667 ? -23.421 58.418 5.906 1.00 86.44 667 TRP A N 1
ATOM 5306 C CA . TRP A 1 667 ? -24.861 58.685 5.827 1.00 86.44 667 TRP A CA 1
ATOM 5307 C C . TRP A 1 667 ? -25.598 58.208 7.074 1.00 86.44 667 TRP A C 1
ATOM 5309 O O . TRP A 1 667 ? -25.350 57.116 7.593 1.00 86.44 667 TRP A O 1
ATOM 5319 N N . THR A 1 668 ? -26.574 58.991 7.520 1.00 86.94 668 THR A N 1
ATOM 5320 C CA . THR A 1 668 ? -27.556 58.602 8.541 1.00 86.94 668 THR A CA 1
ATOM 5321 C C . THR A 1 668 ? -28.714 57.797 7.943 1.00 86.94 668 THR A C 1
ATOM 5323 O O . THR A 1 668 ? -28.946 57.805 6.731 1.00 86.94 668 THR A O 1
ATOM 5326 N N . TYR A 1 669 ? -29.501 57.117 8.785 1.00 78.75 669 TYR A N 1
ATOM 5327 C CA . TYR A 1 669 ? -30.712 56.411 8.333 1.00 78.75 669 TYR A CA 1
ATOM 5328 C C . TYR A 1 669 ? -31.734 57.349 7.672 1.00 78.75 669 TYR A C 1
ATOM 5330 O O . TYR A 1 669 ? -32.433 56.932 6.748 1.00 78.75 669 TYR A O 1
ATOM 5338 N N . GLN A 1 670 ? -31.828 58.604 8.120 1.00 81.06 670 GLN A N 1
ATOM 5339 C CA . GLN A 1 670 ? -32.702 59.611 7.519 1.00 81.06 670 GLN A CA 1
ATOM 5340 C C . GLN A 1 670 ? -32.255 59.973 6.096 1.00 81.06 670 GLN A C 1
ATOM 5342 O O . GLN A 1 670 ? -33.094 60.034 5.198 1.00 81.06 670 GLN A O 1
ATOM 5347 N N . GLU A 1 671 ? -30.956 60.171 5.877 1.00 83.12 671 GLU A N 1
ATOM 5348 C CA . GLU A 1 671 ? -30.393 60.486 4.555 1.00 83.12 671 GLU A CA 1
ATOM 5349 C C . GLU A 1 671 ? -30.482 59.284 3.606 1.00 83.12 671 GLU A C 1
ATOM 5351 O O . GLU A 1 671 ? -30.906 59.413 2.459 1.00 83.12 671 GLU A O 1
ATOM 5356 N N . LEU A 1 672 ? -30.215 58.075 4.104 1.00 81.44 672 LEU A N 1
ATOM 5357 C CA . LEU A 1 672 ? -30.445 56.834 3.360 1.00 81.44 672 LEU A CA 1
ATOM 5358 C C . LEU A 1 672 ? -31.926 56.690 2.967 1.00 81.44 672 LEU A C 1
ATOM 5360 O O . LEU A 1 672 ? -32.264 56.272 1.853 1.00 81.44 672 LEU A O 1
ATOM 5364 N N . GLY A 1 673 ? -32.812 57.068 3.890 1.00 75.88 673 GLY A N 1
ATOM 5365 C CA . GLY A 1 673 ? -34.258 57.088 3.734 1.00 75.88 673 GLY A CA 1
ATOM 5366 C C . GLY A 1 673 ? -34.768 58.119 2.731 1.00 75.88 673 GLY A C 1
ATOM 5367 O O . GLY A 1 673 ? -35.826 57.874 2.162 1.00 75.88 673 GLY A O 1
ATOM 5368 N N . SER A 1 674 ? -34.039 59.208 2.467 1.00 80.94 674 SER A N 1
ATOM 5369 C CA . SER A 1 674 ? -34.419 60.242 1.494 1.00 80.94 674 SER A CA 1
ATOM 5370 C C . SER A 1 674 ? -33.795 60.032 0.110 1.00 80.94 674 SER A C 1
ATOM 5372 O O . SER A 1 674 ? -34.469 60.279 -0.891 1.00 80.94 674 SER A O 1
ATOM 5374 N N . LEU A 1 675 ? -32.560 59.524 0.036 1.00 84.44 675 LEU A N 1
ATOM 5375 C CA . LEU A 1 675 ? -31.821 59.313 -1.217 1.00 84.44 675 LEU A CA 1
ATOM 5376 C C . LEU A 1 675 ? -32.273 58.057 -1.973 1.00 84.44 675 LEU A C 1
ATOM 5378 O O . LEU A 1 675 ? -32.510 58.111 -3.181 1.00 84.44 675 LEU A O 1
ATOM 5382 N N . SER A 1 676 ? -32.451 56.927 -1.276 1.00 87.25 676 SER A N 1
ATOM 5383 C CA . SER A 1 676 ? -32.842 55.667 -1.933 1.00 87.25 676 SER A CA 1
ATOM 5384 C C . SER A 1 676 ? -34.222 55.720 -2.621 1.00 87.25 676 SER A C 1
ATOM 5386 O O . SER A 1 676 ? -34.334 55.172 -3.716 1.00 87.25 676 SER A O 1
ATOM 5388 N N . PRO A 1 677 ? -35.262 56.405 -2.089 1.00 83.81 677 PRO A N 1
ATOM 5389 C CA . PRO A 1 677 ? -36.501 56.678 -2.828 1.00 83.81 677 PRO A CA 1
ATOM 5390 C C . PRO A 1 677 ? -36.325 57.468 -4.125 1.00 83.81 677 PRO A C 1
ATOM 5392 O O . PRO A 1 677 ? -36.936 57.130 -5.135 1.00 83.81 677 PRO A O 1
ATOM 5395 N N . GLN A 1 678 ? -35.508 58.523 -4.115 1.00 84.12 678 GLN A N 1
ATOM 5396 C CA . GLN A 1 678 ? -35.333 59.381 -5.292 1.00 84.12 678 GLN A CA 1
ATOM 5397 C C . GLN A 1 678 ? -34.717 58.589 -6.446 1.00 84.12 678 GLN A C 1
ATOM 5399 O O . GLN A 1 678 ? -35.204 58.641 -7.576 1.00 84.12 678 GLN A O 1
ATOM 5404 N N . LEU A 1 679 ? -33.708 57.771 -6.137 1.00 87.31 679 LEU A N 1
ATOM 5405 C CA . LEU A 1 679 ? -33.127 56.850 -7.104 1.00 87.31 679 LEU A CA 1
ATOM 5406 C C . LEU A 1 679 ? -34.132 55.763 -7.529 1.00 87.31 679 LEU A C 1
ATOM 5408 O O . LEU A 1 679 ? -34.228 55.468 -8.717 1.00 87.31 679 LEU A O 1
ATOM 5412 N N . ALA A 1 680 ? -34.942 55.226 -6.609 1.00 87.12 680 ALA A N 1
ATOM 5413 C CA . ALA A 1 680 ? -35.974 54.237 -6.933 1.00 87.12 680 ALA A CA 1
ATOM 5414 C C . ALA A 1 680 ? -37.022 54.776 -7.925 1.00 87.12 680 ALA A C 1
ATOM 5416 O O . ALA A 1 680 ? -37.373 54.077 -8.871 1.00 87.12 680 ALA A O 1
ATOM 5417 N N . HIS A 1 681 ? -37.478 56.027 -7.778 1.00 85.31 681 HIS A N 1
ATOM 5418 C CA . HIS A 1 681 ? -38.401 56.656 -8.738 1.00 85.31 681 HIS A CA 1
ATOM 5419 C C . HIS A 1 681 ? -37.818 56.702 -10.149 1.00 85.31 681 HIS A C 1
ATOM 5421 O O . HIS A 1 681 ? -38.516 56.413 -11.122 1.00 85.31 681 HIS A O 1
ATOM 5427 N N . ARG A 1 682 ? -36.534 57.046 -10.255 1.00 86.00 682 ARG A N 1
ATOM 5428 C CA . ARG A 1 682 ? -35.830 57.090 -11.534 1.00 86.00 682 ARG A CA 1
ATOM 5429 C C . ARG A 1 682 ? -35.651 55.698 -12.135 1.00 86.00 682 ARG A C 1
ATOM 5431 O O . ARG A 1 682 ? -35.828 55.529 -13.332 1.00 86.00 682 ARG A O 1
ATOM 5438 N N . LEU A 1 683 ? -35.361 54.691 -11.315 1.00 90.12 683 LEU A N 1
ATOM 5439 C CA . LEU A 1 683 ? -35.296 53.300 -11.769 1.00 90.12 683 LEU A CA 1
ATOM 5440 C C . LEU A 1 683 ? -36.653 52.818 -12.303 1.00 90.12 683 LEU A C 1
ATOM 5442 O O . LEU A 1 683 ? -36.711 52.209 -13.369 1.00 90.12 683 LEU A O 1
ATOM 5446 N N . ILE A 1 684 ? -37.750 53.148 -11.618 1.00 89.38 684 ILE A N 1
ATOM 5447 C CA . ILE A 1 684 ? -39.109 52.802 -12.062 1.00 89.38 684 ILE A CA 1
ATOM 5448 C C . ILE A 1 684 ? -39.435 53.471 -13.404 1.00 89.38 684 ILE A C 1
ATOM 5450 O O . ILE A 1 684 ? -39.967 52.811 -14.296 1.00 89.38 684 ILE A O 1
ATOM 5454 N N . SER A 1 685 ? -39.085 54.750 -13.598 1.00 86.19 685 SER A N 1
ATOM 5455 C CA . SER A 1 685 ? -39.309 55.425 -14.887 1.00 86.19 685 SER A CA 1
ATOM 5456 C C . SER A 1 685 ? -38.456 54.857 -16.028 1.00 86.19 685 SER A C 1
ATOM 5458 O O . SER A 1 685 ? -38.833 54.985 -17.190 1.00 86.19 685 SER A O 1
ATOM 5460 N N . MET A 1 686 ? -37.352 54.178 -15.702 1.00 88.50 686 MET A N 1
ATOM 5461 C CA . MET A 1 686 ? -36.509 53.423 -16.636 1.00 88.50 686 MET A CA 1
ATOM 5462 C C . MET A 1 686 ? -36.974 51.967 -16.838 1.00 88.50 686 MET A C 1
ATOM 5464 O O . MET A 1 686 ? -36.319 51.212 -17.550 1.00 88.50 686 MET A O 1
ATOM 5468 N N . GLY A 1 687 ? -38.107 51.566 -16.249 1.00 89.06 687 GLY A N 1
ATOM 5469 C CA . GLY A 1 687 ? -38.723 50.251 -16.453 1.00 89.06 687 GLY A CA 1
ATOM 5470 C C . GLY A 1 687 ? -38.336 49.176 -15.432 1.00 89.06 687 GLY A C 1
ATOM 5471 O O . GLY A 1 687 ? -38.624 47.999 -15.658 1.00 89.06 687 GLY A O 1
ATOM 5472 N N . VAL A 1 688 ? -37.702 49.545 -14.315 1.00 92.56 688 VAL A N 1
ATOM 5473 C CA . VAL A 1 688 ? -37.392 48.608 -13.223 1.00 92.56 688 VAL A CA 1
ATOM 5474 C C . VAL A 1 688 ? -38.656 48.272 -12.425 1.00 92.56 688 VAL A C 1
ATOM 5476 O O . VAL A 1 688 ? -39.430 49.153 -12.056 1.00 92.56 688 VAL A O 1
ATOM 5479 N N . GLY A 1 689 ? -38.837 46.982 -12.141 1.00 91.50 689 GLY A N 1
ATOM 5480 C CA . GLY A 1 689 ? -39.939 46.410 -11.367 1.00 91.50 689 GLY A CA 1
ATOM 5481 C C . GLY A 1 689 ? -39.648 44.948 -10.991 1.00 91.50 689 GLY A C 1
ATOM 5482 O O . GLY A 1 689 ? -38.507 44.508 -11.159 1.00 91.50 689 GLY A O 1
ATOM 5483 N N . PRO A 1 690 ? -40.648 44.173 -10.527 1.00 92.25 690 PRO A N 1
ATOM 5484 C CA . PRO A 1 690 ? -40.472 42.770 -10.139 1.00 92.25 690 PRO A CA 1
ATOM 5485 C C . PRO A 1 690 ? -39.743 41.927 -11.195 1.00 92.25 690 PRO A C 1
ATOM 5487 O O . PRO A 1 690 ? -40.084 41.971 -12.377 1.00 92.25 690 PRO A O 1
ATOM 5490 N N . GLU A 1 691 ? -38.746 41.152 -10.754 1.00 93.00 691 GLU A N 1
ATOM 5491 C CA . GLU A 1 691 ? -37.883 40.290 -11.588 1.00 93.00 691 GLU A CA 1
ATOM 5492 C C . GLU A 1 691 ? -37.040 41.026 -12.654 1.00 93.00 691 GLU A C 1
ATOM 5494 O O . GLU A 1 691 ? -36.423 40.387 -13.507 1.00 93.00 691 GLU A O 1
ATOM 5499 N N . LYS A 1 692 ? -36.971 42.365 -12.627 1.00 95.50 692 LYS A N 1
ATOM 5500 C CA . LYS A 1 692 ? -36.083 43.141 -13.508 1.00 95.50 692 LYS A CA 1
ATOM 5501 C C . LYS A 1 692 ? -34.724 43.347 -12.859 1.00 95.50 692 LYS A C 1
ATOM 5503 O O . LYS A 1 692 ? -34.637 43.905 -11.769 1.00 95.50 692 LYS A O 1
ATOM 5508 N N . ILE A 1 693 ? -33.671 42.912 -13.545 1.00 96.69 693 ILE A N 1
ATOM 5509 C CA . ILE A 1 693 ? -32.296 42.960 -13.041 1.00 96.69 693 ILE A CA 1
ATOM 5510 C C . ILE A 1 693 ? -31.702 44.353 -13.249 1.00 96.69 693 ILE A C 1
ATOM 5512 O O . ILE A 1 693 ? -31.810 44.931 -14.329 1.00 96.69 693 ILE A O 1
ATOM 5516 N N . VAL A 1 694 ? -31.044 44.871 -12.216 1.00 96.50 694 VAL A N 1
ATOM 5517 C CA . VAL A 1 694 ? -30.263 46.106 -12.247 1.00 96.50 694 VAL A CA 1
ATOM 5518 C C . VAL A 1 694 ? -28.809 45.769 -11.942 1.00 96.50 694 VAL A C 1
ATOM 5520 O O . VAL A 1 694 ? -28.504 45.249 -10.866 1.00 96.50 694 VAL A O 1
ATOM 5523 N N . GLY A 1 695 ? -27.920 46.064 -12.891 1.00 94.75 695 GLY A N 1
ATOM 5524 C CA . GLY A 1 695 ? -26.478 45.897 -12.716 1.00 94.75 695 GLY A CA 1
ATOM 5525 C C . GLY A 1 695 ? -25.911 47.026 -11.860 1.00 94.75 695 GLY A C 1
ATOM 5526 O O . GLY A 1 695 ? -26.158 48.193 -12.148 1.00 94.75 695 GLY A O 1
ATOM 5527 N N . LEU A 1 696 ? -25.172 46.696 -10.806 1.00 94.94 696 LEU A N 1
ATOM 5528 C CA . LEU A 1 696 ? -24.509 47.636 -9.907 1.00 94.94 696 LEU A CA 1
ATOM 5529 C C . LEU A 1 696 ? -22.995 47.508 -10.102 1.00 94.94 696 LEU A C 1
ATOM 5531 O O . LEU A 1 696 ? -22.378 46.574 -9.589 1.00 94.94 696 LEU A O 1
ATOM 5535 N N . CYS A 1 697 ? -22.421 48.448 -10.845 1.00 92.75 697 CYS A N 1
ATOM 5536 C CA . CYS A 1 697 ? -21.012 48.510 -11.219 1.00 92.75 697 CYS A CA 1
ATOM 5537 C C . CYS A 1 697 ? -20.324 49.654 -10.462 1.00 92.75 697 CYS A C 1
ATOM 5539 O O . CYS A 1 697 ? -20.056 50.715 -11.021 1.00 92.75 697 CYS A O 1
ATOM 5541 N N . PHE A 1 698 ? -20.079 49.454 -9.171 1.00 89.38 698 PHE A N 1
ATOM 5542 C CA . PHE A 1 698 ? -19.455 50.452 -8.302 1.00 89.38 698 PHE A CA 1
ATOM 5543 C C . PHE A 1 698 ? -18.168 49.905 -7.701 1.00 89.38 698 PHE A C 1
ATOM 5545 O O . PHE A 1 698 ? -18.073 48.716 -7.386 1.00 89.38 698 PHE A O 1
ATOM 5552 N N . GLU A 1 699 ? -17.219 50.793 -7.435 1.00 87.44 699 GLU A N 1
ATOM 5553 C CA . GLU A 1 699 ? -16.204 50.555 -6.422 1.00 87.44 699 GLU A CA 1
ATOM 5554 C C . GLU A 1 699 ? -16.846 50.428 -5.024 1.00 87.44 699 GLU A C 1
ATOM 5556 O O . GLU A 1 699 ? -18.039 50.671 -4.807 1.00 87.44 699 GLU A O 1
ATOM 5561 N N . LYS A 1 700 ? -16.058 50.039 -4.019 1.00 84.81 700 LYS A N 1
ATOM 5562 C CA . LYS A 1 700 ? -16.532 50.031 -2.627 1.00 84.81 700 LYS A CA 1
ATOM 5563 C C . LYS A 1 700 ? -16.702 51.472 -2.126 1.00 84.81 700 LYS A C 1
ATOM 5565 O O . LYS A 1 700 ? -15.779 52.002 -1.517 1.00 84.81 700 LYS A O 1
ATOM 5570 N N . CYS A 1 701 ? -17.859 52.087 -2.365 1.00 87.56 701 CYS A N 1
ATOM 5571 C CA . CYS A 1 701 ? -18.175 53.470 -1.990 1.00 87.56 701 CYS A CA 1
ATOM 5572 C C . CYS A 1 701 ? -19.515 53.592 -1.241 1.00 87.56 701 CYS A C 1
ATOM 5574 O O . CYS A 1 701 ? -20.308 52.643 -1.168 1.00 87.56 701 CYS A O 1
ATOM 5576 N N . ARG A 1 702 ? -19.792 54.774 -0.677 1.00 88.44 702 ARG A N 1
ATOM 5577 C CA . ARG A 1 702 ? -21.025 55.055 0.085 1.00 88.44 702 ARG A CA 1
ATOM 5578 C C . ARG A 1 702 ? -22.309 54.942 -0.742 1.00 88.44 702 ARG A C 1
ATOM 5580 O O . ARG A 1 702 ? -23.393 54.852 -0.165 1.00 88.44 702 ARG A O 1
ATOM 5587 N N . TRP A 1 703 ? -22.208 54.960 -2.072 1.00 89.19 703 TRP A N 1
ATOM 5588 C CA . TRP A 1 703 ? -23.350 54.900 -2.988 1.00 89.19 703 TRP A CA 1
ATOM 5589 C C . TRP A 1 703 ? -23.866 53.477 -3.227 1.00 89.19 703 TRP A C 1
ATOM 5591 O O . TRP A 1 703 ? -25.062 53.304 -3.467 1.00 89.19 703 TRP A O 1
ATOM 5601 N N . THR A 1 704 ? -23.030 52.447 -3.070 1.00 90.06 704 THR A N 1
ATOM 5602 C CA . THR A 1 704 ? -23.415 51.043 -3.301 1.00 90.06 704 THR A CA 1
ATOM 5603 C C . THR A 1 704 ? -24.611 50.596 -2.440 1.00 90.06 704 THR A C 1
ATOM 5605 O O . THR A 1 704 ? -25.566 50.039 -2.992 1.00 90.06 704 THR A O 1
ATOM 5608 N N . PRO A 1 705 ? -24.664 50.887 -1.120 1.00 89.06 705 PRO A N 1
ATOM 5609 C CA . PRO A 1 705 ? -25.843 50.589 -0.302 1.00 89.06 705 PRO A CA 1
ATOM 5610 C C . PRO A 1 705 ? -27.099 51.372 -0.718 1.00 89.06 705 PRO A C 1
ATOM 5612 O O . PRO A 1 705 ? -28.201 50.825 -0.673 1.00 89.06 705 PRO A O 1
ATOM 5615 N N . ILE A 1 706 ? -26.954 52.635 -1.144 1.00 89.81 706 ILE A N 1
ATOM 5616 C CA . ILE A 1 706 ? -28.073 53.461 -1.634 1.00 89.81 706 ILE A CA 1
ATOM 5617 C C . ILE A 1 706 ? -28.657 52.843 -2.906 1.00 89.81 706 ILE A C 1
ATOM 5619 O O . ILE A 1 706 ? -29.877 52.710 -3.010 1.00 89.81 706 ILE A O 1
ATOM 5623 N N . ALA A 1 707 ? -27.799 52.437 -3.842 1.00 91.44 707 ALA A N 1
ATOM 5624 C CA . ALA A 1 707 ? -28.192 51.820 -5.100 1.00 91.44 707 ALA A CA 1
ATOM 5625 C C . ALA A 1 707 ? -28.925 50.489 -4.874 1.00 91.44 707 ALA A C 1
ATOM 5627 O O . ALA A 1 707 ? -30.034 50.313 -5.375 1.00 91.44 707 ALA A O 1
ATOM 5628 N N . ALA A 1 708 ? -28.381 49.595 -4.041 1.00 91.44 708 ALA A N 1
ATOM 5629 C CA . ALA A 1 708 ? -29.028 48.323 -3.711 1.00 91.44 708 ALA A CA 1
ATOM 5630 C C . ALA A 1 708 ? -30.399 48.515 -3.030 1.00 91.44 708 ALA A C 1
ATOM 5632 O O . ALA A 1 708 ? -31.374 47.845 -3.376 1.00 91.44 708 ALA A O 1
ATOM 5633 N N . LEU A 1 709 ? -30.515 49.474 -2.102 1.00 89.50 709 LEU A N 1
ATOM 5634 C CA . LEU A 1 709 ? -31.794 49.805 -1.463 1.00 89.50 709 LEU A CA 1
ATOM 5635 C C . LEU A 1 709 ? -32.789 50.447 -2.430 1.00 89.50 709 LEU A C 1
ATOM 5637 O O . LEU A 1 709 ? -33.987 50.193 -2.323 1.00 89.50 709 LEU A O 1
ATOM 5641 N N . ALA A 1 710 ? -32.325 51.272 -3.365 1.00 90.31 710 ALA A N 1
ATOM 5642 C CA . ALA A 1 710 ? -33.175 51.871 -4.385 1.00 90.31 710 ALA A CA 1
ATOM 5643 C C . ALA A 1 710 ? -33.738 50.813 -5.343 1.00 90.31 710 ALA A C 1
ATOM 5645 O O . ALA A 1 710 ? -34.934 50.833 -5.628 1.00 90.31 710 ALA A O 1
ATOM 5646 N N . VAL A 1 711 ? -32.913 49.851 -5.772 1.00 93.94 711 VAL A N 1
ATOM 5647 C CA . VAL A 1 711 ? -33.349 48.703 -6.584 1.00 93.94 711 VAL A CA 1
ATOM 5648 C C . VAL A 1 711 ? -34.379 47.870 -5.825 1.00 93.94 711 VAL A C 1
ATOM 5650 O O . VAL A 1 711 ? -35.454 47.600 -6.357 1.00 93.94 711 VAL A O 1
ATOM 5653 N N . MET A 1 712 ? -34.107 47.556 -4.554 1.00 89.94 712 MET A N 1
ATOM 5654 C CA . MET A 1 712 ? -35.046 46.845 -3.681 1.00 89.94 712 MET A CA 1
ATOM 5655 C C . MET A 1 712 ? -36.385 47.590 -3.549 1.00 89.94 712 MET A C 1
ATOM 5657 O O . MET A 1 712 ? -37.444 46.977 -3.656 1.00 89.94 712 MET A O 1
ATOM 5661 N N . LYS A 1 713 ? -36.361 48.916 -3.354 1.00 87.62 713 LYS A N 1
ATOM 5662 C CA . LYS A 1 713 ? -37.569 49.760 -3.265 1.00 87.62 713 LYS A CA 1
ATOM 5663 C C . LYS A 1 713 ? -38.331 49.856 -4.586 1.00 87.62 713 LYS A C 1
ATOM 5665 O O . LYS A 1 713 ? -39.556 49.902 -4.562 1.00 87.62 713 LYS A O 1
ATOM 5670 N N . ALA A 1 714 ? -37.629 49.852 -5.717 1.00 89.69 714 ALA A N 1
ATOM 5671 C CA . ALA A 1 714 ? -38.230 49.765 -7.046 1.00 89.69 714 ALA A CA 1
ATOM 5672 C C . ALA A 1 714 ? -38.835 48.374 -7.337 1.00 89.69 714 ALA A C 1
ATOM 5674 O O . ALA A 1 714 ? -39.561 48.214 -8.314 1.00 89.69 714 ALA A O 1
ATOM 5675 N N . GLY A 1 715 ? -38.571 47.374 -6.486 1.00 89.31 715 GLY A N 1
ATOM 5676 C CA . GLY A 1 715 ? -38.994 45.986 -6.673 1.00 89.31 715 GLY A CA 1
ATOM 5677 C C . GLY A 1 715 ? -38.105 45.197 -7.638 1.00 89.31 715 GLY A C 1
ATOM 5678 O O . GLY A 1 715 ? -38.485 44.101 -8.032 1.00 89.31 715 GLY A O 1
ATOM 5679 N N . GLY A 1 716 ? -36.959 45.753 -8.038 1.00 92.88 716 GLY A N 1
ATOM 5680 C CA . GLY A 1 716 ? -36.002 45.114 -8.937 1.00 92.88 716 GLY A CA 1
ATOM 5681 C C . GLY A 1 716 ? -35.041 44.158 -8.231 1.00 92.88 716 GLY A C 1
ATOM 5682 O O . GLY A 1 716 ? -34.977 44.082 -7.005 1.00 92.88 716 GLY A O 1
ATOM 5683 N N . VAL A 1 717 ? -34.247 43.463 -9.040 1.00 96.31 717 VAL A N 1
ATOM 5684 C CA . VAL A 1 717 ? -33.245 42.484 -8.620 1.00 96.31 717 VAL A CA 1
ATOM 5685 C C . VAL A 1 717 ? -31.861 43.115 -8.699 1.00 96.31 717 VAL A C 1
ATOM 5687 O O . VAL A 1 717 ? -31.422 43.512 -9.776 1.00 96.31 717 VAL A O 1
ATOM 5690 N N . SER A 1 718 ? -31.148 43.196 -7.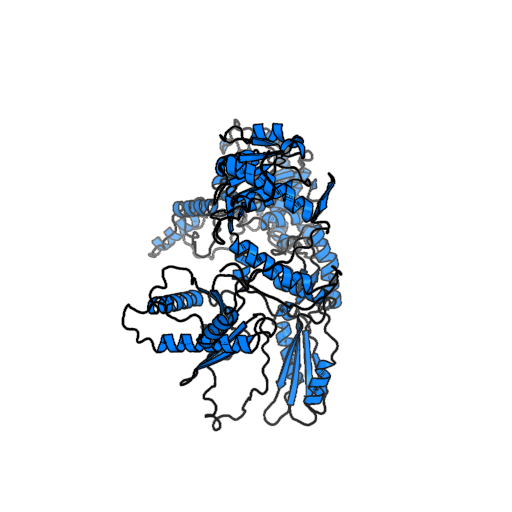577 1.00 96.31 718 SER A N 1
ATOM 5691 C CA . SER A 1 718 ? -29.776 43.722 -7.582 1.00 96.31 718 SER A CA 1
ATOM 5692 C C . SER A 1 718 ? -28.785 42.679 -8.101 1.00 96.31 718 SER A C 1
ATOM 5694 O O . SER A 1 718 ? -28.772 41.546 -7.622 1.00 96.31 718 SER A O 1
ATOM 5696 N N . LEU A 1 719 ? -27.917 43.072 -9.030 1.00 95.56 719 LEU A N 1
ATOM 5697 C CA . LEU A 1 719 ? -26.765 42.287 -9.470 1.00 95.56 719 LEU A CA 1
ATOM 5698 C C . LEU A 1 719 ? -25.503 43.131 -9.301 1.00 95.56 719 LEU A C 1
ATOM 5700 O O . LEU A 1 719 ? -25.265 44.042 -10.084 1.00 95.56 719 LEU A O 1
ATOM 5704 N N . ILE A 1 720 ? -24.694 42.839 -8.284 1.00 92.56 720 ILE A N 1
ATOM 5705 C CA . ILE A 1 720 ? -23.408 43.523 -8.094 1.00 92.56 720 ILE A CA 1
ATOM 5706 C C . ILE A 1 720 ? -22.374 42.877 -9.014 1.00 92.56 720 ILE A C 1
ATOM 5708 O O . ILE A 1 720 ? -22.184 41.661 -8.965 1.00 92.56 720 ILE A O 1
ATOM 5712 N N . VAL A 1 721 ? -21.716 43.690 -9.842 1.00 90.44 721 VAL A N 1
ATOM 5713 C CA . VAL A 1 721 ? -20.688 43.244 -10.787 1.00 90.44 721 VAL A CA 1
ATOM 5714 C C . VAL A 1 721 ? -19.364 43.900 -10.422 1.00 90.44 721 VAL A C 1
ATOM 5716 O O . VAL A 1 721 ? -19.238 45.121 -10.439 1.00 90.44 721 VAL A O 1
ATOM 5719 N N . ASP A 1 722 ? -18.378 43.070 -10.093 1.00 89.00 722 ASP A N 1
ATOM 5720 C CA . ASP A 1 722 ? -17.014 43.512 -9.821 1.00 89.00 722 ASP A CA 1
ATOM 5721 C C . ASP A 1 722 ? -16.274 43.739 -11.145 1.00 89.00 722 ASP A C 1
ATOM 5723 O O . ASP A 1 722 ? -16.007 42.785 -11.876 1.00 89.00 722 ASP A O 1
ATOM 5727 N N . LEU A 1 723 ? -15.987 45.001 -11.474 1.00 86.06 723 LEU A N 1
ATOM 5728 C CA . LEU A 1 723 ? -15.321 45.377 -12.724 1.00 86.06 723 LEU A CA 1
ATOM 5729 C C . LEU A 1 723 ? -13.797 45.191 -12.693 1.00 86.06 723 LEU A C 1
ATOM 5731 O O . LEU A 1 723 ? -13.180 45.229 -13.756 1.00 86.06 723 LEU A O 1
ATOM 5735 N N . ASP A 1 724 ? -13.193 44.947 -11.527 1.00 83.44 724 ASP A N 1
ATOM 5736 C CA . ASP A 1 724 ? -11.738 44.777 -11.388 1.00 83.44 724 ASP A CA 1
ATOM 5737 C C . ASP A 1 724 ? -11.265 43.359 -11.773 1.00 83.44 724 ASP A C 1
ATOM 5739 O O . ASP A 1 724 ? -10.070 43.053 -11.771 1.00 83.44 724 ASP A O 1
ATOM 5743 N N . LEU A 1 725 ? -12.196 42.470 -12.134 1.00 80.62 725 LEU A N 1
ATOM 5744 C CA . LEU A 1 725 ? -11.898 41.106 -12.567 1.00 80.62 725 LEU A CA 1
ATOM 5745 C C . LEU A 1 725 ? -11.215 41.088 -13.950 1.00 80.62 725 LEU A C 1
ATOM 5747 O O . LEU A 1 725 ? -11.797 41.491 -14.955 1.00 80.62 725 LEU A O 1
ATOM 5751 N N . THR A 1 726 ? -10.005 40.522 -14.019 1.00 66.44 726 THR A N 1
ATOM 5752 C CA . THR A 1 726 ? -9.090 40.581 -15.181 1.00 66.44 726 THR A CA 1
ATOM 5753 C C . THR A 1 726 ? -9.492 39.752 -16.407 1.00 66.44 726 THR A C 1
ATOM 5755 O O . THR A 1 726 ? -8.929 39.941 -17.483 1.00 66.44 726 THR A O 1
ATOM 5758 N N . ASP A 1 727 ? -10.464 38.844 -16.283 1.00 68.75 727 ASP A N 1
ATOM 5759 C CA . ASP A 1 727 ? -10.660 37.745 -17.246 1.00 68.75 727 ASP A CA 1
ATOM 5760 C C . ASP A 1 727 ? -11.914 37.904 -18.134 1.00 68.75 727 ASP A C 1
ATOM 5762 O O . ASP A 1 727 ? -12.570 36.916 -18.459 1.00 68.75 727 ASP A O 1
ATOM 5766 N N . ASN A 1 728 ? -12.329 39.131 -18.479 1.00 78.00 728 ASN A N 1
ATOM 5767 C CA . ASN A 1 728 ? -13.594 39.428 -19.192 1.00 78.00 728 ASN A CA 1
ATOM 5768 C C . ASN A 1 728 ? -14.879 38.883 -18.516 1.00 78.00 728 ASN A C 1
ATOM 5770 O O . ASN A 1 728 ? -15.969 38.988 -19.077 1.00 78.00 728 ASN A O 1
ATOM 5774 N N . ARG A 1 729 ? -14.799 38.338 -17.295 1.00 85.62 729 ARG A N 1
ATOM 5775 C CA . ARG A 1 729 ? -15.953 37.818 -16.536 1.00 85.62 729 ARG A CA 1
ATOM 5776 C C . ARG A 1 729 ? -17.075 38.842 -16.325 1.00 85.62 729 ARG A C 1
ATOM 5778 O O . ARG A 1 729 ? -18.228 38.431 -16.432 1.00 85.62 729 ARG A O 1
ATOM 5785 N N . PRO A 1 730 ? -16.800 40.138 -16.068 1.00 88.94 730 PRO A N 1
ATOM 5786 C CA . PRO A 1 730 ? -17.861 41.133 -15.903 1.00 88.94 730 PRO A CA 1
ATOM 5787 C C . PRO A 1 730 ? -18.742 41.247 -17.148 1.00 88.94 730 PRO A C 1
ATOM 5789 O O . PRO A 1 730 ? -19.964 41.312 -17.036 1.00 88.94 730 PRO A O 1
ATOM 5792 N N . ARG A 1 731 ? -18.123 41.174 -18.332 1.00 89.19 731 ARG A N 1
ATOM 5793 C CA . ARG A 1 731 ? -18.811 41.172 -19.625 1.00 89.19 731 ARG A CA 1
ATOM 5794 C C . ARG A 1 731 ? -19.727 39.958 -19.773 1.00 89.19 731 ARG A C 1
ATOM 5796 O O . ARG A 1 731 ? -20.902 40.132 -20.064 1.00 89.19 731 ARG A O 1
ATOM 5803 N N . VAL A 1 732 ? -19.231 38.754 -19.472 1.00 88.38 732 VAL A N 1
ATOM 5804 C CA . VAL A 1 732 ? -20.028 37.508 -19.525 1.00 88.38 732 VAL A CA 1
ATOM 5805 C C . VAL A 1 732 ? -21.214 37.551 -18.553 1.00 88.38 732 VAL A C 1
ATOM 5807 O O . VAL A 1 732 ? -22.319 37.145 -18.901 1.00 88.38 732 VAL A O 1
ATOM 5810 N N . ILE A 1 733 ? -21.008 38.069 -17.339 1.00 90.94 733 ILE A N 1
ATOM 5811 C CA . ILE A 1 733 ? -22.069 38.207 -16.331 1.00 90.94 733 ILE A CA 1
ATOM 5812 C C . ILE A 1 733 ? -23.158 39.169 -16.815 1.00 90.94 733 ILE A C 1
ATOM 5814 O O . ILE A 1 733 ? -24.341 38.850 -16.714 1.00 90.94 733 ILE A O 1
ATOM 5818 N N . LEU A 1 734 ? -22.773 40.333 -17.346 1.00 91.56 734 LEU A N 1
ATOM 5819 C CA . LEU A 1 734 ? -23.714 41.326 -17.867 1.00 91.56 734 LEU A CA 1
ATOM 5820 C C . LEU A 1 734 ? -24.462 40.801 -19.100 1.00 91.56 734 LEU A C 1
ATOM 5822 O O . LEU A 1 734 ? -25.681 40.955 -19.177 1.00 91.56 734 LEU A O 1
ATOM 5826 N N . GLU A 1 735 ? -23.764 40.122 -20.012 1.00 90.62 735 GLU A N 1
ATOM 5827 C CA . GLU A 1 735 ? -24.349 39.479 -21.192 1.00 90.62 735 GLU A CA 1
ATOM 5828 C C . GLU A 1 735 ? -25.365 38.397 -20.804 1.00 90.62 735 GLU A C 1
ATOM 5830 O O . GLU A 1 735 ? -26.450 38.329 -21.379 1.00 90.62 735 GLU A O 1
ATOM 5835 N N . GLN A 1 736 ? -25.068 37.582 -19.791 1.00 90.81 736 GLN A N 1
ATOM 5836 C CA . GLN A 1 736 ? -25.985 36.548 -19.315 1.00 90.81 736 GLN A CA 1
ATOM 5837 C C . GLN A 1 736 ? -27.178 37.127 -18.543 1.00 90.81 736 GLN A C 1
ATOM 5839 O O . GLN A 1 736 ? -28.288 36.604 -18.636 1.00 90.81 736 GLN A O 1
ATOM 5844 N N . ALA A 1 737 ? -26.955 38.178 -17.752 1.00 90.81 737 ALA A N 1
ATOM 5845 C CA . ALA A 1 737 ? -27.980 38.762 -16.898 1.00 90.81 737 ALA A CA 1
ATOM 5846 C C . ALA A 1 737 ? -28.947 39.691 -17.644 1.00 90.81 737 ALA A C 1
ATOM 5848 O O . ALA A 1 737 ? -30.068 39.865 -17.169 1.00 90.81 737 ALA A O 1
ATOM 5849 N N . GLN A 1 738 ? -28.529 40.287 -18.768 1.00 92.75 738 GLN A N 1
ATOM 5850 C CA . GLN A 1 738 ? -29.321 41.243 -19.558 1.00 92.75 738 GLN A CA 1
ATOM 5851 C C . GLN A 1 738 ? -30.019 42.300 -18.667 1.00 92.75 738 GLN A C 1
ATOM 5853 O O . GLN A 1 738 ? -31.254 42.360 -18.612 1.00 92.75 738 GLN A O 1
ATOM 5858 N N . PRO A 1 739 ? -29.252 43.099 -17.893 1.00 94.19 739 PRO A N 1
ATOM 5859 C CA . PRO A 1 739 ? -29.821 44.081 -16.977 1.00 94.19 739 PRO A CA 1
ATOM 5860 C C . PRO A 1 739 ? -30.690 45.111 -17.708 1.00 94.19 739 PRO A C 1
ATOM 5862 O O . PRO A 1 739 ? -30.391 45.545 -18.813 1.00 94.19 739 PRO A O 1
ATOM 5865 N N . THR A 1 740 ? -31.763 45.552 -17.051 1.00 95.12 740 THR A N 1
ATOM 5866 C CA . THR A 1 740 ? -32.652 46.617 -17.549 1.00 95.12 740 THR A CA 1
ATOM 5867 C C . THR A 1 740 ? -31.979 47.988 -17.491 1.00 95.12 740 THR A C 1
ATOM 5869 O O . THR A 1 740 ? -32.273 48.865 -18.294 1.00 95.12 740 THR A O 1
ATOM 5872 N N . VAL A 1 741 ? -31.077 48.181 -16.530 1.00 94.25 741 VAL A N 1
ATOM 5873 C CA . VAL A 1 741 ? -30.263 49.388 -16.365 1.00 94.25 741 VAL A CA 1
ATOM 5874 C C . VAL A 1 741 ? -28.980 49.017 -15.627 1.00 94.25 741 VAL A C 1
ATOM 5876 O O . VAL A 1 741 ? -29.000 48.157 -14.739 1.00 94.25 741 VAL A O 1
ATOM 5879 N N . VAL A 1 742 ? -27.874 49.670 -15.982 1.00 94.50 742 VAL A N 1
ATOM 5880 C CA . VAL A 1 742 ? -26.603 49.586 -15.251 1.00 94.50 742 VAL A CA 1
ATOM 5881 C C . VAL A 1 742 ? -26.376 50.886 -14.486 1.00 94.50 742 VAL A C 1
ATOM 5883 O O . VAL A 1 742 ? -26.386 51.975 -15.060 1.00 94.50 742 VAL A O 1
ATOM 5886 N N . LEU A 1 743 ? -26.180 50.775 -13.176 1.00 94.06 743 LEU A N 1
ATOM 5887 C CA . LEU A 1 743 ? -25.766 51.864 -12.301 1.00 94.06 743 LEU A CA 1
ATOM 5888 C C . LEU A 1 743 ? -24.249 51.814 -12.123 1.00 94.06 743 LEU A C 1
ATOM 5890 O O . LEU A 1 743 ? -23.710 50.751 -11.825 1.00 94.06 743 LEU A O 1
ATOM 5894 N N . THR A 1 744 ? -23.576 52.948 -12.289 1.00 92.44 744 THR A N 1
ATOM 5895 C CA . THR A 1 744 ? -22.113 53.054 -12.164 1.00 92.44 744 THR A CA 1
ATOM 5896 C C . THR A 1 744 ? -21.707 54.335 -11.449 1.00 92.44 744 THR A C 1
ATOM 5898 O O . THR A 1 744 ? -22.462 55.307 -11.446 1.00 92.44 744 THR A O 1
ATOM 5901 N N . SER A 1 745 ? -20.496 54.374 -10.901 1.00 90.25 745 SER A N 1
ATOM 5902 C CA . SER A 1 745 ? -19.852 55.631 -10.513 1.00 90.25 745 SER A CA 1
ATOM 5903 C C . SER A 1 745 ? -19.238 56.347 -11.723 1.00 90.25 745 SER A C 1
ATOM 5905 O O . SER A 1 745 ? -19.093 55.757 -12.801 1.00 90.25 745 SER A O 1
ATOM 5907 N N . THR A 1 746 ? -18.847 57.615 -11.576 1.00 87.12 746 THR A N 1
ATOM 5908 C CA . THR A 1 746 ? -18.077 58.355 -12.598 1.00 87.12 746 THR A CA 1
ATOM 5909 C C . THR A 1 746 ? -16.718 57.705 -12.795 1.00 87.12 746 THR A C 1
ATOM 5911 O O . THR A 1 746 ? -16.258 57.620 -13.932 1.00 87.12 746 THR A O 1
ATOM 5914 N N . ALA A 1 747 ? -16.104 57.202 -11.719 1.00 86.19 747 ALA A N 1
ATOM 5915 C CA . ALA A 1 747 ? -14.818 56.517 -11.775 1.00 86.19 747 ALA A CA 1
ATOM 5916 C C . ALA A 1 747 ? -14.876 55.258 -12.653 1.00 86.19 747 ALA A C 1
ATOM 5918 O O . ALA A 1 747 ? -13.971 55.022 -13.448 1.00 86.19 747 ALA A O 1
ATOM 5919 N N . TYR A 1 748 ? -15.948 54.467 -12.545 1.00 88.50 748 TYR A N 1
ATOM 5920 C CA . TYR A 1 748 ? -16.093 53.201 -13.274 1.00 88.50 748 TYR A CA 1
ATOM 5921 C C . TYR A 1 748 ? -16.860 53.331 -14.594 1.00 88.50 748 TYR A C 1
ATOM 5923 O O . TYR A 1 748 ? -16.991 52.352 -15.325 1.00 88.50 748 TYR A O 1
ATOM 5931 N N . LYS A 1 749 ? -17.309 54.539 -14.958 1.00 87.56 749 LYS A N 1
ATOM 5932 C CA . LYS A 1 749 ? -18.144 54.791 -16.140 1.00 87.56 749 LYS A CA 1
ATOM 5933 C C . LYS A 1 749 ? -17.539 54.254 -17.438 1.00 87.56 749 LYS A C 1
ATOM 5935 O O . LYS A 1 749 ? -18.239 53.596 -18.201 1.00 87.56 749 LYS A O 1
ATOM 5940 N N . GLU A 1 750 ? -16.270 54.550 -17.717 1.00 88.25 750 GLU A N 1
ATOM 5941 C CA . GLU A 1 750 ? -15.621 54.123 -18.967 1.00 88.25 750 GLU A CA 1
ATOM 5942 C C . GLU A 1 750 ? -15.463 52.597 -19.026 1.00 88.25 750 GLU A C 1
ATOM 5944 O O . GLU A 1 750 ? -15.797 51.978 -20.038 1.00 88.25 750 GLU A O 1
ATOM 5949 N N . THR A 1 751 ? -15.047 51.979 -17.918 1.00 87.81 751 THR A N 1
ATOM 5950 C CA . THR A 1 751 ? -14.920 50.521 -17.792 1.00 87.81 751 THR A CA 1
ATOM 5951 C C . THR A 1 751 ? -16.276 49.825 -17.906 1.00 87.81 751 THR A C 1
ATOM 5953 O O . THR A 1 751 ? -16.397 48.823 -18.609 1.00 87.81 751 THR A O 1
ATOM 5956 N N . ALA A 1 752 ? -17.322 50.371 -17.281 1.00 86.56 752 ALA A N 1
ATOM 5957 C CA . ALA A 1 752 ? -18.681 49.848 -17.363 1.00 86.56 752 ALA A CA 1
ATOM 5958 C C . ALA A 1 752 ? -19.219 49.888 -18.804 1.00 86.56 752 ALA A C 1
ATOM 5960 O O . ALA A 1 752 ? -19.802 48.903 -19.249 1.00 86.56 752 ALA A O 1
ATOM 5961 N N . ILE A 1 753 ? -18.958 50.965 -19.563 1.00 86.88 753 ILE A N 1
ATOM 5962 C CA . ILE A 1 753 ? -19.309 51.051 -20.997 1.00 86.88 753 ILE A CA 1
ATOM 5963 C C . ILE A 1 753 ? -18.594 49.960 -21.790 1.00 86.88 753 ILE A C 1
ATOM 5965 O O . ILE A 1 753 ? -19.221 49.281 -22.599 1.00 86.88 753 ILE A O 1
ATOM 5969 N N . ALA A 1 754 ? -17.294 49.768 -21.551 1.00 86.69 754 ALA A N 1
ATOM 5970 C CA . ALA A 1 754 ? -16.517 48.752 -22.253 1.00 86.69 754 ALA A CA 1
ATOM 5971 C C . ALA A 1 754 ? -17.030 47.327 -21.972 1.00 86.69 754 ALA A C 1
ATOM 5973 O O . ALA A 1 754 ? -17.108 46.512 -22.890 1.00 86.69 754 ALA A O 1
ATOM 5974 N N . MET A 1 755 ? -17.412 47.034 -20.725 1.00 87.38 755 MET A N 1
ATOM 5975 C CA . MET A 1 755 ? -17.890 45.708 -20.313 1.00 87.38 755 MET A CA 1
ATOM 5976 C C . MET A 1 755 ? -19.355 45.444 -20.681 1.00 87.38 755 MET A C 1
ATOM 5978 O O . MET A 1 755 ? -19.722 44.290 -20.878 1.00 87.38 755 MET A O 1
ATOM 5982 N N . ALA A 1 756 ? -20.184 46.482 -20.800 1.00 85.69 756 ALA A N 1
ATOM 5983 C CA . ALA A 1 756 ? -21.596 46.373 -21.173 1.00 85.69 756 ALA A CA 1
ATOM 5984 C C . ALA A 1 756 ? -21.851 46.561 -22.681 1.00 85.69 756 ALA A C 1
ATOM 5986 O O . ALA A 1 756 ? -23.002 46.650 -23.088 1.00 85.69 756 ALA A O 1
ATOM 5987 N N . ASN A 1 757 ? -20.808 46.623 -23.518 1.00 83.44 757 ASN A N 1
ATOM 5988 C CA . ASN A 1 757 ? -20.932 46.972 -24.939 1.00 83.44 757 ASN A CA 1
ATOM 5989 C C . ASN A 1 757 ? -21.843 46.028 -25.757 1.00 83.44 757 ASN A C 1
ATOM 5991 O O . ASN A 1 757 ? -22.382 46.446 -26.777 1.00 83.44 757 ASN A O 1
ATOM 5995 N N . ASP A 1 758 ? -22.034 44.778 -25.320 1.00 83.56 758 ASP A N 1
ATOM 5996 C CA . ASP A 1 758 ? -22.941 43.817 -25.976 1.00 83.56 758 ASP A CA 1
ATOM 5997 C C . ASP A 1 758 ? -24.337 43.748 -25.330 1.00 83.56 758 ASP A C 1
ATOM 5999 O O . ASP A 1 758 ? -25.157 42.912 -25.707 1.00 83.56 758 ASP A O 1
ATOM 6003 N N . VAL A 1 759 ? -24.619 44.612 -24.350 1.00 86.00 759 VAL A N 1
ATOM 6004 C CA . VAL A 1 759 ? -25.908 44.690 -23.658 1.00 86.00 759 VAL A CA 1
ATOM 6005 C C . VAL A 1 759 ? -26.594 46.003 -24.024 1.00 86.00 759 VAL A C 1
ATOM 6007 O O . VAL A 1 759 ? -26.112 47.085 -23.697 1.00 86.00 759 VAL A O 1
ATOM 6010 N N . ASP A 1 760 ? -27.760 45.915 -24.661 1.00 86.50 760 ASP A N 1
ATOM 6011 C CA . ASP A 1 760 ? -28.566 47.087 -25.017 1.00 86.50 760 ASP A CA 1
ATOM 6012 C C . ASP A 1 760 ? -29.371 47.582 -23.804 1.00 86.50 760 ASP A C 1
ATOM 6014 O O . ASP A 1 760 ? -30.556 47.280 -23.642 1.00 86.50 760 ASP A O 1
ATOM 6018 N N . CYS A 1 761 ? -28.704 48.298 -22.894 1.00 87.38 761 CYS A N 1
ATOM 6019 C CA . CYS A 1 761 ? -29.341 48.883 -21.716 1.00 87.38 761 CYS A CA 1
ATOM 6020 C C . CYS A 1 761 ? -28.813 50.295 -21.396 1.00 87.38 761 CYS A C 1
ATOM 6022 O O . CYS A 1 761 ? -27.643 50.607 -21.636 1.00 87.38 761 CYS A O 1
ATOM 6024 N N . PRO A 1 762 ? -29.657 51.184 -20.841 1.00 90.00 762 PRO A N 1
ATOM 6025 C CA . PRO A 1 762 ? -29.219 52.501 -20.406 1.00 90.00 762 PRO A CA 1
ATOM 6026 C C . PRO A 1 762 ? -28.269 52.403 -19.207 1.00 90.00 762 PRO A C 1
ATOM 6028 O O . PRO A 1 762 ? -28.474 51.604 -18.290 1.00 90.00 762 PRO A O 1
ATOM 6031 N N . MET A 1 763 ? -27.272 53.289 -19.175 1.00 88.75 763 MET A N 1
ATOM 6032 C CA . MET A 1 763 ? -26.354 53.424 -18.047 1.00 88.75 763 MET A CA 1
ATOM 6033 C C . MET A 1 763 ? -26.589 54.739 -17.301 1.00 88.75 763 MET A C 1
ATOM 6035 O O . MET A 1 763 ? -26.684 55.807 -17.912 1.00 88.75 763 MET A O 1
ATOM 6039 N N . LEU A 1 764 ? -26.669 54.666 -15.974 1.00 89.94 764 LEU A N 1
ATOM 6040 C CA . LEU A 1 764 ? -26.889 55.806 -15.093 1.00 89.94 764 LEU A CA 1
ATOM 6041 C C . LEU A 1 764 ? -25.707 55.968 -14.131 1.00 89.94 764 LEU A C 1
ATOM 6043 O O . LEU A 1 764 ? -25.400 55.068 -13.354 1.00 89.94 764 LEU A O 1
ATOM 6047 N N . VAL A 1 765 ? -25.066 57.136 -14.181 1.00 88.94 765 VAL A N 1
ATOM 6048 C CA . VAL A 1 765 ? -23.986 57.506 -13.257 1.00 88.94 765 VAL A CA 1
ATOM 6049 C C . VAL A 1 765 ? -24.593 58.020 -11.947 1.00 88.94 765 VAL A C 1
ATOM 6051 O O . VAL A 1 765 ? -25.527 58.823 -11.991 1.00 88.94 765 VAL A O 1
ATOM 6054 N N . VAL A 1 766 ? -24.097 57.553 -10.798 1.00 85.94 766 VAL A N 1
ATOM 6055 C CA . VAL A 1 766 ? -24.609 57.905 -9.462 1.00 85.94 766 VAL A CA 1
ATOM 6056 C C . VAL A 1 766 ? -23.452 58.281 -8.532 1.00 85.94 766 VAL A C 1
ATOM 6058 O O . VAL A 1 766 ? -22.961 57.434 -7.796 1.00 85.94 766 VAL A O 1
ATOM 6061 N N . ASP A 1 767 ? -23.061 59.560 -8.546 1.00 73.62 767 ASP A N 1
ATOM 6062 C CA . ASP A 1 767 ? -21.921 60.063 -7.753 1.00 73.62 767 ASP A CA 1
ATOM 6063 C C . ASP A 1 767 ? -22.217 61.292 -6.886 1.00 73.62 767 ASP A C 1
ATOM 6065 O O . ASP A 1 767 ? -21.532 61.529 -5.887 1.00 73.62 767 ASP A O 1
ATOM 6069 N N . GLU A 1 768 ? -23.232 62.080 -7.239 1.00 69.50 768 GLU A N 1
ATOM 6070 C CA . GLU A 1 768 ? -23.541 63.352 -6.583 1.00 69.50 768 GLU A CA 1
ATOM 6071 C C . GLU A 1 768 ? -25.056 63.555 -6.447 1.00 69.50 768 GLU A C 1
ATOM 6073 O O . GLU A 1 768 ? -25.840 63.100 -7.286 1.00 69.50 768 GLU A O 1
ATOM 6078 N N . LEU A 1 769 ? -25.473 64.278 -5.398 1.00 59.62 769 LEU A N 1
ATOM 6079 C CA . LEU A 1 769 ? -26.887 64.577 -5.135 1.00 59.62 769 LEU A CA 1
ATOM 6080 C C . LEU A 1 769 ? -27.535 65.410 -6.251 1.00 59.62 769 LEU A C 1
ATOM 6082 O O . LEU A 1 769 ? -28.723 65.231 -6.521 1.00 59.62 769 LEU A O 1
ATOM 6086 N N . ASP A 1 770 ? -26.765 66.264 -6.931 1.00 57.00 770 ASP A N 1
ATOM 6087 C CA . ASP A 1 770 ? -27.307 67.201 -7.919 1.00 57.00 770 ASP A CA 1
ATOM 6088 C C . ASP A 1 770 ? -27.926 66.490 -9.138 1.00 57.00 770 ASP A C 1
ATOM 6090 O O . ASP A 1 770 ? -28.833 67.007 -9.792 1.00 57.00 770 ASP A O 1
ATOM 6094 N N . GLN A 1 771 ? -27.497 65.253 -9.407 1.00 56.59 771 GLN A N 1
ATOM 6095 C CA . GLN A 1 771 ? -28.009 64.422 -10.499 1.00 56.59 771 GLN A CA 1
ATOM 6096 C C . GLN A 1 771 ? -29.323 63.698 -10.149 1.00 56.59 771 GLN A C 1
ATOM 6098 O O . GLN A 1 771 ? -29.934 63.092 -11.034 1.00 56.59 771 GLN A O 1
ATOM 6103 N N . LEU A 1 772 ? -29.770 63.749 -8.887 1.00 59.38 772 LEU A N 1
ATOM 6104 C CA . LEU A 1 772 ? -30.992 63.112 -8.372 1.00 59.38 772 LEU A CA 1
ATOM 6105 C C . LEU A 1 772 ? -32.169 64.094 -8.209 1.00 59.38 772 LEU A C 1
ATOM 6107 O O . LEU A 1 772 ? -33.276 63.657 -7.886 1.00 59.38 772 LEU A O 1
ATOM 6111 N N . HIS A 1 773 ? -31.973 65.391 -8.486 1.00 55.19 773 HIS A N 1
ATOM 6112 C CA . HIS A 1 773 ? -33.050 66.383 -8.472 1.00 55.19 773 HIS A CA 1
ATOM 6113 C C . HIS A 1 773 ? -34.082 66.102 -9.572 1.00 55.19 773 HIS A C 1
ATOM 6115 O O . HIS A 1 773 ? -33.929 66.487 -10.728 1.00 55.19 773 HIS A O 1
ATOM 6121 N N . SER A 1 774 ? -35.174 65.449 -9.185 1.00 51.22 774 SER A N 1
ATOM 6122 C CA . SER A 1 774 ? -36.438 65.474 -9.918 1.00 51.22 774 SER A CA 1
ATOM 6123 C C . SER A 1 774 ? -37.409 66.399 -9.182 1.00 51.22 774 SER A C 1
ATOM 6125 O O . SER A 1 774 ? -37.427 66.423 -7.953 1.00 51.22 774 SER A O 1
ATOM 6127 N N . GLU A 1 775 ? -38.233 67.158 -9.909 1.00 49.91 775 GLU A N 1
ATOM 6128 C CA . GLU A 1 775 ? -39.279 68.045 -9.358 1.00 49.91 775 GLU A CA 1
ATOM 6129 C C . GLU A 1 775 ? -40.444 67.275 -8.681 1.00 49.91 775 GLU A C 1
ATOM 6131 O O . GLU A 1 775 ? -41.546 67.800 -8.518 1.00 49.91 775 GLU A O 1
ATOM 6136 N N . ILE A 1 776 ? -40.235 66.011 -8.294 1.00 53.81 776 ILE A N 1
ATOM 6137 C CA . ILE A 1 776 ? -41.266 65.123 -7.755 1.00 53.81 776 ILE A CA 1
ATOM 6138 C C . ILE A 1 776 ? -41.229 65.183 -6.214 1.00 53.81 776 ILE A C 1
ATOM 6140 O O . ILE A 1 776 ? -40.178 64.935 -5.619 1.00 53.81 776 ILE A O 1
ATOM 6144 N N . PRO A 1 777 ? -42.349 65.496 -5.530 1.00 51.38 777 PRO A N 1
ATOM 6145 C CA . PRO A 1 777 ? -42.382 65.604 -4.073 1.00 51.38 777 PRO A CA 1
ATOM 6146 C C . PRO A 1 777 ? -41.996 64.294 -3.367 1.00 51.38 777 PRO A C 1
ATOM 6148 O O . PRO A 1 777 ? -42.522 63.229 -3.679 1.00 51.38 777 PRO A O 1
ATOM 6151 N N . ILE A 1 778 ? -41.150 64.406 -2.337 1.00 53.19 778 ILE A N 1
ATOM 6152 C CA . ILE A 1 778 ? -40.529 63.324 -1.537 1.00 53.19 778 ILE A CA 1
ATOM 6153 C C . ILE A 1 778 ? -41.555 62.465 -0.737 1.00 53.19 778 ILE A C 1
ATOM 6155 O O . ILE A 1 778 ? -41.179 61.564 0.005 1.00 53.19 778 ILE A O 1
ATOM 6159 N N . SER A 1 779 ? -42.865 62.697 -0.880 1.00 50.72 779 SER A N 1
ATOM 6160 C CA . SER A 1 779 ? -43.928 62.051 -0.088 1.00 50.72 779 SER A CA 1
ATOM 6161 C C . SER A 1 779 ? -44.771 60.994 -0.819 1.00 50.72 779 SER A C 1
ATOM 6163 O O . SER A 1 779 ? -45.766 60.530 -0.259 1.00 50.72 779 SER A O 1
ATOM 6165 N N . ALA A 1 780 ? -44.423 60.588 -2.042 1.00 51.31 780 ALA A N 1
ATOM 6166 C CA . ALA A 1 780 ? -45.155 59.526 -2.735 1.00 51.31 780 ALA A CA 1
ATOM 6167 C C . ALA A 1 780 ? -44.723 58.136 -2.224 1.00 51.31 780 ALA A C 1
ATOM 6169 O O . ALA A 1 780 ? -43.618 57.677 -2.496 1.00 51.31 780 ALA A O 1
ATOM 6170 N N . ASN A 1 781 ? -45.600 57.444 -1.489 1.00 56.97 781 ASN A N 1
ATOM 6171 C CA . ASN A 1 781 ? -45.416 56.021 -1.196 1.00 56.97 781 ASN A CA 1
ATOM 6172 C C . ASN A 1 781 ? -45.346 55.234 -2.516 1.00 56.97 781 ASN A C 1
ATOM 6174 O O . ASN A 1 781 ? -46.291 55.261 -3.305 1.00 56.97 781 ASN A O 1
ATOM 6178 N N . PHE A 1 782 ? -44.248 54.516 -2.744 1.00 61.09 782 PHE A N 1
ATOM 6179 C CA . PHE A 1 782 ? -44.129 53.565 -3.847 1.00 61.09 782 PHE A CA 1
ATOM 6180 C C . PHE A 1 782 ? -45.065 52.391 -3.576 1.00 61.09 782 PHE A C 1
ATOM 6182 O O . PHE A 1 782 ? -44.939 51.724 -2.551 1.00 61.09 782 PHE A O 1
ATOM 6189 N N . SER A 1 783 ? -45.993 52.127 -4.489 1.00 62.69 783 SER A N 1
ATOM 6190 C CA . SER A 1 783 ? -46.669 50.836 -4.555 1.00 62.69 783 SER A CA 1
ATOM 6191 C C . SER A 1 783 ? -45.987 50.046 -5.664 1.00 62.69 783 SER A C 1
ATOM 6193 O O . SER A 1 783 ? -46.067 50.424 -6.830 1.00 62.69 783 SER A O 1
ATOM 6195 N N . THR A 1 784 ? -45.243 49.008 -5.288 1.00 72.56 784 THR A N 1
ATOM 6196 C CA . THR A 1 784 ? -44.652 48.045 -6.221 1.00 72.56 784 THR A CA 1
ATOM 6197 C C . THR A 1 784 ? -45.343 46.698 -6.036 1.00 72.56 784 THR A C 1
ATOM 6199 O O . THR A 1 784 ? -45.728 46.343 -4.923 1.00 72.56 784 THR A O 1
ATOM 6202 N N . ASP A 1 785 ? -45.485 45.924 -7.113 1.00 82.88 785 ASP A N 1
ATOM 6203 C CA . ASP A 1 785 ? -46.102 44.586 -7.079 1.00 82.88 785 ASP A CA 1
ATOM 6204 C C . ASP A 1 785 ? -45.151 43.494 -6.542 1.00 82.88 785 ASP A C 1
ATOM 6206 O O . ASP A 1 785 ? -45.358 42.300 -6.779 1.00 82.88 785 ASP A O 1
ATOM 6210 N N . VAL A 1 786 ? -44.076 43.885 -5.849 1.00 86.31 786 VAL A N 1
ATOM 6211 C CA . VAL A 1 786 ? -43.067 42.956 -5.333 1.00 86.31 786 VAL A CA 1
ATOM 6212 C C . VAL A 1 786 ? -43.648 42.112 -4.197 1.00 86.31 786 VAL A C 1
ATOM 6214 O O . VAL A 1 786 ? -44.284 42.609 -3.269 1.00 86.31 786 VAL A O 1
ATOM 6217 N N . LYS A 1 787 ? -43.428 40.802 -4.265 1.00 86.94 787 LYS A N 1
ATOM 6218 C CA . LYS A 1 787 ? -43.897 39.803 -3.300 1.00 86.94 787 LYS A CA 1
ATOM 6219 C C . LYS A 1 787 ? -42.710 39.169 -2.576 1.00 86.94 787 LYS A C 1
ATOM 6221 O O . LYS A 1 787 ? -41.617 39.106 -3.136 1.00 86.94 787 LYS A O 1
ATOM 6226 N N . PRO A 1 788 ? -42.912 38.571 -1.387 1.00 84.38 788 PRO A N 1
ATOM 6227 C CA . PRO A 1 788 ? -41.844 37.871 -0.668 1.00 84.38 788 PRO A CA 1
ATOM 6228 C C . PRO A 1 788 ? -41.142 36.771 -1.481 1.00 84.38 788 PRO A C 1
ATOM 6230 O O . PRO A 1 788 ? -39.975 36.481 -1.248 1.00 84.38 788 PRO A O 1
ATOM 6233 N N . ASN A 1 789 ? -41.826 36.160 -2.451 1.00 86.50 789 ASN A N 1
ATOM 6234 C CA . ASN A 1 789 ? -41.238 35.126 -3.305 1.00 86.50 789 ASN A CA 1
ATOM 6235 C C . ASN A 1 789 ? -40.521 35.662 -4.551 1.00 86.50 789 ASN A C 1
ATOM 6237 O O . ASN A 1 789 ? -39.968 34.850 -5.291 1.00 86.50 789 ASN A O 1
ATOM 6241 N N . ASN A 1 790 ? -40.519 36.975 -4.786 1.00 92.56 790 ASN A N 1
ATOM 6242 C CA . ASN A 1 790 ? -39.725 37.562 -5.856 1.00 92.56 790 ASN A CA 1
ATOM 6243 C C . ASN A 1 790 ? -38.237 37.572 -5.505 1.00 92.56 790 ASN A C 1
ATOM 6245 O O . ASN A 1 790 ? -37.853 37.566 -4.327 1.00 92.56 790 ASN A O 1
ATOM 6249 N N . THR A 1 791 ? -37.406 37.575 -6.540 1.00 94.06 791 THR A N 1
ATOM 6250 C CA . THR A 1 791 ? -35.951 37.658 -6.412 1.00 94.06 791 THR A CA 1
ATOM 6251 C C . THR A 1 791 ? -35.550 39.037 -5.881 1.00 94.06 791 THR A C 1
ATOM 6253 O O . THR A 1 791 ? -36.025 40.055 -6.367 1.00 94.06 791 THR A O 1
ATOM 6256 N N . LEU A 1 792 ? -34.679 39.069 -4.873 1.00 93.56 792 LEU A N 1
ATOM 6257 C CA . LEU A 1 792 ? -34.120 40.285 -4.283 1.00 93.56 792 LEU A CA 1
ATOM 6258 C C . LEU A 1 792 ? -32.770 40.641 -4.921 1.00 93.56 792 LEU A C 1
ATOM 6260 O O . LEU A 1 792 ? -32.517 41.790 -5.283 1.00 93.56 792 LEU A O 1
ATOM 6264 N N . TYR A 1 793 ? -31.881 39.656 -5.036 1.00 95.25 793 TYR A N 1
ATOM 6265 C CA . TYR A 1 793 ? -30.575 39.829 -5.662 1.00 95.25 793 TYR A CA 1
ATOM 6266 C C . TYR A 1 793 ? -30.086 38.526 -6.297 1.00 95.25 793 TYR A C 1
ATOM 6268 O O . TYR A 1 793 ? -30.529 37.432 -5.932 1.00 95.25 793 TYR A O 1
ATOM 6276 N N . ILE A 1 794 ? -29.155 38.662 -7.239 1.00 95.12 794 ILE A N 1
ATOM 6277 C CA . ILE A 1 794 ? -28.452 37.551 -7.882 1.00 95.12 794 ILE A CA 1
ATOM 6278 C C . ILE A 1 794 ? -26.969 37.642 -7.535 1.00 95.12 794 ILE A C 1
ATOM 6280 O O . ILE A 1 794 ? -26.370 38.714 -7.615 1.00 95.12 794 ILE A O 1
ATOM 6284 N N . VAL A 1 795 ? -26.375 36.504 -7.174 1.00 90.06 795 VAL A N 1
ATOM 6285 C CA . VAL A 1 795 ? -24.922 36.364 -7.000 1.00 90.06 795 VAL A CA 1
ATOM 6286 C C . VAL A 1 795 ? -24.410 35.348 -7.999 1.00 90.06 795 VAL A C 1
ATOM 6288 O O . VAL A 1 795 ? -24.954 34.250 -8.098 1.00 90.06 795 VAL A O 1
ATOM 6291 N N . PHE A 1 796 ? -23.354 35.706 -8.722 1.00 88.44 796 PHE A N 1
ATOM 6292 C CA . PHE A 1 796 ? -22.664 34.776 -9.603 1.00 88.44 796 PHE A CA 1
ATOM 6293 C C . PHE A 1 796 ? -21.553 34.044 -8.856 1.00 88.44 796 PHE A C 1
ATOM 6295 O O . PHE A 1 796 ? -20.738 34.663 -8.173 1.00 88.44 796 PHE A O 1
ATOM 6302 N N . THR A 1 797 ? -21.514 32.724 -9.005 1.00 80.94 797 THR A N 1
ATOM 6303 C CA . THR A 1 797 ? -20.478 31.860 -8.427 1.00 80.94 797 THR A CA 1
ATOM 6304 C C . THR A 1 797 ? -19.613 31.251 -9.527 1.00 80.94 797 THR A C 1
ATOM 6306 O O . THR A 1 797 ? -20.111 30.933 -10.611 1.00 80.94 797 THR A O 1
ATOM 6309 N N . SER A 1 798 ? -18.321 31.062 -9.250 1.00 71.94 798 SER A N 1
ATOM 6310 C CA . SER A 1 798 ? -17.411 30.317 -10.125 1.00 71.94 798 SER A CA 1
ATOM 6311 C C . SER A 1 798 ? -17.739 28.827 -10.067 1.00 71.94 798 SER A C 1
ATOM 6313 O O . SER A 1 798 ? -17.646 28.228 -8.997 1.00 71.94 798 SER A O 1
ATOM 6315 N N . ASP A 1 799 ? -18.112 28.237 -11.199 1.00 58.19 799 ASP A N 1
ATOM 6316 C CA . ASP A 1 799 ? -18.319 26.793 -11.325 1.00 58.19 799 ASP A CA 1
ATOM 6317 C C . ASP A 1 799 ? -17.132 26.139 -12.056 1.00 58.19 799 ASP A C 1
ATOM 6319 O O . ASP A 1 799 ? -16.461 26.761 -12.882 1.00 58.19 799 ASP A O 1
ATOM 6323 N N . SER A 1 800 ? -16.917 24.859 -11.772 1.00 47.47 800 SER A N 1
ATOM 6324 C CA . SER A 1 800 ? -15.966 23.937 -12.406 1.00 47.47 800 SER A CA 1
ATOM 6325 C C . SER A 1 800 ? -16.066 23.877 -13.938 1.00 47.47 800 SER A C 1
ATOM 6327 O O . SER A 1 800 ? -15.102 23.520 -14.609 1.00 47.47 800 SER A O 1
ATOM 6329 N N . THR A 1 801 ? -17.209 24.275 -14.505 1.00 58.84 801 THR A N 1
ATOM 6330 C CA . THR A 1 801 ? -17.471 24.319 -15.951 1.00 58.84 801 THR A CA 1
ATOM 6331 C C . THR A 1 801 ? -16.930 25.574 -16.649 1.00 58.84 801 THR A C 1
ATOM 6333 O O . THR A 1 801 ? -17.102 25.713 -17.857 1.00 58.84 801 THR A O 1
ATOM 6336 N N . GLY A 1 802 ? -16.329 26.524 -15.920 1.00 64.75 802 GLY A N 1
ATOM 6337 C CA . GLY A 1 802 ? -15.700 27.736 -16.469 1.00 64.75 802 GLY A CA 1
ATOM 6338 C C . GLY A 1 802 ? -16.649 28.899 -16.806 1.00 64.75 802 GLY A C 1
ATOM 6339 O O . GLY A 1 802 ? -16.195 30.035 -16.912 1.00 64.75 802 GLY A O 1
ATOM 6340 N N . VAL A 1 803 ? -17.962 28.655 -16.913 1.00 74.81 803 VAL A N 1
ATOM 6341 C CA . VAL A 1 803 ? -18.996 29.692 -17.116 1.00 74.81 803 VAL A CA 1
ATOM 6342 C C . VAL A 1 803 ? -19.679 30.034 -15.778 1.00 74.81 803 VAL A C 1
ATOM 6344 O O . VAL A 1 803 ? -20.163 29.115 -15.112 1.00 74.81 803 VAL A O 1
ATOM 6347 N N . PRO A 1 804 ? -19.748 31.316 -15.364 1.00 79.25 804 PRO A N 1
ATOM 6348 C CA . PRO A 1 804 ? -20.405 31.723 -14.118 1.00 79.25 804 PRO A CA 1
ATOM 6349 C C . PRO A 1 804 ? -21.902 31.358 -14.068 1.00 79.25 804 PRO A C 1
ATOM 6351 O O . PRO A 1 804 ? -22.625 31.534 -15.046 1.00 79.25 804 PRO A O 1
ATOM 6354 N N . LYS A 1 805 ? -22.405 30.904 -12.910 1.00 84.44 805 LYS A N 1
ATOM 6355 C CA . LYS A 1 805 ? -23.843 30.631 -12.692 1.00 84.44 805 LYS A CA 1
ATOM 6356 C C . LYS A 1 805 ? -24.448 31.620 -11.699 1.00 84.44 805 LYS A C 1
ATOM 6358 O O . LYS A 1 805 ? -23.878 31.841 -10.634 1.00 84.44 805 LYS A O 1
ATOM 6363 N N . GLY A 1 806 ? -25.604 32.190 -12.041 1.00 86.19 806 GLY A N 1
ATOM 6364 C CA . GLY A 1 806 ? -26.340 33.122 -11.185 1.00 86.19 806 GLY A CA 1
ATOM 6365 C C . GLY A 1 806 ? -27.284 32.404 -10.218 1.00 86.19 806 GLY A C 1
ATOM 6366 O O . GLY A 1 806 ? -28.204 31.707 -10.644 1.00 86.19 806 GLY A O 1
ATOM 6367 N N . VAL A 1 807 ? -27.092 32.604 -8.915 1.00 90.94 807 VAL A N 1
ATOM 6368 C CA . VAL A 1 807 ? -27.981 32.118 -7.851 1.00 90.94 807 VAL A CA 1
ATOM 6369 C C . VAL A 1 807 ? -28.960 33.225 -7.473 1.00 90.94 807 VAL A C 1
ATOM 6371 O O . VAL A 1 807 ? -28.549 34.312 -7.073 1.00 90.94 807 VAL A O 1
ATOM 6374 N N . SER A 1 808 ? -30.258 32.943 -7.589 1.00 92.12 808 SER A N 1
ATOM 6375 C CA . SER A 1 808 ? -31.334 33.892 -7.277 1.00 92.12 808 SER A CA 1
ATOM 6376 C C . SER A 1 808 ? -31.779 33.755 -5.824 1.00 92.12 808 SER A C 1
ATOM 6378 O O . SER A 1 808 ? -32.264 32.697 -5.422 1.00 92.12 808 SER A O 1
ATOM 6380 N N . ILE A 1 809 ? -31.654 34.825 -5.040 1.00 92.81 809 ILE A N 1
ATOM 6381 C CA . ILE A 1 809 ? -32.078 34.857 -3.635 1.00 92.81 809 ILE A CA 1
ATOM 6382 C C . ILE A 1 809 ? -33.371 35.653 -3.517 1.00 92.81 809 ILE A C 1
ATOM 6384 O O . ILE A 1 809 ? -33.429 36.799 -3.955 1.00 92.81 809 ILE A O 1
ATOM 6388 N N . ARG A 1 810 ? -34.414 35.067 -2.914 1.00 93.00 810 ARG A N 1
ATOM 6389 C CA . ARG A 1 810 ? -35.726 35.719 -2.754 1.00 93.00 810 ARG A CA 1
ATOM 6390 C C . ARG A 1 810 ? -35.793 36.594 -1.507 1.00 93.00 810 ARG A C 1
ATOM 6392 O O . ARG A 1 810 ? -35.073 36.363 -0.532 1.00 93.00 810 ARG A O 1
ATOM 6399 N N . HIS A 1 811 ? -36.729 37.542 -1.496 1.00 85.81 811 HIS A N 1
ATOM 6400 C CA . HIS A 1 811 ? -37.012 38.376 -0.322 1.00 85.81 811 HIS A CA 1
ATOM 6401 C C . HIS A 1 811 ? -37.330 37.544 0.933 1.00 85.81 811 HIS A C 1
ATOM 6403 O O . HIS A 1 811 ? -36.830 37.858 2.011 1.00 85.81 811 HIS A O 1
ATOM 6409 N N . SER A 1 812 ? -38.114 36.468 0.806 1.00 83.25 812 SER A N 1
ATOM 6410 C CA . SER A 1 812 ? -38.468 35.566 1.908 1.00 83.25 812 SER A CA 1
ATOM 6411 C C . SER A 1 812 ? -37.250 34.822 2.448 1.00 83.25 812 SER A C 1
ATOM 6413 O O . SER A 1 812 ? -37.061 34.784 3.660 1.00 83.25 812 SER A O 1
ATOM 6415 N N . ASN A 1 813 ? -36.369 34.325 1.569 1.00 84.81 813 ASN A N 1
ATOM 6416 C CA . ASN A 1 813 ? -35.117 33.687 1.985 1.00 84.81 813 ASN A CA 1
ATOM 6417 C C . ASN A 1 813 ? -34.253 34.658 2.790 1.00 84.81 813 ASN A C 1
ATOM 6419 O O . ASN A 1 813 ? -33.804 34.330 3.885 1.00 84.81 813 ASN A O 1
ATOM 6423 N N . PHE A 1 814 ? -34.053 35.867 2.267 1.00 84.44 814 PHE A N 1
ATOM 6424 C CA . PHE A 1 814 ? -33.221 36.867 2.922 1.00 84.44 814 PHE A CA 1
ATOM 6425 C C . PHE A 1 814 ? -33.829 37.347 4.249 1.00 84.44 814 PHE A C 1
ATOM 6427 O O . PHE A 1 814 ? -33.125 37.438 5.252 1.00 84.44 814 PHE A O 1
ATOM 6434 N N . SER A 1 815 ? -35.143 37.590 4.289 1.00 79.31 815 SER A N 1
ATOM 6435 C CA . SER A 1 815 ? -35.860 38.023 5.495 1.00 79.31 815 SER A CA 1
ATOM 6436 C C . SER A 1 815 ? -35.788 36.983 6.615 1.00 79.31 815 SER A C 1
ATOM 6438 O O . SER A 1 815 ? -35.424 37.326 7.744 1.00 79.31 815 SER A O 1
ATOM 6440 N N . SER A 1 816 ? -36.049 35.708 6.300 1.00 74.31 816 SER A N 1
ATOM 6441 C CA . SER A 1 816 ? -35.908 34.609 7.258 1.00 74.31 816 SER A CA 1
ATOM 6442 C C . SER A 1 816 ? -34.467 34.500 7.762 1.00 74.31 816 SER A C 1
ATOM 6444 O O . SER A 1 816 ? -34.250 34.471 8.973 1.00 74.31 816 SER A O 1
ATOM 6446 N N . SER A 1 817 ? -33.476 34.532 6.865 1.00 76.81 817 SER A N 1
ATOM 6447 C CA . SER A 1 817 ? -32.056 34.469 7.235 1.00 76.81 817 SER A CA 1
ATOM 6448 C C . SER A 1 817 ? -31.642 35.606 8.170 1.00 76.81 817 SER A C 1
ATOM 6450 O O . SER A 1 817 ? -31.040 35.353 9.212 1.00 76.81 817 SER A O 1
ATOM 6452 N N . ILE A 1 818 ? -32.007 36.855 7.861 1.00 74.94 818 ILE A N 1
ATOM 6453 C CA . ILE A 1 818 ? -31.685 38.018 8.703 1.00 74.94 818 ILE A CA 1
ATOM 6454 C C . ILE A 1 818 ? -32.373 37.933 10.070 1.00 74.94 818 ILE A C 1
ATOM 6456 O O . ILE A 1 818 ? -31.756 38.282 11.078 1.00 74.94 818 ILE A O 1
ATOM 6460 N N . HIS A 1 819 ? -33.615 37.445 10.146 1.00 69.50 819 HIS A N 1
ATOM 6461 C CA . HIS A 1 819 ? -34.310 37.263 11.424 1.00 69.50 819 HIS A CA 1
ATOM 6462 C C . HIS A 1 819 ? -33.548 36.307 12.355 1.00 69.50 819 HIS A C 1
ATOM 6464 O O . HIS A 1 819 ? -33.287 36.641 13.516 1.00 69.50 819 HIS A O 1
ATOM 6470 N N . TYR A 1 820 ? -33.146 35.140 11.847 1.00 67.62 820 TYR A N 1
ATOM 6471 C CA . TYR A 1 820 ? -32.410 34.157 12.644 1.00 67.62 820 TYR A CA 1
ATOM 6472 C C . TYR A 1 820 ? -30.973 34.600 12.945 1.00 67.62 820 TYR A C 1
ATOM 6474 O O . TYR A 1 820 ? -30.522 34.440 14.081 1.00 67.62 820 TYR A O 1
ATOM 6482 N N . LEU A 1 821 ? -30.287 35.249 11.998 1.00 69.38 821 LEU A N 1
ATOM 6483 C CA . LEU A 1 821 ? -28.965 35.844 12.231 1.00 69.38 821 LEU A CA 1
ATOM 6484 C C . LEU A 1 821 ? -29.012 36.910 13.331 1.00 69.38 821 LEU A C 1
ATOM 6486 O O . LEU A 1 821 ? -28.163 36.914 14.221 1.00 69.38 821 LEU A O 1
ATOM 6490 N N . ARG A 1 822 ? -30.040 37.769 13.344 1.00 65.62 822 ARG A N 1
ATOM 6491 C CA . ARG A 1 822 ? -30.230 38.774 14.400 1.00 65.62 822 ARG A CA 1
ATOM 6492 C C . ARG A 1 822 ? -30.365 38.130 15.781 1.00 65.62 822 ARG A C 1
ATOM 6494 O O . ARG A 1 822 ? -29.782 38.630 16.741 1.00 65.62 822 ARG A O 1
ATOM 6501 N N . LYS A 1 823 ? -31.108 37.024 15.891 1.00 61.19 823 LYS A N 1
ATOM 6502 C CA . LYS A 1 823 ? -31.269 36.283 17.153 1.00 61.19 823 LYS A CA 1
ATOM 6503 C C . LYS A 1 823 ? -29.957 35.629 17.608 1.00 61.19 823 LYS A C 1
ATOM 6505 O O . LYS A 1 823 ? -29.680 35.617 18.803 1.00 61.19 823 LYS A O 1
ATOM 6510 N N . ALA A 1 824 ? -29.151 35.124 16.675 1.00 57.84 824 ALA A N 1
ATOM 6511 C CA . ALA A 1 824 ? -27.877 34.468 16.970 1.00 57.84 824 ALA A CA 1
ATOM 6512 C C . ALA A 1 824 ? -26.764 35.452 17.381 1.00 57.84 824 ALA A C 1
ATOM 6514 O O . ALA A 1 824 ? -26.033 35.181 18.330 1.00 57.84 824 ALA A O 1
ATOM 6515 N N . VAL A 1 825 ? -26.655 36.603 16.708 1.00 54.81 825 VAL A N 1
ATOM 6516 C CA . VAL A 1 825 ? -25.574 37.583 16.935 1.00 54.81 825 VAL A CA 1
ATOM 6517 C C . VAL A 1 825 ? -25.803 38.421 18.199 1.00 54.81 825 VAL A C 1
ATOM 6519 O O . VAL A 1 825 ? -24.859 38.691 18.928 1.00 54.81 825 VAL A O 1
ATOM 6522 N N . ILE A 1 826 ? -27.049 38.779 18.531 1.00 52.00 826 ILE A N 1
ATOM 6523 C CA . ILE A 1 826 ? -27.356 39.585 19.734 1.00 52.00 826 ILE A CA 1
ATOM 6524 C C . ILE A 1 826 ? -27.264 38.750 21.034 1.00 52.00 826 ILE A C 1
ATOM 6526 O O . ILE A 1 826 ? -27.224 39.297 22.133 1.00 52.00 826 ILE A O 1
ATOM 6530 N N . GLY A 1 827 ? -27.186 37.419 20.930 1.00 44.16 827 GLY A N 1
ATOM 6531 C CA . GLY A 1 827 ? -27.056 36.514 22.077 1.00 44.16 827 GLY A CA 1
ATOM 6532 C C . GLY A 1 827 ? -25.651 36.417 22.685 1.00 44.16 827 GLY A C 1
ATOM 6533 O O . GLY A 1 827 ? -25.502 35.775 23.724 1.00 44.16 827 GLY A O 1
ATOM 6534 N N . LYS A 1 828 ? -24.621 37.020 22.073 1.00 40.94 828 LYS A N 1
ATOM 6535 C CA . LYS A 1 828 ? -23.235 36.974 22.560 1.00 40.94 828 LYS A CA 1
ATOM 6536 C C . LYS A 1 828 ? -22.588 38.365 22.479 1.00 40.94 828 LYS A C 1
ATOM 6538 O O . LYS A 1 828 ? -22.249 38.829 21.404 1.00 40.94 828 LYS A O 1
ATOM 6543 N N . GLU A 1 829 ? -22.403 38.962 23.657 1.00 33.16 829 GLU A N 1
ATOM 6544 C CA . GLU A 1 829 ? -21.641 40.186 23.967 1.00 33.16 829 GLU A CA 1
ATOM 6545 C C . GLU A 1 829 ? -22.320 41.552 23.741 1.00 33.16 829 GLU A C 1
ATOM 6547 O O . GLU A 1 829 ? -22.880 41.878 22.698 1.00 33.16 829 GLU A O 1
ATOM 6552 N N . GLY A 1 830 ? -22.289 42.365 24.804 1.00 36.56 830 GLY A N 1
ATOM 6553 C CA . GLY A 1 830 ? -22.966 43.649 24.899 1.00 36.56 830 GLY A CA 1
ATOM 6554 C C . GLY A 1 830 ? -22.305 44.751 24.075 1.00 36.56 830 GLY A C 1
ATOM 6555 O O . GLY A 1 830 ? -21.187 45.163 24.358 1.00 36.56 830 GLY A O 1
ATOM 6556 N N . PHE A 1 831 ? -23.074 45.320 23.150 1.00 29.58 831 PHE A N 1
ATOM 6557 C CA . PHE A 1 831 ? -22.887 46.681 22.653 1.00 29.58 831 PHE A CA 1
ATOM 6558 C C . PHE A 1 831 ? -24.178 47.476 22.910 1.00 29.58 831 PHE A C 1
ATOM 6560 O O . PHE A 1 831 ? -25.251 47.055 22.466 1.00 29.58 831 PHE A O 1
ATOM 6567 N N . PRO A 1 832 ? -24.132 48.603 23.644 1.00 33.44 832 PRO A N 1
ATOM 6568 C CA . PRO A 1 832 ? -25.325 49.360 23.984 1.00 33.44 832 PRO A CA 1
ATOM 6569 C C . PRO A 1 832 ? -25.737 50.236 22.796 1.00 33.44 832 PRO A C 1
ATOM 6571 O O . PRO A 1 832 ? -25.252 51.354 22.643 1.00 33.44 832 PRO A O 1
ATOM 6574 N N . PHE A 1 833 ? -26.675 49.768 21.975 1.00 30.78 833 PHE A N 1
ATOM 6575 C CA . PHE A 1 833 ? -27.515 50.691 21.212 1.00 30.78 833 PHE A CA 1
ATOM 6576 C C . PHE A 1 833 ? -28.697 51.108 22.089 1.00 30.78 833 PHE A C 1
ATOM 6578 O O . PHE A 1 833 ? -29.419 50.271 22.627 1.00 30.78 833 PHE A O 1
ATOM 6585 N N . ALA A 1 834 ? -28.823 52.421 22.284 1.00 30.05 834 ALA A N 1
ATOM 6586 C CA . ALA A 1 834 ? -29.661 53.074 23.280 1.00 30.05 834 ALA A CA 1
ATOM 6587 C C . ALA A 1 834 ? -31.105 52.544 23.333 1.00 30.05 834 ALA A C 1
ATOM 6589 O O . ALA A 1 834 ? -31.955 52.877 22.510 1.00 30.05 834 ALA A O 1
ATOM 6590 N N . THR A 1 835 ? -31.403 51.780 24.380 1.00 31.61 835 THR A N 1
ATOM 6591 C CA . THR A 1 835 ? -32.758 51.586 24.889 1.00 31.61 835 THR A CA 1
ATOM 6592 C C . THR A 1 835 ? -33.112 52.774 25.783 1.00 31.61 835 THR A C 1
ATOM 6594 O O . THR A 1 835 ? -32.793 52.770 26.971 1.00 31.61 835 THR A O 1
ATOM 6597 N N . SER A 1 836 ? -33.776 53.798 25.246 1.00 29.55 836 SER A N 1
ATOM 6598 C CA . SER A 1 836 ? -34.596 54.692 26.069 1.00 29.55 836 SER A CA 1
ATOM 6599 C C . SER A 1 836 ? -36.053 54.243 25.953 1.00 29.55 836 SER A C 1
ATOM 6601 O O . SER A 1 836 ? -36.633 54.172 24.871 1.00 29.55 836 SER A O 1
ATOM 6603 N N . GLY A 1 837 ? -36.600 53.796 27.083 1.00 30.86 837 GLY A N 1
ATOM 6604 C CA . GLY A 1 837 ? -37.922 53.188 27.165 1.00 30.86 837 GLY A CA 1
ATOM 6605 C C . GLY A 1 837 ? -39.072 54.184 27.050 1.00 30.86 837 GLY A C 1
ATOM 6606 O O . GLY A 1 837 ? -38.902 55.356 27.359 1.00 30.86 837 GLY A O 1
ATOM 6607 N N . ILE A 1 838 ? -40.238 53.660 26.654 1.00 27.03 838 ILE A N 1
ATOM 6608 C CA . ILE A 1 838 ? -41.606 54.014 27.084 1.00 27.03 838 ILE A CA 1
ATOM 6609 C C . ILE A 1 838 ? -42.512 52.806 26.701 1.00 27.03 838 ILE A C 1
ATOM 6611 O O . ILE A 1 838 ? -42.310 52.237 25.624 1.00 27.03 838 ILE A O 1
ATOM 6615 N N . PRO A 1 839 ? -43.471 52.357 27.546 1.00 29.38 839 PRO A N 1
ATOM 6616 C CA . PRO A 1 839 ? -44.332 51.200 27.261 1.00 29.38 839 PRO A CA 1
ATOM 6617 C C . PRO A 1 839 ? -45.396 51.501 26.185 1.00 29.38 839 PRO A C 1
ATOM 6619 O O . PRO A 1 839 ? -45.759 52.663 25.989 1.00 29.38 839 PRO A O 1
ATOM 6622 N N . PRO A 1 840 ? -45.940 50.476 25.500 1.00 30.86 840 PRO A N 1
ATOM 6623 C CA . PRO A 1 840 ? -46.868 50.664 24.394 1.00 30.86 840 PRO A CA 1
ATOM 6624 C C . PRO A 1 840 ? -48.258 51.035 24.923 1.00 30.86 840 PRO A C 1
ATOM 6626 O O . PRO A 1 840 ? -48.906 50.249 25.610 1.00 30.86 840 PRO A O 1
ATOM 6629 N N . SER A 1 841 ? -48.745 52.219 24.566 1.00 27.34 841 SER A N 1
ATOM 6630 C CA . SER A 1 841 ? -50.174 52.524 24.619 1.00 27.34 841 SER A CA 1
ATOM 6631 C C . SER A 1 841 ? -50.603 53.154 23.294 1.00 27.34 841 SER A C 1
ATOM 6633 O O . SER A 1 841 ? -50.053 54.171 22.887 1.00 27.34 841 SER A O 1
ATOM 6635 N N . GLY A 1 842 ? -51.571 52.510 22.627 1.00 27.05 842 GLY A N 1
ATOM 6636 C CA . GLY A 1 842 ? -52.357 53.083 21.528 1.00 27.05 842 GLY A CA 1
ATOM 6637 C C . GLY A 1 842 ? -52.045 52.596 20.100 1.00 27.05 842 GLY A C 1
ATOM 6638 O O . GLY A 1 842 ? -51.159 53.162 19.484 1.00 27.05 842 GLY A O 1
ATOM 6639 N N . ILE A 1 843 ? -52.818 51.600 19.607 1.00 26.58 843 ILE A N 1
ATOM 6640 C CA . ILE A 1 843 ? -53.643 51.580 18.351 1.00 26.58 843 ILE A CA 1
ATOM 6641 C C . ILE A 1 843 ? -52.963 51.949 16.991 1.00 26.58 843 ILE A C 1
ATOM 6643 O O . ILE A 1 843 ? -52.203 52.909 16.975 1.00 26.58 843 ILE A O 1
ATOM 6647 N N . PRO A 1 844 ? -53.353 51.422 15.791 1.00 26.34 844 PRO A N 1
ATOM 6648 C CA . PRO A 1 844 ? -53.971 50.151 15.339 1.00 26.34 844 PRO A CA 1
ATOM 6649 C C . PRO A 1 844 ? -53.095 49.396 14.285 1.00 26.34 844 PRO A C 1
ATOM 6651 O O . PRO A 1 844 ? -52.065 49.920 13.856 1.00 26.34 844 PRO A O 1
ATOM 6654 N N . PRO A 1 845 ? -53.487 48.189 13.813 1.00 32.47 845 PRO A N 1
ATOM 6655 C CA . PRO A 1 845 ? -52.763 47.476 12.759 1.00 32.47 845 PRO A CA 1
ATOM 6656 C C . PRO A 1 845 ? -53.068 48.075 11.379 1.00 32.47 845 PRO A C 1
ATOM 6658 O O . PRO A 1 845 ? -54.226 48.338 11.054 1.00 32.47 845 PRO A O 1
ATOM 6661 N N . TYR A 1 846 ? -52.038 48.245 10.554 1.00 25.72 846 TYR A N 1
ATOM 6662 C CA . TYR A 1 846 ? -52.186 48.437 9.114 1.00 25.72 846 TYR A CA 1
ATOM 6663 C C . TYR A 1 846 ? -51.331 47.394 8.390 1.00 25.72 846 TYR A C 1
ATOM 6665 O O . TYR A 1 846 ? -50.123 47.339 8.606 1.00 25.72 846 TYR A O 1
ATOM 6673 N N . TYR A 1 847 ? -52.016 46.642 7.524 1.00 27.22 847 TYR A N 1
ATOM 6674 C CA . TYR A 1 847 ? -51.553 45.647 6.546 1.00 27.22 847 TYR A CA 1
ATOM 6675 C C . TYR A 1 847 ? -51.391 44.195 7.021 1.00 27.22 847 TYR A C 1
ATOM 6677 O O . TYR A 1 847 ? -50.327 43.750 7.439 1.00 27.22 847 TYR A O 1
ATOM 6685 N N . SER A 1 848 ? -52.514 43.476 6.897 1.00 29.62 848 SER A N 1
ATOM 6686 C CA . SER A 1 848 ? -52.601 42.144 6.279 1.00 29.62 848 SER A CA 1
ATOM 6687 C C . SER A 1 848 ? -52.216 42.170 4.803 1.00 29.62 848 SER A C 1
ATOM 6689 O O . SER A 1 848 ? -52.582 43.189 4.163 1.00 29.62 848 SER A O 1
#

pLDDT: mean 76.38, std 16.81, range [25.5, 96.69]

Radius of gyration: 41.56 Å; chains: 1; bounding box: 98×112×92 Å

Secondary structure (DSSP, 8-state):
-HHHHHHHHHHHHHTT--PPP---HHHHHHHHHHHHHHS---GGGS-SS-----TTTTT--TTS--SGGGEEEEEEEE-HHHHHHHTTGGGGGTT--HHHHHHHHHHHHHHHH-TT-SEEEEEEEE-----SSTT---TT--S---EEEEEEEETTT-SS-HHHHHHHHHHTSGGGGHHHHHHHHH-HHHHHHTTTS-SS-S-EE----------S--SS------S-STT-EEEEEEEETTSTTHHHHHHHHHHHHHHHHHHHHHHTTSPP---GGGSTT----HHHHHHIIIIIHHHHHHHHSS-EEEEEEPPHHHHHHHHHHHH-TTTTEEEEEEEEEBTTB---HHHHHHHHHHHHHH-GGGGEEEEE-SSSS-SEEEEEES----EEEEEEESSHHHHHHHHHTSPPP-TTT-SS--EEEEEEEESSSSEEEEEEEEEGGGT------TTEEEEEEE-STTSSSTTGGG--S---EEEEEEE--SSTTTT-HHHHHHHHHHHHHHHGGGTTS-HHHHHHHTT--TT--S-SEEEEEEE--TTGGG-TTS-SS----S------SSSEEEEEEE-SS-EEEEEEE-TTTS-HHHHHHHHHHHHHHHHHHHHS---TT---GGGS-SS-HHHHHHHHHHT-----------TTSEEEEETTEEEEHHHHHHHHHHHHHHHHHTT--TT-EEEEE--SSTHHHHHHHHHHHHTPEEEE--TT-SSSHHHHHHHHH--SEEEE-TTTHHHHHHHTTTS---EEE-S-GGGG--SS-TT--------TTSEEEEEEE--TTSS-EEEEEEHHHHHHHHHHHHHHHTTSS-------------------

Organism: NCBI:txid147558

Sequence (848 aa):
MSWHIILNDLEVLLDGGTLQGAVPFQVWNNMQIRHAEASKLEPVQLLSTDNHNDLQFWGYDSSLSNTFADHIEETLTIDHKTTALLLGKANDAYNTEPVDLILASLWITFLEVFKDRNGLTIFIEGHGREPWSSDIDISRTVGWFTTMTPLHISRCRNNNNVVRAIKDSRRMLRSNGREYFVSRYHNEDGKRYFQSHEDTMEVLFNYHGHSKLQGDDTTFMNASFDNVSDGLTELSFSWNECINHQFSIRQWFQEIPGSARLLCSSLLALQPSLTIADYEFLHLDYKALDQLQDQILPIIQSNTGFSVVDVFPCWPMVDGILLSQGKNFSAYKTSSTYEVMQRNQLPNIDLLKEAWQAVVARHPALRSVFVDGIDKRTAFVQIVLEYFKGEVIVTTAPTRHAALISIDQLPNINYQSQLVPPHRLVLYKIEQDSTIICHIEMGHAITDAYTGNDQVCFGYTASGRDSHIPDIDRSVGAYANLLICQADTSSHALTDTRRFVQYMHAQVMRDLEYQHCPLADIEHELGLSHSQSLFNTIVSFQVGDVDSRADIDTHELLFHDIAYKDPTEFDISLGIAYGKTQVELSLDSHSSYLSTTQAERTLSLLKSVLMSLVDLKIEAGTSLLSTVAAISAQDLEEIWTWNHAAPDPTVRMVPNSPAVCAWDGDWTYQELGSLSPQLAHRLISMGVGPEKIVGLCFEKCRWTPIAALAVMKAGGVSLIVDLDLTDNRPRVILEQAQPTVVLTSTAYKETAIAMANDVDCPMLVVDELDQLHSEIPISANFSTDVKPNNTLYIVFTSDSTGVPKGVSIRHSNFSSSIHYLRKAVIGKEGFPFATSGIPPSGIPPYYS

InterPro domains:
  IPR000873 AMP-dependent synthetase/ligase domain [PF00501] (652-820)
  IPR001242 Condensation domain [PF00668] (449-614)
  IPR023213 Chloramphenicol acetyltransferase-like domain superfamily [G3DSA:3.30.559.10] (301-448)